Protein 2AL1 (pdb70)

CATH classification: 3.30.390.10 (+1 more: 3.20.20.120)

Solvent-accessible surface area: 28934 Å² total; per-residue (Å²): 76,7,78,115,9,61,1,21,26,0,6,1,0,45,0,18,2,4,0,0,0,23,0,31,12,119,96,28,86,26,83,0,5,2,14,5,12,44,11,64,7,106,63,25,9,68,54,29,65,30,49,64,188,71,72,32,76,10,92,1,2,96,104,0,18,118,28,0,42,80,60,0,8,74,35,0,48,182,52,70,32,70,10,72,63,4,145,28,0,1,66,38,0,52,82,51,5,60,51,96,77,5,61,130,4,0,4,6,0,0,0,0,0,0,3,0,0,0,99,1,0,5,29,67,66,122,41,52,25,8,60,2,0,1,56,42,6,190,28,108,34,74,34,12,0,4,0,0,1,1,0,1,0,0,2,1,2,47,8,9,15,10,20,4,6,14,4,4,0,3,0,0,0,3,9,6,153,61,0,44,36,0,0,38,1,0,0,9,0,3,28,26,0,51,47,32,0,90,153,113,80,34,76,47,9,2,25,5,2,18,3,0,0,0,2,3,85,3,114,55,13,74,63,0,0,65,0,0,50,44,0,6,134,62,20,59,23,87,61,86,4,57,0,0,1,2,0,4,0,21,57,1,66,67,129,51,92,0,2,60,36,42,61,52,133,129,18,62,138,99,146,24,34,40,16,88,97,2,5,100,59,1,56,41,5,33,184,131,24,55,8,32,3,0,2,1,0,1,3,33,70,37,46,123,14,1,17,99,2,56,161,96,10,81,37,9,1,0,0,5,2,0,0,0,0,26,30,168,39,0,56,49,0,48,129,93,127,0,1,27,0,0,0,1,13,8,11,1,12,0,0,0,28,40,0,12,98,0,0,63,39,0,28,94,46,32,11,0,0,2,0,4,3,6,4,0,8,1,31,24,40,8,12,0,6,0,0,0,1,3,6,0,0,0,0,4,2,0,0,0,4,3,1,0,0,0,0,2,0,0,34,0,18,21,4,26,82,110,18,44,157,63,16,61,28,4,4,122,83,14,36,78,0,24,123,81,107,18,83,110,6,53,2,22,26,0,5,2,0,44,0,14,0,3,0,0,0,19,0,32,13,115,106,28,88,29,84,0,6,1,13,5,13,71,30,67,7,108,59,18,6,68,56,32,65,30,53,65,171,77,74,30,52,7,76,1,0,97,104,0,17,115,23,0,48,81,59,0,10,50,23,1,43,153,45,133,26,68,8,76,64,4,140,38,0,0,92,44,0,56,87,62,7,60,49,99,56,4,56,136,5,0,4,6,0,0,0,0,0,0,2,0,0,0,102,1,0,5,31,62,69,134,46,45,24,3,72,1,0,1,79,35,8,184,28,99,46,82,34,13,0,4,0,0,1,1,0,4,0,0,23,22,42,49,7,8,6,34,10,0,4,0,0,0,6,27,8,146,57,0,46,35,0,0,38,3,0,0,8,1,3,30,25,0,51,66,32,0,92,164,124,63,34,47,29,14,1,8,5,10,49,17,0,0,0,27,9,115,2,120,65,12,51,62,0,0,69,4,0,30,52,0,5,113,60,19,55,21,75,62,83,3,43,0,0,3,4,0,4,0,27,83,1,69,78,141,40,88,0,1,53,53,49,84,59,129,129,15,85,157,100,160,42,35,46,11,72,90,0,3,94,46,1,56,50,1,28,173,137,26,51,7,33,3,1,3,1,0,1,2,36,68,32,40,149,10,2,27,79,2,56,159,96,19,74,42,9,2,1,0,5,4,0,0,0,0,16,23,125,40,0,57,47,0,55,128,87,142,1,3,30,0,0,0,1,14,7,12,1,5,0,0,0,21,32,0,11,103,0,0,64,41,0,27,95,44,33,8,0,0,3,0,3,3,6,23,0,7,1,30,22,39,9,13,0,6,0,0,1,1,3,3,0,0,0,0,6,2,0,0,0,3,4,1,0,0,0,0,2,0,0,33,2,18,20,5,26,75,110,16,44,151,56,16,66,28,2,6,134,84,14,39,82,0,22,119,74

Foldseek 3Di:
DWQWKAWDWDAWLVRATAIKIWTQDPLGIFIDTDFDFDLAFPQFFFADWQQPCVPRNRGDCVQLRCLQHPPVIVVCNVVVPQLLPLVVLVVSLCVSQPDDRSVRNTLRNQAGSQLRSLVVNCSVVVHDSLQSLLVLLVADVQPFEFAFEFAQQEADPPFAPAQFQFGGKTKTQLLDFALVRSQVLLQQLSVLLLVLQCVVANNQQSDATLQRHRYGRDQDPVVVQVSSVVSSVVSPNPPRMAIETERSQQSQQDPQWGFRRRVDPPGDCVPTGHLVRLLVVVQVVVVPGRYQEYECSDHLPPQVSLLVSLVPVPHFYEYPSVQLLALVSVVVCLVSVSGQEYAQDCSSRRHPSSNSVSLVSSVVSVGAYEYEGHSGAHLGQSSLSNCRSSQRRHYYQGHCDDVSRVSNSVVNVVVCVVSDPSYGHCRPVNGNRSVD/DWPWKAWDWDAWLVRATAIKIWIQDPLGIFIDTAFDFDLAFPLFQFADWQQPCVPRNRRDCVQLRCCQHPPVIVVVNVVVDQLLPLVRLLVSLCVSCPDQRSVRNTLRNQANSQLRSLVVNCSVVVHDSLQSLLVLLVFDVQPFEFAFEFAFAEADCCAPFGGKTKTQLQDFALVRSQVLLQQLSVLLLVVQCVVQNVVQSDADLQRHGYGDDNYPVVVQVSSQVSSVVSPNPPRMAIETERSQQSQQDPQFGQRSSVDPPGDPVPTHHLVRLLVVVVVVVVPGRYAEYECSDHQCPQVSLLVSLVPDDHFYEYPSVQLLALVSVVVCLVSVRGQEYAQDCSSRRHPSSNSVSLVSSVVSNGAYEYEGHSTAHLGQSSLSNCSSSQRRHYYQGHCDDVSRVSNSVVNVVVCVVSPPSYGHCRPVNGNRSVD

Structure (mmCIF, N/CA/C/O backbone):
data_2AL1
#
_entry.id   2AL1
#
_cell.length_a   72.000
_cell.length_b   65.000
_cell.length_c   85.900
_cell.angle_alpha   90.00
_cell.angle_beta   99.50
_cell.angle_gamma   90.00
#
_symmetry.space_group_name_H-M   'P 1 21 1'
#
loop_
_entity.id
_entity.type
_entity.pdbx_description
1 polymer 'enolase 1'
2 non-polymer 'MAGNESIUM ION'
3 non-polymer PHOSPHOENOLPYRUVATE
4 non-polymer '2-PHOSPHOGLYCERIC ACID'
5 non-polymer 'CHLORIDE ION'
6 non-polymer 'POTASSIUM ION'
7 water water
#
loop_
_atom_site.group_PDB
_atom_site.id
_atom_site.type_symbol
_atom_site.label_atom_id
_atom_site.label_alt_id
_atom_site.label_comp_id
_atom_site.label_asym_id
_atom_site.label_entity_id
_atom_site.label_seq_id
_atom_site.pdbx_PDB_ins_code
_atom_site.Cartn_x
_atom_site.Cartn_y
_atom_site.Cartn_z
_atom_site.occupancy
_atom_site.B_iso_or_equiv
_atom_site.auth_seq_id
_atom_site.auth_comp_id
_atom_site.auth_asym_id
_atom_site.auth_atom_id
_atom_site.pdbx_PDB_model_num
ATOM 1 N N . ALA A 1 1 ? -3.555 8.627 -3.899 1.00 23.26 1 ALA A N 1
ATOM 2 C CA . ALA A 1 1 ? -3.173 10.033 -3.846 1.00 18.92 1 ALA A CA 1
ATOM 3 C C . ALA A 1 1 ? -2.685 10.420 -2.454 1.00 16.47 1 ALA A C 1
ATOM 4 O O . ALA A 1 1 ? -3.238 9.975 -1.448 1.00 16.55 1 ALA A O 1
ATOM 6 N N . VAL A 1 2 ? -1.649 11.250 -2.407 1.00 15.62 2 VAL A N 1
ATOM 7 C CA . VAL A 1 2 ? -1.135 11.768 -1.145 1.00 16.26 2 VAL A CA 1
ATOM 8 C C . VAL A 1 2 ? -1.955 12.954 -0.654 1.00 15.53 2 VAL A C 1
ATOM 9 O O . VAL A 1 2 ? -1.961 14.019 -1.272 1.00 19.80 2 VAL A O 1
ATOM 13 N N . SER A 1 3 ? -2.650 12.771 0.465 1.00 15.85 3 SER A N 1
ATOM 14 C CA . SER A 1 3 ? -3.562 13.792 0.969 1.00 17.04 3 SER A CA 1
ATOM 15 C C . SER A 1 3 ? -2.886 14.669 2.017 1.00 18.20 3 SER A C 1
ATOM 16 O O . SER A 1 3 ? -3.332 15.787 2.281 1.00 17.49 3 SER A O 1
ATOM 19 N N . LYS A 1 4 ? -1.811 14.160 2.612 1.00 19.70 4 LYS A N 1
ATOM 20 C CA . LYS A 1 4 ? -1.186 14.828 3.747 1.00 15.46 4 LYS A CA 1
ATOM 21 C C . LYS A 1 4 ? 0.267 14.393 3.913 1.00 14.56 4 LYS A C 1
ATOM 22 O O . LYS A 1 4 ? 0.580 13.206 3.841 1.00 20.99 4 LYS A O 1
ATOM 28 N N . VAL A 1 5 ? 1.136 15.371 4.135 1.00 13.84 5 VAL A N 1
ATOM 29 C CA . VAL A 1 5 ? 2.479 15.123 4.645 1.00 14.44 5 VAL A CA 1
ATOM 30 C C . VAL A 1 5 ? 2.723 15.929 5.916 1.00 11.84 5 VAL A C 1
ATOM 31 O O . VAL A 1 5 ? 2.456 17.131 5.956 1.00 15.91 5 VAL A O 1
ATOM 35 N N . TYR A 1 6 ? 3.230 15.266 6.949 1.00 13.83 6 TYR A N 1
ATOM 36 C CA . TYR A 1 6 ? 3.320 15.865 8.275 1.00 13.52 6 TYR A CA 1
ATOM 37 C C . TYR A 1 6 ? 4.576 15.405 9.006 1.00 13.25 6 TYR A C 1
ATOM 38 O O . TYR A 1 6 ? 4.905 14.218 8.985 1.00 16.82 6 TYR A O 1
ATOM 47 N N . ALA A 1 7 ? 5.268 16.341 9.646 1.00 13.49 7 ALA A N 1
ATOM 48 C CA . ALA A 1 7 ? 6.452 16.010 10.431 1.00 13.71 7 ALA A CA 1
ATOM 49 C C . ALA A 1 7 ? 6.279 16.404 11.895 1.00 12.93 7 ALA A C 1
ATOM 50 O O . ALA A 1 7 ? 5.641 17.409 12.202 1.00 14.00 7 ALA A O 1
ATOM 52 N N . ARG A 1 8 ? 6.853 15.599 12.781 1.00 12.83 8 ARG A N 1
ATOM 53 C CA . ARG A 1 8 ? 6.914 15.896 14.204 1.00 12.28 8 ARG A CA 1
ATOM 54 C C . ARG A 1 8 ? 8.294 15.582 14.773 1.00 12.70 8 ARG A C 1
ATOM 55 O O . ARG A 1 8 ? 9.081 14.855 14.162 1.00 13.69 8 ARG A O 1
ATOM 63 N N . SER A 1 9 ? 8.585 16.132 15.948 1.00 11.08 9 SER A N 1
ATOM 64 C CA . SER A 1 9 ? 9.735 15.695 16.730 1.00 14.12 9 SER A CA 1
ATOM 65 C C . SER A 1 9 ? 9.412 14.424 17.510 1.00 9.77 9 SER A C 1
ATOM 66 O O . SER A 1 9 ? 8.379 14.341 18.173 1.00 14.30 9 SER A O 1
ATOM 69 N N . VAL A 1 10 ? 10.304 13.445 17.420 1.00 11.58 10 VAL A N 1
ATOM 70 C CA . VAL A 1 10 ? 10.333 12.317 18.341 1.00 10.25 10 VAL A CA 1
ATOM 71 C C . VAL A 1 10 ? 11.743 12.094 18.872 1.00 12.53 10 VAL A C 1
ATOM 72 O O . VAL A 1 10 ? 12.667 12.830 18.519 1.00 15.68 10 VAL A O 1
ATOM 76 N N . TYR A 1 11 ? 11.927 11.084 19.718 1.00 11.08 11 TYR A N 1
ATOM 77 C CA . TYR A 1 11 ? 13.224 10.903 20.366 1.00 9.88 11 TYR A CA 1
ATOM 78 C C . TYR A 1 11 ? 13.945 9.660 19.860 1.00 11.18 11 TYR A C 1
ATOM 79 O O . TYR A 1 11 ? 13.342 8.600 19.692 1.00 10.69 11 TYR A O 1
ATOM 88 N N . ASP A 1 12 ? 15.245 9.808 19.621 1.00 10.90 12 ASP A N 1
ATOM 89 C CA . ASP A 1 12 ? 16.077 8.678 19.209 1.00 10.45 12 ASP A CA 1
ATOM 90 C C . ASP A 1 12 ? 16.585 7.928 20.440 1.00 11.10 12 ASP A C 1
ATOM 91 O O . ASP A 1 12 ? 16.194 8.234 21.566 1.00 11.08 12 ASP A O 1
ATOM 96 N N . SER A 1 13 ? 17.454 6.952 20.209 1.00 11.08 13 SER A N 1
ATOM 97 C CA . SER A 1 13 ? 17.835 5.999 21.244 1.00 8.74 13 SER A CA 1
ATOM 98 C C . SER A 1 13 ? 18.817 6.600 22.246 1.00 11.45 13 SER A C 1
ATOM 99 O O . SER A 1 13 ? 19.103 5.976 23.269 1.00 11.94 13 SER A O 1
ATOM 102 N N . ARG A 1 14 ? 19.327 7.791 21.962 1.00 12.03 14 ARG A N 1
ATOM 103 C CA . ARG A 1 14 ? 20.153 8.534 22.905 1.00 11.11 14 ARG A CA 1
ATOM 104 C C . ARG A 1 14 ? 19.344 9.595 23.644 1.00 10.53 14 ARG A C 1
ATOM 105 O O . ARG A 1 14 ? 19.875 10.320 24.487 1.00 14.61 14 ARG A O 1
ATOM 113 N N . GLY A 1 15 ? 18.058 9.690 23.329 1.00 10.14 15 GLY A N 1
ATOM 114 C CA . GLY A 1 15 ? 17.190 10.692 23.918 1.00 10.52 15 GLY A CA 1
ATOM 115 C C . GLY A 1 15 ? 17.354 12.063 23.296 1.00 10.35 15 GLY A C 1
ATOM 116 O O . GLY A 1 15 ? 17.051 13.077 23.928 1.00 15.46 15 GLY A O 1
ATOM 117 N N . ASN A 1 16 ? 17.832 12.124 22.056 1.00 11.56 16 ASN A N 1
ATOM 118 C CA . ASN A 1 16 ? 17.864 13.391 21.329 1.00 10.59 16 ASN A CA 1
ATOM 119 C C . ASN A 1 16 ? 16.754 13.454 20.286 1.00 10.86 16 ASN A C 1
ATOM 120 O O . ASN A 1 16 ? 16.362 12.442 19.705 1.00 11.10 16 ASN A O 1
ATOM 125 N N . PRO A 1 17 ? 16.235 14.652 20.040 1.00 11.68 17 PRO A N 1
ATOM 126 C CA . PRO A 1 17 ? 15.162 14.813 19.056 1.00 11.27 17 PRO A CA 1
ATOM 127 C C . PRO A 1 17 ? 15.613 14.366 17.669 1.00 11.57 17 PRO A C 1
ATOM 128 O O . PRO A 1 17 ? 16.777 14.514 17.299 1.00 12.35 17 PRO A O 1
ATOM 132 N N . THR A 1 18 ? 14.673 13.818 16.908 1.00 11.59 18 THR A N 1
ATOM 133 C CA . THR A 1 18 ? 14.880 13.650 15.469 1.00 11.15 18 THR A CA 1
ATOM 134 C C . THR A 1 18 ? 13.548 13.778 14.742 1.00 12.71 18 THR A C 1
ATOM 135 O O . THR A 1 18 ? 12.509 13.930 15.391 1.00 13.67 18 THR A O 1
ATOM 139 N N . VAL A 1 19 ? 13.570 13.722 13.416 1.00 12.17 19 VAL A N 1
ATOM 140 C CA . VAL A 1 19 ? 12.384 14.037 12.625 1.00 12.02 19 VAL A CA 1
ATOM 141 C C . VAL A 1 19 ? 11.596 12.775 12.291 1.00 11.95 19 VAL A C 1
ATOM 142 O O . VAL A 1 19 ? 12.153 11.799 11.789 1.00 11.93 19 VAL A O 1
ATOM 146 N N . GLU A 1 20 ? 10.299 12.799 12.571 1.00 11.31 20 GLU A N 1
ATOM 147 C CA . GLU A 1 20 ? 9.385 11.759 12.113 1.00 9.26 20 GLU A CA 1
ATOM 148 C C . GLU A 1 20 ? 8.430 12.306 11.060 1.00 9.84 20 GLU A C 1
ATOM 149 O O . GLU A 1 20 ? 7.825 13.363 11.245 1.00 13.07 20 GLU A O 1
ATOM 155 N N . VAL A 1 21 ? 8.289 11.590 9.950 1.00 10.87 21 VAL A N 1
ATOM 156 C CA . VAL A 1 21 ? 7.355 12.011 8.910 1.00 9.15 21 VAL A CA 1
ATOM 157 C C . VAL A 1 21 ? 6.203 11.019 8.782 1.00 9.59 21 VAL A C 1
ATOM 158 O O . VAL A 1 21 ? 6.403 9.805 8.798 1.00 12.01 21 VAL A O 1
ATOM 162 N N . GLU A 1 22 ? 4.995 11.557 8.656 1.00 11.21 22 GLU A N 1
ATOM 163 C CA . GLU A 1 22 ? 3.841 10.749 8.282 1.00 12.93 22 GLU A CA 1
ATOM 164 C C . GLU A 1 22 ? 3.279 11.194 6.933 1.00 11.20 22 GLU A C 1
ATOM 165 O O . GLU A 1 22 ? 2.978 12.370 6.741 1.00 13.08 22 GLU A O 1
ATOM 171 N N . LEU A 1 23 ? 3.153 10.234 6.029 1.00 13.08 23 LEU A N 1
ATOM 172 C CA . LEU A 1 23 ? 2.564 10.429 4.712 1.00 13.90 23 LEU A CA 1
ATOM 173 C C . LEU A 1 23 ? 1.240 9.681 4.607 1.00 13.76 23 LEU A C 1
ATOM 174 O O . LEU A 1 23 ? 1.189 8.467 4.808 1.00 16.08 23 LEU A O 1
ATOM 179 N N . THR A 1 24 ? 0.171 10.404 4.293 1.00 13.94 24 THR A N 1
ATOM 180 C CA . THR A 1 24 ? -1.160 9.806 4.265 1.00 15.69 24 THR A CA 1
ATOM 181 C C . THR A 1 24 ? -1.641 9.622 2.828 1.00 16.32 24 THR A C 1
ATOM 182 O O . THR A 1 24 ? -1.598 10.553 2.025 1.00 16.12 24 THR A O 1
ATOM 186 N N . THR A 1 25 ? -2.096 8.411 2.530 1.00 15.16 25 THR A N 1
ATOM 187 C CA . THR A 1 25 ? -2.819 8.109 1.305 1.00 13.68 25 THR A CA 1
ATOM 188 C C . THR A 1 25 ? -4.141 7.421 1.619 1.00 15.96 25 THR A C 1
ATOM 189 O O . THR A 1 25 ? -4.496 7.249 2.786 1.00 19.32 25 THR A O 1
ATOM 193 N N . GLU A 1 26 ? -4.873 7.024 0.582 1.00 19.40 26 GLU A N 1
ATOM 194 C CA . GLU A 1 26 ? -6.088 6.243 0.786 1.00 20.02 26 GLU A CA 1
ATOM 195 C C . GLU A 1 26 ? -5.786 4.862 1.358 1.00 19.99 26 GLU A C 1
ATOM 196 O O . GLU A 1 26 ? -6.701 4.161 1.797 1.00 23.74 26 GLU A O 1
ATOM 202 N N . LYS A 1 27 ? -4.519 4.459 1.362 1.00 19.37 27 LYS A N 1
ATOM 203 C CA . LYS A 1 27 ? -4.138 3.164 1.916 1.00 19.69 27 LYS A CA 1
ATOM 204 C C . LYS A 1 27 ? -3.795 3.262 3.398 1.00 18.37 27 LYS A C 1
ATOM 205 O O . LYS A 1 27 ? -3.648 2.245 4.077 1.00 23.07 27 LYS A O 1
ATOM 211 N N . GLY A 1 28 ? -3.668 4.485 3.905 1.00 18.16 28 GLY A N 1
ATOM 212 C CA . GLY A 1 28 ? -3.489 4.710 5.327 1.00 15.89 28 GLY A CA 1
ATOM 213 C C . GLY A 1 28 ? -2.362 5.675 5.635 1.00 15.01 28 GLY A C 1
ATOM 214 O O . GLY A 1 28 ? -1.997 6.512 4.809 1.00 16.30 28 GLY A O 1
ATOM 215 N N . VAL A 1 29 ? -1.799 5.562 6.836 1.00 15.51 29 VAL A N 1
ATOM 216 C CA . VAL A 1 29 ? -0.797 6.515 7.300 1.00 15.20 29 VAL A CA 1
ATOM 217 C C . VAL A 1 29 ? 0.568 5.847 7.409 1.00 12.09 29 VAL A C 1
ATOM 218 O O . VAL A 1 29 ? 0.728 4.848 8.113 1.00 18.64 29 VAL A O 1
ATOM 222 N N . PHE A 1 30 ? 1.557 6.400 6.711 1.00 13.69 30 PHE A N 1
ATOM 223 C CA . PHE A 1 30 ? 2.858 5.746 6.606 1.00 12.28 30 PHE A CA 1
ATOM 224 C C . PHE A 1 30 ? 3.949 6.586 7.257 1.00 10.54 30 PHE A C 1
ATOM 225 O O . PHE A 1 30 ? 4.126 7.761 6.945 1.00 13.78 30 PHE A O 1
ATOM 233 N N . ARG A 1 31 ? 4.678 5.956 8.172 1.00 10.68 31 ARG A N 1
ATOM 234 C CA . ARG A 1 31 ? 5.553 6.660 9.099 1.00 9.98 31 ARG A CA 1
ATOM 235 C C . ARG A 1 31 ? 7.009 6.265 8.880 1.00 11.79 31 ARG A C 1
ATOM 236 O O . ARG A 1 31 ? 7.328 5.079 8.803 1.00 13.62 31 ARG A O 1
ATOM 244 N N . SER A 1 32 ? 7.884 7.260 8.778 1.00 10.99 32 SER A N 1
ATOM 245 C CA . SER A 1 32 ? 9.320 7.013 8.710 1.00 11.68 32 SER A CA 1
ATOM 246 C C . SER A 1 32 ? 10.065 7.942 9.661 1.00 10.46 32 SER A C 1
ATOM 247 O O . SER A 1 32 ? 9.694 9.109 9.799 1.00 13.16 32 SER A O 1
ATOM 250 N N . ILE A 1 33 ? 11.103 7.423 10.307 1.00 9.97 33 ILE A N 1
ATOM 251 C CA . ILE A 1 33 ? 11.876 8.225 11.251 1.00 10.19 33 ILE A CA 1
ATOM 252 C C . ILE A 1 33 ? 13.344 8.302 10.845 1.00 10.03 33 ILE A C 1
ATOM 253 O O . ILE A 1 33 ? 13.933 7.315 10.401 1.00 12.05 33 ILE A O 1
ATOM 258 N N . VAL A 1 34 ? 13.920 9.488 11.004 1.00 9.21 34 VAL A N 1
ATOM 259 C CA . VAL A 1 34 ? 15.293 9.766 10.601 1.00 10.21 34 VAL A CA 1
ATOM 260 C C . VAL A 1 34 ? 16.275 9.436 11.717 1.00 9.32 34 VAL A C 1
ATOM 261 O O . VAL A 1 34 ? 16.127 9.931 12.836 1.00 11.77 34 VAL A O 1
ATOM 265 N N . PRO A 1 35 ? 17.274 8.609 11.429 1.00 9.76 35 PRO A N 1
ATOM 266 C CA . PRO A 1 35 ? 18.318 8.313 12.415 1.00 9.21 35 PRO A CA 1
ATOM 267 C C . PRO A 1 35 ? 19.378 9.404 12.470 1.00 10.32 35 PRO A C 1
ATOM 268 O O . PRO A 1 35 ? 19.351 10.355 11.685 1.00 11.54 35 PRO A O 1
ATOM 272 N N . SER A 1 36 ? 20.322 9.273 13.400 1.00 10.51 36 SER A N 1
ATOM 273 C CA . SER A 1 36 ? 21.331 10.311 13.583 1.00 10.22 36 SER A CA 1
ATOM 274 C C . SER A 1 36 ? 22.668 9.726 14.027 1.00 11.80 36 SER A C 1
ATOM 275 O O . SER A 1 36 ? 22.739 8.947 14.977 1.00 13.10 36 SER A O 1
ATOM 278 N N . GLY A 1 37 ? 23.735 10.109 13.331 1.00 11.08 37 GLY A N 1
ATOM 279 C CA . GLY A 1 37 ? 25.069 9.635 13.636 1.00 12.78 37 GLY A CA 1
ATOM 280 C C . GLY A 1 37 ? 25.709 10.366 14.802 1.00 14.69 37 GLY A C 1
ATOM 281 O O . GLY A 1 37 ? 25.281 11.462 15.165 1.00 16.49 37 GLY A O 1
ATOM 282 N N . ALA A 1 38 ? 26.740 9.741 15.393 1.00 16.53 38 ALA A N 1
ATOM 283 C CA . ALA A 1 38 ? 27.688 10.425 16.289 1.00 20.90 38 ALA A CA 1
ATOM 284 C C . ALA A 1 38 ? 29.002 10.675 15.537 1.00 24.99 38 ALA A C 1
ATOM 285 O O . ALA A 1 38 ? 29.422 11.821 15.351 1.00 30.58 38 ALA A O 1
ATOM 287 N N . SER A 1 39 ? 29.648 9.598 15.112 1.00 26.48 39 SER A N 1
ATOM 288 C CA . SER A 1 39 ? 30.881 9.720 14.317 1.00 25.23 39 SER A CA 1
ATOM 289 C C . SER A 1 39 ? 30.463 9.980 12.860 1.00 26.87 39 SER A C 1
ATOM 290 O O . SER A 1 39 ? 30.588 9.111 11.990 1.00 23.91 39 SER A O 1
ATOM 293 N N . THR A 1 40 ? 29.965 11.188 12.635 1.00 23.88 40 THR A N 1
ATOM 294 C CA . THR A 1 40 ? 29.487 11.615 11.307 1.00 21.36 40 THR A CA 1
ATOM 295 C C . THR A 1 40 ? 30.650 12.102 10.445 1.00 23.00 40 THR A C 1
ATOM 296 O O . THR A 1 40 ? 31.459 12.931 10.872 1.00 24.60 40 THR A O 1
ATOM 300 N N . GLY A 1 41 ? 30.707 11.570 9.223 1.00 20.88 41 GLY A N 1
ATOM 301 C CA . GLY A 1 41 ? 31.656 12.030 8.227 1.00 19.80 41 GLY A CA 1
ATOM 302 C C . GLY A 1 41 ? 31.471 13.496 7.889 1.00 18.85 41 GLY A C 1
ATOM 303 O O . GLY A 1 41 ? 30.345 13.995 7.854 1.00 20.88 41 GLY A O 1
ATOM 304 N N . VAL A 1 42 ? 32.574 14.197 7.639 1.00 20.51 42 VAL A N 1
ATOM 305 C CA . VAL A 1 42 ? 32.499 15.631 7.372 1.00 22.27 42 VAL A CA 1
ATOM 306 C C . VAL A 1 42 ? 31.771 15.909 6.061 1.00 20.23 42 VAL A C 1
ATOM 307 O O . VAL A 1 42 ? 31.366 17.044 5.800 1.00 25.03 42 VAL A O 1
ATOM 311 N N . HIS A 1 43 ? 31.598 14.883 5.233 1.00 19.94 43 HIS A N 1
ATOM 312 C CA . HIS A 1 43 ? 30.997 15.075 3.916 1.00 20.92 43 HIS A CA 1
ATOM 313 C C . HIS A 1 43 ? 29.553 14.594 3.859 1.00 21.09 43 HIS A C 1
ATOM 314 O O . HIS A 1 43 ? 28.958 14.529 2.780 1.00 19.66 43 HIS A O 1
ATOM 321 N N . GLU A 1 44 ? 28.971 14.254 5.006 1.00 19.57 44 GLU A N 1
ATOM 322 C CA . GLU A 1 44 ? 27.569 13.841 5.032 1.00 18.11 44 GLU A CA 1
ATOM 323 C C . GLU A 1 44 ? 26.646 15.001 4.672 1.00 16.53 44 GLU A C 1
ATOM 324 O O . GLU A 1 44 ? 26.967 16.163 4.923 1.00 19.26 44 GLU A O 1
ATOM 330 N N . ALA A 1 45 ? 25.498 14.683 4.083 1.00 16.12 45 ALA A N 1
ATOM 331 C CA . ALA A 1 45 ? 24.423 15.650 3.894 1.00 16.05 45 ALA A CA 1
ATOM 332 C C . ALA A 1 45 ? 24.012 16.296 5.212 1.00 16.55 45 ALA A C 1
ATOM 333 O O . ALA A 1 45 ? 24.149 15.693 6.278 1.00 14.33 45 ALA A O 1
ATOM 335 N N . LEU A 1 46 ? 23.506 17.525 5.150 1.00 14.74 46 LEU A N 1
ATOM 336 C CA . LEU A 1 46 ? 23.291 18.312 6.357 1.00 16.44 46 LEU A CA 1
ATOM 337 C C . LEU A 1 46 ? 22.212 17.711 7.255 1.00 15.79 46 LEU A C 1
ATOM 338 O O . LEU A 1 46 ? 21.061 17.558 6.847 1.00 17.62 46 LEU A O 1
ATOM 343 N N . GLU A 1 47 ? 22.599 17.375 8.480 1.00 15.20 47 GLU A N 1
ATOM 344 C CA . GLU A 1 47 ? 21.653 17.207 9.576 1.00 14.77 47 GLU A CA 1
ATOM 345 C C . GLU A 1 47 ? 21.361 18.543 10.246 1.00 15.67 47 GLU A C 1
ATOM 346 O O . GLU A 1 47 ? 22.198 19.081 10.970 1.00 17.18 47 GLU A O 1
ATOM 352 N N . MET A 1 48 ? 20.168 19.077 10.000 1.00 12.86 48 MET A N 1
ATOM 353 C CA . MET A 1 48 ? 19.835 20.424 10.451 1.00 15.45 48 MET A CA 1
ATOM 354 C C . MET A 1 48 ? 19.406 20.416 11.916 1.00 14.39 48 MET A C 1
ATOM 355 O O . MET A 1 48 ? 18.396 19.808 12.269 1.00 17.16 48 MET A O 1
ATOM 360 N N . ARG A 1 49 ? 20.188 21.095 12.745 1.00 15.84 49 ARG A N 1
ATOM 361 C CA . ARG A 1 49 ? 19.918 21.233 14.168 1.00 16.89 49 ARG A CA 1
ATOM 362 C C . ARG A 1 49 ? 19.637 22.687 14.531 1.00 17.01 49 ARG A C 1
ATOM 363 O O . ARG A 1 49 ? 20.118 23.602 13.863 1.00 16.56 49 ARG A O 1
ATOM 371 N N . ASP A 1 50 ? 18.860 22.897 15.589 1.00 17.71 50 ASP A N 1
ATOM 372 C CA . ASP A 1 50 ? 18.382 24.234 15.923 1.00 16.53 50 ASP A CA 1
ATOM 373 C C . ASP A 1 50 ? 19.473 25.068 16.583 1.00 16.13 50 ASP A C 1
ATOM 374 O O . ASP A 1 50 ? 19.600 26.262 16.308 1.00 18.85 50 ASP A O 1
ATOM 379 N N . GLY A 1 51 ? 20.258 24.441 17.453 1.00 16.38 51 GLY A N 1
ATOM 380 C CA . GLY A 1 51 ? 21.338 25.125 18.142 1.00 19.52 51 GLY A CA 1
ATOM 381 C C . GLY A 1 51 ? 20.832 26.106 19.183 1.00 18.59 51 GLY A C 1
ATOM 382 O O . GLY A 1 51 ? 21.564 27.004 19.602 1.00 23.09 51 GLY A O 1
ATOM 383 N N . ASP A 1 52 ? 19.583 25.939 19.604 1.00 18.06 52 ASP A N 1
ATOM 384 C CA . ASP A 1 52 ? 19.056 26.644 20.766 1.00 19.94 52 ASP A CA 1
ATOM 385 C C . ASP A 1 52 ? 19.505 25.972 22.058 1.00 18.95 52 ASP A C 1
ATOM 386 O O . ASP A 1 52 ? 19.002 24.910 22.426 1.00 16.66 52 ASP A O 1
ATOM 391 N N . LYS A 1 53 ? 20.458 26.590 22.752 1.00 19.80 53 LYS A N 1
ATOM 392 C CA . LYS A 1 53 ? 21.090 25.942 23.898 1.00 21.38 53 LYS A CA 1
ATOM 393 C C . LYS A 1 53 ? 20.093 25.729 25.032 1.00 21.39 53 LYS A C 1
ATOM 394 O O . LYS A 1 53 ? 20.339 24.940 25.947 1.00 25.23 53 LYS A O 1
ATOM 400 N N . SER A 1 54 ? 18.968 26.432 24.972 1.00 22.21 54 SER A N 1
ATOM 401 C CA . SER A 1 54 ? 17.978 26.397 26.042 1.00 20.99 54 SER A CA 1
ATOM 402 C C . SER A 1 54 ? 16.930 25.312 25.814 1.00 19.34 54 SER A C 1
ATOM 403 O O . SER A 1 54 ? 16.041 25.137 26.650 1.00 21.14 54 SER A O 1
ATOM 406 N N . LYS A 1 55 ? 17.034 24.596 24.701 1.00 17.27 55 LYS A N 1
ATOM 407 C CA . LYS A 1 55 ? 16.145 23.481 24.402 1.00 19.75 55 LYS A CA 1
ATOM 408 C C . LYS A 1 55 ? 16.924 22.274 23.885 1.00 16.48 55 LYS A C 1
ATOM 409 O O . LYS A 1 55 ? 17.690 22.392 22.928 1.00 18.63 55 LYS A O 1
ATOM 415 N N . TRP A 1 56 ? 16.725 21.124 24.517 1.00 17.11 56 TRP A N 1
ATOM 416 C CA . TRP A 1 56 ? 17.251 19.856 24.028 1.00 14.93 56 TRP A CA 1
ATOM 417 C C . TRP A 1 56 ? 18.770 19.889 23.893 1.00 17.45 56 TRP A C 1
ATOM 418 O O . TRP A 1 56 ? 19.346 19.257 23.004 1.00 14.68 56 TRP A O 1
ATOM 429 N N . MET A 1 57 ? 19.436 20.628 24.778 1.00 16.88 57 MET A N 1
ATOM 430 C CA . MET A 1 57 ? 20.892 20.710 24.736 1.00 17.52 57 MET A CA 1
ATOM 431 C C . MET A 1 57 ? 21.377 21.306 23.418 1.00 19.46 57 MET A C 1
ATOM 432 O O . MET A 1 57 ? 22.525 21.089 23.024 1.00 18.33 57 MET A O 1
ATOM 437 N N . GLY A 1 58 ? 20.510 22.050 22.740 1.00 17.46 58 GLY A N 1
ATOM 438 C CA . GLY A 1 58 ? 20.842 22.655 21.465 1.00 14.86 58 GLY A CA 1
ATOM 439 C C . GLY A 1 58 ? 20.571 21.753 20.279 1.00 15.07 58 GLY A C 1
ATOM 440 O O . GLY A 1 58 ? 20.933 22.081 19.146 1.00 17.46 58 GLY A O 1
ATOM 441 N N . LYS A 1 59 ? 19.933 20.605 20.501 1.00 15.42 59 LYS A N 1
ATOM 442 C CA . LYS A 1 59 ? 19.849 19.600 19.441 1.00 14.53 59 LYS A CA 1
ATOM 443 C C . LYS A 1 59 ? 18.434 19.466 18.895 1.00 11.45 59 LYS A C 1
ATOM 444 O O . LYS A 1 59 ? 18.055 18.423 18.358 1.00 14.17 59 LYS A O 1
ATOM 450 N N . GLY A 1 60 ? 17.640 20.523 19.027 1.00 13.51 60 GLY A N 1
ATOM 451 C CA . GLY A 1 60 ? 16.297 20.549 18.477 1.00 13.84 60 GLY A CA 1
ATOM 452 C C . GLY A 1 60 ? 16.271 20.362 16.974 1.00 13.79 60 GLY A C 1
ATOM 453 O O . GLY A 1 60 ? 17.233 20.693 16.277 1.00 19.21 60 GLY A O 1
ATOM 454 N N . VAL A 1 61 ? 15.169 19.828 16.453 1.00 12.51 61 VAL A N 1
ATOM 455 C CA . VAL A 1 61 ? 15.007 19.708 15.006 1.00 14.14 61 VAL A CA 1
ATOM 456 C C . VAL A 1 61 ? 13.773 20.465 14.527 1.00 13.73 61 VAL A C 1
ATOM 457 O O . VAL A 1 61 ? 13.158 20.105 13.524 1.00 15.03 61 VAL A O 1
ATOM 461 N N . LEU A 1 62 ? 13.411 21.521 15.248 1.00 13.17 62 LEU A N 1
ATOM 462 C CA . LEU A 1 62 ? 12.236 22.317 14.915 1.00 13.39 62 LEU A CA 1
ATOM 463 C C . LEU A 1 62 ? 12.341 22.925 13.521 1.00 12.93 62 LEU A C 1
ATOM 464 O O . LEU A 1 62 ? 11.350 22.971 12.789 1.00 16.72 62 LEU A O 1
ATOM 469 N N . HIS A 1 63 ? 13.528 23.394 13.144 1.00 14.07 63 HIS A N 1
ATOM 470 C CA . HIS A 1 63 ? 13.701 23.995 11.823 1.00 15.89 63 HIS A CA 1
ATOM 471 C C . HIS A 1 63 ? 13.540 22.957 10.717 1.00 16.49 63 HIS A C 1
ATOM 472 O O . HIS A 1 63 ? 12.918 23.230 9.688 1.00 16.28 63 HIS A O 1
ATOM 479 N N . ALA A 1 64 ? 14.095 21.767 10.920 1.00 14.30 64 ALA A N 1
ATOM 480 C CA . ALA A 1 64 ? 13.904 20.669 9.978 1.00 13.12 64 ALA A CA 1
ATOM 481 C C . ALA A 1 64 ? 12.435 20.277 9.872 1.00 13.10 64 ALA A C 1
ATOM 482 O O . ALA A 1 64 ? 11.897 20.099 8.778 1.00 15.11 64 ALA A O 1
ATOM 484 N N . VAL A 1 65 ? 11.779 20.140 11.022 1.00 12.87 65 VAL A N 1
ATOM 485 C CA . VAL A 1 65 ? 10.355 19.823 11.045 1.00 14.86 65 VAL A CA 1
ATOM 486 C C . VAL A 1 65 ? 9.545 20.890 10.317 1.00 14.56 65 VAL A C 1
ATOM 487 O O . VAL A 1 65 ? 8.609 20.581 9.579 1.00 15.80 65 VAL A O 1
ATOM 491 N N . LYS A 1 66 ? 9.907 22.153 10.526 1.00 15.49 66 LYS A N 1
ATOM 492 C CA . LYS A 1 66 ? 9.199 23.256 9.887 1.00 16.31 66 LYS A CA 1
ATOM 493 C C . LYS A 1 66 ? 9.357 23.204 8.372 1.00 16.07 66 LYS A C 1
ATOM 494 O O . LYS A 1 66 ? 8.421 23.495 7.627 1.00 17.48 66 LYS A O 1
ATOM 500 N N . ASN A 1 67 ? 10.551 22.830 7.920 1.00 18.13 67 ASN A N 1
ATOM 501 C CA . ASN A 1 67 ? 10.805 22.727 6.485 1.00 17.85 67 ASN A CA 1
ATOM 502 C C . ASN A 1 67 ? 9.929 21.657 5.847 1.00 18.20 67 ASN A C 1
ATOM 503 O O . ASN A 1 67 ? 9.504 21.792 4.698 1.00 19.48 67 ASN A O 1
ATOM 508 N N . VAL A 1 68 ? 9.644 20.580 6.579 1.00 15.11 68 VAL A N 1
ATOM 509 C CA . VAL A 1 68 ? 8.690 19.596 6.070 1.00 14.24 68 VAL A CA 1
ATOM 510 C C . VAL A 1 68 ? 7.290 20.195 5.985 1.00 14.23 68 VAL A C 1
ATOM 511 O O . VAL A 1 68 ? 6.625 20.149 4.950 1.00 14.55 68 VAL A O 1
ATOM 515 N N . ASN A 1 69 ? 6.830 20.770 7.093 1.00 14.19 69 ASN A N 1
ATOM 516 C CA . ASN A 1 69 ? 5.422 21.130 7.218 1.00 14.79 69 ASN A CA 1
ATOM 517 C C . ASN A 1 69 ? 5.080 22.372 6.408 1.00 16.20 69 ASN A C 1
ATOM 518 O O . ASN A 1 69 ? 3.941 22.545 5.968 1.00 16.60 69 ASN A O 1
ATOM 523 N N . ASP A 1 70 ? 6.060 23.251 6.204 1.00 15.52 70 ASP A N 1
ATOM 524 C CA . ASP A 1 70 ? 5.746 24.565 5.645 1.00 16.39 70 ASP A CA 1
ATOM 525 C C . ASP A 1 70 ? 6.270 24.710 4.224 1.00 17.58 70 ASP A C 1
ATOM 526 O O . ASP A 1 70 ? 5.808 25.567 3.467 1.00 17.91 70 ASP A O 1
ATOM 531 N N . VAL A 1 71 ? 7.238 23.876 3.849 1.00 15.63 71 VAL A N 1
ATOM 532 C CA . VAL A 1 71 ? 7.820 23.997 2.512 1.00 15.51 71 VAL A CA 1
ATOM 533 C C . VAL A 1 71 ? 7.565 22.742 1.690 1.00 15.26 71 VAL A C 1
ATOM 534 O O . VAL A 1 71 ? 6.929 22.798 0.636 1.00 16.56 71 VAL A O 1
ATOM 538 N N . ILE A 1 72 ? 8.056 21.596 2.158 1.00 13.92 72 ILE A N 1
ATOM 539 C CA . ILE A 1 72 ? 7.897 20.373 1.370 1.00 14.30 72 ILE A CA 1
ATOM 540 C C . ILE A 1 72 ? 6.428 19.981 1.280 1.00 13.40 72 ILE A C 1
ATOM 541 O O . ILE A 1 72 ? 5.903 19.719 0.196 1.00 15.35 72 ILE A O 1
ATOM 546 N N . ALA A 1 73 ? 5.750 19.940 2.422 1.00 13.52 73 ALA A N 1
ATOM 547 C CA . ALA A 1 73 ? 4.413 19.354 2.489 1.00 14.32 73 ALA A CA 1
ATOM 548 C C . ALA A 1 73 ? 3.443 20.011 1.515 1.00 14.95 73 ALA A C 1
ATOM 549 O O . ALA A 1 73 ? 2.827 19.297 0.712 1.00 14.32 73 ALA A O 1
ATOM 551 N N . PRO A 1 74 ? 3.265 21.327 1.531 1.00 14.47 74 PRO A N 1
ATOM 552 C CA . PRO A 1 74 ? 2.256 21.930 0.648 1.00 13.89 74 PRO A CA 1
ATOM 553 C C . PRO A 1 74 ? 2.551 21.648 -0.823 1.00 14.52 74 PRO A C 1
ATOM 554 O O . PRO A 1 74 ? 1.645 21.320 -1.591 1.00 14.77 74 PRO A O 1
ATOM 558 N N . ALA A 1 75 ? 3.818 21.778 -1.205 1.00 14.55 75 ALA A N 1
ATOM 559 C CA . ALA A 1 75 ? 4.220 21.563 -2.591 1.00 13.03 75 ALA A CA 1
ATOM 560 C C . ALA A 1 75 ? 4.054 20.101 -2.992 1.00 11.52 75 ALA A C 1
ATOM 561 O O . ALA A 1 75 ? 3.624 19.798 -4.105 1.00 17.32 75 ALA A O 1
ATOM 563 N N . PHE A 1 76 ? 4.396 19.193 -2.083 1.00 13.35 76 PHE A N 1
ATOM 564 C CA . PHE A 1 76 ? 4.340 17.765 -2.377 1.00 12.70 76 PHE A CA 1
ATOM 565 C C . PHE A 1 76 ? 2.899 17.282 -2.492 1.00 14.49 76 PHE A C 1
ATOM 566 O O . PHE A 1 76 ? 2.560 16.520 -3.399 1.00 15.73 76 PHE A O 1
ATOM 574 N N . VAL A 1 77 ? 2.045 17.724 -1.574 1.00 13.81 77 VAL A N 1
ATOM 575 C CA . VAL A 1 77 ? 0.628 17.371 -1.643 1.00 14.89 77 VAL A CA 1
ATOM 576 C C . VAL A 1 77 ? -0.025 17.961 -2.888 1.00 15.16 77 VAL A C 1
ATOM 577 O O . VAL A 1 77 ? -0.841 17.311 -3.544 1.00 15.28 77 VAL A O 1
ATOM 581 N N . LYS A 1 78 ? 0.333 19.198 -3.220 1.00 15.06 78 LYS A N 1
ATOM 582 C CA . LYS A 1 78 ? -0.156 19.825 -4.442 1.00 14.83 78 LYS A CA 1
ATOM 583 C C . LYS A 1 78 ? 0.205 18.996 -5.672 1.00 15.71 78 LYS A C 1
ATOM 584 O O . LYS A 1 78 ? -0.637 18.778 -6.544 1.00 17.87 78 LYS A O 1
ATOM 590 N N . ALA A 1 79 ? 1.451 18.541 -5.733 1.00 14.83 79 ALA A N 1
ATOM 591 C CA . ALA A 1 79 ? 1.961 17.810 -6.885 1.00 16.47 79 ALA A CA 1
ATOM 592 C C . ALA A 1 79 ? 1.318 16.432 -7.011 1.00 15.53 79 ALA A C 1
ATOM 593 O O . ALA A 1 79 ? 1.064 15.958 -8.120 1.00 18.54 79 ALA A O 1
ATOM 595 N N . ASN A 1 80 ? 1.057 15.795 -5.875 1.00 16.91 80 ASN A N 1
ATOM 596 C CA . ASN A 1 80 ? 0.551 14.429 -5.846 1.00 18.01 80 ASN A CA 1
ATOM 597 C C . ASN A 1 80 ? 1.359 13.524 -6.769 1.00 16.08 80 ASN A C 1
ATOM 598 O O . ASN A 1 80 ? 0.813 12.835 -7.631 1.00 18.21 80 ASN A O 1
ATOM 603 N N . ILE A 1 81 ? 2.676 13.530 -6.582 1.00 15.55 81 ILE A N 1
ATOM 604 C CA . ILE A 1 81 ? 3.524 12.584 -7.303 1.00 18.54 81 ILE A CA 1
ATOM 605 C C . ILE A 1 81 ? 3.186 11.149 -6.915 1.00 16.92 81 ILE A C 1
ATOM 606 O O . ILE A 1 81 ? 3.063 10.829 -5.733 1.00 19.50 81 ILE A O 1
ATOM 611 N N . ASP A 1 82 ? 3.039 10.301 -7.922 1.00 16.60 82 ASP A N 1
ATOM 612 C CA . ASP A 1 82 ? 2.908 8.858 -7.762 1.00 15.40 82 ASP A CA 1
ATOM 613 C C . ASP A 1 82 ? 3.932 8.304 -6.781 1.00 14.66 82 ASP A C 1
ATOM 614 O O . ASP A 1 82 ? 5.136 8.348 -7.041 1.00 15.86 82 ASP A O 1
ATOM 619 N N . VAL A 1 83 ? 3.476 7.778 -5.644 1.00 14.66 83 VAL A N 1
ATOM 620 C CA . VAL A 1 83 ? 4.412 7.329 -4.616 1.00 13.11 83 VAL A CA 1
ATOM 621 C C . VAL A 1 83 ? 5.241 6.147 -5.114 1.00 13.04 83 VAL A C 1
ATOM 622 O O . VAL A 1 83 ? 6.340 5.901 -4.617 1.00 13.07 83 VAL A O 1
ATOM 626 N N . LYS A 1 84 ? 4.707 5.424 -6.092 1.00 14.28 84 LYS A N 1
ATOM 627 C CA . LYS A 1 84 ? 5.420 4.298 -6.684 1.00 13.97 84 LYS A CA 1
ATOM 628 C C . LYS A 1 84 ? 6.628 4.777 -7.484 1.00 12.23 84 LYS A C 1
ATOM 629 O O . LYS A 1 84 ? 7.584 4.034 -7.692 1.00 13.99 84 LYS A O 1
ATOM 635 N N . ASP A 1 85 ? 6.569 6.027 -7.927 1.00 13.96 85 ASP A N 1
ATOM 636 C CA . ASP A 1 85 ? 7.636 6.636 -8.711 1.00 16.25 85 ASP A CA 1
ATOM 637 C C . ASP A 1 85 ? 8.694 7.253 -7.804 1.00 14.61 85 ASP A C 1
ATOM 638 O O . ASP A 1 85 ? 8.747 8.471 -7.634 1.00 14.50 85 ASP A O 1
ATOM 643 N N . GLN A 1 86 ? 9.539 6.408 -7.218 1.00 15.34 86 GLN A N 1
ATOM 644 C CA . GLN A 1 86 ? 10.474 6.870 -6.199 1.00 13.38 86 GLN A CA 1
ATOM 645 C C . GLN A 1 86 ? 11.469 7.871 -6.779 1.00 13.02 86 GLN A C 1
ATOM 646 O O . GLN A 1 86 ? 11.821 8.849 -6.118 1.00 12.82 86 GLN A O 1
ATOM 652 N N . LYS A 1 87 ? 11.913 7.619 -8.007 1.00 13.47 87 LYS A N 1
ATOM 653 C CA . LYS A 1 87 ? 12.809 8.547 -8.691 1.00 12.10 87 LYS A CA 1
ATOM 654 C C . LYS A 1 87 ? 12.214 9.952 -8.729 1.00 11.89 87 LYS A C 1
ATOM 655 O O . LYS A 1 87 ? 12.894 10.930 -8.419 1.00 15.67 87 LYS A O 1
ATOM 661 N N . ALA A 1 88 ? 10.944 10.046 -9.110 1.00 13.17 88 ALA A N 1
ATOM 662 C CA . ALA A 1 88 ? 10.273 11.337 -9.219 1.00 12.80 88 ALA A CA 1
ATOM 663 C C . ALA A 1 88 ? 10.089 11.981 -7.849 1.00 12.17 88 ALA A C 1
ATOM 664 O O . ALA A 1 88 ? 10.319 13.179 -7.683 1.00 12.74 88 ALA A O 1
ATOM 666 N N . VAL A 1 89 ? 9.674 11.182 -6.870 1.00 11.82 89 VAL A N 1
ATOM 667 C CA . VAL A 1 89 ? 9.565 11.673 -5.500 1.00 10.95 89 VAL A CA 1
ATOM 668 C C . VAL A 1 89 ? 10.858 12.350 -5.066 1.00 9.78 89 VAL A C 1
ATOM 669 O O . VAL A 1 89 ? 10.856 13.447 -4.507 1.00 13.16 89 VAL A O 1
ATOM 673 N N . ASP A 1 90 ? 11.982 11.685 -5.327 1.00 12.72 90 ASP A N 1
ATOM 674 C CA . ASP A 1 90 ? 13.262 12.189 -4.835 1.00 12.28 90 ASP A CA 1
ATOM 675 C C . ASP A 1 90 ? 13.807 13.284 -5.744 1.00 12.48 90 ASP A C 1
ATOM 676 O O . ASP A 1 90 ? 14.526 14.175 -5.288 1.00 16.72 90 ASP A O 1
ATOM 681 N N . ASP A 1 91 ? 13.474 13.233 -7.031 1.00 14.53 91 ASP A N 1
ATOM 682 C CA . ASP A 1 91 ? 13.734 14.354 -7.927 1.00 15.60 91 ASP A CA 1
ATOM 683 C C . ASP A 1 91 ? 13.027 15.617 -7.443 1.00 15.11 91 ASP A C 1
ATOM 684 O O . ASP A 1 91 ? 13.606 16.704 -7.420 1.00 15.64 91 ASP A O 1
ATOM 689 N N . PHE A 1 92 ? 11.764 15.465 -7.055 1.00 13.74 92 PHE A N 1
ATOM 690 C CA . PHE A 1 92 ? 11.012 16.574 -6.479 1.00 14.77 92 PHE A CA 1
ATOM 691 C C . PHE A 1 92 ? 11.728 17.134 -5.254 1.00 13.00 92 PHE A C 1
ATOM 692 O O . PHE A 1 92 ? 11.964 18.339 -5.157 1.00 13.44 92 PHE A O 1
ATOM 700 N N . LEU A 1 93 ? 12.068 16.247 -4.318 1.00 12.92 93 LEU A N 1
ATOM 701 C CA . LEU A 1 93 ? 12.595 16.700 -3.033 1.00 12.88 93 LEU A CA 1
ATOM 702 C C . LEU A 1 93 ? 13.959 17.356 -3.213 1.00 15.00 93 LEU A C 1
ATOM 703 O O . LEU A 1 93 ? 14.234 18.419 -2.656 1.00 15.63 93 LEU A O 1
ATOM 708 N N . ILE A 1 94 ? 14.812 16.709 -4.001 1.00 15.93 94 ILE A N 1
ATOM 709 C CA . ILE A 1 94 ? 16.160 17.217 -4.235 1.00 14.83 94 ILE A CA 1
ATOM 710 C C . ILE A 1 94 ? 16.125 18.568 -4.936 1.00 13.71 94 ILE A C 1
ATOM 711 O O . ILE A 1 94 ? 16.849 19.489 -4.557 1.00 18.29 94 ILE A O 1
ATOM 716 N N . SER A 1 95 ? 15.285 18.698 -5.961 1.00 13.91 95 SER A N 1
ATOM 717 C CA . SER A 1 95 ? 15.222 19.957 -6.701 1.00 13.55 95 SER A CA 1
ATOM 718 C C . SER A 1 95 ? 14.576 21.051 -5.856 1.00 13.50 95 SER A C 1
ATOM 719 O O . SER A 1 95 ? 14.922 22.226 -5.986 1.00 18.49 95 SER A O 1
ATOM 722 N N . LEU A 1 96 ? 13.639 20.665 -4.993 1.00 12.79 96 LEU A N 1
ATOM 723 C CA . LEU A 1 96 ? 13.032 21.627 -4.078 1.00 13.74 96 LEU A CA 1
ATOM 724 C C . LEU A 1 96 ? 14.086 22.255 -3.174 1.00 16.05 96 LEU A C 1
ATOM 725 O O . LEU A 1 96 ? 14.074 23.460 -2.923 1.00 19.38 96 LEU A O 1
ATOM 730 N N . ASP A 1 97 ? 15.002 21.426 -2.684 1.00 15.84 97 ASP A N 1
ATOM 731 C CA . ASP A 1 97 ? 16.134 21.927 -1.911 1.00 15.68 97 ASP A CA 1
ATOM 732 C C . ASP A 1 97 ? 17.139 22.642 -2.808 1.00 16.30 97 ASP A C 1
ATOM 733 O O . ASP A 1 97 ? 17.517 23.782 -2.536 1.00 21.32 97 ASP A O 1
ATOM 738 N N . GLY A 1 98 ? 17.572 21.981 -3.875 1.00 19.51 98 GLY A N 1
ATOM 739 C CA . GLY A 1 98 ? 18.299 22.624 -4.951 1.00 18.25 98 GLY A CA 1
ATOM 740 C C . GLY A 1 98 ? 19.764 22.850 -4.642 1.00 17.95 98 GLY A C 1
ATOM 741 O O . GLY A 1 98 ? 20.466 23.538 -5.389 1.00 24.88 98 GLY A O 1
ATOM 742 N N . THR A 1 99 ? 20.250 22.281 -3.542 1.00 22.11 99 THR A N 1
ATOM 743 C CA . THR A 1 99 ? 21.651 22.431 -3.169 1.00 24.14 99 THR A CA 1
ATOM 744 C C . THR A 1 99 ? 22.379 21.090 -3.195 1.00 24.54 99 THR A C 1
ATOM 745 O O . THR A 1 99 ? 21.746 20.035 -3.210 1.00 27.35 99 THR A O 1
ATOM 749 N N . ALA A 1 100 ? 23.706 21.157 -3.199 1.00 24.72 100 ALA A N 1
ATOM 750 C CA . ALA A 1 100 ? 24.556 19.976 -3.227 1.00 27.04 100 ALA A CA 1
ATOM 751 C C . ALA A 1 100 ? 24.279 19.060 -2.040 1.00 27.25 100 ALA A C 1
ATOM 752 O O . ALA A 1 100 ? 24.056 17.861 -2.211 1.00 30.61 100 ALA A O 1
ATOM 754 N N . ASN A 1 101 ? 24.291 19.622 -0.835 1.00 24.73 101 ASN A N 1
ATOM 755 C CA . ASN A 1 101 ? 24.321 18.795 0.369 1.00 20.67 101 ASN A CA 1
ATOM 756 C C . ASN A 1 101 ? 23.048 18.951 1.193 1.00 18.98 101 ASN A C 1
ATOM 757 O O . ASN A 1 101 ? 23.045 18.712 2.402 1.00 16.72 101 ASN A O 1
ATOM 762 N N . LYS A 1 102 ? 21.973 19.353 0.526 1.00 16.99 102 LYS A N 1
ATOM 763 C CA . LYS A 1 102 ? 20.652 19.424 1.140 1.00 16.28 102 LYS A CA 1
ATOM 764 C C . LYS A 1 102 ? 20.659 20.378 2.330 1.00 17.52 102 LYS A C 1
ATOM 765 O O . LYS A 1 102 ? 20.058 20.111 3.369 1.00 15.36 102 LYS A O 1
ATOM 771 N N . SER A 1 103 ? 21.353 21.498 2.151 1.00 14.83 103 SER A N 1
ATOM 772 C CA . SER A 1 103 ? 21.586 22.454 3.224 1.00 17.56 103 SER A CA 1
ATOM 773 C C . SER A 1 103 ? 20.474 23.492 3.316 1.00 18.71 103 SER A C 1
ATOM 774 O O . SER A 1 103 ? 20.421 24.263 4.277 1.00 25.24 103 SER A O 1
ATOM 777 N N . LYS A 1 104 ? 19.578 23.530 2.333 1.00 18.04 104 LYS A N 1
ATOM 778 C CA . LYS A 1 104 ? 18.457 24.465 2.412 1.00 19.09 104 LYS A CA 1
ATOM 779 C C . LYS A 1 104 ? 17.360 23.925 3.324 1.00 17.45 104 LYS A C 1
ATOM 780 O O . LYS A 1 104 ? 16.942 24.599 4.267 1.00 17.43 104 LYS A O 1
ATOM 786 N N . LEU A 1 105 ? 16.892 22.711 3.048 1.00 16.45 105 LEU A N 1
ATOM 787 C CA . LEU A 1 105 ? 15.799 22.137 3.827 1.00 18.36 105 LEU A CA 1
ATOM 788 C C . LEU A 1 105 ? 16.320 21.205 4.916 1.00 17.04 105 LEU A C 1
ATOM 789 O O . LEU A 1 105 ? 15.653 20.988 5.929 1.00 16.05 105 LEU A O 1
ATOM 794 N N . GLY A 1 106 ? 17.512 20.657 4.701 1.00 14.75 106 GLY A N 1
ATOM 795 C CA . GLY A 1 106 ? 18.080 19.674 5.604 1.00 14.33 106 GLY A CA 1
ATOM 796 C C . GLY A 1 106 ? 17.801 18.251 5.161 1.00 14.97 106 GLY A C 1
ATOM 797 O O . GLY A 1 106 ? 16.676 17.908 4.796 1.00 13.71 106 GLY A O 1
ATOM 798 N N . ALA A 1 107 ? 18.832 17.410 5.192 1.00 13.63 107 ALA A N 1
ATOM 799 C CA . ALA A 1 107 ? 18.665 16.003 4.845 1.00 12.04 107 ALA A CA 1
ATOM 800 C C . ALA A 1 107 ? 17.672 15.319 5.776 1.00 11.49 107 ALA A C 1
ATOM 801 O O . ALA A 1 107 ? 17.013 14.352 5.387 1.00 12.74 107 ALA A O 1
ATOM 803 N N . ASN A 1 108 ? 17.554 15.811 7.009 1.00 12.51 108 ASN A N 1
ATOM 804 C CA . ASN A 1 108 ? 16.657 15.154 7.963 1.00 11.17 108 ASN A CA 1
ATOM 805 C C . ASN A 1 108 ? 15.227 15.668 7.821 1.00 12.74 108 ASN A C 1
ATOM 806 O O . ASN A 1 108 ? 14.313 15.178 8.488 1.00 13.55 108 ASN A O 1
ATOM 811 N N . ALA A 1 109 ? 15.019 16.656 6.955 1.00 12.57 109 ALA A N 1
ATOM 812 C CA . ALA A 1 109 ? 13.668 17.008 6.524 1.00 12.86 109 ALA A CA 1
ATOM 813 C C . ALA A 1 109 ? 13.251 16.188 5.308 1.00 11.91 109 ALA A C 1
ATOM 814 O O . ALA A 1 109 ? 12.106 15.751 5.191 1.00 13.34 109 ALA A O 1
ATOM 816 N N . ILE A 1 110 ? 14.193 15.976 4.392 1.00 11.23 110 ILE A N 1
ATOM 817 C CA . ILE A 1 110 ? 13.867 15.320 3.128 1.00 10.75 110 ILE A CA 1
ATOM 818 C C . ILE A 1 110 ? 13.712 13.815 3.287 1.00 8.68 110 ILE A C 1
ATOM 819 O O . ILE A 1 110 ? 12.824 13.202 2.688 1.00 11.06 110 ILE A O 1
ATOM 824 N N . LEU A 1 111 ? 14.567 13.191 4.093 1.00 10.08 111 LEU A N 1
ATOM 825 C CA . LEU A 1 111 ? 14.670 11.734 4.063 1.00 11.07 111 LEU A CA 1
ATOM 826 C C . LEU A 1 111 ? 13.375 11.064 4.511 1.00 11.76 111 LEU A C 1
ATOM 827 O O . LEU A 1 111 ? 12.959 10.064 3.922 1.00 11.66 111 LEU A O 1
ATOM 832 N N . GLY A 1 112 ? 12.735 11.601 5.545 1.00 10.61 112 GLY A N 1
ATOM 833 C CA . GLY A 1 112 ? 11.511 11.021 6.072 1.00 11.25 112 GLY A CA 1
ATOM 834 C C . GLY A 1 112 ? 10.412 10.936 5.029 1.00 10.33 112 GLY A C 1
ATOM 835 O O . GLY A 1 112 ? 9.654 9.965 4.982 1.00 10.12 112 GLY A O 1
ATOM 836 N N . VAL A 1 113 ? 10.320 11.959 4.184 1.00 11.20 113 VAL A N 1
ATOM 837 C CA . VAL A 1 113 ? 9.358 11.949 3.087 1.00 10.94 113 VAL A CA 1
ATOM 838 C C . VAL A 1 113 ? 9.755 10.923 2.032 1.00 10.77 113 VAL A C 1
ATOM 839 O O . VAL A 1 113 ? 8.914 10.196 1.502 1.00 13.24 113 VAL A O 1
ATOM 843 N N . SER A 1 114 ? 11.047 10.864 1.725 1.00 10.85 114 SER A N 1
ATOM 844 C CA . SER A 1 114 ? 11.558 9.879 0.779 1.00 10.73 114 SER A CA 1
ATOM 845 C C . SER A 1 114 ? 11.190 8.461 1.201 1.00 12.13 114 SER A C 1
ATOM 846 O O . SER A 1 114 ? 10.682 7.672 0.404 1.00 11.75 114 SER A O 1
ATOM 849 N N . LEU A 1 115 ? 11.448 8.135 2.465 1.00 10.86 115 LEU A N 1
ATOM 850 C CA . LEU A 1 115 ? 11.220 6.778 2.950 1.00 10.70 115 LEU A CA 1
ATOM 851 C C . LEU A 1 115 ? 9.733 6.478 3.085 1.00 9.74 115 LEU A C 1
ATOM 852 O O . LEU A 1 115 ? 9.272 5.392 2.734 1.00 11.33 115 LEU A O 1
ATOM 857 N N . ALA A 1 116 ? 8.974 7.445 3.598 1.00 9.82 116 ALA A N 1
ATOM 858 C CA . ALA A 1 116 ? 7.550 7.208 3.820 1.00 9.80 116 ALA A CA 1
ATOM 859 C C . ALA A 1 116 ? 6.833 6.961 2.498 1.00 9.92 116 ALA A C 1
ATOM 860 O O . ALA A 1 116 ? 5.890 6.172 2.427 1.00 12.15 116 ALA A O 1
ATOM 862 N N . ALA A 1 117 ? 7.289 7.642 1.449 1.00 9.92 117 ALA A N 1
ATOM 863 C CA . ALA A 1 117 ? 6.713 7.435 0.123 1.00 10.90 117 ALA A CA 1
ATOM 864 C C . ALA A 1 117 ? 6.826 5.970 -0.289 1.00 9.71 117 ALA A C 1
ATOM 865 O O . ALA A 1 117 ? 5.885 5.392 -0.835 1.00 12.78 117 ALA A O 1
ATOM 867 N N . SER A 1 118 ? 7.984 5.370 -0.024 1.00 11.95 118 SER A N 1
ATOM 868 C CA . SER A 1 118 ? 8.234 3.998 -0.459 1.00 10.69 118 SER A CA 1
ATOM 869 C C . SER A 1 118 ? 7.362 3.013 0.312 1.00 10.81 118 SER A C 1
ATOM 870 O O . SER A 1 118 ? 6.938 1.993 -0.235 1.00 12.97 118 SER A O 1
ATOM 873 N N . ARG A 1 119 ? 7.092 3.314 1.579 1.00 11.11 119 ARG A N 1
ATOM 874 C CA . ARG A 1 119 ? 6.154 2.511 2.360 1.00 11.27 119 ARG A CA 1
ATOM 875 C C . ARG A 1 119 ? 4.744 2.604 1.786 1.00 9.69 119 ARG A C 1
ATOM 876 O O . ARG A 1 119 ? 4.034 1.604 1.662 1.00 11.60 119 ARG A O 1
ATOM 884 N N . ALA A 1 120 ? 4.331 3.818 1.432 1.00 10.85 120 ALA A N 1
ATOM 885 C CA . ALA A 1 120 ? 3.017 4.011 0.826 1.00 11.66 120 ALA A CA 1
ATOM 886 C C . ALA A 1 120 ? 2.904 3.238 -0.484 1.00 11.53 120 ALA A C 1
ATOM 887 O O . ALA A 1 120 ? 1.860 2.659 -0.794 1.00 14.75 120 ALA A O 1
ATOM 889 N N . ALA A 1 121 ? 3.990 3.237 -1.249 1.00 12.48 121 ALA A N 1
ATOM 890 C CA . ALA A 1 121 ? 4.013 2.563 -2.542 1.00 10.24 121 ALA A CA 1
ATOM 891 C C . ALA A 1 121 ? 3.848 1.057 -2.374 1.00 10.22 121 ALA A C 1
ATOM 892 O O . ALA A 1 121 ? 3.102 0.415 -3.114 1.00 13.39 121 ALA A O 1
ATOM 894 N N . ALA A 1 122 ? 4.550 0.495 -1.393 1.00 10.96 122 ALA A N 1
ATOM 895 C CA . ALA A 1 122 ? 4.438 -0.936 -1.127 1.00 11.20 122 ALA A CA 1
ATOM 896 C C . ALA A 1 122 ? 2.999 -1.307 -0.786 1.00 12.13 122 ALA A C 1
ATOM 897 O O . ALA A 1 122 ? 2.488 -2.327 -1.250 1.00 13.61 122 ALA A O 1
ATOM 899 N N . ALA A 1 123 ? 2.351 -0.476 0.025 1.00 11.22 123 ALA A N 1
ATOM 900 C CA . ALA A 1 123 ? 0.966 -0.727 0.411 1.00 12.27 123 ALA A CA 1
ATOM 901 C C . ALA A 1 123 ? 0.030 -0.625 -0.787 1.00 13.10 123 ALA A C 1
ATOM 902 O O . ALA A 1 123 ? -0.880 -1.440 -0.951 1.00 15.52 123 ALA A O 1
ATOM 904 N N . GLU A 1 124 ? 0.243 0.376 -1.638 1.00 12.17 124 GLU A N 1
ATOM 905 C CA . GLU A 1 124 ? -0.567 0.482 -2.848 1.00 15.04 124 GLU A CA 1
ATOM 906 C C . GLU A 1 124 ? -0.435 -0.770 -3.708 1.00 15.62 124 GLU A C 1
ATOM 907 O O . GLU A 1 124 ? -1.408 -1.229 -4.306 1.00 19.02 124 GLU A O 1
ATOM 913 N N . LYS A 1 125 ? 0.774 -1.316 -3.762 1.00 15.19 125 LYS A N 1
ATOM 914 C CA . LYS A 1 125 ? 1.073 -2.445 -4.634 1.00 14.43 125 LYS A CA 1
ATOM 915 C C . LYS A 1 125 ? 0.721 -3.770 -3.966 1.00 16.66 125 LYS A C 1
ATOM 916 O O . LYS A 1 125 ? 0.843 -4.836 -4.571 1.00 17.06 125 LYS A O 1
ATOM 922 N N . ASN A 1 126 ? 0.281 -3.705 -2.713 1.00 17.08 126 ASN A N 1
ATOM 923 C CA . ASN A 1 126 ? -0.091 -4.904 -1.973 1.00 18.66 126 ASN A CA 1
ATOM 924 C C . ASN A 1 126 ? 1.082 -5.865 -1.818 1.00 15.55 126 ASN A C 1
ATOM 925 O O . ASN A 1 126 ? 0.893 -7.083 -1.875 1.00 18.65 126 ASN A O 1
ATOM 930 N N . VAL A 1 127 ? 2.280 -5.328 -1.623 1.00 13.78 127 VAL A N 1
ATOM 931 C CA . VAL A 1 127 ? 3.463 -6.155 -1.410 1.00 13.49 127 VAL A CA 1
ATOM 932 C C . VAL A 1 127 ? 4.214 -5.729 -0.154 1.00 11.14 127 VAL A C 1
ATOM 933 O O . VAL A 1 127 ? 4.067 -4.601 0.318 1.00 13.23 127 VAL A O 1
ATOM 937 N N . PRO A 1 128 ? 5.022 -6.632 0.390 1.00 12.08 128 PRO A N 1
ATOM 938 C CA . PRO A 1 128 ? 5.922 -6.272 1.488 1.00 12.50 128 PRO A CA 1
ATOM 939 C C . PRO A 1 128 ? 6.899 -5.185 1.052 1.00 12.17 128 PRO A C 1
ATOM 940 O O . PRO A 1 128 ? 7.259 -5.127 -0.125 1.00 13.80 128 PRO A O 1
ATOM 944 N N . LEU A 1 129 ? 7.314 -4.343 1.992 1.00 10.67 129 LEU A N 1
ATOM 945 C CA . LEU A 1 129 ? 8.252 -3.269 1.677 1.00 10.33 129 LEU A CA 1
ATOM 946 C C . LEU A 1 129 ? 9.479 -3.810 0.952 1.00 11.00 129 LEU A C 1
ATOM 947 O O . LEU A 1 129 ? 9.893 -3.245 -0.062 1.00 10.80 129 LEU A O 1
ATOM 952 N N . TYR A 1 130 ? 10.065 -4.897 1.453 1.00 11.92 130 TYR A N 1
ATOM 953 C CA . TYR A 1 130 ? 11.318 -5.371 0.858 1.00 10.67 130 TYR A CA 1
ATOM 954 C C . TYR A 1 130 ? 11.119 -5.714 -0.617 1.00 10.89 130 TYR A C 1
ATOM 955 O O . TYR A 1 130 ? 12.038 -5.561 -1.424 1.00 10.98 130 TYR A O 1
ATOM 964 N N . LYS A 1 131 ? 9.922 -6.175 -0.966 1.00 11.22 131 LYS A N 1
ATOM 965 C CA . LYS A 1 131 ? 9.622 -6.500 -2.357 1.00 10.72 131 LYS A CA 1
ATOM 966 C C . LYS A 1 131 ? 9.565 -5.237 -3.203 1.00 13.69 131 LYS A C 1
ATOM 967 O O . LYS A 1 131 ? 10.126 -5.180 -4.298 1.00 11.23 131 LYS A O 1
ATOM 973 N N . HIS A 1 132 ? 8.884 -4.204 -2.707 1.00 11.44 132 HIS A N 1
ATOM 974 C CA . HIS A 1 132 ? 8.889 -2.926 -3.418 1.00 13.26 132 HIS A CA 1
ATOM 975 C C . HIS A 1 132 ? 10.309 -2.404 -3.590 1.00 12.33 132 HIS A C 1
ATOM 976 O O . HIS A 1 132 ? 10.667 -1.886 -4.650 1.00 12.94 132 HIS A O 1
ATOM 983 N N . LEU A 1 133 ? 11.129 -2.534 -2.550 1.00 11.05 133 LEU A N 1
ATOM 984 C CA . LEU A 1 133 ? 12.492 -2.007 -2.625 1.00 9.86 133 LEU A CA 1
ATOM 985 C C . LEU A 1 133 ? 13.340 -2.820 -3.596 1.00 10.25 133 LEU A C 1
ATOM 986 O O . LEU A 1 133 ? 14.228 -2.278 -4.257 1.00 10.74 133 LEU A O 1
ATOM 991 N N . ALA A 1 134 ? 13.068 -4.118 -3.683 1.00 12.06 134 ALA A N 1
ATOM 992 C CA . ALA A 1 134 ? 13.644 -4.952 -4.731 1.00 12.30 134 ALA A CA 1
ATOM 993 C C . ALA A 1 134 ? 13.254 -4.447 -6.117 1.00 10.99 134 ALA A C 1
ATOM 994 O O . ALA A 1 134 ? 14.093 -4.354 -7.015 1.00 15.40 134 ALA A O 1
ATOM 996 N N . ASP A 1 135 ? 11.977 -4.124 -6.284 1.00 10.19 135 ASP A N 1
ATOM 997 C CA . ASP A 1 135 ? 11.477 -3.573 -7.535 1.00 12.15 135 ASP A CA 1
ATOM 998 C C . ASP A 1 135 ? 12.181 -2.265 -7.881 1.00 11.96 135 ASP A C 1
ATOM 999 O O . ASP A 1 135 ? 12.657 -2.083 -9.002 1.00 15.50 135 ASP A O 1
ATOM 1004 N N . LEU A 1 136 ? 12.244 -1.360 -6.910 1.00 12.85 136 LEU A N 1
ATOM 1005 C CA . LEU A 1 136 ? 12.845 -0.049 -7.119 1.00 13.79 136 LEU A CA 1
ATOM 1006 C C . LEU A 1 136 ? 14.287 -0.170 -7.602 1.00 13.86 136 LEU A C 1
ATOM 1007 O O . LEU A 1 136 ? 14.748 0.631 -8.415 1.00 19.94 136 LEU A O 1
ATOM 1012 N N . SER A 1 137 ? 14.988 -1.177 -7.091 1.00 12.80 137 SER A N 1
ATOM 1013 C CA . SER A 1 137 ? 16.428 -1.280 -7.290 1.00 13.20 137 SER A CA 1
ATOM 1014 C C . SER A 1 137 ? 16.765 -2.273 -8.399 1.00 13.48 137 SER A C 1
ATOM 1015 O O . SER A 1 137 ? 17.940 -2.509 -8.680 1.00 16.02 137 SER A O 1
ATOM 1018 N N . LYS A 1 138 ? 15.735 -2.842 -9.013 1.00 13.96 138 LYS A N 1
ATOM 1019 C CA . LYS A 1 138 ? 15.885 -3.876 -10.027 1.00 14.81 138 LYS A CA 1
ATOM 1020 C C . LYS A 1 138 ? 16.696 -5.059 -9.505 1.00 14.90 138 LYS A C 1
ATOM 1021 O O . LYS A 1 138 ? 17.594 -5.557 -10.187 1.00 18.81 138 LYS A O 1
ATOM 1027 N N . SER A 1 139 ? 16.374 -5.503 -8.296 1.00 15.10 139 SER A N 1
ATOM 1028 C CA . SER A 1 139 ? 17.085 -6.604 -7.660 1.00 12.77 139 SER A CA 1
ATOM 1029 C C . SER A 1 139 ? 16.330 -7.920 -7.812 1.00 13.20 139 SER A C 1
ATOM 1030 O O . SER A 1 139 ? 15.100 -7.948 -7.809 1.00 14.73 139 SER A O 1
ATOM 1033 N N . LYS A 1 140 ? 17.079 -9.009 -7.946 1.00 15.40 140 LYS A N 1
ATOM 1034 C CA . LYS A 1 140 ? 16.511 -10.342 -8.095 1.00 15.77 140 LYS A CA 1
ATOM 1035 C C . LYS A 1 140 ? 15.741 -10.771 -6.851 1.00 14.22 140 LYS A C 1
ATOM 1036 O O . LYS A 1 140 ? 16.156 -10.516 -5.720 1.00 17.65 140 LYS A O 1
ATOM 1042 N N . THR A 1 141 ? 14.606 -11.430 -7.067 1.00 15.83 141 THR A N 1
ATOM 1043 C CA . THR A 1 141 ? 13.762 -11.856 -5.956 1.00 17.62 141 THR A CA 1
ATOM 1044 C C . THR A 1 141 ? 13.514 -13.359 -5.995 1.00 17.70 141 THR A C 1
ATOM 1045 O O . THR A 1 141 ? 12.512 -13.851 -5.475 1.00 17.54 141 THR A O 1
ATOM 1049 N N . SER A 1 142 ? 14.434 -14.093 -6.617 1.00 19.94 142 SER A N 1
ATOM 1050 C CA . SER A 1 142 ? 14.194 -15.500 -6.914 1.00 20.70 142 SER A CA 1
ATOM 1051 C C . SER A 1 142 ? 15.490 -16.299 -6.968 1.00 17.49 142 SER A C 1
ATOM 1052 O O . SER A 1 142 ? 15.933 -16.685 -8.052 1.00 22.95 142 SER A O 1
ATOM 1055 N N . PRO A 1 143 ? 16.097 -16.551 -5.816 1.00 15.75 143 PRO A N 1
ATOM 1056 C CA . PRO A 1 143 ? 15.533 -16.165 -4.522 1.00 14.95 143 PRO A CA 1
ATOM 1057 C C . PRO A 1 143 ? 16.000 -14.799 -4.039 1.00 14.43 143 PRO A C 1
ATOM 1058 O O . PRO A 1 143 ? 16.907 -14.186 -4.603 1.00 15.09 143 PRO A O 1
ATOM 1062 N N . TYR A 1 144 ? 15.366 -14.321 -2.973 1.00 13.81 144 TYR A N 1
ATOM 1063 C CA . TYR A 1 144 ? 15.936 -13.288 -2.121 1.00 10.08 144 TYR A CA 1
ATOM 1064 C C . TYR A 1 144 ? 17.196 -13.788 -1.416 1.00 13.26 144 TYR A C 1
ATOM 1065 O O . TYR A 1 144 ? 17.422 -14.992 -1.292 1.00 12.17 144 TYR A O 1
ATOM 1074 N N . VAL A 1 145 ? 18.005 -12.842 -0.957 1.00 14.44 145 VAL A N 1
ATOM 1075 C CA . VAL A 1 145 ? 19.133 -13.125 -0.080 1.00 10.77 145 VAL A CA 1
ATOM 1076 C C . VAL A 1 145 ? 18.940 -12.469 1.282 1.00 10.10 145 VAL A C 1
ATOM 1077 O O . VAL A 1 145 ? 18.692 -11.264 1.366 1.00 11.58 145 VAL A O 1
ATOM 1081 N N . LEU A 1 146 ? 19.054 -13.263 2.342 1.00 10.87 146 LEU A N 1
ATOM 1082 C CA . LEU A 1 146 ? 19.025 -12.730 3.701 1.00 11.20 146 LEU A CA 1
ATOM 1083 C C . LEU A 1 146 ? 20.438 -12.427 4.192 1.00 9.68 146 LEU A C 1
ATOM 1084 O O . LEU A 1 146 ? 21.374 -13.151 3.853 1.00 12.63 146 LEU A O 1
ATOM 1089 N N . PRO A 1 147 ? 20.577 -11.367 4.978 1.00 9.06 147 PRO A N 1
ATOM 1090 C CA . PRO A 1 147 ? 21.897 -10.880 5.385 1.00 8.31 147 PRO A CA 1
ATOM 1091 C C . PRO A 1 147 ? 22.461 -11.601 6.602 1.00 7.97 147 PRO A C 1
ATOM 1092 O O . PRO A 1 147 ? 21.729 -11.981 7.516 1.00 10.69 147 PRO A O 1
ATOM 1096 N N . VAL A 1 148 ? 23.778 -11.785 6.607 1.00 10.43 148 VAL A N 1
ATOM 1097 C CA . VAL A 1 148 ? 24.531 -11.954 7.844 1.00 10.31 148 VAL A CA 1
ATOM 1098 C C . VAL A 1 148 ? 24.459 -10.692 8.693 1.00 8.80 148 VAL A C 1
ATOM 1099 O O . VAL A 1 148 ? 24.809 -9.605 8.227 1.00 9.94 148 VAL A O 1
ATOM 1103 N N . PRO A 1 149 ? 24.009 -10.815 9.935 1.00 9.93 149 PRO A N 1
ATOM 1104 C CA . PRO A 1 149 ? 24.084 -9.680 10.862 1.00 10.03 149 PRO A CA 1
ATOM 1105 C C . PRO A 1 149 ? 25.491 -9.516 11.422 1.00 9.78 149 PRO A C 1
ATOM 1106 O O . PRO A 1 149 ? 26.047 -10.433 12.026 1.00 11.23 149 PRO A O 1
ATOM 1110 N N . PHE A 1 150 ? 26.061 -8.334 11.214 1.00 7.88 150 PHE A N 1
ATOM 1111 C CA . PHE A 1 150 ? 27.274 -7.948 11.925 1.00 9.00 150 PHE A CA 1
ATOM 1112 C C . PHE A 1 150 ? 26.908 -7.219 13.216 1.00 9.73 150 PHE A C 1
ATOM 1113 O O . PHE A 1 150 ? 26.479 -6.066 13.178 1.00 9.94 150 PHE A O 1
ATOM 1121 N N . LEU A 1 151 ? 27.084 -7.912 14.333 1.00 11.25 151 LEU A N 1
ATOM 1122 C CA . LEU A 1 151 ? 26.592 -7.482 15.631 1.00 11.01 151 LEU A CA 1
ATOM 1123 C C . LEU A 1 151 ? 27.693 -6.806 16.444 1.00 10.21 151 LEU A C 1
ATOM 1124 O O . LEU A 1 151 ? 28.665 -7.452 16.835 1.00 11.46 151 LEU A O 1
ATOM 1129 N N . ASN A 1 152 ? 27.531 -5.512 16.689 1.00 12.22 152 ASN A N 1
ATOM 1130 C CA . ASN A 1 152 ? 28.528 -4.719 17.399 1.00 12.04 152 ASN A CA 1
ATOM 1131 C C . ASN A 1 152 ? 28.474 -4.980 18.900 1.00 13.19 152 ASN A C 1
ATOM 1132 O O . ASN A 1 152 ? 27.855 -4.221 19.646 1.00 16.08 152 ASN A O 1
ATOM 1137 N N . VAL A 1 153 ? 29.123 -6.053 19.341 1.00 13.51 153 VAL A N 1
ATOM 1138 C CA . VAL A 1 153 ? 28.908 -6.582 20.684 1.00 14.96 153 VAL A CA 1
ATOM 1139 C C . VAL A 1 153 ? 29.884 -5.986 21.691 1.00 15.61 153 VAL A C 1
ATOM 1140 O O . VAL A 1 153 ? 29.715 -6.128 22.904 1.00 15.69 153 VAL A O 1
ATOM 1144 N N . LEU A 1 154 ? 30.917 -5.313 21.195 1.00 14.85 154 LEU A N 1
ATOM 1145 C CA . LEU A 1 154 ? 31.833 -4.589 22.072 1.00 14.40 154 LEU A CA 1
ATOM 1146 C C . LEU A 1 154 ? 32.077 -3.180 21.538 1.00 19.78 154 LEU A C 1
ATOM 1147 O O . LEU A 1 154 ? 32.721 -3.010 20.503 1.00 19.02 154 LEU A O 1
ATOM 1152 N N . ASN A 1 155 ? 31.555 -2.195 22.258 1.00 20.83 155 ASN A N 1
ATOM 1153 C CA . ASN A 1 155 ? 31.516 -0.813 21.801 1.00 19.25 155 ASN A CA 1
ATOM 1154 C C . ASN A 1 155 ? 32.758 -0.050 22.244 1.00 19.43 155 ASN A C 1
ATOM 1155 O O . ASN A 1 155 ? 33.207 -0.181 23.383 1.00 31.17 155 ASN A O 1
ATOM 1160 N N . GLY A 1 156 ? 33.317 0.746 21.338 1.00 22.80 156 GLY A N 1
ATOM 1161 C CA . GLY A 1 156 ? 34.463 1.580 21.656 1.00 24.06 156 GLY A CA 1
ATOM 1162 C C . GLY A 1 156 ? 34.325 2.980 21.086 1.00 24.52 156 GLY A C 1
ATOM 1163 O O . GLY A 1 156 ? 33.230 3.388 20.695 1.00 30.68 156 GLY A O 1
ATOM 1164 N N . GLY A 1 157 ? 35.432 3.712 21.039 1.00 21.65 157 GLY A N 1
ATOM 1165 C CA . GLY A 1 157 ? 35.469 5.035 20.449 1.00 23.47 157 GLY A CA 1
ATOM 1166 C C . GLY A 1 157 ? 34.356 5.938 20.946 1.00 24.20 157 GLY A C 1
ATOM 1167 O O . GLY A 1 157 ? 34.151 6.087 22.151 1.00 24.08 157 GLY A O 1
ATOM 1168 N N . SER A 1 158 ? 33.633 6.545 20.010 1.00 25.25 158 SER A N 1
ATOM 1169 C CA . SER A 1 158 ? 32.716 7.634 20.314 1.00 24.64 158 SER A CA 1
ATOM 1170 C C . SER A 1 158 ? 31.351 7.114 20.750 1.00 24.11 158 SER A C 1
ATOM 1171 O O . SER A 1 158 ? 30.431 7.900 20.984 1.00 30.76 158 SER A O 1
ATOM 1174 N N . HIS A 1 159 ? 31.218 5.797 20.860 1.00 22.02 159 HIS A N 1
ATOM 1175 C CA . HIS A 1 159 ? 29.934 5.184 21.184 1.00 17.02 159 HIS A CA 1
ATOM 1176 C C . HIS A 1 159 ? 29.869 4.748 22.643 1.00 19.67 159 HIS A C 1
ATOM 1177 O O . HIS A 1 159 ? 28.803 4.382 23.142 1.00 16.34 159 HIS A O 1
ATOM 1184 N N . ALA A 1 160 ? 31.010 4.785 23.328 1.00 20.75 160 ALA A N 1
ATOM 1185 C CA . ALA A 1 160 ? 31.083 4.275 24.693 1.00 23.24 160 ALA A CA 1
ATOM 1186 C C . ALA A 1 160 ? 32.196 4.948 25.487 1.00 27.74 160 ALA A C 1
ATOM 1187 O O . ALA A 1 160 ? 33.323 5.086 25.010 1.00 24.62 160 ALA A O 1
ATOM 1189 N N . GLY A 1 161 ? 31.865 5.366 26.706 1.00 27.12 161 GLY A N 1
ATOM 1190 C CA . GLY A 1 161 ? 32.856 5.860 27.645 1.00 31.45 161 GLY A CA 1
ATOM 1191 C C . GLY A 1 161 ? 33.914 4.823 27.968 1.00 32.83 161 GLY A C 1
ATOM 1192 O O . GLY A 1 161 ? 33.599 3.710 28.392 1.00 35.24 161 GLY A O 1
ATOM 1193 N N . GLY A 1 162 ? 35.180 5.180 27.769 1.00 32.43 162 GLY A N 1
ATOM 1194 C CA . GLY A 1 162 ? 36.277 4.253 27.986 1.00 29.83 162 GLY A CA 1
ATOM 1195 C C . GLY A 1 162 ? 37.463 4.547 27.087 1.00 30.19 162 GLY A C 1
ATOM 1196 O O . GLY A 1 162 ? 37.366 5.364 26.171 1.00 26.70 162 GLY A O 1
ATOM 1197 N N . ALA A 1 163 ? 38.583 3.881 27.344 1.00 28.67 163 ALA A N 1
ATOM 1198 C CA . ALA A 1 163 ? 39.837 4.172 26.661 1.00 24.44 163 ALA A CA 1
ATOM 1199 C C . ALA A 1 163 ? 39.812 3.700 25.211 1.00 27.21 163 ALA A C 1
ATOM 1200 O O . ALA A 1 163 ? 40.455 4.292 24.343 1.00 32.84 163 ALA A O 1
ATOM 1202 N N . LEU A 1 164 ? 39.067 2.631 24.950 1.00 33.87 164 LEU A N 1
ATOM 1203 C CA . LEU A 1 164 ? 39.241 1.860 23.724 1.00 29.34 164 LEU A CA 1
ATOM 1204 C C . LEU A 1 164 ? 38.962 2.713 22.490 1.00 27.19 164 LEU A C 1
ATOM 1205 O O . LEU A 1 164 ? 37.875 3.271 22.339 1.00 28.44 164 LEU A O 1
ATOM 1210 N N . ALA A 1 165 ? 39.963 2.746 21.572 1.00 25.26 165 ALA A N 1
ATOM 1211 C CA . ALA A 1 165 ? 39.931 3.723 20.474 1.00 26.39 165 ALA A CA 1
ATOM 1212 C C . ALA A 1 165 ? 39.000 3.227 19.361 1.00 28.14 165 ALA A C 1
ATOM 1213 O O . ALA A 1 165 ? 38.030 3.900 18.986 1.00 28.60 165 ALA A O 1
ATOM 1215 N N . LEU A 1 166 ? 39.317 2.050 18.849 1.00 20.00 166 LEU A N 1
ATOM 1216 C CA . LEU A 1 166 ? 38.520 1.427 17.784 1.00 20.00 166 LEU A CA 1
ATOM 1217 C C . LEU A 1 166 ? 37.048 1.440 18.187 1.00 20.00 166 LEU A C 1
ATOM 1218 O O . LEU A 1 166 ? 36.701 1.088 19.325 1.00 20.00 166 LEU A O 1
ATOM 1223 N N . GLN A 1 167 ? 36.234 1.923 17.306 1.00 21.51 167 GLN A N 1
ATOM 1224 C CA . GLN A 1 167 ? 34.800 2.130 17.553 1.00 20.69 167 GLN A CA 1
ATOM 1225 C C . GLN A 1 167 ? 33.958 0.856 17.696 1.00 18.64 167 GLN A C 1
ATOM 1226 O O . GLN A 1 167 ? 33.159 0.719 18.638 1.00 17.83 167 GLN A O 1
ATOM 1232 N N . GLU A 1 168 ? 34.117 -0.076 16.783 1.00 14.79 168 GLU A N 1
ATOM 1233 C CA . GLU A 1 168 ? 33.275 -1.275 16.818 1.00 13.30 168 GLU A CA 1
ATOM 1234 C C . GLU A 1 168 ? 34.003 -2.599 16.594 1.00 12.43 168 GLU A C 1
ATOM 1235 O O . GLU A 1 168 ? 34.834 -2.732 15.687 1.00 12.18 168 GLU A O 1
ATOM 1241 N N . PHE A 1 169 ? 33.636 -3.540 17.456 1.00 12.96 169 PHE A N 1
ATOM 1242 C CA . PHE A 1 169 ? 34.119 -4.926 17.388 1.00 12.77 169 PHE A CA 1
ATOM 1243 C C . PHE A 1 169 ? 32.901 -5.839 17.211 1.00 12.39 169 PHE A C 1
ATOM 1244 O O . PHE A 1 169 ? 32.067 -5.983 18.124 1.00 14.40 169 PHE A O 1
ATOM 1252 N N . MET A 1 170 ? 32.689 -6.265 15.981 1.00 12.95 170 MET A N 1
ATOM 1253 C CA . MET A 1 170 ? 31.479 -6.963 15.573 1.00 11.94 170 MET A CA 1
ATOM 1254 C C . MET A 1 170 ? 31.726 -8.462 15.448 1.00 11.42 170 MET A C 1
ATOM 1255 O O . MET A 1 170 ? 32.818 -8.888 15.074 1.00 12.60 170 MET A O 1
ATOM 1260 N N . ILE A 1 171 ? 30.705 -9.252 15.762 1.00 10.49 171 ILE A N 1
ATOM 1261 C CA . ILE A 1 171 ? 30.692 -10.662 15.390 1.00 9.00 171 ILE A CA 1
ATOM 1262 C C . ILE A 1 171 ? 29.730 -10.903 14.230 1.00 10.80 171 ILE A C 1
ATOM 1263 O O . ILE A 1 171 ? 28.661 -10.296 14.155 1.00 12.42 171 ILE A O 1
ATOM 1268 N N . ALA A 1 172 ? 30.122 -11.794 13.327 1.00 11.34 172 ALA A N 1
ATOM 1269 C CA . ALA A 1 172 ? 29.309 -12.148 12.171 1.00 11.23 172 ALA A CA 1
ATOM 1270 C C . ALA A 1 172 ? 29.152 -13.661 12.074 1.00 11.23 172 ALA A C 1
ATOM 1271 O O . ALA A 1 172 ? 30.088 -14.356 11.673 1.00 13.24 172 ALA A O 1
ATOM 1273 N N . PRO A 1 173 ? 27.984 -14.171 12.438 1.00 11.23 173 PRO A N 1
ATOM 1274 C CA . PRO A 1 173 ? 27.751 -15.620 12.414 1.00 10.96 173 PRO A CA 1
ATOM 1275 C C . PRO A 1 173 ? 27.576 -16.136 10.988 1.00 10.67 173 PRO A C 1
ATOM 1276 O O . PRO A 1 173 ? 26.486 -16.576 10.616 1.00 12.64 173 PRO A O 1
ATOM 1280 N N . THR A 1 174 ? 28.650 -16.077 10.204 1.00 10.80 174 THR A N 1
ATOM 1281 C CA . THR A 1 174 ? 28.589 -16.450 8.797 1.00 11.37 174 THR A CA 1
ATOM 1282 C C . THR A 1 174 ? 28.350 -17.948 8.625 1.00 12.30 174 THR A C 1
ATOM 1283 O O . THR A 1 174 ? 27.860 -18.372 7.577 1.00 13.56 174 THR A O 1
ATOM 1287 N N . GLY A 1 175 ? 28.695 -18.730 9.641 1.00 12.35 175 GLY A N 1
ATOM 1288 C CA . GLY A 1 175 ? 28.621 -20.178 9.568 1.00 12.07 175 GLY A CA 1
ATOM 1289 C C . GLY A 1 175 ? 27.231 -20.709 9.857 1.00 12.65 175 GLY A C 1
ATOM 1290 O O . GLY A 1 175 ? 26.983 -21.914 9.779 1.00 11.56 175 GLY A O 1
ATOM 1291 N N . ALA A 1 176 ? 26.305 -19.814 10.198 1.00 11.77 176 ALA A N 1
ATOM 1292 C CA . ALA A 1 176 ? 24.928 -20.226 10.454 1.00 10.72 176 ALA A CA 1
ATOM 1293 C C . ALA A 1 176 ? 24.222 -20.592 9.152 1.00 11.19 176 ALA A C 1
ATOM 1294 O O . ALA A 1 176 ? 24.659 -20.185 8.074 1.00 12.01 176 ALA A O 1
ATOM 1296 N N . LYS A 1 177 ? 23.138 -21.354 9.260 1.00 12.26 177 LYS A N 1
ATOM 1297 C CA . LYS A 1 177 ? 22.425 -21.857 8.095 1.00 13.31 177 LYS A CA 1
ATOM 1298 C C . LYS A 1 177 ? 21.239 -20.964 7.738 1.00 11.81 177 LYS A C 1
ATOM 1299 O O . LYS A 1 177 ? 20.814 -20.911 6.585 1.00 13.83 177 LYS A O 1
ATOM 1305 N N . THR A 1 178 ? 20.716 -20.270 8.739 1.00 11.42 178 THR A N 1
ATOM 1306 C CA . THR A 1 178 ? 19.600 -19.354 8.571 1.00 10.67 178 THR A CA 1
ATOM 1307 C C . THR A 1 178 ? 19.872 -18.039 9.287 1.00 9.26 178 THR A C 1
ATOM 1308 O O . THR A 1 178 ? 20.778 -17.953 10.115 1.00 11.24 178 THR A O 1
ATOM 1312 N N . PHE A 1 179 ? 19.088 -17.006 8.980 1.00 10.68 179 PHE A N 1
ATOM 1313 C CA . PHE A 1 179 ? 19.184 -15.786 9.779 1.00 9.79 179 PHE A CA 1
ATOM 1314 C C . PHE A 1 179 ? 18.813 -16.062 11.231 1.00 8.98 179 PHE A C 1
ATOM 1315 O O . PHE A 1 179 ? 19.480 -15.601 12.159 1.00 9.44 179 PHE A O 1
ATOM 1323 N N . ALA A 1 180 ? 17.738 -16.820 11.447 1.00 10.63 180 ALA A N 1
ATOM 1324 C CA . ALA A 1 180 ? 17.316 -17.085 12.823 1.00 10.08 180 ALA A CA 1
ATOM 1325 C C . ALA A 1 180 ? 18.426 -17.782 13.601 1.00 9.78 180 ALA A C 1
ATOM 1326 O O . ALA A 1 180 ? 18.660 -17.475 14.772 1.00 11.93 180 ALA A O 1
ATOM 1328 N N . GLU A 1 181 ? 19.121 -18.724 12.962 1.00 10.81 181 GLU A N 1
ATOM 1329 C CA . GLU A 1 181 ? 20.240 -19.380 13.633 1.00 10.98 181 GLU A CA 1
ATOM 1330 C C . GLU A 1 181 ? 21.364 -18.388 13.917 1.00 8.53 181 GLU A C 1
ATOM 1331 O O . GLU A 1 181 ? 21.944 -18.377 15.002 1.00 10.21 181 GLU A O 1
ATOM 1337 N N . ALA A 1 182 ? 21.669 -17.549 12.931 1.00 10.93 182 ALA A N 1
ATOM 1338 C CA . ALA A 1 182 ? 22.699 -16.530 13.107 1.00 10.80 182 ALA A CA 1
ATOM 1339 C C . ALA A 1 182 ? 22.382 -15.637 14.303 1.00 9.47 182 ALA A C 1
ATOM 1340 O O . ALA A 1 182 ? 23.271 -15.278 15.078 1.00 10.64 182 ALA A O 1
ATOM 1342 N N . LEU A 1 183 ? 21.109 -15.276 14.451 1.00 9.08 183 LEU A N 1
ATOM 1343 C CA . LEU A 1 183 ? 20.720 -14.368 15.526 1.00 9.04 183 LEU A CA 1
ATOM 1344 C C . LEU A 1 183 ? 20.759 -15.074 16.875 1.00 9.46 183 LEU A C 1
ATOM 1345 O O . LEU A 1 183 ? 21.133 -14.470 17.883 1.00 10.30 183 LEU A O 1
ATOM 1350 N N . ARG A 1 184 ? 20.380 -16.353 16.918 1.00 8.48 184 ARG A N 1
ATOM 1351 C CA . ARG A 1 184 ? 20.493 -17.069 18.188 1.00 9.51 184 ARG A CA 1
ATOM 1352 C C . ARG A 1 184 ? 21.955 -17.199 18.607 1.00 8.52 184 ARG A C 1
ATOM 1353 O O . ARG A 1 184 ? 22.312 -16.900 19.746 1.00 9.79 184 ARG A O 1
ATOM 1361 N N . ILE A 1 185 ? 22.791 -17.647 17.676 1.00 10.56 185 ILE A N 1
ATOM 1362 C CA . ILE A 1 185 ? 24.226 -17.745 17.908 1.00 9.80 185 ILE A CA 1
ATOM 1363 C C . ILE A 1 185 ? 24.802 -16.416 18.379 1.00 10.47 185 ILE A C 1
ATOM 1364 O O . ILE A 1 185 ? 25.554 -16.355 19.352 1.00 11.82 185 ILE A O 1
ATOM 1369 N N . GLY A 1 186 ? 24.443 -15.341 17.681 1.00 11.39 186 GLY A N 1
ATOM 1370 C CA . GLY A 1 186 ? 24.897 -14.011 18.054 1.00 12.02 186 GLY A CA 1
ATOM 1371 C C . GLY A 1 186 ? 24.490 -13.651 19.469 1.00 9.72 186 GLY A C 1
ATOM 1372 O O . GLY A 1 186 ? 25.290 -13.127 20.245 1.00 11.85 186 GLY A O 1
ATOM 1373 N N . SER A 1 187 ? 23.236 -13.929 19.820 1.00 9.33 187 SER A N 1
ATOM 1374 C CA . SER A 1 187 ? 22.768 -13.616 21.170 1.00 9.63 187 SER A CA 1
ATOM 1375 C C . SER A 1 187 ? 23.561 -14.406 22.205 1.00 9.80 187 SER A C 1
ATOM 1376 O O . SER A 1 187 ? 23.901 -13.883 23.268 1.00 11.68 187 SER A O 1
ATOM 1379 N N . GLU A 1 188 ? 23.860 -15.666 21.902 1.00 10.16 188 GLU A N 1
ATOM 1380 C CA . GLU A 1 188 ? 24.551 -16.526 22.860 1.00 10.94 188 GLU A CA 1
ATOM 1381 C C . GLU A 1 188 ? 25.994 -16.082 23.060 1.00 10.12 188 GLU A C 1
ATOM 1382 O O . GLU A 1 188 ? 26.488 -16.017 24.187 1.00 11.71 188 GLU A O 1
ATOM 1388 N N . VAL A 1 189 ? 26.682 -15.773 21.964 1.00 11.06 189 VAL A N 1
ATOM 1389 C CA . VAL A 1 189 ? 28.015 -15.184 22.068 1.00 10.95 189 VAL A CA 1
ATOM 1390 C C . VAL A 1 189 ? 27.977 -13.910 22.904 1.00 11.18 189 VAL A C 1
ATOM 1391 O O . VAL A 1 189 ? 28.824 -13.684 23.770 1.00 11.92 189 VAL A O 1
ATOM 1395 N N . TYR A 1 190 ? 26.982 -13.066 22.643 1.00 10.21 190 TYR A N 1
ATOM 1396 C CA . TYR A 1 190 ? 26.882 -11.789 23.346 1.00 12.68 190 TYR A CA 1
ATOM 1397 C C . TYR A 1 190 ? 26.716 -11.996 24.846 1.00 10.85 190 TYR A C 1
ATOM 1398 O O . TYR A 1 190 ? 27.380 -11.333 25.646 1.00 13.53 190 TYR A O 1
ATOM 1407 N N . HIS A 1 191 ? 25.836 -12.911 25.247 1.00 12.14 191 HIS A N 1
ATOM 1408 C CA . HIS A 1 191 ? 25.589 -13.116 26.674 1.00 12.20 191 HIS A CA 1
ATOM 1409 C C . HIS A 1 191 ? 26.805 -13.711 27.368 1.00 12.31 191 HIS A C 1
ATOM 1410 O O . HIS A 1 191 ? 27.122 -13.358 28.506 1.00 14.16 191 HIS A O 1
ATOM 1417 N N . ASN A 1 192 ? 27.502 -14.621 26.691 1.00 11.14 192 ASN A N 1
ATOM 1418 C CA . ASN A 1 192 ? 28.766 -15.119 27.230 1.00 12.41 192 ASN A CA 1
ATOM 1419 C C . ASN A 1 192 ? 29.792 -13.997 27.331 1.00 11.61 192 ASN A C 1
ATOM 1420 O O . ASN A 1 192 ? 30.546 -13.904 28.299 1.00 13.73 192 ASN A O 1
ATOM 1425 N N . LEU A 1 193 ? 29.818 -13.134 26.319 1.00 11.80 193 LEU A N 1
ATOM 1426 C CA . LEU A 1 193 ? 30.713 -11.984 26.327 1.00 12.49 193 LEU A CA 1
ATOM 1427 C C . LEU A 1 193 ? 30.443 -11.086 27.528 1.00 12.73 193 LEU A C 1
ATOM 1428 O O . LEU A 1 193 ? 31.360 -10.675 28.237 1.00 15.40 193 LEU A O 1
ATOM 1433 N N . LYS A 1 194 ? 29.169 -10.781 27.754 1.00 13.09 194 LYS A N 1
ATOM 1434 C CA . LYS A 1 194 ? 28.791 -9.925 28.873 1.00 14.77 194 LYS A CA 1
ATOM 1435 C C . LYS A 1 194 ? 29.269 -10.508 30.198 1.00 14.21 194 LYS A C 1
ATOM 1436 O O . LYS A 1 194 ? 29.806 -9.793 31.045 1.00 14.42 194 LYS A O 1
ATOM 1442 N N . SER A 1 195 ? 29.074 -11.811 30.380 1.00 15.00 195 SER A N 1
ATOM 1443 C CA . SER A 1 195 ? 29.477 -12.462 31.623 1.00 16.83 195 SER A CA 1
ATOM 1444 C C . SER A 1 195 ? 30.991 -12.424 31.804 1.00 13.49 195 SER A C 1
ATOM 1445 O O . SER A 1 195 ? 31.482 -12.101 32.887 1.00 16.65 195 SER A O 1
ATOM 1448 N N . LEU A 1 196 ? 31.725 -12.753 30.745 1.00 12.43 196 LEU A N 1
ATOM 1449 C CA . LEU A 1 196 ? 33.183 -12.735 30.779 1.00 13.61 196 LEU A CA 1
ATOM 1450 C C . LEU A 1 196 ? 33.705 -11.329 31.057 1.00 16.88 196 LEU A C 1
ATOM 1451 O O . LEU A 1 196 ? 34.619 -11.138 31.858 1.00 21.01 196 LEU A O 1
ATOM 1456 N N . THR A 1 197 ? 33.111 -10.351 30.382 1.00 14.45 197 THR A N 1
ATOM 1457 C CA . THR A 1 197 ? 33.505 -8.956 30.539 1.00 13.81 197 THR A CA 1
ATOM 1458 C C . THR A 1 197 ? 33.359 -8.499 31.985 1.00 15.14 197 THR A C 1
ATOM 1459 O O . THR A 1 197 ? 34.241 -7.837 32.533 1.00 20.87 197 THR A O 1
ATOM 1463 N N . LYS A 1 198 ? 32.237 -8.855 32.605 1.00 15.39 198 LYS A N 1
ATOM 1464 C CA . LYS A 1 198 ? 31.978 -8.452 33.984 1.00 17.16 198 LYS A CA 1
ATOM 1465 C C . LYS A 1 198 ? 32.933 -9.137 34.954 1.00 18.68 198 LYS A C 1
ATOM 1466 O O . LYS A 1 198 ? 33.346 -8.542 35.951 1.00 23.92 198 LYS A O 1
ATOM 1472 N N . LYS A 1 199 ? 33.287 -10.386 34.666 1.00 17.58 199 LYS A N 1
ATOM 1473 C CA . LYS A 1 199 ? 34.252 -11.097 35.500 1.00 19.58 199 LYS A CA 1
ATOM 1474 C C . LYS A 1 199 ? 35.646 -10.491 35.364 1.00 20.84 199 LYS A C 1
ATOM 1475 O O . LYS A 1 199 ? 36.360 -10.326 36.353 1.00 27.88 199 LYS A O 1
ATOM 1481 N N . ARG A 1 200 ? 36.025 -10.162 34.133 1.00 22.50 200 ARG A N 1
ATOM 1482 C CA . ARG A 1 200 ? 37.374 -9.703 33.832 1.00 24.43 200 ARG A CA 1
ATOM 1483 C C . ARG A 1 200 ? 37.615 -8.285 34.339 1.00 23.63 200 ARG A C 1
ATOM 1484 O O . ARG A 1 200 ? 38.708 -7.963 34.807 1.00 26.22 200 ARG A O 1
ATOM 1492 N N . TYR A 1 201 ? 36.589 -7.445 34.242 1.00 23.63 201 TYR A N 1
ATOM 1493 C CA . TYR A 1 201 ? 36.782 -6.000 34.270 1.00 26.72 201 TYR A CA 1
ATOM 1494 C C . TYR A 1 201 ? 35.862 -5.329 35.283 1.00 25.46 201 TYR A C 1
ATOM 1495 O O . TYR A 1 201 ? 35.914 -4.113 35.477 1.00 28.95 201 TYR A O 1
ATOM 1504 N N . GLY A 1 202 ? 35.019 -6.128 35.931 1.00 22.72 202 GLY A N 1
ATOM 1505 C CA . GLY A 1 202 ? 34.100 -5.615 36.931 1.00 23.44 202 GLY A CA 1
ATOM 1506 C C . GLY A 1 202 ? 32.699 -5.420 36.383 1.00 20.39 202 GLY A C 1
ATOM 1507 O O . GLY A 1 202 ? 32.507 -5.311 35.172 1.00 22.64 202 GLY A O 1
ATOM 1508 N N . ALA A 1 203 ? 31.714 -5.376 37.276 1.00 25.34 203 ALA A N 1
ATOM 1509 C CA . ALA A 1 203 ? 30.315 -5.478 36.879 1.00 24.94 203 ALA A CA 1
ATOM 1510 C C . ALA A 1 203 ? 29.918 -4.343 35.943 1.00 26.03 203 ALA A C 1
ATOM 1511 O O . ALA A 1 203 ? 29.225 -4.557 34.948 1.00 28.72 203 ALA A O 1
ATOM 1513 N N . SER A 1 204 ? 30.359 -3.129 36.264 1.00 26.03 204 SER A N 1
ATOM 1514 C CA . SER A 1 204 ? 29.905 -1.961 35.513 1.00 29.79 204 SER A CA 1
ATOM 1515 C C . SER A 1 204 ? 30.475 -1.968 34.099 1.00 30.09 204 SER A C 1
ATOM 1516 O O . SER A 1 204 ? 30.031 -1.212 33.236 1.00 31.77 204 SER A O 1
ATOM 1519 N N . ALA A 1 205 ? 31.462 -2.829 33.865 1.00 30.83 205 ALA A N 1
ATOM 1520 C CA . ALA A 1 205 ? 31.976 -3.046 32.515 1.00 27.89 205 ALA A CA 1
ATOM 1521 C C . ALA A 1 205 ? 30.946 -3.756 31.644 1.00 25.44 205 ALA A C 1
ATOM 1522 O O . ALA A 1 205 ? 31.094 -3.825 30.423 1.00 24.55 205 ALA A O 1
ATOM 1524 N N . GLY A 1 206 ? 29.902 -4.281 32.277 1.00 23.78 206 GLY A N 1
ATOM 1525 C CA . GLY A 1 206 ? 28.831 -4.959 31.574 1.00 24.12 206 GLY A CA 1
ATOM 1526 C C . GLY A 1 206 ? 27.746 -4.020 31.091 1.00 25.06 206 GLY A C 1
ATOM 1527 O O . GLY A 1 206 ? 26.893 -4.407 30.289 1.00 24.65 206 GLY A O 1
ATOM 1528 N N . ASN A 1 207 ? 27.752 -2.776 31.566 1.00 23.27 207 ASN A N 1
ATOM 1529 C CA . ASN A 1 207 ? 26.855 -1.768 31.000 1.00 19.51 207 ASN A CA 1
ATOM 1530 C C . ASN A 1 207 ? 27.225 -1.481 29.551 1.00 15.97 207 ASN A C 1
ATOM 1531 O O . ASN A 1 207 ? 28.347 -1.759 29.122 1.00 24.24 207 ASN A O 1
ATOM 1536 N N . VAL A 1 208 ? 26.292 -0.926 28.781 1.00 15.61 208 VAL A N 1
ATOM 1537 C CA . VAL A 1 208 ? 26.431 -0.978 27.327 1.00 15.00 208 VAL A CA 1
ATOM 1538 C C . VAL A 1 208 ? 26.658 0.413 26.741 1.00 17.08 208 VAL A C 1
ATOM 1539 O O . VAL A 1 208 ? 26.255 1.423 27.315 1.00 17.20 208 VAL A O 1
ATOM 1543 N N . GLY A 1 209 ? 27.315 0.441 25.586 1.00 17.17 209 GLY A N 1
ATOM 1544 C CA . GLY A 1 209 ? 27.464 1.649 24.797 1.00 16.95 209 GLY A CA 1
ATOM 1545 C C . GLY A 1 209 ? 26.221 1.954 23.983 1.00 11.85 209 GLY A C 1
ATOM 1546 O O . GLY A 1 209 ? 25.181 1.315 24.162 1.00 14.57 209 GLY A O 1
ATOM 1547 N N . ASP A 1 210 ? 26.323 2.929 23.086 1.00 12.20 210 ASP A N 1
ATOM 1548 C CA . ASP A 1 210 ? 25.151 3.449 22.391 1.00 11.72 210 ASP A CA 1
ATOM 1549 C C . ASP A 1 210 ? 24.492 2.377 21.532 1.00 11.87 210 ASP A C 1
ATOM 1550 O O . ASP A 1 210 ? 23.289 2.426 21.273 1.00 11.45 210 ASP A O 1
ATOM 1555 N N . GLU A 1 211 ? 25.275 1.398 21.083 1.00 10.89 211 GLU A N 1
ATOM 1556 C CA . GLU A 1 211 ? 24.750 0.417 20.134 1.00 11.19 211 GLU A CA 1
ATOM 1557 C C . GLU A 1 211 ? 24.535 -0.940 20.789 1.00 10.65 211 GLU A C 1
ATOM 1558 O O . GLU A 1 211 ? 24.318 -1.948 20.113 1.00 9.95 211 GLU A O 1
ATOM 1564 N N . GLY A 1 212 ? 24.592 -0.972 22.117 1.00 8.68 212 GLY A N 1
ATOM 1565 C CA . GLY A 1 212 ? 24.227 -2.149 22.879 1.00 10.70 212 GLY A CA 1
ATOM 1566 C C . GLY A 1 212 ? 25.392 -3.063 23.188 1.00 11.38 212 GLY A C 1
ATOM 1567 O O . GLY A 1 212 ? 25.248 -4.039 23.931 1.00 12.19 212 GLY A O 1
ATOM 1568 N N . GLY A 1 213 ? 26.571 -2.782 22.636 1.00 14.79 213 GLY A N 1
ATOM 1569 C CA . GLY A 1 213 ? 27.745 -3.588 22.944 1.00 14.66 213 GLY A CA 1
ATOM 1570 C C . GLY A 1 213 ? 28.245 -3.332 24.351 1.00 14.27 213 GLY A C 1
ATOM 1571 O O . GLY A 1 213 ? 28.031 -2.249 24.901 1.00 15.15 213 GLY A O 1
ATOM 1572 N N . VAL A 1 214 ? 28.915 -4.314 24.954 1.00 16.82 214 VAL A N 1
ATOM 1573 C CA . VAL A 1 214 ? 29.536 -4.063 26.253 1.00 15.77 214 VAL A CA 1
ATOM 1574 C C . VAL A 1 214 ? 30.682 -3.067 26.104 1.00 17.76 214 VAL A C 1
ATOM 1575 O O . VAL A 1 214 ? 31.243 -2.914 25.018 1.00 20.92 214 VAL A O 1
ATOM 1579 N N . ALA A 1 215 ? 31.019 -2.398 27.200 1.00 22.33 215 ALA A N 1
ATOM 1580 C CA . ALA A 1 215 ? 31.931 -1.263 27.149 1.00 20.35 215 ALA A CA 1
ATOM 1581 C C . ALA A 1 215 ? 32.975 -1.349 28.256 1.00 21.99 215 ALA A C 1
ATOM 1582 O O . ALA A 1 215 ? 32.989 -0.529 29.175 1.00 25.62 215 ALA A O 1
ATOM 1584 N N . PRO A 1 216 ? 33.848 -2.345 28.164 1.00 22.93 216 PRO A N 1
ATOM 1585 C CA . PRO A 1 216 ? 34.978 -2.447 29.093 1.00 23.40 216 PRO A CA 1
ATOM 1586 C C . PRO A 1 216 ? 35.972 -1.309 28.880 1.00 22.14 216 PRO A C 1
ATOM 1587 O O . PRO A 1 216 ? 36.233 -0.896 27.750 1.00 23.35 216 PRO A O 1
ATOM 1591 N N . ASN A 1 217 ? 36.528 -0.801 29.976 1.00 23.38 217 ASN A N 1
ATOM 1592 C CA . ASN A 1 217 ? 37.566 0.220 29.882 1.00 25.14 217 ASN A CA 1
ATOM 1593 C C . ASN A 1 217 ? 38.922 -0.417 29.596 1.00 21.58 217 ASN A C 1
ATOM 1594 O O . ASN A 1 217 ? 39.690 -0.695 30.515 1.00 31.83 217 ASN A O 1
ATOM 1599 N N . ILE A 1 218 ? 39.204 -0.641 28.317 1.00 22.77 218 ILE A N 1
ATOM 1600 C CA . ILE A 1 218 ? 40.424 -1.337 27.922 1.00 24.95 218 ILE A CA 1
ATOM 1601 C C . ILE A 1 218 ? 41.155 -0.587 26.816 1.00 25.08 218 ILE A C 1
ATOM 1602 O O . ILE A 1 218 ? 40.550 0.150 26.037 1.00 29.56 218 ILE A O 1
ATOM 1607 N N . GLN A 1 219 ? 42.470 -0.777 26.745 1.00 25.42 219 GLN A N 1
ATOM 1608 C CA . GLN A 1 219 ? 43.313 0.135 25.979 1.00 30.49 219 GLN A CA 1
ATOM 1609 C C . GLN A 1 219 ? 43.527 -0.371 24.558 1.00 26.84 219 GLN A C 1
ATOM 1610 O O . GLN A 1 219 ? 43.728 0.417 23.633 1.00 26.82 219 GLN A O 1
ATOM 1616 N N . THR A 1 220 ? 43.485 -1.690 24.377 1.00 27.58 220 THR A N 1
ATOM 1617 C CA . THR A 1 220 ? 43.984 -2.280 23.139 1.00 28.00 220 THR A CA 1
ATOM 1618 C C . THR A 1 220 ? 42.931 -3.154 22.465 1.00 26.32 220 THR A C 1
ATOM 1619 O O . THR A 1 220 ? 42.099 -3.778 23.120 1.00 30.04 220 THR A O 1
ATOM 1623 N N . ALA A 1 221 ? 42.987 -3.187 21.139 1.00 25.32 221 ALA A N 1
ATOM 1624 C CA . ALA A 1 221 ? 42.138 -4.064 20.345 1.00 28.37 221 ALA A CA 1
ATOM 1625 C C . ALA A 1 221 ? 42.363 -5.528 20.704 1.00 28.58 221 ALA A C 1
ATOM 1626 O O . ALA A 1 221 ? 41.427 -6.327 20.684 1.00 28.45 221 ALA A O 1
ATOM 1628 N N . GLU A 1 222 ? 43.603 -5.878 21.032 1.00 24.63 222 GLU A N 1
ATOM 1629 C CA . GLU A 1 222 ? 43.938 -7.268 21.326 1.00 28.17 222 GLU A CA 1
ATOM 1630 C C . GLU A 1 222 ? 43.166 -7.772 22.540 1.00 27.06 222 GLU A C 1
ATOM 1631 O O . GLU A 1 222 ? 42.685 -8.905 22.554 1.00 25.51 222 GLU A O 1
ATOM 1637 N N . GLU A 1 223 ? 43.053 -6.921 23.554 1.00 27.81 223 GLU A N 1
ATOM 1638 C CA . GLU A 1 223 ? 42.198 -7.203 24.700 1.00 28.42 223 GLU A CA 1
ATOM 1639 C C . GLU A 1 223 ? 40.773 -7.524 24.258 1.00 25.26 223 GLU A C 1
ATOM 1640 O O . GLU A 1 223 ? 40.219 -8.563 24.612 1.00 27.64 223 GLU A O 1
ATOM 1646 N N . ALA A 1 224 ? 40.202 -6.610 23.482 1.00 22.97 224 ALA A N 1
ATOM 1647 C CA . ALA A 1 224 ? 38.826 -6.715 23.019 1.00 20.50 224 ALA A CA 1
ATOM 1648 C C . ALA A 1 224 ? 38.596 -8.012 22.255 1.00 16.38 224 ALA A C 1
ATOM 1649 O O . ALA A 1 224 ? 37.621 -8.725 22.493 1.00 19.89 224 ALA A O 1
ATOM 1651 N N . LEU A 1 225 ? 39.508 -8.308 21.336 1.00 16.72 225 LEU A N 1
ATOM 1652 C CA . LEU A 1 225 ? 39.348 -9.443 20.433 1.00 16.54 225 LEU A CA 1
ATOM 1653 C C . LEU A 1 225 ? 39.534 -10.760 21.176 1.00 15.84 225 LEU A C 1
ATOM 1654 O O . LEU A 1 225 ? 38.890 -11.760 20.857 1.00 19.21 225 LEU A O 1
ATOM 1659 N N . ASP A 1 226 ? 40.416 -10.759 22.172 1.00 18.48 226 ASP A N 1
ATOM 1660 C CA . ASP A 1 226 ? 40.582 -11.906 23.054 1.00 17.79 226 ASP A CA 1
ATOM 1661 C C . ASP A 1 226 ? 39.284 -12.253 23.778 1.00 16.24 226 ASP A C 1
ATOM 1662 O O . ASP A 1 226 ? 38.837 -13.399 23.759 1.00 18.52 226 ASP A O 1
ATOM 1667 N N . LEU A 1 227 ? 38.702 -11.242 24.411 1.00 17.72 227 LEU A N 1
ATOM 1668 C CA . LEU A 1 227 ? 37.373 -11.322 24.997 1.00 16.93 227 LEU A CA 1
ATOM 1669 C C . LEU A 1 227 ? 36.390 -12.010 24.056 1.00 17.29 227 LEU A C 1
ATOM 1670 O O . LEU A 1 227 ? 35.716 -12.966 24.433 1.00 18.35 227 LEU A O 1
ATOM 1675 N N . ILE A 1 228 ? 36.322 -11.508 22.828 1.00 16.79 228 ILE A N 1
ATOM 1676 C CA . ILE A 1 228 ? 35.329 -11.964 21.861 1.00 14.36 228 ILE A CA 1
ATOM 1677 C C . ILE A 1 228 ? 35.621 -13.385 21.399 1.00 14.68 228 ILE A C 1
ATOM 1678 O O . ILE A 1 228 ? 34.710 -14.203 21.247 1.00 13.11 228 ILE A O 1
ATOM 1683 N N . VAL A 1 229 ? 36.895 -13.698 21.173 1.00 13.01 229 VAL A N 1
ATOM 1684 C CA . VAL A 1 229 ? 37.259 -15.073 20.832 1.00 13.32 229 VAL A CA 1
ATOM 1685 C C . VAL A 1 229 ? 36.904 -16.024 21.969 1.00 13.08 229 VAL A C 1
ATOM 1686 O O . VAL A 1 229 ? 36.390 -17.119 21.738 1.00 14.36 229 VAL A O 1
ATOM 1690 N N . ASP A 1 230 ? 37.176 -15.607 23.202 1.00 14.64 230 ASP A N 1
ATOM 1691 C CA . ASP A 1 230 ? 36.819 -16.414 24.365 1.00 14.21 230 ASP A CA 1
ATOM 1692 C C . ASP A 1 230 ? 35.310 -16.621 24.445 1.00 13.11 230 ASP A C 1
ATOM 1693 O O . ASP A 1 230 ? 34.840 -17.699 24.814 1.00 15.79 230 ASP A O 1
ATOM 1698 N N . ALA A 1 231 ? 34.558 -15.582 24.095 1.00 12.33 231 ALA A N 1
ATOM 1699 C CA . ALA A 1 231 ? 33.103 -15.618 24.177 1.00 14.43 231 ALA A CA 1
ATOM 1700 C C . ALA A 1 231 ? 32.512 -16.544 23.120 1.00 13.83 231 ALA A C 1
ATOM 1701 O O . ALA A 1 231 ? 31.546 -17.264 23.373 1.00 14.52 231 ALA A O 1
ATOM 1703 N N . ILE A 1 232 ? 33.103 -16.517 21.931 1.00 12.01 232 ILE A N 1
ATOM 1704 C CA . ILE A 1 232 ? 32.686 -17.407 20.853 1.00 12.45 232 ILE A CA 1
ATOM 1705 C C . ILE A 1 232 ? 32.918 -18.865 21.232 1.00 11.58 232 ILE A C 1
ATOM 1706 O O . ILE A 1 232 ? 32.050 -19.719 21.044 1.00 14.23 232 ILE A O 1
ATOM 1711 N N . LYS A 1 233 ? 34.099 -19.149 21.772 1.00 13.47 233 LYS A N 1
ATOM 1712 C CA . LYS A 1 233 ? 34.421 -20.493 22.237 1.00 13.09 233 LYS A CA 1
ATOM 1713 C C . LYS A 1 233 ? 33.474 -20.927 23.350 1.00 14.05 233 LYS A C 1
ATOM 1714 O O . LYS A 1 233 ? 32.952 -22.043 23.339 1.00 17.61 233 LYS A O 1
ATOM 1720 N N . ALA A 1 234 ? 33.247 -20.043 24.317 1.00 13.66 234 ALA A N 1
ATOM 1721 C CA . ALA A 1 234 ? 32.431 -20.392 25.477 1.00 13.75 234 ALA A CA 1
ATOM 1722 C C . ALA A 1 234 ? 30.999 -20.714 25.065 1.00 13.30 234 ALA A C 1
ATOM 1723 O O . ALA A 1 234 ? 30.352 -21.581 25.655 1.00 15.30 234 ALA A O 1
ATOM 1725 N N . ALA A 1 235 ? 30.509 -20.013 24.049 1.00 13.59 235 ALA A N 1
ATOM 1726 C CA . ALA A 1 235 ? 29.160 -20.235 23.544 1.00 11.75 235 ALA A CA 1
ATOM 1727 C C . ALA A 1 235 ? 29.095 -21.477 22.661 1.00 14.36 235 ALA A C 1
ATOM 1728 O O . ALA A 1 235 ? 28.010 -21.947 22.320 1.00 15.89 235 ALA A O 1
ATOM 1730 N N . GLY A 1 236 ? 30.262 -21.998 22.299 1.00 14.59 236 GLY A N 1
ATOM 1731 C CA . GLY A 1 236 ? 30.372 -23.231 21.545 1.00 14.87 236 GLY A CA 1
ATOM 1732 C C . GLY A 1 236 ? 30.266 -23.034 20.048 1.00 14.59 236 GLY A C 1
ATOM 1733 O O . GLY A 1 236 ? 29.883 -23.952 19.318 1.00 18.46 236 GLY A O 1
ATOM 1734 N N . HIS A 1 237 ? 30.599 -21.842 19.554 1.00 13.56 237 HIS A N 1
ATOM 1735 C CA . HIS A 1 237 ? 30.375 -21.563 18.135 1.00 10.30 237 HIS A CA 1
ATOM 1736 C C . HIS A 1 237 ? 31.676 -21.244 17.408 1.00 11.38 237 HIS A C 1
ATOM 1737 O O . HIS A 1 237 ? 31.670 -20.543 16.396 1.00 14.92 237 HIS A O 1
ATOM 1744 N N . ASP A 1 238 ? 32.786 -21.757 17.920 1.00 14.05 238 ASP A N 1
ATOM 1745 C CA . ASP A 1 238 ? 34.054 -21.774 17.203 1.00 18.11 238 ASP A CA 1
ATOM 1746 C C . ASP A 1 238 ? 33.888 -22.204 15.752 1.00 17.92 238 ASP A C 1
ATOM 1747 O O . ASP A 1 238 ? 33.297 -23.246 15.469 1.00 22.29 238 ASP A O 1
ATOM 1752 N N . GLY A 1 239 ? 34.415 -21.403 14.830 1.00 15.89 239 GLY A N 1
ATOM 1753 C CA . GLY A 1 239 ? 34.427 -21.760 13.424 1.00 16.91 239 GLY A CA 1
ATOM 1754 C C . GLY A 1 239 ? 33.208 -21.272 12.668 1.00 15.28 239 GLY A C 1
ATOM 1755 O O . GLY A 1 239 ? 33.207 -21.261 11.436 1.00 16.20 239 GLY A O 1
ATOM 1756 N N . LYS A 1 240 ? 32.161 -20.865 13.381 1.00 10.94 240 LYS A N 1
ATOM 1757 C CA . LYS A 1 240 ? 30.937 -20.408 12.737 1.00 11.39 240 LYS A CA 1
ATOM 1758 C C . LYS A 1 240 ? 30.726 -18.907 12.912 1.00 12.18 240 LYS A C 1
ATOM 1759 O O . LYS A 1 240 ? 29.802 -18.341 12.326 1.00 12.75 240 LYS A O 1
ATOM 1765 N N . VAL A 1 241 ? 31.575 -18.276 13.713 1.00 11.35 241 VAL A N 1
ATOM 1766 C CA . VAL A 1 241 ? 31.466 -16.847 13.981 1.00 12.18 241 VAL A CA 1
ATOM 1767 C C . VAL A 1 241 ? 32.765 -16.124 13.645 1.00 13.00 241 VAL A C 1
ATOM 1768 O O . VAL A 1 241 ? 33.827 -16.440 14.184 1.00 13.82 241 VAL A O 1
ATOM 1772 N N . LYS A 1 242 ? 32.671 -15.149 12.747 1.00 10.37 242 LYS A N 1
ATOM 1773 C CA . LYS A 1 242 ? 33.817 -14.335 12.367 1.00 11.44 242 LYS A CA 1
ATOM 1774 C C . LYS A 1 242 ? 33.717 -12.938 12.966 1.00 10.86 242 LYS A C 1
ATOM 1775 O O . LYS A 1 242 ? 32.744 -12.608 13.649 1.00 12.25 242 LYS A O 1
ATOM 1781 N N . ILE A 1 243 ? 34.728 -12.114 12.709 1.00 12.54 243 ILE A N 1
ATOM 1782 C CA . ILE A 1 243 ? 34.797 -10.799 13.340 1.00 12.10 243 ILE A CA 1
ATOM 1783 C C . ILE A 1 243 ? 34.887 -9.700 12.290 1.00 10.51 243 ILE A C 1
ATOM 1784 O O . ILE A 1 243 ? 35.534 -9.864 11.255 1.00 13.02 243 ILE A O 1
ATOM 1789 N N . GLY A 1 244 ? 34.231 -8.577 12.564 1.00 12.34 244 GLY A N 1
ATOM 1790 C CA . GLY A 1 244 ? 34.392 -7.378 11.758 1.00 12.19 244 GLY A CA 1
ATOM 1791 C C . GLY A 1 244 ? 34.758 -6.180 12.613 1.00 12.02 244 GLY A C 1
ATOM 1792 O O . GLY A 1 244 ? 34.381 -6.113 13.785 1.00 13.29 244 GLY A O 1
ATOM 1793 N N . LEU A 1 245 ? 35.492 -5.236 12.035 1.00 12.03 245 LEU A N 1
ATOM 1794 C CA . LEU A 1 245 ? 35.849 -4.012 12.742 1.00 11.94 245 LEU A CA 1
ATOM 1795 C C . LEU A 1 245 ? 35.247 -2.790 12.055 1.00 10.06 245 LEU A C 1
ATOM 1796 O O . LEU A 1 245 ? 35.145 -2.743 10.829 1.00 11.58 245 LEU A O 1
ATOM 1801 N N . ASP A 1 246 ? 34.852 -1.808 12.855 1.00 10.57 246 ASP A N 1
ATOM 1802 C CA . ASP A 1 246 ? 34.813 -0.418 12.420 1.00 12.24 246 ASP A CA 1
ATOM 1803 C C . ASP A 1 246 ? 35.826 0.407 13.207 1.00 12.87 246 ASP A C 1
ATOM 1804 O O . ASP A 1 246 ? 35.627 0.683 14.390 1.00 15.73 246 ASP A O 1
ATOM 1809 N N . CYS A 1 247 ? 36.907 0.794 12.540 1.00 13.60 247 CYS A N 1
ATOM 1810 C CA . CYS A 1 247 ? 37.960 1.576 13.174 1.00 14.95 247 CYS A CA 1
ATOM 1811 C C . CYS A 1 247 ? 37.520 3.017 13.414 1.00 15.85 247 CYS A C 1
ATOM 1812 O O . CYS A 1 247 ? 37.985 3.652 14.360 1.00 19.20 247 CYS A O 1
ATOM 1815 N N . ALA A 1 248 ? 36.632 3.507 12.557 1.00 15.60 248 ALA A N 1
ATOM 1816 C CA . ALA A 1 248 ? 36.210 4.901 12.551 1.00 15.61 248 ALA A CA 1
ATOM 1817 C C . ALA A 1 248 ? 37.405 5.838 12.710 1.00 17.01 248 ALA A C 1
ATOM 1818 O O . ALA A 1 248 ? 37.392 6.733 13.554 1.00 20.33 248 ALA A O 1
ATOM 1820 N N . SER A 1 249 ? 38.429 5.618 11.893 1.00 16.36 249 SER A N 1
ATOM 1821 C CA . SER A 1 249 ? 39.758 6.157 12.146 1.00 16.45 249 SER A CA 1
ATOM 1822 C C . SER A 1 249 ? 39.810 7.662 11.918 1.00 19.06 249 SER A C 1
ATOM 1823 O O . SER A 1 249 ? 40.755 8.324 12.350 1.00 17.88 249 SER A O 1
ATOM 1826 N N . SER A 1 250 ? 38.801 8.209 11.244 1.00 17.08 250 SER A N 1
ATOM 1827 C CA . SER A 1 250 ? 38.707 9.662 11.119 1.00 18.08 250 SER A CA 1
ATOM 1828 C C . SER A 1 250 ? 38.628 10.319 12.493 1.00 20.35 250 SER A C 1
ATOM 1829 O O . SER A 1 250 ? 39.054 11.459 12.673 1.00 28.15 250 SER A O 1
ATOM 1832 N N . GLU A 1 251 ? 38.079 9.594 13.461 1.00 21.66 251 GLU A N 1
ATOM 1833 C CA . GLU A 1 251 ? 37.847 10.140 14.793 1.00 24.79 251 GLU A CA 1
ATOM 1834 C C . GLU A 1 251 ? 39.148 10.298 15.571 1.00 28.64 251 GLU A C 1
ATOM 1835 O O . GLU A 1 251 ? 39.189 10.994 16.588 1.00 31.02 251 GLU A O 1
ATOM 1841 N N . PHE A 1 252 ? 40.218 9.656 15.107 1.00 28.07 252 PHE A N 1
ATOM 1842 C CA . PHE A 1 252 ? 41.513 9.830 15.766 1.00 31.98 252 PHE A CA 1
ATOM 1843 C C . PHE A 1 252 ? 42.620 10.093 14.746 1.00 32.90 252 PHE A C 1
ATOM 1844 O O . PHE A 1 252 ? 43.781 9.754 14.976 1.00 29.45 252 PHE A O 1
ATOM 1852 N N . PHE A 1 253 ? 42.253 10.699 13.623 1.00 30.94 253 PHE A N 1
ATOM 1853 C CA . PHE A 1 253 ? 43.226 11.138 12.628 1.00 29.16 253 PHE A CA 1
ATOM 1854 C C . PHE A 1 253 ? 43.633 12.588 12.861 1.00 32.51 253 PHE A C 1
ATOM 1855 O O . PHE A 1 253 ? 42.783 13.478 12.904 1.00 35.20 253 PHE A O 1
ATOM 1863 N N . LYS A 1 254 ? 44.933 12.826 13.012 1.00 33.01 254 LYS A N 1
ATOM 1864 C CA . LYS A 1 254 ? 45.437 14.158 13.322 1.00 36.18 254 LYS A CA 1
ATOM 1865 C C . LYS A 1 254 ? 46.831 14.374 12.742 1.00 39.58 254 LYS A C 1
ATOM 1866 O O . LYS A 1 254 ? 47.686 13.490 12.808 1.00 42.82 254 LYS A O 1
ATOM 1872 N N . ASP A 1 255 ? 47.057 15.554 12.174 1.00 41.15 255 ASP A N 1
ATOM 1873 C CA . ASP A 1 255 ? 48.387 15.934 11.711 1.00 44.73 255 ASP A CA 1
ATOM 1874 C C . ASP A 1 255 ? 48.947 14.914 10.726 1.00 45.05 255 ASP A C 1
ATOM 1875 O O . ASP A 1 255 ? 50.162 14.747 10.613 1.00 37.84 255 ASP A O 1
ATOM 1880 N N . GLY A 1 256 ? 48.060 14.229 10.011 1.00 44.13 256 GLY A N 1
ATOM 1881 C CA . GLY A 1 256 ? 48.456 13.200 9.070 1.00 43.32 256 GLY A CA 1
ATOM 1882 C C . GLY A 1 256 ? 48.835 11.894 9.739 1.00 40.69 256 GLY A C 1
ATOM 1883 O O . GLY A 1 256 ? 49.383 11.000 9.090 1.00 46.94 256 GLY A O 1
ATOM 1884 N N . LYS A 1 257 ? 48.553 11.762 11.032 1.00 39.57 257 LYS A N 1
ATOM 1885 C CA . LYS A 1 257 ? 48.809 10.507 11.734 1.00 44.07 257 LYS A CA 1
ATOM 1886 C C . LYS A 1 257 ? 47.616 10.095 12.589 1.00 40.50 257 LYS A C 1
ATOM 1887 O O . LYS A 1 257 ? 46.604 10.795 12.630 1.00 34.32 257 LYS A O 1
ATOM 1893 N N . TYR A 1 258 ? 47.731 8.959 13.273 1.00 40.00 258 TYR A N 1
ATOM 1894 C CA . TYR A 1 258 ? 46.578 8.328 13.906 1.00 39.05 258 TYR A CA 1
ATOM 1895 C C . TYR A 1 258 ? 46.819 8.069 15.389 1.00 41.14 258 TYR A C 1
ATOM 1896 O O . TYR A 1 258 ? 47.799 7.425 15.765 1.00 53.15 258 TYR A O 1
ATOM 1905 N N . ASP A 1 259 ? 45.926 8.570 16.238 1.00 41.35 259 ASP A N 1
ATOM 1906 C CA . ASP A 1 259 ? 46.110 8.483 17.684 1.00 44.98 259 ASP A CA 1
ATOM 1907 C C . ASP A 1 259 ? 45.200 7.423 18.296 1.00 45.64 259 ASP A C 1
ATOM 1908 O O . ASP A 1 259 ? 43.979 7.575 18.323 1.00 40.30 259 ASP A O 1
ATOM 1913 N N . LEU A 1 260 ? 45.803 6.346 18.789 1.00 44.29 260 LEU A N 1
ATOM 1914 C CA . LEU A 1 260 ? 45.048 5.229 19.343 1.00 43.44 260 LEU A CA 1
ATOM 1915 C C . LEU A 1 260 ? 44.741 5.437 20.822 1.00 45.56 260 LEU A C 1
ATOM 1916 O O . LEU A 1 260 ? 44.527 4.477 21.563 1.00 55.54 260 LEU A O 1
ATOM 1921 N N . ASP A 1 261 ? 44.719 6.694 21.253 1.00 46.45 261 ASP A N 1
ATOM 1922 C CA . ASP A 1 261 ? 44.309 7.037 22.610 1.00 44.61 261 ASP A CA 1
ATOM 1923 C C . ASP A 1 261 ? 43.494 8.326 22.625 1.00 41.75 261 ASP A C 1
ATOM 1924 O O . ASP A 1 261 ? 43.570 9.119 23.562 1.00 37.90 261 ASP A O 1
ATOM 1929 N N . PHE A 1 262 ? 42.712 8.531 21.570 1.00 41.02 262 PHE A N 1
ATOM 1930 C CA . PHE A 1 262 ? 42.223 9.861 21.226 1.00 36.33 262 PHE A CA 1
ATOM 1931 C C . PHE A 1 262 ? 41.282 10.402 22.296 1.00 36.38 262 PHE A C 1
ATOM 1932 O O . PHE A 1 262 ? 41.083 11.612 22.407 1.00 41.56 262 PHE A O 1
ATOM 1940 N N . LYS A 1 263 ? 40.699 9.505 23.088 1.00 38.97 263 LYS A N 1
ATOM 1941 C CA . LYS A 1 263 ? 39.728 9.922 24.096 1.00 38.55 263 LYS A CA 1
ATOM 1942 C C . LYS A 1 263 ? 40.426 10.372 25.376 1.00 38.69 263 LYS A C 1
ATOM 1943 O O . LYS A 1 263 ? 39.785 10.886 26.293 1.00 40.29 263 LYS A O 1
ATOM 1949 N N . ASN A 1 264 ? 41.739 10.177 25.426 1.00 39.71 264 ASN A N 1
ATOM 1950 C CA . ASN A 1 264 ? 42.554 10.628 26.546 1.00 46.32 264 ASN A CA 1
ATOM 1951 C C . ASN A 1 264 ? 43.102 12.030 26.300 1.00 50.51 264 ASN A C 1
ATOM 1952 O O . ASN A 1 264 ? 43.989 12.220 25.466 1.00 58.13 264 ASN A O 1
ATOM 1957 N N . PRO A 1 265 ? 42.574 13.010 27.024 1.00 56.30 265 PRO A N 1
ATOM 1958 C CA . PRO A 1 265 ? 43.086 14.381 26.934 1.00 56.94 265 PRO A CA 1
ATOM 1959 C C . PRO A 1 265 ? 44.603 14.432 27.086 1.00 60.09 265 PRO A C 1
ATOM 1960 O O . PRO A 1 265 ? 45.266 15.273 26.479 1.00 69.22 265 PRO A O 1
ATOM 1964 N N . ASN A 1 266 ? 45.148 13.532 27.898 1.00 59.82 266 ASN A N 1
ATOM 1965 C CA . ASN A 1 266 ? 46.590 13.457 28.104 1.00 67.24 266 ASN A CA 1
ATOM 1966 C C . ASN A 1 266 ? 47.250 12.534 27.084 1.00 66.75 266 ASN A C 1
ATOM 1967 O O . ASN A 1 266 ? 48.330 11.997 27.332 1.00 66.91 266 ASN A O 1
ATOM 1972 N N . SER A 1 267 ? 46.598 12.353 25.941 1.00 61.51 267 SER A N 1
ATOM 1973 C CA . SER A 1 267 ? 47.102 11.467 24.900 1.00 56.18 267 SER A CA 1
ATOM 1974 C C . SER A 1 267 ? 48.550 11.790 24.549 1.00 58.31 267 SER A C 1
ATOM 1975 O O . SER A 1 267 ? 48.883 12.928 24.220 1.00 61.65 267 SER A O 1
ATOM 1978 N N . ASP A 1 268 ? 49.409 10.777 24.622 1.00 62.36 268 ASP A N 1
ATOM 1979 C CA . ASP A 1 268 ? 50.805 10.918 24.228 1.00 65.75 268 ASP A CA 1
ATOM 1980 C C . ASP A 1 268 ? 50.952 10.922 22.711 1.00 66.84 268 ASP A C 1
ATOM 1981 O O . ASP A 1 268 ? 50.820 9.884 22.061 1.00 64.11 268 ASP A O 1
ATOM 1986 N N . LYS A 1 269 ? 51.227 12.094 22.149 1.00 68.43 269 LYS A N 1
ATOM 1987 C CA . LYS A 1 269 ? 51.289 12.245 20.699 1.00 72.53 269 LYS A CA 1
ATOM 1988 C C . LYS A 1 269 ? 52.512 11.541 20.120 1.00 71.77 269 LYS A C 1
ATOM 1989 O O . LYS A 1 269 ? 52.644 11.409 18.903 1.00 82.87 269 LYS A O 1
ATOM 1995 N N . SER A 1 270 ? 53.406 11.089 20.993 1.00 69.07 270 SER A N 1
ATOM 1996 C CA . SER A 1 270 ? 54.585 10.348 20.558 1.00 70.05 270 SER A CA 1
ATOM 1997 C C . SER A 1 270 ? 54.242 8.889 20.274 1.00 64.48 270 SER A C 1
ATOM 1998 O O . SER A 1 270 ? 55.086 8.116 19.821 1.00 67.81 270 SER A O 1
ATOM 2001 N N . LYS A 1 271 ? 52.995 8.516 20.542 1.00 60.67 271 LYS A N 1
ATOM 2002 C CA . LYS A 1 271 ? 52.535 7.157 20.280 1.00 58.29 271 LYS A CA 1
ATOM 2003 C C . LYS A 1 271 ? 51.569 7.121 19.100 1.00 53.71 271 LYS A C 1
ATOM 2004 O O . LYS A 1 271 ? 50.993 6.079 18.790 1.00 47.16 271 LYS A O 1
ATOM 2010 N N . TRP A 1 272 ? 51.402 8.268 18.451 1.00 52.97 272 TRP A N 1
ATOM 2011 C CA . TRP A 1 272 ? 50.541 8.395 17.283 1.00 47.34 272 TRP A CA 1
ATOM 2012 C C . TRP A 1 272 ? 51.178 7.757 16.052 1.00 48.03 272 TRP A C 1
ATOM 2013 O O . TRP A 1 272 ? 52.325 8.054 15.718 1.00 45.50 272 TRP A O 1
ATOM 2024 N N . LEU A 1 273 ? 50.433 6.884 15.383 1.00 50.40 273 LEU A N 1
ATOM 2025 C CA . LEU A 1 273 ? 50.987 6.087 14.296 1.00 52.17 273 LEU A CA 1
ATOM 2026 C C . LEU A 1 273 ? 50.785 6.761 12.940 1.00 52.23 273 LEU A C 1
ATOM 2027 O O . LEU A 1 273 ? 50.237 7.859 12.848 1.00 58.55 273 LEU A O 1
ATOM 2032 N N . THR A 1 274 ? 51.240 6.079 11.895 1.00 53.33 274 THR A N 1
ATOM 2033 C CA . THR A 1 274 ? 51.196 6.584 10.532 1.00 51.58 274 THR A CA 1
ATOM 2034 C C . THR A 1 274 ? 50.460 5.620 9.605 1.00 51.63 274 THR A C 1
ATOM 2035 O O . THR A 1 274 ? 50.056 4.536 10.028 1.00 51.48 274 THR A O 1
ATOM 2039 N N . GLY A 1 275 ? 50.290 6.019 8.351 1.00 50.19 275 GLY A N 1
ATOM 2040 C CA . GLY A 1 275 ? 49.592 5.240 7.351 1.00 49.86 275 GLY A CA 1
ATOM 2041 C C . GLY A 1 275 ? 50.111 3.826 7.200 1.00 51.70 275 GLY A C 1
ATOM 2042 O O . GLY A 1 275 ? 49.357 2.861 7.358 1.00 45.88 275 GLY A O 1
ATOM 2043 N N . PRO A 1 276 ? 51.395 3.668 6.892 1.00 54.16 276 PRO A N 1
ATOM 2044 C CA . PRO A 1 276 ? 51.983 2.328 6.784 1.00 51.47 276 PRO A CA 1
ATOM 2045 C C . PRO A 1 276 ? 51.991 1.602 8.126 1.00 47.59 276 PRO A C 1
ATOM 2046 O O . PRO A 1 276 ? 51.685 0.412 8.197 1.00 49.61 276 PRO A O 1
ATOM 2050 N N . GLN A 1 277 ? 52.340 2.324 9.186 1.00 52.38 277 GLN A N 1
ATOM 2051 C CA . GLN A 1 277 ? 52.345 1.763 10.531 1.00 52.68 277 GLN A CA 1
ATOM 2052 C C . GLN A 1 277 ? 50.999 1.130 10.865 1.00 45.13 277 GLN A C 1
ATOM 2053 O O . GLN A 1 277 ? 50.922 0.050 11.447 1.00 49.71 277 GLN A O 1
ATOM 2059 N N . LEU A 1 278 ? 49.933 1.826 10.483 1.00 40.12 278 LEU A N 1
ATOM 2060 C CA . LEU A 1 278 ? 48.580 1.371 10.779 1.00 35.04 278 LEU A CA 1
ATOM 2061 C C . LEU A 1 278 ? 48.213 0.158 9.931 1.00 35.29 278 LEU A C 1
ATOM 2062 O O . LEU A 1 278 ? 47.553 -0.763 10.409 1.00 37.68 278 LEU A O 1
ATOM 2067 N N . ALA A 1 279 ? 48.645 0.167 8.675 1.00 36.86 279 ALA A N 1
ATOM 2068 C CA . ALA A 1 279 ? 48.337 -0.920 7.753 1.00 38.44 279 ALA A CA 1
ATOM 2069 C C . ALA A 1 279 ? 48.997 -2.221 8.200 1.00 35.99 279 ALA A C 1
ATOM 2070 O O . ALA A 1 279 ? 48.332 -3.245 8.356 1.00 33.52 279 ALA A O 1
ATOM 2072 N N . ASP A 1 280 ? 50.309 -2.170 8.405 1.00 29.91 280 ASP A N 1
ATOM 2073 C CA . ASP A 1 280 ? 51.041 -3.314 8.939 1.00 32.44 280 ASP A CA 1
ATOM 2074 C C . ASP A 1 280 ? 50.419 -3.819 10.235 1.00 31.93 280 ASP A C 1
ATOM 2075 O O . ASP A 1 280 ? 50.317 -5.026 10.462 1.00 34.14 280 ASP A O 1
ATOM 2080 N N . LEU A 1 281 ? 49.998 -2.894 11.093 1.00 30.93 281 LEU A N 1
ATOM 2081 C CA . LEU A 1 281 ? 49.322 -3.262 12.334 1.00 30.93 281 LEU A CA 1
ATOM 2082 C C . LEU A 1 281 ? 48.036 -4.032 12.056 1.00 33.24 281 LEU A C 1
ATOM 2083 O O . LEU A 1 281 ? 47.804 -5.102 12.620 1.00 35.03 281 LEU A O 1
ATOM 2088 N N . TYR A 1 282 ? 47.191 -3.489 11.184 1.00 33.89 282 TYR A N 1
ATOM 2089 C CA . TYR A 1 282 ? 45.980 -4.195 10.776 1.00 30.27 282 TYR A CA 1
ATOM 2090 C C . TYR A 1 282 ? 46.307 -5.611 10.310 1.00 35.73 282 TYR A C 1
ATOM 2091 O O . TYR A 1 282 ? 45.635 -6.573 10.683 1.00 34.24 282 TYR A O 1
ATOM 2100 N N . HIS A 1 283 ? 47.347 -5.728 9.491 1.00 39.11 283 HIS A N 1
ATOM 2101 C CA . HIS A 1 283 ? 47.775 -7.013 8.955 1.00 39.94 283 HIS A CA 1
ATOM 2102 C C . HIS A 1 283 ? 47.939 -8.049 10.062 1.00 39.58 283 HIS A C 1
ATOM 2103 O O . HIS A 1 283 ? 47.559 -9.209 9.905 1.00 32.10 283 HIS A O 1
ATOM 2110 N N . SER A 1 284 ? 48.509 -7.616 11.183 1.00 41.07 284 SER A N 1
ATOM 2111 C CA . SER A 1 284 ? 48.847 -8.522 12.273 1.00 44.20 284 SER A CA 1
ATOM 2112 C C . SER A 1 284 ? 47.602 -8.959 13.037 1.00 37.57 284 SER A C 1
ATOM 2113 O O . SER A 1 284 ? 47.455 -10.133 13.378 1.00 41.85 284 SER A O 1
ATOM 2116 N N . LEU A 1 285 ? 46.706 -8.012 13.303 1.00 35.51 285 LEU A N 1
ATOM 2117 C CA . LEU A 1 285 ? 45.385 -8.350 13.824 1.00 30.15 285 LEU A CA 1
ATOM 2118 C C . LEU A 1 285 ? 44.704 -9.382 12.931 1.00 25.66 285 LEU A C 1
ATOM 2119 O O . LEU A 1 285 ? 44.134 -10.362 13.409 1.00 23.01 285 LEU A O 1
ATOM 2124 N N . MET A 1 286 ? 44.771 -9.151 11.623 1.00 23.37 286 MET A N 1
ATOM 2125 C CA . MET A 1 286 ? 44.130 -10.042 10.662 1.00 20.60 286 MET A CA 1
ATOM 2126 C C . MET A 1 286 ? 44.761 -11.429 10.692 1.00 20.32 286 MET A C 1
ATOM 2127 O O . MET A 1 286 ? 44.100 -12.430 10.410 1.00 18.33 286 MET A O 1
ATOM 2132 N N . LYS A 1 287 ? 46.044 -11.487 11.036 1.00 20.88 287 LYS A N 1
ATOM 2133 C CA . LYS A 1 287 ? 46.753 -12.760 11.110 1.00 25.33 287 LYS A CA 1
ATOM 2134 C C . LYS A 1 287 ? 46.295 -13.585 12.307 1.00 24.47 287 LYS A C 1
ATOM 2135 O O . LYS A 1 287 ? 46.204 -14.811 12.235 1.00 26.16 287 LYS A O 1
ATOM 2141 N N . ARG A 1 288 ? 46.006 -12.909 13.416 1.00 23.90 288 ARG A N 1
ATOM 2142 C CA . ARG A 1 288 ? 45.852 -13.588 14.698 1.00 23.28 288 ARG A CA 1
ATOM 2143 C C . ARG A 1 288 ? 44.387 -13.843 15.032 1.00 18.57 288 ARG A C 1
ATOM 2144 O O . ARG A 1 288 ? 44.083 -14.708 15.854 1.00 22.70 288 ARG A O 1
ATOM 2152 N N . TYR A 1 289 ? 43.488 -13.097 14.400 1.00 16.31 289 TYR A N 1
ATOM 2153 C CA . TYR A 1 289 ? 42.063 -13.182 14.695 1.00 14.92 289 TYR A CA 1
ATOM 2154 C C . TYR A 1 289 ? 41.238 -13.370 13.426 1.00 13.71 289 TYR A C 1
ATOM 2155 O O . TYR A 1 289 ? 41.633 -12.919 12.351 1.00 16.09 289 TYR A O 1
ATOM 2164 N N . PRO A 1 290 ? 40.096 -14.036 13.552 1.00 13.75 290 PRO A N 1
ATOM 2165 C CA . PRO A 1 290 ? 39.281 -14.375 12.382 1.00 13.02 290 PRO A CA 1
ATOM 2166 C C . PRO A 1 290 ? 38.495 -13.174 11.861 1.00 13.80 290 PRO A C 1
ATOM 2167 O O . PRO A 1 290 ? 37.265 -13.190 11.828 1.00 12.96 290 PRO A O 1
ATOM 2171 N N . ILE A 1 291 ? 39.221 -12.140 11.457 1.00 11.00 291 ILE A N 1
ATOM 2172 C CA . ILE A 1 291 ? 38.636 -10.901 10.965 1.00 11.43 291 ILE A CA 1
ATOM 2173 C C . ILE A 1 291 ? 38.377 -10.964 9.466 1.00 13.71 291 ILE A C 1
ATOM 2174 O O . ILE A 1 291 ? 39.300 -11.214 8.687 1.00 15.04 291 ILE A O 1
ATOM 2179 N N . VAL A 1 292 ? 37.130 -10.740 9.063 1.00 12.53 292 VAL A N 1
ATOM 2180 C CA . VAL A 1 292 ? 36.743 -10.887 7.664 1.00 12.60 292 VAL A CA 1
ATOM 2181 C C . VAL A 1 292 ? 36.249 -9.568 7.077 1.00 10.36 292 VAL A C 1
ATOM 2182 O O . VAL A 1 292 ? 35.883 -9.506 5.901 1.00 13.09 292 VAL A O 1
ATOM 2186 N N . SER A 1 293 ? 36.239 -8.519 7.891 1.00 10.71 293 SER A N 1
ATOM 2187 C CA . SER A 1 293 ? 35.802 -7.200 7.442 1.00 11.73 293 SER A CA 1
ATOM 2188 C C . SER A 1 293 ? 36.427 -6.102 8.294 1.00 9.56 293 SER A C 1
ATOM 2189 O O . SER A 1 293 ? 36.420 -6.176 9.523 1.00 10.67 293 SER A O 1
ATOM 2192 N N . ILE A 1 294 ? 36.971 -5.078 7.640 1.00 10.96 294 ILE A N 1
ATOM 2193 C CA . ILE A 1 294 ? 37.435 -3.895 8.360 1.00 10.30 294 ILE A CA 1
ATOM 2194 C C . ILE A 1 294 ? 36.911 -2.624 7.697 1.00 9.34 294 ILE A C 1
ATOM 2195 O O . ILE A 1 294 ? 37.034 -2.439 6.487 1.00 12.39 294 ILE A O 1
ATOM 2200 N N . GLU A 1 295 ? 36.322 -1.754 8.511 1.00 10.15 295 GLU A N 1
ATOM 2201 C CA . GLU A 1 295 ? 35.652 -0.555 8.026 1.00 10.64 295 GLU A CA 1
ATOM 2202 C C . GLU A 1 295 ? 36.382 0.707 8.475 1.00 11.20 295 GLU A C 1
ATOM 2203 O O . GLU A 1 295 ? 36.873 0.780 9.602 1.00 12.87 295 GLU A O 1
ATOM 2209 N N . ASP A 1 296 ? 36.445 1.690 7.588 1.00 12.03 296 ASP A N 1
ATOM 2210 C CA . ASP A 1 296 ? 37.174 2.933 7.787 1.00 12.42 296 ASP A CA 1
ATOM 2211 C C . ASP A 1 296 ? 38.522 2.734 8.466 1.00 13.53 296 ASP A C 1
ATOM 2212 O O . ASP A 1 296 ? 38.7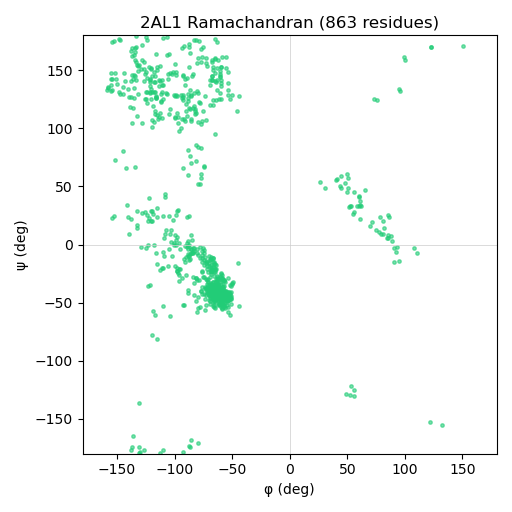93 3.355 9.500 1.00 12.57 296 ASP A O 1
ATOM 2217 N N . PRO A 1 297 ? 39.390 1.889 7.923 1.00 13.02 297 PRO A N 1
ATOM 2218 C CA . PRO A 1 297 ? 40.698 1.680 8.561 1.00 12.27 297 PRO A CA 1
ATOM 2219 C C . PRO A 1 297 ? 41.570 2.927 8.477 1.00 14.11 297 PRO A C 1
ATOM 2220 O O . PRO A 1 297 ? 42.499 3.098 9.266 1.00 15.08 297 PRO A O 1
ATOM 2224 N N . PHE A 1 298 ? 41.265 3.794 7.517 1.00 12.77 298 PHE A N 1
ATOM 2225 C CA . PHE A 1 298 ? 41.968 5.064 7.358 1.00 14.36 298 PHE A CA 1
ATOM 2226 C C . PHE A 1 298 ? 40.980 6.204 7.159 1.00 14.34 298 PHE A C 1
ATOM 2227 O O . PHE A 1 298 ? 39.787 5.965 6.963 1.00 15.49 298 PHE A O 1
ATOM 2235 N N . ALA A 1 299 ? 41.462 7.443 7.210 1.00 14.56 299 ALA A N 1
ATOM 2236 C CA . ALA A 1 299 ? 40.572 8.579 7.436 1.00 12.97 299 ALA A CA 1
ATOM 2237 C C . ALA A 1 299 ? 39.802 8.949 6.171 1.00 14.39 299 ALA A C 1
ATOM 2238 O O . ALA A 1 299 ? 40.112 8.473 5.080 1.00 15.78 299 ALA A O 1
ATOM 2240 N N . GLU A 1 300 ? 38.798 9.803 6.337 1.00 16.68 300 GLU A N 1
ATOM 2241 C CA . GLU A 1 300 ? 37.730 9.969 5.362 1.00 16.05 300 GLU A CA 1
ATOM 2242 C C . GLU A 1 300 ? 38.233 10.607 4.073 1.00 15.34 300 GLU A C 1
ATOM 2243 O O . GLU A 1 300 ? 37.524 10.610 3.065 1.00 19.07 300 GLU A O 1
ATOM 2249 N N . ASP A 1 301 ? 39.449 11.146 4.092 1.00 18.03 301 ASP A N 1
ATOM 2250 C CA . ASP A 1 301 ? 40.006 11.755 2.886 1.00 15.82 301 ASP A CA 1
ATOM 2251 C C . ASP A 1 301 ? 41.434 11.285 2.626 1.00 15.63 301 ASP A C 1
ATOM 2252 O O . ASP A 1 301 ? 42.147 11.876 1.813 1.00 16.59 301 ASP A O 1
ATOM 2257 N N . ASP A 1 302 ? 41.858 10.225 3.307 1.00 14.44 302 ASP A N 1
ATOM 2258 C CA . ASP A 1 302 ? 43.240 9.760 3.204 1.00 13.70 302 ASP A CA 1
ATOM 2259 C C . ASP A 1 302 ? 43.377 8.688 2.128 1.00 16.74 302 ASP A C 1
ATOM 2260 O O . ASP A 1 302 ? 43.678 7.530 2.421 1.00 15.54 302 ASP A O 1
ATOM 2265 N N . TRP A 1 303 ? 43.154 9.081 0.879 1.00 15.47 303 TRP A N 1
ATOM 2266 C CA . TRP A 1 303 ? 42.942 8.137 -0.211 1.00 16.85 303 TRP A CA 1
ATOM 2267 C C . TRP A 1 303 ? 44.134 7.208 -0.398 1.00 16.76 303 TRP A C 1
ATOM 2268 O O . TRP A 1 303 ? 43.966 6.002 -0.583 1.00 15.94 303 TRP A O 1
ATOM 2279 N N . GLU A 1 304 ? 45.349 7.750 -0.353 1.00 16.91 304 GLU A N 1
ATOM 2280 C CA . GLU A 1 304 ? 46.519 6.938 -0.685 1.00 17.71 304 GLU A CA 1
ATOM 2281 C C . GLU A 1 304 ? 46.705 5.812 0.325 1.00 19.16 304 GLU A C 1
ATOM 2282 O O . GLU A 1 304 ? 47.120 4.706 -0.024 1.00 18.94 304 GLU A O 1
ATOM 2288 N N . ALA A 1 305 ? 46.399 6.089 1.590 1.00 16.37 305 ALA A N 1
ATOM 2289 C CA . ALA A 1 305 ? 46.506 5.050 2.611 1.00 17.68 305 ALA A CA 1
ATOM 2290 C C . ALA A 1 305 ? 45.524 3.918 2.333 1.00 15.90 305 ALA A C 1
ATOM 2291 O O . ALA A 1 305 ? 45.879 2.742 2.403 1.00 17.07 305 ALA A O 1
ATOM 2293 N N . TRP A 1 306 ? 44.284 4.276 2.015 1.00 17.24 306 TRP A N 1
ATOM 2294 C CA . TRP A 1 306 ? 43.296 3.282 1.607 1.00 14.82 306 TRP A CA 1
ATOM 2295 C C . TRP A 1 306 ? 43.829 2.448 0.445 1.00 15.04 306 TRP A C 1
ATOM 2296 O O . TRP A 1 306 ? 43.821 1.219 0.483 1.00 15.92 306 TRP A O 1
ATOM 2307 N N . SER A 1 307 ? 44.295 3.133 -0.595 1.00 14.81 307 SER A N 1
ATOM 2308 C CA . SER A 1 307 ? 44.757 2.460 -1.804 1.00 17.06 307 SER A CA 1
ATOM 2309 C C . SER A 1 307 ? 45.879 1.476 -1.497 1.00 17.71 307 SER A C 1
ATOM 2310 O O . SER A 1 307 ? 45.859 0.332 -1.952 1.00 23.87 307 SER A O 1
ATOM 2313 N N . HIS A 1 308 ? 46.861 1.927 -0.722 1.00 19.44 308 HIS A N 1
ATOM 2314 C CA . HIS A 1 308 ? 48.027 1.101 -0.424 1.00 17.56 308 HIS A CA 1
ATOM 2315 C C . HIS A 1 308 ? 47.623 -0.154 0.342 1.00 19.13 308 HIS A C 1
ATOM 2316 O O . HIS A 1 308 ? 48.025 -1.266 -0.002 1.00 24.23 308 HIS A O 1
ATOM 2323 N N . PHE A 1 309 ? 46.822 0.031 1.385 1.00 21.43 309 PHE A N 1
ATOM 2324 C CA . PHE A 1 309 ? 46.352 -1.080 2.204 1.00 20.42 309 PHE A CA 1
ATOM 2325 C C . PHE A 1 309 ? 45.527 -2.062 1.384 1.00 21.46 309 PHE A C 1
ATOM 2326 O O . PHE A 1 309 ? 45.703 -3.275 1.478 1.00 24.75 309 PHE A O 1
ATOM 2334 N N . PHE A 1 310 ? 44.612 -1.537 0.569 1.00 20.77 310 PHE A N 1
ATOM 2335 C CA . PHE A 1 310 ? 43.724 -2.413 -0.187 1.00 20.75 310 PHE A CA 1
ATOM 2336 C C . PHE A 1 310 ? 44.521 -3.380 -1.056 1.00 22.78 310 PHE A C 1
ATOM 2337 O O . PHE A 1 310 ? 44.078 -4.498 -1.317 1.00 29.79 310 PHE A O 1
ATOM 2345 N N . LYS A 1 311 ? 45.694 -2.937 -1.496 1.00 25.48 311 LYS A N 1
ATOM 2346 C CA . LYS A 1 311 ? 46.536 -3.706 -2.402 1.00 26.59 311 LYS A CA 1
ATOM 2347 C C . LYS A 1 311 ? 46.810 -5.109 -1.869 1.00 24.19 311 LYS A C 1
ATOM 2348 O O . LYS A 1 311 ? 47.025 -6.043 -2.644 1.00 33.27 311 LYS A O 1
ATOM 2354 N N . THR A 1 312 ? 46.803 -5.258 -0.548 1.00 28.09 312 THR A N 1
ATOM 2355 C CA . THR A 1 312 ? 47.379 -6.445 0.074 1.00 29.67 312 THR A CA 1
ATOM 2356 C C . THR A 1 312 ? 46.542 -6.948 1.243 1.00 26.33 312 THR A C 1
ATOM 2357 O O . THR A 1 312 ? 46.969 -7.839 1.981 1.00 28.54 312 THR A O 1
ATOM 2361 N N . ALA A 1 313 ? 45.350 -6.390 1.427 1.00 22.44 313 ALA A N 1
ATOM 2362 C CA . ALA A 1 313 ? 44.557 -6.667 2.621 1.00 22.78 313 ALA A CA 1
ATOM 2363 C C . ALA A 1 313 ? 43.952 -8.067 2.592 1.00 21.76 313 ALA A C 1
ATOM 2364 O O . ALA A 1 313 ? 44.172 -8.860 3.510 1.00 30.90 313 ALA A O 1
ATOM 2366 N N . GLY A 1 314 ? 43.192 -8.378 1.547 1.00 23.54 314 GLY A N 1
ATOM 2367 C CA . GLY A 1 314 ? 42.750 -9.736 1.291 1.00 19.78 314 GLY A CA 1
ATOM 2368 C C . GLY A 1 314 ? 41.441 -10.082 1.974 1.00 19.72 314 GLY A C 1
ATOM 2369 O O . GLY A 1 314 ? 40.972 -11.219 1.889 1.00 23.21 314 GLY A O 1
ATOM 2370 N N . ILE A 1 315 ? 40.844 -9.110 2.652 1.00 15.68 315 ILE A N 1
ATOM 2371 C CA . ILE A 1 315 ? 39.516 -9.251 3.234 1.00 15.04 315 ILE A CA 1
ATOM 2372 C C . ILE A 1 315 ? 38.629 -8.086 2.811 1.00 12.76 315 ILE A C 1
ATOM 2373 O O . ILE A 1 315 ? 39.112 -7.122 2.212 1.00 16.42 315 ILE A O 1
ATOM 2378 N N . GLN A 1 316 ? 37.337 -8.158 3.112 1.00 11.64 316 GLN A N 1
ATOM 2379 C CA . GLN A 1 316 ? 36.451 -7.042 2.792 1.00 11.41 316 GLN A CA 1
ATOM 2380 C C . GLN A 1 316 ? 36.890 -5.764 3.503 1.00 13.09 316 GLN A C 1
ATOM 2381 O O . GLN A 1 316 ? 37.130 -5.761 4.710 1.00 10.82 316 GLN A O 1
ATOM 2387 N N . ILE A 1 317 ? 36.987 -4.687 2.733 1.00 11.97 317 ILE A N 1
ATOM 2388 C CA . ILE A 1 317 ? 37.307 -3.367 3.255 1.00 12.29 317 ILE A CA 1
ATOM 2389 C C . ILE A 1 317 ? 36.160 -2.391 3.014 1.00 11.48 317 ILE A C 1
ATOM 2390 O O . ILE A 1 317 ? 35.840 -2.076 1.867 1.00 13.47 317 ILE A O 1
ATOM 2395 N N . VAL A 1 318 ? 35.547 -1.920 4.093 1.00 11.65 318 VAL A N 1
ATOM 2396 C CA . VAL A 1 318 ? 34.314 -1.147 3.988 1.00 10.24 318 VAL A CA 1
ATOM 2397 C C . VAL A 1 318 ? 34.587 0.351 4.102 1.00 9.07 318 VAL A C 1
ATOM 2398 O O . VAL A 1 318 ? 35.240 0.797 5.045 1.00 12.22 318 VAL A O 1
ATOM 2402 N N . ALA A 1 319 ? 34.079 1.104 3.134 1.00 10.15 319 ALA A N 1
ATOM 2403 C CA . ALA A 1 319 ? 34.089 2.557 3.162 1.00 10.56 319 ALA A CA 1
ATOM 2404 C C . ALA A 1 319 ? 32.836 3.111 3.833 1.00 10.76 319 ALA A C 1
ATOM 2405 O O . ALA A 1 319 ? 31.717 2.843 3.393 1.00 14.26 319 ALA A O 1
ATOM 2407 N N . ASP A 1 320 ? 33.035 3.881 4.898 1.00 11.85 320 ASP A N 1
ATOM 2408 C CA . ASP A 1 320 ? 31.930 4.567 5.563 1.00 11.52 320 ASP A CA 1
ATOM 2409 C C . ASP A 1 320 ? 32.094 6.076 5.431 1.00 12.71 320 ASP A C 1
ATOM 2410 O O . ASP A 1 320 ? 31.480 6.697 4.560 1.00 14.00 320 ASP A O 1
ATOM 2415 N N . ASP A 1 321 ? 32.916 6.678 6.286 1.00 12.05 321 ASP A N 1
ATOM 2416 C CA . ASP A 1 321 ? 33.114 8.123 6.215 1.00 11.28 321 ASP A CA 1
ATOM 2417 C C . ASP A 1 321 ? 33.810 8.528 4.921 1.00 11.80 321 ASP A C 1
ATOM 2418 O O . ASP A 1 321 ? 33.693 9.667 4.468 1.00 12.72 321 ASP A O 1
ATOM 2423 N N . LEU A 1 322 ? 34.540 7.596 4.318 1.00 12.48 322 LEU A N 1
ATOM 2424 C CA . LEU A 1 322 ? 35.222 7.858 3.055 1.00 13.03 322 LEU A CA 1
ATOM 2425 C C . LEU A 1 322 ? 34.231 8.237 1.958 1.00 13.49 322 LEU A C 1
ATOM 2426 O O . LEU A 1 322 ? 34.486 9.161 1.185 1.00 15.60 322 LEU A O 1
ATOM 2431 N N . THR A 1 323 ? 33.110 7.528 1.896 1.00 13.58 323 THR A N 1
ATOM 2432 C CA . THR A 1 323 ? 32.228 7.549 0.737 1.00 13.07 323 THR A CA 1
ATOM 2433 C C . THR A 1 323 ? 30.894 8.232 1.034 1.00 10.90 323 THR A C 1
ATOM 2434 O O . THR A 1 323 ? 30.211 8.662 0.100 1.00 12.95 323 THR A O 1
ATOM 2438 N N . VAL A 1 324 ? 30.543 8.327 2.301 1.00 11.07 324 VAL A N 1
ATOM 2439 C CA . VAL A 1 324 ? 29.291 8.812 2.860 1.00 9.80 324 VAL A CA 1
ATOM 2440 C C . VAL A 1 324 ? 28.100 8.556 1.932 1.00 12.47 324 VAL A C 1
ATOM 2441 O O . VAL A 1 324 ? 27.297 9.454 1.674 1.00 12.70 324 VAL A O 1
ATOM 2445 N N . THR A 1 325 ? 27.993 7.327 1.439 1.00 11.46 325 THR A N 1
ATOM 2446 C CA . THR A 1 325 ? 26.831 6.891 0.671 1.00 13.06 325 THR A CA 1
ATOM 2447 C C . THR A 1 325 ? 26.563 7.843 -0.493 1.00 14.93 325 THR A C 1
ATOM 2448 O O . THR A 1 325 ? 25.424 8.071 -0.899 1.00 15.68 325 THR A O 1
ATOM 2452 N N . ASN A 1 326 ? 27.642 8.399 -1.030 1.00 12.61 326 ASN A N 1
ATOM 2453 C CA . ASN A 1 326 ? 27.587 9.397 -2.088 1.00 15.31 326 ASN A CA 1
ATOM 2454 C C . ASN A 1 326 ? 28.225 8.873 -3.370 1.00 14.90 326 ASN A C 1
ATOM 2455 O O . ASN A 1 326 ? 29.440 8.682 -3.421 1.00 16.70 326 ASN A O 1
ATOM 2460 N N . PRO A 1 327 ? 27.412 8.644 -4.394 1.00 14.98 327 PRO A N 1
ATOM 2461 C CA . PRO A 1 327 ? 27.899 8.075 -5.655 1.00 16.01 327 PRO A CA 1
ATOM 2462 C C . PRO A 1 327 ? 29.122 8.802 -6.199 1.00 17.70 327 PRO A C 1
ATOM 2463 O O . PRO A 1 327 ? 30.003 8.185 -6.803 1.00 18.07 327 PRO A O 1
ATOM 2467 N N . LYS A 1 328 ? 29.200 10.115 -5.995 1.00 18.89 328 LYS A N 1
ATOM 2468 C CA . LYS A 1 328 ? 30.383 10.843 -6.456 1.00 18.25 328 LYS A CA 1
ATOM 2469 C C . LYS A 1 328 ? 31.634 10.334 -5.749 1.00 19.76 328 LYS A C 1
ATOM 2470 O O . LYS A 1 328 ? 32.657 10.063 -6.379 1.00 19.75 328 LYS A O 1
ATOM 2476 N N . ARG A 1 329 ? 31.554 10.201 -4.426 1.00 16.75 329 ARG A N 1
ATOM 2477 C CA . ARG A 1 329 ? 32.734 9.795 -3.663 1.00 18.14 329 ARG A CA 1
ATOM 2478 C C . ARG A 1 329 ? 32.996 8.302 -3.815 1.00 16.77 329 ARG A C 1
ATOM 2479 O O . ARG A 1 329 ? 34.120 7.834 -3.630 1.00 19.05 329 ARG A O 1
ATOM 2487 N N . ILE A 1 330 ? 31.956 7.548 -4.157 1.00 15.76 330 ILE A N 1
ATOM 2488 C CA . ILE A 1 330 ? 32.126 6.126 -4.452 1.00 15.21 330 ILE A CA 1
ATOM 2489 C C . ILE A 1 330 ? 32.867 5.929 -5.768 1.00 16.94 330 ILE A C 1
ATOM 2490 O O . ILE A 1 330 ? 33.698 5.028 -5.898 1.00 18.04 330 ILE A O 1
ATOM 2495 N N . ALA A 1 331 ? 32.574 6.773 -6.752 1.00 19.88 331 ALA A N 1
ATOM 2496 C CA . ALA A 1 331 ? 33.293 6.744 -8.021 1.00 17.96 331 ALA A CA 1
ATOM 2497 C C . ALA A 1 331 ? 34.797 6.881 -7.814 1.00 17.56 331 ALA A C 1
ATOM 2498 O O . ALA A 1 331 ? 35.583 6.127 -8.389 1.00 19.49 331 ALA A O 1
ATOM 2500 N N . THR A 1 332 ? 35.186 7.848 -6.990 1.00 15.00 332 THR A N 1
ATOM 2501 C CA . THR A 1 332 ? 36.590 8.064 -6.663 1.00 15.81 332 THR A CA 1
ATOM 2502 C C . THR A 1 332 ? 37.201 6.832 -6.006 1.00 15.15 332 THR A C 1
ATOM 2503 O O . THR A 1 332 ? 38.248 6.344 -6.429 1.00 18.10 332 THR A O 1
ATOM 2507 N N . ALA A 1 333 ? 36.530 6.341 -4.971 1.00 13.82 333 ALA A N 1
ATOM 2508 C CA . ALA A 1 333 ? 36.968 5.158 -4.242 1.00 15.86 333 ALA A CA 1
ATOM 2509 C C . ALA A 1 333 ? 37.150 3.965 -5.173 1.00 15.94 333 ALA A C 1
ATOM 2510 O O . ALA A 1 333 ? 38.094 3.188 -5.033 1.00 18.76 333 ALA A O 1
ATOM 2512 N N . ILE A 1 334 ? 36.239 3.824 -6.129 1.00 16.98 334 ILE A N 1
ATOM 2513 C CA . ILE A 1 334 ? 36.317 2.750 -7.114 1.00 18.95 334 ILE A CA 1
ATOM 2514 C C . ILE A 1 334 ? 37.539 2.917 -8.010 1.00 18.03 334 ILE A C 1
ATOM 2515 O O . ILE A 1 334 ? 38.299 1.971 -8.215 1.00 22.57 334 ILE A O 1
ATOM 2520 N N . GLU A 1 335 ? 37.726 4.121 -8.542 1.00 20.14 335 GLU A N 1
ATOM 2521 C CA . GLU A 1 335 ? 38.872 4.426 -9.385 1.00 21.03 335 GLU A CA 1
ATOM 2522 C C . GLU A 1 335 ? 40.181 4.113 -8.675 1.00 21.34 335 GLU A C 1
ATOM 2523 O O . GLU A 1 335 ? 41.101 3.539 -9.262 1.00 26.48 335 GLU A O 1
ATOM 2529 N N . LYS A 1 336 ? 40.263 4.493 -7.406 1.00 20.50 336 LYS A N 1
ATOM 2530 C CA . LYS A 1 336 ? 41.510 4.405 -6.657 1.00 20.65 336 LYS A CA 1
ATOM 2531 C C . LYS A 1 336 ? 41.721 3.005 -6.093 1.00 17.08 336 LYS A C 1
ATOM 2532 O O . LYS A 1 336 ? 42.767 2.713 -5.513 1.00 21.81 336 LYS A O 1
ATOM 2538 N N . LYS A 1 337 ? 40.721 2.150 -6.270 1.00 16.95 337 LYS A N 1
ATOM 2539 C CA . LYS A 1 337 ? 40.651 0.871 -5.573 1.00 18.47 337 LYS A CA 1
ATOM 2540 C C . LYS A 1 337 ? 40.987 1.025 -4.093 1.00 17.66 337 LYS A C 1
ATOM 2541 O O . LYS A 1 337 ? 41.921 0.412 -3.578 1.00 19.10 337 LYS A O 1
ATOM 2547 N N . ALA A 1 338 ? 40.213 1.856 -3.405 1.00 16.37 338 ALA A N 1
ATOM 2548 C CA . ALA A 1 338 ? 40.482 2.181 -2.010 1.00 15.99 338 ALA A CA 1
ATOM 2549 C C . ALA A 1 338 ? 39.780 1.211 -1.063 1.00 15.45 338 ALA A C 1
ATOM 2550 O O . ALA A 1 338 ? 40.234 1.010 0.064 1.00 18.36 338 ALA A O 1
ATOM 2552 N N . ALA A 1 339 ? 38.687 0.628 -1.533 1.00 17.32 339 ALA A N 1
ATOM 2553 C CA . ALA A 1 339 ? 37.847 -0.286 -0.772 1.00 14.46 339 ALA A CA 1
ATOM 2554 C C . ALA A 1 339 ? 37.125 -1.251 -1.707 1.00 13.64 339 ALA A C 1
ATOM 2555 O O . ALA A 1 339 ? 37.234 -1.117 -2.927 1.00 16.69 339 ALA A O 1
ATOM 2557 N N . ASP A 1 340 ? 36.391 -2.218 -1.159 1.00 13.04 340 ASP A N 1
ATOM 2558 C CA . ASP A 1 340 ? 35.540 -3.046 -2.020 1.00 13.06 340 ASP A CA 1
ATOM 2559 C C . ASP A 1 340 ? 34.196 -3.338 -1.361 1.00 11.55 340 ASP A C 1
ATOM 2560 O O . ASP A 1 340 ? 33.527 -4.322 -1.678 1.00 11.36 340 ASP A O 1
ATOM 2565 N N . ALA A 1 341 ? 33.787 -2.478 -0.432 1.00 11.61 341 ALA A N 1
ATOM 2566 C CA . ALA A 1 341 ? 32.425 -2.536 0.091 1.00 11.68 341 ALA A CA 1
ATOM 2567 C C . ALA A 1 341 ? 31.961 -1.156 0.544 1.00 12.33 341 ALA A C 1
ATOM 2568 O O . ALA A 1 341 ? 32.747 -0.380 1.088 1.00 13.36 341 ALA A O 1
ATOM 2570 N N . LEU A 1 342 ? 30.687 -0.881 0.307 1.00 12.70 342 LEU A N 1
ATOM 2571 C CA . LEU A 1 342 ? 30.041 0.349 0.736 1.00 13.50 342 LEU A CA 1
ATOM 2572 C C . LEU A 1 342 ? 29.261 0.136 2.025 1.00 12.08 342 LEU A C 1
ATOM 2573 O O . LEU A 1 342 ? 28.447 -0.784 2.118 1.00 12.05 342 LEU A O 1
ATOM 2578 N N . LEU A 1 343 ? 29.501 0.983 3.025 1.00 11.16 343 LEU A N 1
ATOM 2579 C CA . LEU A 1 343 ? 28.528 1.091 4.108 1.00 12.51 343 LEU A CA 1
ATOM 2580 C C . LEU A 1 343 ? 27.406 2.056 3.731 1.00 11.59 343 LEU A C 1
ATOM 2581 O O . LEU A 1 343 ? 27.646 3.242 3.510 1.00 11.31 343 LEU A O 1
ATOM 2586 N N . LEU A 1 344 ? 26.191 1.526 3.665 1.00 11.55 344 LEU A N 1
ATOM 2587 C CA . LEU A 1 344 ? 25.046 2.273 3.161 1.00 11.07 344 LEU A CA 1
ATOM 2588 C C . LEU A 1 344 ? 24.254 2.874 4.320 1.00 10.59 344 LEU A C 1
ATOM 2589 O O . LEU A 1 344 ? 23.606 2.140 5.068 1.00 11.62 344 LEU A O 1
ATOM 2594 N N . LYS A 1 345 ? 24.320 4.192 4.448 1.00 11.19 345 LYS A N 1
ATOM 2595 C CA . LYS A 1 345 ? 23.514 4.934 5.407 1.00 11.77 345 LYS A CA 1
ATOM 2596 C C . LYS A 1 345 ? 22.621 5.947 4.699 1.00 12.43 345 LYS A C 1
ATOM 2597 O O . LYS A 1 345 ? 23.105 6.969 4.208 1.00 13.99 345 LYS A O 1
ATOM 2603 N N . VAL A 1 346 ? 21.322 5.671 4.646 1.00 12.79 346 VAL A N 1
ATOM 2604 C CA . VAL A 1 346 ? 20.420 6.484 3.833 1.00 11.55 346 VAL A CA 1
ATOM 2605 C C . VAL A 1 346 ? 20.484 7.953 4.231 1.00 9.38 346 VAL A C 1
ATOM 2606 O O . VAL A 1 346 ? 20.294 8.836 3.391 1.00 12.37 346 VAL A O 1
ATOM 2610 N N . ASN A 1 347 ? 20.751 8.241 5.504 1.00 10.72 347 ASN A N 1
ATOM 2611 C CA . ASN A 1 347 ? 20.708 9.633 5.959 1.00 12.33 347 ASN A CA 1
ATOM 2612 C C . ASN A 1 347 ? 22.058 10.324 5.792 1.00 11.73 347 ASN A C 1
ATOM 2613 O O . ASN A 1 347 ? 22.192 11.512 6.097 1.00 15.98 347 ASN A O 1
ATOM 2618 N N . GLN A 1 348 ? 23.066 9.601 5.312 1.00 11.91 348 GLN A N 1
ATOM 2619 C CA . GLN A 1 348 ? 24.301 10.235 4.860 1.00 14.24 348 GLN A CA 1
ATOM 2620 C C . GLN A 1 348 ? 24.080 11.032 3.579 1.00 14.46 348 GLN A C 1
ATOM 2621 O O . GLN A 1 348 ? 24.784 12.009 3.314 1.00 15.60 348 GLN A O 1
ATOM 2627 N N . ILE A 1 349 ? 23.099 10.616 2.781 1.00 12.65 349 ILE A N 1
ATOM 2628 C CA . ILE A 1 349 ? 22.913 11.227 1.466 1.00 13.44 349 ILE A CA 1
ATOM 2629 C C . ILE A 1 349 ? 21.523 11.834 1.319 1.00 13.85 349 ILE A C 1
ATOM 2630 O O . ILE A 1 349 ? 21.360 12.871 0.669 1.00 15.47 349 ILE A O 1
ATOM 2635 N N . GLY A 1 350 ? 20.509 11.212 1.913 1.00 12.27 350 GLY A N 1
ATOM 2636 C CA . GLY A 1 350 ? 19.294 11.919 2.264 1.00 11.34 350 GLY A CA 1
ATOM 2637 C C . GLY A 1 350 ? 18.079 11.540 1.452 1.00 11.44 350 GLY A C 1
ATOM 2638 O O . GLY A 1 350 ? 16.970 11.991 1.760 1.00 10.76 350 GLY A O 1
ATOM 2639 N N . THR A 1 351 ? 18.236 10.722 0.414 1.00 10.91 351 THR A N 1
ATOM 2640 C CA . THR A 1 351 ? 17.077 10.130 -0.249 1.00 11.37 351 THR A CA 1
ATOM 2641 C C . THR A 1 351 ? 17.276 8.637 -0.493 1.00 10.96 351 THR A C 1
ATOM 2642 O O . THR A 1 351 ? 18.401 8.142 -0.546 1.00 12.00 351 THR A O 1
ATOM 2646 N N . LEU A 1 352 ? 16.166 7.917 -0.641 1.00 12.39 352 LEU A N 1
ATOM 2647 C CA . LEU A 1 352 ? 16.212 6.506 -1.010 1.00 10.53 352 LEU A CA 1
ATOM 2648 C C . LEU A 1 352 ? 16.825 6.319 -2.392 1.00 11.65 352 LEU A C 1
ATOM 2649 O O . LEU A 1 352 ? 17.637 5.420 -2.609 1.00 12.15 352 LEU A O 1
ATOM 2654 N N . SER A 1 353 ? 16.437 7.173 -3.338 1.00 11.85 353 SER A N 1
ATOM 2655 C CA . SER A 1 353 ? 16.886 6.990 -4.715 1.00 12.26 353 SER A CA 1
ATOM 2656 C C . SER A 1 353 ? 18.406 7.073 -4.809 1.00 13.53 353 SER A C 1
ATOM 2657 O O . SER A 1 353 ? 19.036 6.258 -5.483 1.00 13.32 353 SER A O 1
ATOM 2660 N N . GLU A 1 354 ? 18.987 8.057 -4.130 1.00 11.37 354 GLU A N 1
ATOM 2661 C CA . GLU A 1 354 ? 20.435 8.233 -4.154 1.00 10.55 354 GLU A CA 1
ATOM 2662 C C . GLU A 1 354 ? 21.135 7.073 -3.453 1.00 10.75 354 GLU A C 1
ATOM 2663 O O . GLU A 1 354 ? 22.213 6.646 -3.864 1.00 14.30 354 GLU A O 1
ATOM 2669 N N . SER A 1 355 ? 20.510 6.573 -2.392 1.00 12.13 355 SER A N 1
ATOM 2670 C CA . SER A 1 355 ? 21.027 5.425 -1.660 1.00 11.12 355 SER A CA 1
ATOM 2671 C C . SER A 1 355 ? 21.021 4.174 -2.532 1.00 10.58 355 SER A C 1
ATOM 2672 O O . SER A 1 355 ? 21.967 3.388 -2.519 1.00 13.72 355 SER A O 1
ATOM 2675 N N . ILE A 1 356 ? 19.944 3.994 -3.293 1.00 11.61 356 ILE A N 1
ATOM 2676 C CA . ILE A 1 356 ? 19.865 2.850 -4.200 1.00 12.70 356 ILE A CA 1
ATOM 2677 C C . ILE A 1 356 ? 20.901 2.970 -5.312 1.00 11.55 356 ILE A C 1
ATOM 2678 O O . ILE A 1 356 ? 21.521 1.979 -5.703 1.00 13.61 356 ILE A O 1
ATOM 2683 N N . LYS A 1 357 ? 21.100 4.180 -5.827 1.00 12.20 357 LYS A N 1
ATOM 2684 C CA . LYS A 1 357 ? 22.117 4.411 -6.849 1.00 11.03 357 LYS A CA 1
ATOM 2685 C C . LYS A 1 357 ? 23.514 4.109 -6.318 1.00 12.70 357 LYS A C 1
ATOM 2686 O O . LYS A 1 357 ? 24.333 3.492 -7.003 1.00 13.59 35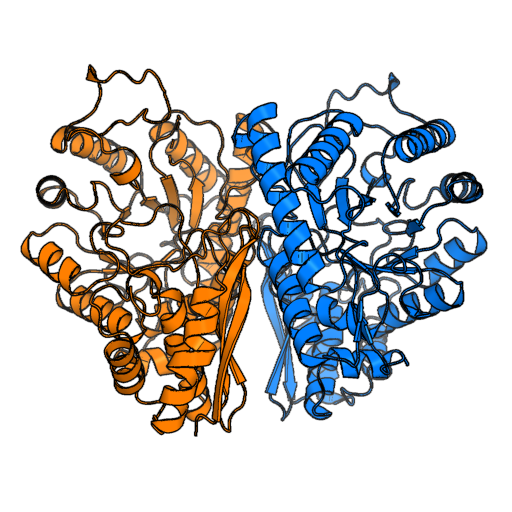7 LYS A O 1
ATOM 2692 N N . ALA A 1 358 ? 23.791 4.544 -5.093 1.00 12.43 358 ALA A N 1
ATOM 2693 C CA . ALA A 1 358 ? 25.056 4.224 -4.440 1.00 11.20 358 ALA A CA 1
ATOM 2694 C C . ALA A 1 358 ? 25.286 2.718 -4.386 1.00 9.77 358 ALA A C 1
ATOM 2695 O O . ALA A 1 358 ? 26.367 2.232 -4.723 1.00 14.02 358 ALA A O 1
ATOM 2697 N N . ALA A 1 359 ? 24.267 1.974 -3.962 1.00 10.58 359 ALA A N 1
ATOM 2698 C CA . ALA A 1 359 ? 24.351 0.519 -3.929 1.00 11.51 359 ALA A CA 1
ATOM 2699 C C . ALA A 1 359 ? 24.605 -0.061 -5.316 1.00 11.32 359 ALA A C 1
ATOM 2700 O O . ALA A 1 359 ? 25.474 -0.915 -5.500 1.00 13.56 359 ALA A O 1
ATOM 2702 N N . GLN A 1 360 ? 23.846 0.400 -6.306 1.00 12.09 360 GLN A N 1
ATOM 2703 C CA . GLN A 1 360 ? 23.970 -0.146 -7.655 1.00 12.77 360 GLN A CA 1
ATOM 2704 C C . GLN A 1 360 ? 25.353 0.119 -8.234 1.00 11.81 360 GLN A C 1
ATOM 2705 O O . GLN A 1 360 ? 25.964 -0.759 -8.846 1.00 12.22 360 GLN A O 1
ATOM 2711 N N . ASP A 1 361 ? 25.851 1.337 -8.041 1.00 13.91 361 ASP A N 1
ATOM 2712 C CA . ASP A 1 361 ? 27.194 1.682 -8.495 1.00 14.68 361 ASP A CA 1
ATOM 2713 C C . ASP A 1 361 ? 28.235 0.764 -7.859 1.00 12.52 361 ASP A C 1
ATOM 2714 O O . ASP A 1 361 ? 29.185 0.332 -8.511 1.00 16.67 361 ASP A O 1
ATOM 2719 N N . SER A 1 362 ? 28.046 0.471 -6.576 1.00 12.21 362 SER A N 1
ATOM 2720 C CA . SER A 1 362 ? 28.980 -0.367 -5.835 1.00 15.17 362 SER A CA 1
ATOM 2721 C C . SER A 1 362 ? 28.982 -1.797 -6.363 1.00 13.17 362 SER A C 1
ATOM 2722 O O . SER A 1 362 ? 30.033 -2.357 -6.673 1.00 14.53 362 SER A O 1
ATOM 2725 N N . PHE A 1 363 ? 27.795 -2.387 -6.465 1.00 11.32 363 PHE A N 1
ATOM 2726 C CA . PHE A 1 363 ? 27.662 -3.744 -6.985 1.00 13.19 363 PHE A CA 1
ATOM 2727 C C . PHE A 1 363 ? 28.260 -3.862 -8.383 1.00 13.25 363 PHE A C 1
ATOM 2728 O O . PHE A 1 363 ? 28.909 -4.855 -8.715 1.00 15.52 363 PHE A O 1
ATOM 2736 N N . ALA A 1 364 ? 28.041 -2.844 -9.209 1.00 13.05 364 ALA A N 1
ATOM 2737 C CA . ALA A 1 364 ? 28.513 -2.853 -10.587 1.00 13.73 364 ALA A CA 1
ATOM 2738 C C . ALA A 1 364 ? 30.036 -2.915 -10.655 1.00 14.15 364 ALA A C 1
ATOM 2739 O O . ALA A 1 364 ? 30.598 -3.454 -11.609 1.00 16.95 364 ALA A O 1
ATOM 2741 N N . ALA A 1 365 ? 30.687 -2.363 -9.639 1.00 14.49 365 ALA A N 1
ATOM 2742 C CA . ALA A 1 365 ? 32.140 -2.333 -9.551 1.00 14.52 365 ALA A CA 1
ATOM 2743 C C . ALA A 1 365 ? 32.691 -3.578 -8.866 1.00 13.66 365 ALA A C 1
ATOM 2744 O O . ALA A 1 365 ? 33.900 -3.694 -8.659 1.00 15.58 365 ALA A O 1
ATOM 2746 N N . GLY A 1 366 ? 31.809 -4.508 -8.514 1.00 13.51 366 GLY A N 1
ATOM 2747 C CA . GLY A 1 366 ? 32.214 -5.731 -7.843 1.00 14.61 366 GLY A CA 1
ATOM 2748 C C . GLY A 1 366 ? 32.394 -5.531 -6.348 1.00 14.99 366 GLY A C 1
ATOM 2749 O O . GLY A 1 366 ? 32.974 -6.381 -5.670 1.00 15.54 366 GLY A O 1
ATOM 2750 N N . TRP A 1 367 ? 31.898 -4.410 -5.840 1.00 12.63 367 TRP A N 1
ATOM 2751 C CA . TRP A 1 367 ? 31.863 -4.128 -4.414 1.00 14.12 367 TRP A CA 1
ATOM 2752 C C . TRP A 1 367 ? 30.736 -4.885 -3.713 1.00 12.01 367 TRP A C 1
ATOM 2753 O O . TRP A 1 367 ? 29.754 -5.280 -4.343 1.00 12.88 367 TRP A O 1
ATOM 2764 N N . GLY A 1 368 ? 30.894 -5.078 -2.407 1.00 11.09 368 GLY A N 1
ATOM 2765 C CA . GLY A 1 368 ? 29.790 -5.406 -1.526 1.00 12.18 368 GLY A CA 1
ATOM 2766 C C . GLY A 1 368 ? 29.084 -4.176 -0.987 1.00 9.64 368 GLY A C 1
ATOM 2767 O O . GLY A 1 368 ? 29.555 -3.049 -1.145 1.00 12.19 368 GLY A O 1
ATOM 2768 N N . VAL A 1 369 ? 27.941 -4.389 -0.344 1.00 9.24 369 VAL A N 1
ATOM 2769 C CA . VAL A 1 369 ? 27.236 -3.326 0.359 1.00 8.71 369 VAL A CA 1
ATOM 2770 C C . VAL A 1 369 ? 26.751 -3.819 1.718 1.00 8.59 369 VAL A C 1
ATOM 2771 O O . VAL A 1 369 ? 25.944 -4.747 1.790 1.00 9.73 369 VAL A O 1
ATOM 2775 N N . MET A 1 370 ? 27.242 -3.203 2.788 1.00 9.48 370 MET A N 1
ATOM 2776 C CA . MET A 1 370 ? 26.682 -3.433 4.115 1.00 8.96 370 MET A CA 1
ATOM 2777 C C . MET A 1 370 ? 25.729 -2.303 4.491 1.00 8.90 370 MET A C 1
ATOM 2778 O O . MET A 1 370 ? 26.155 -1.177 4.743 1.00 11.76 370 MET A O 1
ATOM 2783 N N . VAL A 1 371 ? 24.436 -2.613 4.527 1.00 8.81 371 VAL A N 1
ATOM 2784 C CA . VAL A 1 371 ? 23.454 -1.646 5.011 1.00 9.36 371 VAL A CA 1
ATOM 2785 C C . VAL A 1 371 ? 23.649 -1.398 6.500 1.00 8.65 371 VAL A C 1
ATOM 2786 O O . VAL A 1 371 ? 23.945 -2.333 7.247 1.00 10.93 371 VAL A O 1
ATOM 2790 N N . SER A 1 372 ? 23.488 -0.152 6.940 1.00 9.66 372 SER A N 1
ATOM 2791 C CA . SER A 1 372 ? 23.864 0.209 8.301 1.00 9.63 372 SER A CA 1
ATOM 2792 C C . SER A 1 372 ? 22.840 1.122 8.972 1.00 10.51 372 SER A C 1
ATOM 2793 O O . SER A 1 372 ? 22.280 2.020 8.347 1.00 10.73 372 SER A O 1
ATOM 2796 N N . HIS A 1 373 ? 22.616 0.867 10.254 1.00 9.75 373 HIS A N 1
ATOM 2797 C CA . HIS A 1 373 ? 22.045 1.827 11.186 1.00 8.88 373 HIS A CA 1
ATOM 2798 C C . HIS A 1 373 ? 22.929 3.056 11.368 1.00 9.57 373 HIS A C 1
ATOM 2799 O O . HIS A 1 373 ? 24.040 3.116 10.841 1.00 11.68 373 HIS A O 1
ATOM 2806 N N . ARG A 1 374 ? 22.431 4.034 12.118 1.00 10.89 374 ARG A N 1
ATOM 2807 C CA . ARG A 1 374 ? 23.288 4.988 12.811 1.00 9.81 374 ARG A CA 1
ATOM 2808 C C . ARG A 1 374 ? 23.349 4.684 14.306 1.00 9.69 374 ARG A C 1
ATOM 2809 O O . ARG A 1 374 ? 22.525 3.941 14.838 1.00 11.29 374 ARG A O 1
ATOM 2817 N N . SER A 1 375 ? 24.335 5.265 14.989 1.00 10.61 375 SER A N 1
ATOM 2818 C CA . SER A 1 375 ? 24.472 5.021 16.424 1.00 10.89 375 SER A CA 1
ATOM 2819 C C . SER A 1 375 ? 23.314 5.653 17.190 1.00 12.49 375 SER A C 1
ATOM 2820 O O . SER A 1 375 ? 22.977 5.208 18.288 1.00 12.66 375 SER A O 1
ATOM 2823 N N . GLY A 1 376 ? 22.713 6.687 16.609 1.00 11.44 376 GLY A N 1
ATOM 2824 C CA . GLY A 1 376 ? 21.428 7.190 17.067 1.00 11.10 376 GLY A CA 1
ATOM 2825 C C . GLY A 1 376 ? 20.285 6.616 16.250 1.00 8.36 376 GLY A C 1
ATOM 2826 O O . GLY A 1 376 ? 19.982 7.108 15.163 1.00 12.02 376 GLY A O 1
ATOM 2827 N N . GLU A 1 377 ? 19.648 5.571 16.772 1.00 8.63 377 GLU A N 1
ATOM 2828 C CA . GLU A 1 377 ? 18.617 4.866 16.018 1.00 8.98 377 GLU A CA 1
ATOM 2829 C C . GLU A 1 377 ? 17.238 5.125 16.618 1.00 10.04 377 GLU A C 1
ATOM 2830 O O . GLU A 1 377 ? 17.125 5.819 17.630 1.00 10.17 377 GLU A O 1
ATOM 2836 N N . THR A 1 378 ? 16.216 4.565 15.983 1.00 8.76 378 THR A N 1
ATOM 2837 C CA . THR A 1 378 ? 14.839 4.646 16.439 1.00 7.60 378 THR A CA 1
ATOM 2838 C C . THR A 1 378 ? 14.140 3.291 16.315 1.00 7.22 378 THR A C 1
ATOM 2839 O O . THR A 1 378 ? 14.771 2.290 15.978 1.00 8.51 378 THR A O 1
ATOM 2843 N N . GLU A 1 379 ? 12.841 3.286 16.588 1.00 8.26 379 GLU A N 1
ATOM 2844 C CA . GLU A 1 379 ? 12.002 2.101 16.451 1.00 9.14 379 GLU A CA 1
ATOM 2845 C C . GLU A 1 379 ? 11.670 1.806 14.991 1.00 10.49 379 GLU A C 1
ATOM 2846 O O . GLU A 1 379 ? 11.056 0.782 14.684 1.00 9.28 379 GLU A O 1
ATOM 2852 N N . ASP A 1 380 ? 12.072 2.692 14.090 1.00 9.60 380 ASP A N 1
ATOM 2853 C CA . ASP A 1 380 ? 11.955 2.474 12.650 1.00 8.27 380 ASP A CA 1
ATOM 2854 C C . ASP A 1 380 ? 12.725 1.236 12.215 1.00 8.02 380 ASP A C 1
ATOM 2855 O O . ASP A 1 380 ? 13.815 0.977 12.732 1.00 10.68 380 ASP A O 1
ATOM 2860 N N . THR A 1 381 ? 12.189 0.458 11.275 1.00 10.09 381 THR A N 1
ATOM 2861 C CA . THR A 1 381 ? 12.862 -0.778 10.880 1.00 7.63 381 THR A CA 1
ATOM 2862 C C . THR A 1 381 ? 13.170 -0.816 9.384 1.00 9.40 381 THR A C 1
ATOM 2863 O O . THR A 1 381 ? 13.385 -1.901 8.834 1.00 8.61 381 THR A O 1
ATOM 2867 N N . PHE A 1 382 ? 13.192 0.342 8.736 1.00 10.36 382 PHE A N 1
ATOM 2868 C CA . PHE A 1 382 ? 13.315 0.423 7.286 1.00 8.29 382 PHE A CA 1
ATOM 2869 C C . PHE A 1 382 ? 14.499 -0.382 6.766 1.00 9.22 382 PHE A C 1
ATOM 2870 O O . PHE A 1 382 ? 14.404 -1.059 5.740 1.00 9.32 382 PHE A O 1
ATOM 2878 N N . ILE A 1 383 ? 15.632 -0.320 7.465 1.00 9.06 383 ILE A N 1
ATOM 2879 C CA . ILE A 1 383 ? 16.853 -0.873 6.875 1.00 8.46 383 ILE A CA 1
ATOM 2880 C C . ILE A 1 383 ? 16.799 -2.396 6.844 1.00 9.30 383 ILE A C 1
ATOM 2881 O O . ILE A 1 383 ? 17.513 -3.029 6.064 1.00 11.08 383 ILE A O 1
ATOM 2886 N N . ALA A 1 384 ? 15.959 -3.001 7.682 1.00 8.85 384 ALA A N 1
ATOM 2887 C CA . ALA A 1 384 ? 15.735 -4.442 7.585 1.00 8.02 384 ALA A CA 1
ATOM 2888 C C . ALA A 1 384 ? 15.147 -4.808 6.227 1.00 8.35 384 ALA A C 1
ATOM 2889 O O . ALA A 1 384 ? 15.632 -5.698 5.528 1.00 9.99 384 ALA A O 1
ATOM 2891 N N . ASP A 1 385 ? 14.079 -4.110 5.843 1.00 9.81 385 ASP A N 1
ATOM 2892 C CA . ASP A 1 385 ? 13.508 -4.330 4.517 1.00 7.81 385 ASP A CA 1
ATOM 2893 C C . ASP A 1 385 ? 14.467 -3.886 3.420 1.00 8.65 385 ASP A C 1
ATOM 2894 O O . ASP A 1 385 ? 14.512 -4.502 2.353 1.00 10.27 385 ASP A O 1
ATOM 2899 N N . LEU A 1 386 ? 15.232 -2.826 3.668 1.00 9.56 386 LEU A N 1
ATOM 2900 C CA . LEU A 1 386 ? 16.167 -2.330 2.661 1.00 9.38 386 LEU A CA 1
ATOM 2901 C C . LEU A 1 386 ? 17.255 -3.351 2.350 1.00 8.26 386 LEU A C 1
ATOM 2902 O O . LEU A 1 386 ? 17.557 -3.606 1.181 1.00 8.91 386 LEU A O 1
ATOM 2907 N N . VAL A 1 387 ? 17.853 -3.942 3.383 1.00 8.86 387 VAL A N 1
ATOM 2908 C CA . VAL A 1 387 ? 18.976 -4.847 3.136 1.00 9.96 387 VAL A CA 1
ATOM 2909 C C . VAL A 1 387 ? 18.508 -6.096 2.396 1.00 9.21 387 VAL A C 1
ATOM 2910 O O . VAL A 1 387 ? 19.251 -6.673 1.601 1.00 10.71 387 VAL A O 1
ATOM 2914 N N . VAL A 1 388 ? 17.273 -6.521 2.652 1.00 8.87 388 VAL A N 1
ATOM 2915 C CA . VAL A 1 388 ? 16.723 -7.652 1.902 1.00 9.19 388 VAL A CA 1
ATOM 2916 C C . VAL A 1 388 ? 16.365 -7.234 0.480 1.00 9.75 388 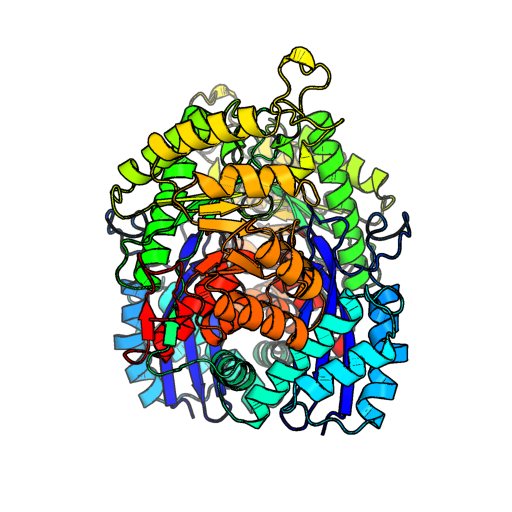VAL A C 1
ATOM 2917 O O . VAL A 1 388 ? 16.700 -7.922 -0.487 1.00 10.48 388 VAL A O 1
ATOM 2921 N N . GLY A 1 389 ? 15.681 -6.102 0.333 1.00 8.72 389 GLY A N 1
ATOM 2922 C CA . GLY A 1 389 ? 15.336 -5.599 -0.989 1.00 8.92 389 GLY A CA 1
ATOM 2923 C C . GLY A 1 389 ? 16.549 -5.467 -1.893 1.00 8.36 389 GLY A C 1
ATOM 2924 O O . GLY A 1 389 ? 16.489 -5.787 -3.083 1.00 12.61 389 GLY A O 1
ATOM 2925 N N . LEU A 1 390 ? 17.653 -4.994 -1.326 1.00 9.90 390 LEU A N 1
ATOM 2926 C CA . LEU A 1 390 ? 18.877 -4.735 -2.067 1.00 11.56 390 LEU A CA 1
ATOM 2927 C C . LEU A 1 390 ? 19.732 -5.990 -2.208 1.00 10.93 390 LEU A C 1
ATOM 2928 O O . LEU A 1 390 ? 20.740 -5.980 -2.915 1.00 12.40 390 LEU A O 1
ATOM 2933 N N . ARG A 1 391 ? 19.332 -7.064 -1.537 1.00 12.23 391 ARG A N 1
ATOM 2934 C CA . ARG A 1 391 ? 19.946 -8.371 -1.749 1.00 11.37 391 ARG A CA 1
ATOM 2935 C C . ARG A 1 391 ? 21.425 -8.378 -1.391 1.00 10.12 391 ARG A C 1
ATOM 2936 O O . ARG A 1 391 ? 22.211 -9.093 -2.020 1.00 12.90 391 ARG A O 1
ATOM 2944 N N . THR A 1 392 ? 21.840 -7.600 -0.391 1.00 12.71 392 THR A N 1
ATOM 2945 C CA . THR A 1 392 ? 23.274 -7.352 -0.231 1.00 10.17 392 THR A CA 1
ATOM 2946 C C . THR A 1 392 ? 23.961 -8.464 0.557 1.00 10.81 392 THR A C 1
ATOM 2947 O O . THR A 1 392 ? 25.153 -8.709 0.360 1.00 11.07 392 THR A O 1
ATOM 2951 N N . GLY A 1 393 ? 23.230 -9.135 1.441 1.00 9.98 393 GLY A N 1
ATOM 2952 C CA . GLY A 1 393 ? 23.772 -10.248 2.196 1.00 8.77 393 GLY A CA 1
ATOM 2953 C C . GLY A 1 393 ? 24.504 -9.842 3.455 1.00 7.69 393 GLY A C 1
ATOM 2954 O O . GLY A 1 393 ? 25.136 -10.686 4.099 1.00 9.38 393 GLY A O 1
ATOM 2955 N N . GLN A 1 394 ? 24.444 -8.568 3.838 1.00 8.23 394 GLN A N 1
ATOM 2956 C CA . GLN A 1 394 ? 25.090 -8.141 5.078 1.00 7.39 394 GLN A CA 1
ATOM 2957 C C . GLN A 1 394 ? 24.509 -6.831 5.604 1.00 6.85 394 GLN A C 1
ATOM 2958 O O . GLN A 1 394 ? 24.336 -5.869 4.856 1.00 9.39 394 GLN A O 1
ATOM 2964 N N . ILE A 1 395 ? 24.213 -6.812 6.898 1.00 8.23 395 ILE A N 1
ATOM 2965 C CA . ILE A 1 395 ? 23.721 -5.635 7.596 1.00 8.77 395 ILE A CA 1
ATOM 2966 C C . ILE A 1 395 ? 24.450 -5.446 8.920 1.00 6.56 395 ILE A C 1
ATOM 2967 O O . ILE A 1 395 ? 24.800 -6.423 9.586 1.00 10.40 395 ILE A O 1
ATOM 2972 N N . LYS A 1 396 ? 24.685 -4.196 9.316 1.00 8.31 396 LYS A N 1
ATOM 2973 C CA . LYS A 1 396 ? 24.994 -3.969 10.733 1.00 10.03 396 LYS A CA 1
ATOM 2974 C C . LYS A 1 396 ? 23.980 -3.003 11.339 1.00 9.06 396 LYS A C 1
ATOM 2975 O O . LYS A 1 396 ? 23.684 -1.945 10.786 1.00 10.54 396 LYS A O 1
ATOM 2981 N N . THR A 1 397 ? 23.449 -3.395 12.495 1.00 9.05 397 THR A N 1
ATOM 2982 C CA . THR A 1 397 ? 22.331 -2.673 13.097 1.00 9.09 397 THR A CA 1
ATOM 2983 C C . THR A 1 397 ? 22.302 -2.873 14.608 1.00 8.78 397 THR A C 1
ATOM 2984 O O . THR A 1 397 ? 21.265 -2.720 15.254 1.00 10.44 397 THR A O 1
ATOM 2988 N N . GLY A 1 398 ? 23.458 -3.218 15.170 1.00 10.08 398 GLY A N 1
ATOM 2989 C CA . GLY A 1 398 ? 23.679 -3.146 16.601 1.00 10.67 398 GLY A CA 1
ATOM 2990 C C . GLY A 1 398 ? 24.091 -4.471 17.209 1.00 9.22 398 GLY A C 1
ATOM 2991 O O . GLY A 1 398 ? 24.032 -5.514 16.554 1.00 11.63 398 GLY A O 1
ATOM 2992 N N . ALA A 1 399 ? 24.511 -4.438 18.470 1.00 10.22 399 ALA A N 1
ATOM 2993 C CA . ALA A 1 399 ? 24.438 -5.601 19.343 1.00 10.06 399 ALA A CA 1
ATOM 2994 C C . ALA A 1 399 ? 23.015 -6.141 19.413 1.00 8.50 399 ALA A C 1
ATOM 2995 O O . ALA A 1 399 ? 22.066 -5.425 19.081 1.00 8.93 399 ALA A O 1
ATOM 2997 N N . PRO A 1 400 ? 22.860 -7.387 19.842 1.00 9.76 400 PRO A N 1
ATOM 2998 C CA . PRO A 1 400 ? 21.528 -7.905 20.170 1.00 9.17 400 PRO A CA 1
ATOM 2999 C C . PRO A 1 400 ? 21.055 -7.417 21.536 1.00 9.66 400 PRO A C 1
ATOM 3000 O O . PRO A 1 400 ? 20.650 -8.213 22.382 1.00 10.72 400 PRO A O 1
ATOM 3004 N N . ALA A 1 401 ? 21.114 -6.107 21.730 1.00 8.62 401 ALA A N 1
ATOM 3005 C CA . ALA A 1 401 ? 20.649 -5.435 22.931 1.00 9.57 401 ALA A CA 1
ATOM 3006 C C . ALA A 1 401 ? 20.284 -3.983 22.622 1.00 7.99 401 ALA A C 1
ATOM 3007 O O . ALA A 1 401 ? 20.905 -3.365 21.755 1.00 10.87 401 ALA A O 1
ATOM 3009 N N . ARG A 1 402 ? 19.292 -3.464 23.327 1.00 8.59 402 ARG A N 1
ATOM 3010 C CA . ARG A 1 402 ? 18.613 -2.215 23.010 1.00 8.26 402 ARG A CA 1
ATOM 3011 C C . ARG A 1 402 ? 17.705 -2.379 21.795 1.00 8.07 402 ARG A C 1
ATOM 3012 O O . ARG A 1 402 ? 18.143 -2.802 20.725 1.00 10.01 402 ARG A O 1
ATOM 3020 N N . SER A 1 403 ? 16.424 -2.043 21.948 1.00 8.03 403 SER A N 1
ATOM 3021 C CA . SER A 1 403 ? 15.447 -2.508 20.964 1.00 8.60 403 SER A CA 1
ATOM 3022 C C . SER A 1 403 ? 15.439 -1.645 19.711 1.00 8.05 403 SER A C 1
ATOM 3023 O O . SER A 1 403 ? 14.776 -1.984 18.726 1.00 8.93 403 SER A O 1
ATOM 3026 N N . GLU A 1 404 ? 16.162 -0.524 19.702 1.00 8.63 404 GLU A N 1
ATOM 3027 C CA . GLU A 1 404 ? 16.370 0.149 18.416 1.00 9.55 404 GLU A CA 1
ATOM 3028 C C . GLU A 1 404 ? 17.264 -0.698 17.513 1.00 8.61 404 GLU A C 1
ATOM 3029 O O . GLU A 1 404 ? 17.309 -0.491 16.299 1.00 9.07 404 GLU A O 1
ATOM 3035 N N . ARG A 1 405 ? 17.973 -1.653 18.108 1.00 9.62 405 ARG A N 1
ATOM 3036 C CA . ARG A 1 405 ? 18.702 -2.651 17.333 1.00 8.55 405 ARG A CA 1
ATOM 3037 C C . ARG A 1 405 ? 17.845 -3.894 17.110 1.00 7.10 405 ARG A C 1
ATOM 3038 O O . ARG A 1 405 ? 17.681 -4.346 15.974 1.00 8.72 405 ARG A O 1
ATOM 3046 N N . LEU A 1 406 ? 17.289 -4.461 18.178 1.00 8.31 406 LEU A N 1
ATOM 3047 C CA . LEU A 1 406 ? 16.480 -5.669 18.041 1.00 7.72 406 LEU A CA 1
ATOM 3048 C C . LEU A 1 406 ? 15.315 -5.462 17.078 1.00 8.09 406 LEU A C 1
ATOM 3049 O O . LEU A 1 406 ? 14.874 -6.406 16.420 1.00 9.45 406 LEU A O 1
ATOM 3054 N N . ALA A 1 407 ? 14.802 -4.236 16.986 1.00 8.10 407 ALA A N 1
ATOM 3055 C CA . ALA A 1 407 ? 13.642 -4.004 16.125 1.00 7.43 407 ALA A CA 1
ATOM 3056 C C . ALA A 1 407 ? 13.956 -4.408 14.688 1.00 7.99 407 ALA A C 1
ATOM 3057 O O . ALA A 1 407 ? 13.124 -4.997 13.999 1.00 8.98 407 ALA A O 1
ATOM 3059 N N . LYS A 1 408 ? 15.166 -4.087 14.239 1.00 7.88 408 LYS A N 1
ATOM 3060 C CA . LYS A 1 408 ? 15.600 -4.476 12.901 1.00 9.44 408 LYS A CA 1
ATOM 3061 C C . LYS A 1 408 ? 15.817 -5.981 12.803 1.00 9.90 408 LYS A C 1
ATOM 3062 O O . LYS A 1 408 ? 15.425 -6.626 11.831 1.00 9.22 408 LYS A O 1
ATOM 3068 N N . LEU A 1 409 ? 16.452 -6.543 13.828 1.00 7.11 409 LEU A N 1
ATOM 3069 C CA . LEU A 1 409 ? 16.800 -7.962 13.805 1.00 8.56 409 LEU A CA 1
ATOM 3070 C C . LEU A 1 409 ? 15.548 -8.826 13.896 1.00 6.70 409 LEU A C 1
ATOM 3071 O O . LEU A 1 409 ? 15.459 -9.862 13.233 1.00 9.53 409 LEU A O 1
ATOM 3076 N N . ASN A 1 410 ? 14.587 -8.402 14.709 1.00 8.49 410 ASN A N 1
ATOM 3077 C CA . ASN A 1 410 ? 13.283 -9.052 14.782 1.00 8.19 410 ASN A CA 1
ATOM 3078 C C . ASN A 1 410 ? 12.545 -8.973 13.449 1.00 7.02 410 ASN A C 1
ATOM 3079 O O . ASN A 1 410 ? 11.938 -9.946 13.000 1.00 8.42 410 ASN A O 1
ATOM 3084 N N . GLN A 1 411 ? 12.587 -7.809 12.802 1.00 7.35 411 GLN A N 1
ATOM 3085 C CA . GLN A 1 411 ? 11.926 -7.676 11.502 1.00 7.44 411 GLN A CA 1
ATOM 3086 C C . GLN A 1 411 ? 12.552 -8.624 10.486 1.00 7.90 411 GLN A C 1
ATOM 3087 O O . GLN A 1 411 ? 11.869 -9.156 9.611 1.00 9.53 411 GLN A O 1
ATOM 3093 N N . LEU A 1 412 ? 13.862 -8.848 10.595 1.00 7.50 412 LEU A N 1
ATOM 3094 C CA . LEU A 1 412 ? 14.519 -9.794 9.692 1.00 7.35 412 LEU A CA 1
ATOM 3095 C C . LEU A 1 412 ? 14.076 -11.223 9.974 1.00 7.43 412 LEU A C 1
ATOM 3096 O O . LEU A 1 412 ? 13.958 -12.035 9.051 1.00 9.30 412 LEU A O 1
ATOM 3101 N N . LEU A 1 413 ? 13.823 -11.552 11.240 1.00 6.39 413 LEU A N 1
ATOM 3102 C CA . LEU A 1 413 ? 13.202 -12.833 11.563 1.00 7.78 413 LEU A CA 1
ATOM 3103 C C . LEU A 1 413 ? 11.874 -12.996 10.826 1.00 6.95 413 LEU A C 1
ATOM 3104 O O . LEU A 1 413 ? 11.594 -14.041 10.242 1.00 8.17 413 LEU A O 1
ATOM 3109 N N . ARG A 1 414 ? 11.058 -11.946 10.863 1.00 7.02 414 ARG A N 1
ATOM 3110 C CA . ARG A 1 414 ? 9.735 -11.989 10.250 1.00 8.43 414 ARG A CA 1
ATOM 3111 C C . ARG A 1 414 ? 9.831 -12.119 8.734 1.00 6.50 414 ARG A C 1
ATOM 3112 O O . ARG A 1 414 ? 9.098 -12.893 8.116 1.00 10.53 414 ARG A O 1
ATOM 3120 N N . ILE A 1 415 ? 10.739 -11.357 8.130 1.00 7.32 415 ILE A N 1
ATOM 3121 C CA . ILE A 1 415 ? 10.927 -11.441 6.682 1.00 8.73 415 ILE A CA 1
ATOM 3122 C C . ILE A 1 415 ? 11.375 -12.838 6.274 1.00 8.38 415 ILE A C 1
ATOM 3123 O O . ILE A 1 415 ? 10.862 -13.405 5.307 1.00 10.47 415 ILE A O 1
ATOM 3128 N N . GLU A 1 416 ? 12.332 -13.401 7.006 1.00 9.83 416 GLU A N 1
ATOM 3129 C CA . GLU A 1 416 ? 12.812 -14.744 6.702 1.00 8.99 416 GLU A CA 1
ATOM 3130 C C . GLU A 1 416 ? 11.676 -15.762 6.732 1.00 8.81 416 GLU A C 1
ATOM 3131 O O . GLU A 1 416 ? 11.558 -16.597 5.835 1.00 10.40 416 GLU A O 1
ATOM 3137 N N . GLU A 1 417 ? 10.845 -15.688 7.765 1.00 9.93 417 GLU A N 1
ATOM 3138 C CA . GLU A 1 417 ? 9.695 -16.576 7.897 1.00 11.29 417 GLU A CA 1
ATOM 3139 C C . GLU A 1 417 ? 8.776 -16.464 6.687 1.00 11.18 417 GLU A C 1
ATOM 3140 O O . GLU A 1 417 ? 8.355 -17.468 6.116 1.00 15.32 417 GLU A O 1
ATOM 3146 N N . GLU A 1 418 ? 8.471 -15.229 6.303 1.00 11.33 418 GLU A N 1
ATOM 3147 C CA . GLU A 1 418 ? 7.570 -14.964 5.188 1.00 11.18 418 GLU A CA 1
ATOM 3148 C C . GLU A 1 418 ? 8.118 -15.508 3.874 1.00 12.96 418 GLU A C 1
ATOM 3149 O O . GLU A 1 418 ? 7.374 -16.010 3.031 1.00 13.90 418 GLU A O 1
ATOM 3155 N N . LEU A 1 419 ? 9.443 -15.425 3.703 1.00 11.50 419 LEU A N 1
ATOM 3156 C CA . LEU A 1 419 ? 10.062 -15.734 2.406 1.00 10.75 419 LEU A CA 1
ATOM 3157 C C . LEU A 1 419 ? 10.171 -17.249 2.224 1.00 12.00 419 LEU A C 1
ATOM 3158 O O . LEU A 1 419 ? 10.115 -17.773 1.108 1.00 13.79 419 LEU A O 1
ATOM 3163 N N . GLY A 1 420 ? 10.325 -17.925 3.328 1.00 12.76 420 GLY A N 1
ATOM 3164 C CA . GLY A 1 420 ? 10.423 -19.387 3.344 1.00 15.43 420 GLY A CA 1
ATOM 3165 C C . GLY A 1 420 ? 11.554 -19.882 2.433 1.00 12.92 420 GLY A C 1
ATOM 3166 O O . GLY A 1 420 ? 12.710 -19.468 2.563 1.00 15.69 420 GLY A O 1
ATOM 3167 N N . ASP A 1 421 ? 11.171 -20.766 1.531 1.00 14.60 421 ASP A N 1
ATOM 3168 C CA . ASP A 1 421 ? 12.100 -21.397 0.578 1.00 16.11 421 ASP A CA 1
ATOM 3169 C C . ASP A 1 421 ? 12.505 -20.430 -0.531 1.00 15.22 421 ASP A C 1
ATOM 3170 O O . ASP A 1 421 ? 13.391 -20.740 -1.348 1.00 16.68 421 ASP A O 1
ATOM 3175 N N . ASN A 1 422 ? 11.948 -19.253 -0.585 1.00 14.36 422 ASN A N 1
ATOM 3176 C CA . ASN A 1 422 ? 12.316 -18.258 -1.614 1.00 13.31 422 ASN A CA 1
ATOM 3177 C C . ASN A 1 422 ? 13.343 -17.273 -1.055 1.00 13.36 422 ASN A C 1
ATOM 3178 O O . ASN A 1 422 ? 13.461 -16.134 -1.531 1.00 16.44 422 ASN A O 1
ATOM 3183 N N . ALA A 1 423 ? 14.156 -17.748 -0.127 1.00 16.32 423 ALA A N 1
ATOM 3184 C CA . ALA A 1 423 ? 15.312 -16.992 0.342 1.00 16.62 423 ALA A CA 1
ATOM 3185 C C . ALA A 1 423 ? 16.483 -17.922 0.646 1.00 13.58 423 ALA A C 1
ATOM 3186 O O . ALA A 1 423 ? 16.291 -19.065 1.063 1.00 23.34 423 ALA A O 1
ATOM 3188 N N . VAL A 1 424 ? 17.691 -17.415 0.429 1.00 12.65 424 VAL A N 1
ATOM 3189 C CA . VAL A 1 424 ? 18.894 -18.066 0.935 1.00 14.36 424 VAL A CA 1
ATOM 3190 C C . VAL A 1 424 ? 19.623 -17.157 1.919 1.00 10.54 424 VAL A C 1
ATOM 3191 O O . VAL A 1 424 ? 19.583 -15.932 1.791 1.00 14.48 424 VAL A O 1
ATOM 3195 N N . PHE A 1 425 ? 20.282 -17.768 2.895 1.00 12.57 425 PHE A N 1
ATOM 3196 C CA . PHE A 1 425 ? 21.112 -17.045 3.851 1.00 11.96 425 PHE A CA 1
ATOM 3197 C C . PHE A 1 425 ? 22.520 -16.846 3.305 1.00 10.09 425 PHE A C 1
ATOM 3198 O O . PHE A 1 425 ? 23.161 -17.803 2.869 1.00 13.01 425 PHE A O 1
ATOM 3206 N N . ALA A 1 426 ? 23.006 -15.607 3.328 1.00 11.10 426 ALA A N 1
ATOM 3207 C CA . ALA A 1 426 ? 24.233 -15.269 2.616 1.00 9.44 426 ALA A CA 1
ATOM 3208 C C . ALA A 1 426 ? 25.432 -16.011 3.198 1.00 8.62 426 ALA A C 1
ATOM 3209 O O . ALA A 1 426 ? 26.324 -16.435 2.463 1.00 11.21 426 ALA A O 1
ATOM 3211 N N . GLY A 1 427 ? 25.458 -16.169 4.517 1.00 11.19 427 GLY A N 1
ATOM 3212 C CA . GLY A 1 427 ? 26.513 -16.917 5.179 1.00 12.30 427 GLY A CA 1
ATOM 3213 C C . GLY A 1 427 ? 27.898 -16.442 4.789 1.00 11.91 427 GLY A C 1
ATOM 3214 O O . GLY A 1 427 ? 28.194 -15.246 4.834 1.00 13.15 427 GLY A O 1
ATOM 3215 N N . GLU A 1 428 ? 28.763 -17.377 4.401 1.00 11.34 428 GLU A N 1
ATOM 3216 C CA . GLU A 1 428 ? 30.145 -17.047 4.074 1.00 11.94 428 GLU A CA 1
ATOM 3217 C C . GLU A 1 428 ? 30.231 -16.125 2.863 1.00 12.60 428 GLU A C 1
ATOM 3218 O O . GLU A 1 428 ? 31.263 -15.493 2.633 1.00 14.27 428 GLU A O 1
ATOM 3224 N N . ASN A 1 429 ? 29.151 -16.052 2.092 1.00 11.13 429 ASN A N 1
ATOM 3225 C CA . ASN A 1 429 ? 29.160 -15.275 0.858 1.00 13.11 429 ASN A CA 1
ATOM 3226 C C . ASN A 1 429 ? 28.557 -13.890 1.051 1.00 13.32 429 ASN A C 1
ATOM 3227 O O . ASN A 1 429 ? 27.997 -13.312 0.117 1.00 13.53 429 ASN A O 1
ATOM 3232 N N . PHE A 1 430 ? 28.668 -13.351 2.261 1.00 11.92 430 PHE A N 1
ATOM 3233 C CA . PHE A 1 430 ? 28.084 -12.043 2.552 1.00 10.14 430 PHE A CA 1
ATOM 3234 C C . PHE A 1 430 ? 28.637 -10.970 1.620 1.00 11.03 430 PHE A C 1
ATOM 3235 O O . PHE A 1 430 ? 27.909 -10.068 1.202 1.00 11.58 430 PHE A O 1
ATOM 3243 N N . HIS A 1 431 ? 29.923 -11.057 1.288 1.00 10.85 431 HIS A N 1
ATOM 3244 C CA . HIS A 1 431 ? 30.577 -9.971 0.562 1.00 11.41 431 HIS A CA 1
ATOM 3245 C C . HIS A 1 431 ? 29.927 -9.750 -0.800 1.00 10.78 431 HIS A C 1
ATOM 3246 O O . HIS A 1 431 ? 29.669 -8.612 -1.194 1.00 13.50 431 HIS A O 1
ATOM 3253 N N . HIS A 1 432 ? 29.664 -10.838 -1.515 1.00 12.70 432 HIS A N 1
ATOM 3254 C CA . HIS A 1 432 ? 28.997 -10.776 -2.809 1.00 11.84 432 HIS A CA 1
ATOM 3255 C C . HIS A 1 432 ? 27.571 -11.315 -2.734 1.00 12.76 432 HIS A C 1
ATOM 3256 O O . HIS A 1 432 ? 27.124 -12.024 -3.638 1.00 13.69 432 HIS A O 1
ATOM 3263 N N . GLY A 1 433 ? 26.852 -10.988 -1.665 1.00 11.59 433 GLY A N 1
ATOM 3264 C CA . GLY A 1 433 ? 25.499 -11.479 -1.474 1.00 11.61 433 GLY A CA 1
ATOM 3265 C C . GLY A 1 433 ? 24.614 -11.235 -2.681 1.00 12.42 433 GLY A C 1
ATOM 3266 O O . GLY A 1 433 ? 23.741 -12.050 -2.989 1.00 12.09 433 GLY A O 1
ATOM 3267 N N . ASP A 1 434 ? 24.832 -10.118 -3.369 1.00 12.63 434 ASP A N 1
ATOM 3268 C CA . ASP A 1 434 ? 23.977 -9.707 -4.473 1.00 14.30 434 ASP A CA 1
ATOM 3269 C C . ASP A 1 434 ? 24.108 -10.631 -5.679 1.00 12.11 434 ASP A C 1
ATOM 3270 O O . ASP A 1 434 ? 23.211 -10.667 -6.525 1.00 13.53 434 ASP A O 1
ATOM 3275 N N . LYS A 1 435 ? 25.215 -11.362 -5.748 1.00 13.39 435 LYS A N 1
ATOM 3276 C CA . LYS A 1 435 ? 25.542 -12.163 -6.921 1.00 15.29 435 LYS A CA 1
ATOM 3277 C C . LYS A 1 435 ? 25.095 -13.611 -6.740 1.00 14.61 435 LYS A C 1
ATOM 3278 O O . LYS A 1 435 ? 25.302 -14.455 -7.612 1.00 18.91 435 LYS A O 1
ATOM 3284 N N . LEU A 1 436 ? 24.477 -13.903 -5.599 1.00 16.81 436 LEU A N 1
ATOM 3285 C CA . LEU A 1 436 ? 24.133 -15.283 -5.269 1.00 16.89 436 LEU A CA 1
ATOM 3286 C C . LEU A 1 436 ? 23.027 -15.814 -6.176 1.00 16.75 436 LEU A C 1
ATOM 3287 O O . LEU A 1 436 ? 22.179 -15.053 -6.644 1.00 19.60 436 LEU A O 1
ATOM 3293 N N . ALA B 1 1 ? -13.941 -12.143 11.770 1.00 19.02 1 ALA B N 1
ATOM 3294 C CA . ALA B 1 1 ? -13.650 -13.491 12.242 1.00 16.30 1 ALA B CA 1
ATOM 3295 C C . ALA B 1 1 ? -12.149 -13.698 12.414 1.00 15.62 1 ALA B C 1
ATOM 3296 O O . ALA B 1 1 ? -11.361 -13.373 11.526 1.00 15.03 1 ALA B O 1
ATOM 3298 N N . VAL B 1 2 ? -11.763 -14.242 13.564 1.00 13.76 2 VAL B N 1
ATOM 3299 C CA . VAL B 1 2 ? -10.377 -14.639 13.789 1.00 13.90 2 VAL B CA 1
ATOM 3300 C C . VAL B 1 2 ? -10.046 -15.924 13.039 1.00 13.11 2 VAL B C 1
ATOM 3301 O O . VAL B 1 2 ? -10.595 -16.987 13.328 1.00 13.75 2 VAL B O 1
ATOM 3305 N N . SER B 1 3 ? -9.141 -15.828 12.069 1.00 12.06 3 SER B N 1
ATOM 3306 C CA . SER B 1 3 ? -8.843 -16.971 11.211 1.00 13.32 3 SER B CA 1
ATOM 3307 C C . SER B 1 3 ? -7.461 -17.542 11.497 1.00 12.08 3 SER B C 1
ATOM 3308 O O . SER B 1 3 ? -7.109 -18.617 11.008 1.00 15.75 3 SER B O 1
ATOM 3311 N N . LYS B 1 4 ? -6.663 -16.832 12.292 1.00 12.08 4 LYS B N 1
ATOM 3312 C CA . LYS B 1 4 ? -5.392 -17.402 12.729 1.00 12.47 4 LYS B CA 1
ATOM 3313 C C . LYS B 1 4 ? -4.916 -16.770 14.034 1.00 9.92 4 LYS B C 1
ATOM 3314 O O . LYS B 1 4 ? -5.080 -15.572 14.255 1.00 11.08 4 LYS B O 1
ATOM 3320 N N . VAL B 1 5 ? -4.328 -17.605 14.879 1.00 10.12 5 VAL B N 1
ATOM 3321 C CA . VAL B 1 5 ? -3.498 -17.174 15.995 1.00 10.97 5 VAL B CA 1
ATOM 3322 C C . VAL B 1 5 ? -2.124 -17.830 15.906 1.00 10.22 5 VAL B C 1
ATOM 3323 O O . VAL B 1 5 ? -2.029 -19.044 15.721 1.00 12.21 5 VAL B O 1
ATOM 3327 N N . TYR B 1 6 ? -1.073 -17.029 16.034 1.00 9.80 6 TYR B N 1
ATOM 3328 C CA . TYR B 1 6 ? 0.273 -17.482 15.698 1.00 9.19 6 TYR B CA 1
ATOM 3329 C C . TYR B 1 6 ? 1.299 -16.908 16.666 1.00 9.66 6 TYR B C 1
ATOM 3330 O O . TYR B 1 6 ? 1.196 -15.749 17.071 1.00 12.38 6 TYR B O 1
ATOM 3339 N N . ALA B 1 7 ? 2.290 -17.710 17.041 1.00 7.89 7 ALA B N 1
ATOM 3340 C CA . ALA B 1 7 ? 3.386 -17.200 17.859 1.00 9.65 7 ALA B CA 1
ATOM 3341 C C . ALA B 1 7 ? 4.739 -17.489 17.213 1.00 9.79 7 ALA B C 1
ATOM 3342 O O . ALA B 1 7 ? 4.910 -18.510 16.548 1.00 10.94 7 ALA B O 1
ATOM 3344 N N . ARG B 1 8 ? 5.683 -16.580 17.421 1.00 9.59 8 ARG B N 1
ATOM 3345 C CA . ARG B 1 8 ? 7.088 -16.790 17.104 1.00 8.20 8 ARG B CA 1
ATOM 3346 C C . ARG B 1 8 ? 7.972 -16.302 18.249 1.00 8.54 8 ARG B C 1
ATOM 3347 O O . ARG B 1 8 ? 7.507 -15.541 19.100 1.00 10.76 8 ARG B O 1
ATOM 3355 N N . SER B 1 9 ? 9.225 -16.738 18.260 1.00 8.72 9 SER B N 1
ATOM 3356 C CA . SER B 1 9 ? 10.253 -16.146 19.106 1.00 9.27 9 SER B CA 1
ATOM 3357 C C . SER B 1 9 ? 10.793 -14.858 18.491 1.00 9.74 9 SER B C 1
ATOM 3358 O O . SER B 1 9 ? 11.148 -14.835 17.312 1.00 10.24 9 SER B O 1
ATOM 3361 N N . VAL B 1 10 ? 10.851 -13.798 19.290 1.00 8.19 10 VAL B N 1
ATOM 3362 C CA . VAL B 1 10 ? 11.673 -12.635 18.971 1.00 6.95 10 VAL B CA 1
ATOM 3363 C C . VAL B 1 10 ? 12.546 -12.248 20.159 1.00 6.60 10 VAL B C 1
ATOM 3364 O O . VAL B 1 10 ? 12.526 -12.908 21.200 1.00 9.85 10 VAL B O 1
ATOM 3368 N N . TYR B 1 11 ? 13.321 -11.175 20.014 1.00 7.74 11 TYR B N 1
ATOM 3369 C CA . TYR B 1 11 ? 14.305 -10.837 21.041 1.00 7.39 11 TYR B CA 1
ATOM 3370 C C . TYR B 1 11 ? 13.920 -9.575 21.798 1.00 6.68 11 TYR B C 1
ATOM 3371 O O . TYR B 1 11 ? 13.483 -8.587 21.206 1.00 8.81 11 TYR B O 1
ATOM 3380 N N . ASP B 1 12 ? 14.084 -9.614 23.119 1.00 7.69 12 ASP B N 1
ATOM 3381 C CA . ASP B 1 12 ? 13.794 -8.434 23.933 1.00 7.81 12 ASP B CA 1
ATOM 3382 C C . ASP B 1 12 ? 15.026 -7.535 24.012 1.00 7.95 12 ASP B C 1
ATOM 3383 O O . ASP B 1 12 ? 16.030 -7.771 23.341 1.00 8.59 12 ASP B O 1
ATOM 3388 N N . SER B 1 13 ? 14.931 -6.504 24.844 1.00 8.45 13 SER B N 1
ATOM 3389 C CA . SER B 1 13 ? 15.932 -5.444 24.853 1.00 8.30 13 SER B CA 1
ATOM 3390 C C . SER B 1 13 ? 17.241 -5.900 25.487 1.00 9.61 13 SER B C 1
ATOM 3391 O O . SER B 1 13 ? 18.249 -5.197 25.391 1.00 11.08 13 SER B O 1
ATOM 3394 N N . ARG B 1 14 ? 17.227 -7.065 26.128 1.00 9.47 14 ARG B N 1
ATOM 3395 C CA . ARG B 1 14 ? 18.446 -7.639 26.687 1.00 10.85 14 ARG B CA 1
ATOM 3396 C C . ARG B 1 14 ? 19.011 -8.728 25.780 1.00 8.94 14 ARG B C 1
ATOM 3397 O O . ARG B 1 14 ? 20.043 -9.325 26.085 1.00 10.70 14 ARG B O 1
ATOM 3405 N N . GLY B 1 15 ? 18.335 -8.987 24.666 1.00 9.65 15 GLY B N 1
ATOM 3406 C CA . GLY B 1 15 ? 18.759 -10.012 23.729 1.00 8.99 15 GLY B CA 1
ATOM 3407 C C . GLY B 1 15 ? 18.353 -11.410 24.149 1.00 8.91 15 GLY B C 1
ATOM 3408 O O . GLY B 1 15 ? 18.932 -12.392 23.679 1.00 11.05 15 GLY B O 1
ATOM 3409 N N . ASN B 1 16 ? 17.363 -11.516 25.030 1.00 9.29 16 ASN B N 1
ATOM 3410 C CA . ASN B 1 16 ? 16.774 -12.811 25.357 1.00 8.73 16 ASN B CA 1
ATOM 3411 C C . ASN B 1 16 ? 15.481 -13.027 24.580 1.00 9.64 16 ASN B C 1
ATOM 3412 O O . ASN B 1 16 ? 14.766 -12.067 24.288 1.00 10.23 16 ASN B O 1
ATOM 3417 N N . PRO B 1 17 ? 15.183 -14.277 24.248 1.00 9.35 17 PRO B N 1
ATOM 3418 C CA . PRO B 1 17 ? 13.974 -14.576 23.478 1.00 9.83 17 PRO B CA 1
ATOM 3419 C C . PRO B 1 17 ? 12.722 -14.228 24.280 1.00 8.63 17 PRO B C 1
ATOM 3420 O O . PRO B 1 17 ? 12.706 -14.331 25.506 1.00 10.28 17 PRO B O 1
ATOM 3424 N N . THR B 1 18 ? 11.681 -13.817 23.566 1.00 8.61 18 THR B N 1
ATOM 3425 C CA . THR B 1 18 ? 10.358 -13.709 24.175 1.00 7.30 18 THR B CA 1
ATOM 3426 C C . THR B 1 18 ? 9.283 -14.018 23.141 1.00 6.65 18 THR B C 1
ATOM 3427 O O . THR B 1 18 ? 9.595 -14.229 21.967 1.00 8.17 18 THR B O 1
ATOM 3431 N N . VAL B 1 19 ? 8.029 -14.044 23.580 1.00 7.28 19 VAL B N 1
ATOM 3432 C CA . VAL B 1 19 ? 6.938 -14.491 22.721 1.00 7.44 19 VAL B CA 1
ATOM 3433 C C . VAL B 1 19 ? 6.289 -13.312 22.004 1.00 9.36 19 VAL B C 1
ATOM 3434 O O . VAL B 1 19 ? 5.873 -12.339 22.632 1.00 9.89 19 VAL B O 1
ATOM 3438 N N . GLU B 1 20 ? 6.210 -13.414 20.682 1.00 9.80 20 GLU B N 1
ATOM 3439 C CA . GLU B 1 20 ? 5.428 -12.490 19.871 1.00 7.19 20 GLU B CA 1
ATOM 3440 C C . GLU B 1 20 ? 4.224 -13.199 19.263 1.00 7.64 20 GLU B C 1
ATOM 3441 O O . GLU B 1 20 ? 4.355 -14.266 18.665 1.00 9.25 20 GLU B O 1
ATOM 3447 N N . VAL B 1 21 ? 3.048 -12.602 19.421 1.00 8.33 21 VAL B N 1
ATOM 3448 C CA . VAL B 1 21 ? 1.825 -13.199 18.894 1.00 8.52 21 VAL B CA 1
ATOM 3449 C C . VAL B 1 21 ? 1.266 -12.352 17.756 1.00 8.82 21 VAL B C 1
ATOM 3450 O O . VAL B 1 21 ? 1.294 -11.123 17.815 1.00 10.40 21 VAL B O 1
ATOM 3454 N N . GLU B 1 22 ? 0.764 -13.029 16.728 1.00 9.23 22 GLU B N 1
ATOM 3455 C CA . GLU B 1 22 ? -0.055 -12.368 15.719 1.00 11.23 22 GLU B CA 1
ATOM 3456 C C . GLU B 1 22 ? -1.438 -13.003 15.638 1.00 9.44 22 GLU B C 1
ATOM 3457 O O . GLU B 1 22 ? -1.580 -14.223 15.605 1.00 11.61 22 GLU B O 1
ATOM 3463 N N . LEU B 1 23 ? -2.446 -12.143 15.609 1.00 9.23 23 LEU B N 1
ATOM 3464 C CA . LEU B 1 23 ? -3.836 -12.547 15.454 1.00 11.40 23 LEU B CA 1
ATOM 3465 C C . LEU B 1 23 ? -4.388 -11.997 14.146 1.00 11.51 23 LEU B C 1
ATOM 3466 O O . LEU B 1 23 ? -4.282 -10.793 13.898 1.00 10.96 23 LEU B O 1
ATOM 3471 N N . THR B 1 24 ? -4.966 -12.864 13.321 1.00 10.48 24 THR B N 1
ATOM 3472 C CA . THR B 1 24 ? -5.417 -12.458 11.994 1.00 11.33 24 THR B CA 1
ATOM 3473 C C . THR B 1 24 ? -6.941 -12.387 11.930 1.00 11.51 24 THR B C 1
ATOM 3474 O O . THR B 1 24 ? -7.629 -13.327 12.328 1.00 12.11 24 THR B O 1
ATOM 3478 N N . THR B 1 25 ? -7.439 -11.266 11.426 1.00 13.19 25 THR B N 1
ATOM 3479 C CA . THR B 1 25 ? -8.849 -11.063 11.143 1.00 12.73 25 THR B CA 1
ATOM 3480 C C . THR B 1 25 ? -9.053 -10.506 9.738 1.00 11.61 25 THR B C 1
ATOM 3481 O O . THR B 1 25 ? -8.104 -10.388 8.964 1.00 13.87 25 THR B O 1
ATOM 3485 N N . GLU B 1 26 ? -10.295 -10.161 9.407 1.00 12.47 26 GLU B N 1
ATOM 3486 C CA . GLU B 1 26 ? -10.579 -9.543 8.115 1.00 12.09 26 GLU B CA 1
ATOM 3487 C C . GLU B 1 26 ? -9.960 -8.153 8.009 1.00 11.30 26 GLU B C 1
ATOM 3488 O O . GLU B 1 26 ? -9.914 -7.581 6.916 1.00 13.41 26 GLU B O 1
ATOM 3494 N N . LYS B 1 27 ? -9.484 -7.602 9.123 1.00 10.85 27 LYS B N 1
ATOM 3495 C CA . LYS B 1 27 ? -8.845 -6.290 9.107 1.00 11.79 27 LYS B CA 1
ATOM 3496 C C . LYS B 1 27 ? -7.328 -6.410 9.008 1.00 12.26 27 LYS B C 1
ATOM 3497 O O . LYS B 1 27 ? -6.622 -5.404 8.910 1.00 15.76 27 LYS B O 1
ATOM 3503 N N . GLY B 1 28 ? -6.825 -7.641 9.035 1.00 13.98 28 GLY B N 1
ATOM 3504 C CA . GLY B 1 28 ? -5.412 -7.899 8.835 1.00 13.34 28 GLY B CA 1
ATOM 3505 C C . GLY B 1 28 ? -4.766 -8.633 9.995 1.00 12.49 28 GLY B C 1
ATOM 3506 O O . GLY B 1 28 ? -5.422 -9.376 10.724 1.00 12.31 28 GLY B O 1
ATOM 3507 N N . VAL B 1 29 ? -3.465 -8.417 10.160 1.00 11.42 29 VAL B N 1
ATOM 3508 C CA . VAL B 1 29 ? -2.650 -9.135 11.128 1.00 9.71 29 VAL B CA 1
ATOM 3509 C C . VAL B 1 29 ? -2.215 -8.221 12.266 1.00 9.19 29 VAL B C 1
ATOM 3510 O O . VAL B 1 29 ? -1.620 -7.168 12.031 1.00 12.32 29 VAL B O 1
ATOM 3514 N N . PHE B 1 30 ? -2.508 -8.615 13.502 1.00 9.50 30 PHE B N 1
ATOM 3515 C CA . PHE B 1 30 ? -2.246 -7.734 14.639 1.00 9.07 30 PHE B CA 1
ATOM 3516 C C . PHE B 1 30 ? -1.270 -8.369 15.621 1.00 9.81 30 PHE B C 1
ATOM 3517 O O . PHE B 1 30 ? -1.427 -9.525 16.010 1.00 11.25 30 PHE B O 1
ATOM 3525 N N . ARG B 1 31 ? -0.267 -7.587 16.006 1.00 9.29 31 ARG B N 1
ATOM 3526 C CA . ARG B 1 31 ? 0.941 -8.090 16.640 1.00 9.07 31 ARG B CA 1
ATOM 3527 C C . ARG B 1 31 ? 1.102 -7.540 18.053 1.00 9.34 31 ARG B C 1
ATOM 3528 O O . ARG B 1 31 ? 0.981 -6.337 18.280 1.00 13.76 31 ARG B O 1
ATOM 3536 N N . SER B 1 32 ? 1.376 -8.431 19.001 1.00 7.84 32 SER B N 1
ATOM 3537 C CA . SER B 1 32 ? 1.745 -8.012 20.348 1.00 9.03 32 SER B CA 1
ATOM 3538 C C . SER B 1 32 ? 2.940 -8.814 20.852 1.00 7.89 32 SER B C 1
ATOM 3539 O O . SER B 1 32 ? 3.091 -9.994 20.537 1.00 11.35 32 SER B O 1
ATOM 3542 N N . ILE B 1 33 ? 3.790 -8.161 21.638 1.00 8.41 33 ILE B N 1
ATOM 3543 C CA . ILE B 1 33 ? 4.991 -8.810 22.155 1.00 7.46 33 ILE B CA 1
ATOM 3544 C C . ILE B 1 33 ? 4.996 -8.802 23.680 1.00 8.91 33 ILE B C 1
ATOM 3545 O O . ILE B 1 33 ? 4.580 -7.827 24.308 1.00 9.87 33 ILE B O 1
ATOM 3550 N N . VAL B 1 34 ? 5.468 -9.896 24.267 1.00 8.02 34 VAL B N 1
ATOM 3551 C CA . VAL B 1 34 ? 5.460 -10.059 25.717 1.00 8.48 34 VAL B CA 1
ATOM 3552 C C . VAL B 1 34 ? 6.773 -9.586 26.327 1.00 7.69 34 VAL B C 1
ATOM 3553 O O . VAL B 1 34 ? 7.846 -10.001 25.883 1.00 10.44 34 VAL B O 1
ATOM 3557 N N . PRO B 1 35 ? 6.708 -8.725 27.336 1.00 7.49 35 PRO B N 1
ATOM 3558 C CA . PRO B 1 35 ? 7.923 -8.279 28.027 1.00 7.85 35 PRO B CA 1
ATOM 3559 C C . PRO B 1 35 ? 8.370 -9.274 29.088 1.00 9.19 35 PRO B C 1
ATOM 3560 O O . PRO B 1 35 ? 7.692 -10.273 29.334 1.00 10.33 35 PRO B O 1
ATOM 3564 N N . SER B 1 36 ? 9.510 -9.006 29.719 1.00 7.77 36 SER B N 1
ATOM 3565 C CA . SER B 1 36 ? 10.057 -9.919 30.716 1.00 8.77 36 SER B CA 1
ATOM 3566 C C . SER B 1 36 ? 10.814 -9.167 31.805 1.00 9.37 36 SER B C 1
ATOM 3567 O O . SER B 1 36 ? 11.657 -8.319 31.513 1.00 10.64 36 SER B O 1
ATOM 3570 N N . GLY B 1 37 ? 10.507 -9.484 33.059 1.00 9.03 37 GLY B N 1
ATOM 3571 C CA . GLY B 1 37 ? 11.159 -8.856 34.192 1.00 11.23 37 GLY B CA 1
ATOM 3572 C C . GLY B 1 37 ? 12.445 -9.552 34.596 1.00 12.22 37 GLY B C 1
ATOM 3573 O O . GLY B 1 37 ? 12.709 -10.684 34.185 1.00 13.78 37 GLY B O 1
ATOM 3574 N N . ALA B 1 38 ? 13.241 -8.863 35.405 1.00 15.34 38 ALA B N 1
ATOM 3575 C CA . ALA B 1 38 ? 14.393 -9.448 36.074 1.00 18.24 38 ALA B CA 1
ATOM 3576 C C . ALA B 1 38 ? 14.151 -9.574 37.574 1.00 17.94 38 ALA B C 1
ATOM 3577 O O . ALA B 1 38 ? 14.304 -10.650 38.150 1.00 23.78 38 ALA B O 1
ATOM 3579 N N . SER B 1 39 ? 13.772 -8.467 38.209 1.00 25.11 39 SER B N 1
ATOM 3580 C CA . SER B 1 39 ? 13.387 -8.524 39.619 1.00 23.56 39 SER B CA 1
ATOM 3581 C C . SER B 1 39 ? 11.914 -8.903 39.752 1.00 28.13 39 SER B C 1
ATOM 3582 O O . SER B 1 39 ? 11.082 -8.083 40.140 1.00 27.14 39 SER B O 1
ATOM 3585 N N . THR B 1 40 ? 11.606 -10.155 39.424 1.00 28.02 40 THR B N 1
ATOM 3586 C CA . THR B 1 40 ? 10.231 -10.634 39.397 1.00 23.79 40 THR B CA 1
ATOM 3587 C C . THR B 1 40 ? 9.779 -11.120 40.771 1.00 25.82 40 THR B C 1
ATOM 3588 O O . THR B 1 40 ? 10.493 -11.871 41.436 1.00 23.14 40 THR B O 1
ATOM 3592 N N . GLY B 1 41 ? 8.592 -10.684 41.177 1.00 22.36 41 GLY B N 1
ATOM 3593 C CA . GLY B 1 41 ? 7.947 -11.175 42.378 1.00 18.83 41 GLY B CA 1
ATOM 3594 C C . GLY B 1 41 ? 7.678 -12.666 42.328 1.00 17.22 41 GLY B C 1
ATOM 3595 O O . GLY B 1 41 ? 7.374 -13.219 41.270 1.00 19.03 41 GLY B O 1
ATOM 3596 N N . VAL B 1 42 ? 7.788 -13.331 43.475 1.00 15.86 42 VAL B N 1
ATOM 3597 C CA . VAL B 1 42 ? 7.551 -14.769 43.544 1.00 17.58 42 VAL B CA 1
ATOM 3598 C C . VAL B 1 42 ? 6.100 -15.106 43.224 1.00 16.69 42 VAL B C 1
ATOM 3599 O O . VAL B 1 42 ? 5.765 -16.256 42.935 1.00 21.20 42 VAL B O 1
ATOM 3603 N N . HIS B 1 43 ? 5.222 -14.107 43.271 1.00 17.36 43 HIS B N 1
ATOM 3604 C CA . HIS B 1 43 ? 3.799 -14.356 43.059 1.00 14.85 43 HIS B CA 1
ATOM 3605 C C . HIS B 1 43 ? 3.368 -14.011 41.639 1.00 13.34 43 HIS B C 1
ATOM 3606 O O . HIS B 1 43 ? 2.175 -14.023 41.328 1.00 11.96 43 HIS B O 1
ATOM 3613 N N . GLU B 1 44 ? 4.327 -13.703 40.769 1.00 12.84 44 GLU B N 1
ATOM 3614 C CA . GLU B 1 44 ? 3.993 -13.409 39.377 1.00 12.56 44 GLU B CA 1
ATOM 3615 C C . GLU B 1 44 ? 3.479 -14.657 38.667 1.00 12.02 44 GLU B C 1
ATOM 3616 O O . GLU B 1 44 ? 3.931 -15.769 38.941 1.00 13.38 44 GLU B O 1
ATOM 3622 N N . ALA B 1 45 ? 2.531 -14.458 37.756 1.00 12.95 45 ALA B N 1
ATOM 3623 C CA . ALA B 1 45 ? 2.112 -15.505 36.833 1.00 10.14 45 ALA B CA 1
ATOM 3624 C C . ALA B 1 45 ? 3.308 -16.086 36.089 1.00 11.47 45 ALA B C 1
ATOM 3625 O O . ALA B 1 45 ? 4.290 -15.390 35.829 1.00 12.50 45 ALA B O 1
ATOM 3627 N N . LEU B 1 46 ? 3.233 -17.368 35.743 1.00 11.77 46 LEU B N 1
ATOM 3628 C CA . LEU B 1 46 ? 4.425 -18.084 35.301 1.00 9.83 46 LEU B CA 1
ATOM 3629 C C . LEU B 1 46 ? 4.907 -17.600 33.938 1.00 12.07 46 LEU B C 1
ATOM 3630 O O . LEU B 1 46 ? 4.194 -17.675 32.939 1.00 14.01 46 LEU B O 1
ATOM 3635 N N . GLU B 1 47 ? 6.138 -17.098 33.910 1.00 12.74 47 GLU B N 1
ATOM 3636 C CA . GLU B 1 47 ? 6.898 -16.976 32.673 1.00 9.87 47 GLU B CA 1
ATOM 3637 C C . GLU B 1 47 ? 7.570 -18.300 32.321 1.00 12.05 47 GLU B C 1
ATOM 3638 O O . GLU B 1 47 ? 8.482 -18.742 33.021 1.00 12.70 47 GLU B O 1
ATOM 3644 N N . MET B 1 48 ? 7.114 -18.927 31.240 1.00 10.13 48 MET B N 1
ATOM 3645 C CA . MET B 1 48 ? 7.579 -20.262 30.884 1.00 9.92 48 MET B CA 1
ATOM 3646 C C . MET B 1 48 ? 8.857 -20.193 30.051 1.00 8.54 48 MET B C 1
ATOM 3647 O O . MET B 1 48 ? 8.851 -19.665 28.938 1.00 12.44 48 MET B O 1
ATOM 3652 N N . ARG B 1 49 ? 9.933 -20.731 30.609 1.00 12.08 49 ARG B N 1
ATOM 3653 C CA . ARG B 1 49 ? 11.232 -20.819 29.962 1.00 10.57 49 ARG B CA 1
ATOM 3654 C C . ARG B 1 49 ? 11.642 -22.270 29.727 1.00 10.06 49 ARG B C 1
ATOM 3655 O O . ARG B 1 49 ? 11.253 -23.156 30.488 1.00 12.52 49 ARG B O 1
ATOM 3663 N N . ASP B 1 50 ? 12.422 -22.511 28.679 1.00 10.77 50 ASP B N 1
ATOM 3664 C CA . ASP B 1 50 ? 12.698 -23.866 28.221 1.00 12.73 50 ASP B CA 1
ATOM 3665 C C . ASP B 1 50 ? 13.710 -24.571 29.119 1.00 12.95 50 ASP B C 1
ATOM 3666 O O . ASP B 1 50 ? 13.609 -25.776 29.353 1.00 13.91 50 ASP B O 1
ATOM 3671 N N . GLY B 1 51 ? 14.684 -23.818 29.617 1.00 12.94 51 GLY B N 1
ATOM 3672 C CA . GLY B 1 51 ? 15.721 -24.353 30.477 1.00 13.25 51 GLY B CA 1
ATOM 3673 C C . GLY B 1 51 ? 16.680 -25.276 29.752 1.00 16.02 51 GLY B C 1
ATOM 3674 O O . GLY B 1 51 ? 17.425 -26.027 30.385 1.00 20.58 51 GLY B O 1
ATOM 3675 N N . ASP B 1 52 ? 16.675 -25.234 28.423 1.00 13.88 52 ASP B N 1
ATOM 3676 C CA . ASP B 1 52 ? 17.709 -25.910 27.642 1.00 14.62 52 ASP B CA 1
ATOM 3677 C C . ASP B 1 52 ? 19.000 -25.101 27.656 1.00 16.86 52 ASP B C 1
ATOM 3678 O O . ASP B 1 52 ? 19.128 -24.087 26.972 1.00 15.35 52 ASP B O 1
ATOM 3683 N N . LYS B 1 53 ? 19.973 -25.552 28.445 1.00 15.71 53 LYS B N 1
ATOM 3684 C CA . LYS B 1 53 ? 21.192 -24.773 28.631 1.00 15.95 53 LYS B CA 1
ATOM 3685 C C . LYS B 1 53 ? 21.990 -24.665 27.337 1.00 14.16 53 LYS B C 1
ATOM 3686 O O . LYS B 1 53 ? 22.887 -23.826 27.242 1.00 17.59 53 LYS B O 1
ATOM 3692 N N . SER B 1 54 ? 21.671 -25.498 26.354 1.00 15.19 54 SER B N 1
ATOM 3693 C CA . SER B 1 54 ? 22.391 -25.521 25.087 1.00 15.52 54 SER B CA 1
ATOM 3694 C C . SER B 1 54 ? 21.801 -24.541 24.079 1.00 14.29 54 SER B C 1
ATOM 3695 O O . SER B 1 54 ? 22.299 -24.416 22.958 1.00 16.01 54 SER B O 1
ATOM 3698 N N . LYS B 1 55 ? 20.741 -23.842 24.470 1.00 13.36 55 LYS B N 1
ATOM 3699 C CA . LYS B 1 55 ? 20.120 -22.845 23.607 1.00 13.90 55 LYS B CA 1
ATOM 3700 C C . LYS B 1 55 ? 19.711 -21.606 24.398 1.00 11.80 55 LYS B C 1
ATOM 3701 O O . LYS B 1 55 ? 19.004 -21.714 25.401 1.00 14.28 55 LYS B O 1
ATOM 3707 N N . TRP B 1 56 ? 20.158 -20.439 23.945 1.00 12.21 56 TRP B N 1
ATOM 3708 C CA . TRP B 1 56 ? 19.683 -19.175 24.494 1.00 11.20 56 TRP B CA 1
ATOM 3709 C C . TRP B 1 56 ? 19.988 -19.052 25.983 1.00 12.93 56 TRP B C 1
ATOM 3710 O O . TRP B 1 56 ? 19.216 -18.450 26.736 1.00 11.40 56 TRP B O 1
ATOM 3721 N N . MET B 1 57 ? 21.108 -19.614 26.425 1.00 14.03 57 MET B N 1
ATOM 3722 C CA . MET B 1 57 ? 21.467 -19.639 27.837 1.00 14.34 57 MET B CA 1
ATOM 3723 C C . MET B 1 57 ? 20.362 -20.250 28.696 1.00 14.89 57 MET B C 1
ATOM 3724 O O . MET B 1 57 ? 20.259 -19.933 29.884 1.00 14.57 57 MET B O 1
ATOM 3729 N N . GLY B 1 58 ? 19.540 -21.115 28.114 1.00 13.32 58 GLY B N 1
ATOM 3730 C CA . GLY B 1 58 ? 18.466 -21.771 28.834 1.00 13.65 58 GLY B CA 1
ATOM 3731 C C . GLY B 1 58 ? 17.195 -20.947 28.908 1.00 14.63 58 GLY B C 1
ATOM 3732 O O . GLY B 1 58 ? 16.239 -21.341 29.581 1.00 13.51 58 GLY B O 1
ATOM 3733 N N . LYS B 1 59 ? 17.159 -19.805 28.228 1.00 11.41 59 LYS B N 1
ATOM 3734 C CA . LYS B 1 59 ? 16.028 -18.888 28.321 1.00 10.59 59 LYS B CA 1
ATOM 3735 C C . LYS B 1 59 ? 15.143 -18.949 27.083 1.00 9.61 59 LYS B C 1
ATOM 3736 O O . LYS B 1 59 ? 14.444 -17.990 26.759 1.00 11.00 59 LYS B O 1
ATOM 3742 N N . GLY B 1 60 ? 15.161 -20.077 26.376 1.00 10.31 60 GLY B N 1
ATOM 3743 C CA . GLY B 1 60 ? 14.265 -20.253 25.242 1.00 10.51 60 GLY B CA 1
ATOM 3744 C C . GLY B 1 60 ? 12.807 -20.141 25.645 1.00 9.16 60 GLY B C 1
ATOM 3745 O O . GLY B 1 60 ? 12.446 -20.418 26.789 1.00 11.27 60 GLY B O 1
ATOM 3746 N N . VAL B 1 61 ? 11.954 -19.733 24.708 1.00 10.20 61 VAL B N 1
ATOM 3747 C CA . VAL B 1 61 ? 10.511 -19.745 24.939 1.00 9.46 61 VAL B CA 1
ATOM 3748 C C . VAL B 1 61 ? 9.807 -20.651 23.936 1.00 9.02 61 VAL B C 1
ATOM 3749 O O . VAL B 1 61 ? 8.649 -20.437 23.580 1.00 10.52 61 VAL B O 1
ATOM 3753 N N . LEU B 1 62 ? 10.518 -21.678 23.476 1.00 9.00 62 LEU B N 1
ATOM 3754 C CA . LEU B 1 62 ? 9.945 -22.626 22.524 1.00 10.67 62 LEU B CA 1
ATOM 3755 C C . LEU B 1 62 ? 8.682 -23.274 23.079 1.00 11.40 62 LEU B C 1
ATOM 3756 O O . LEU B 1 62 ? 7.693 -23.462 22.366 1.00 11.55 62 LEU B O 1
ATOM 3761 N N . HIS B 1 63 ? 8.698 -23.625 24.364 1.00 10.96 63 HIS B N 1
ATOM 3762 C CA . HIS B 1 63 ? 7.541 -24.306 24.942 1.00 11.29 63 HIS B CA 1
ATOM 3763 C C . HIS B 1 63 ? 6.320 -23.394 24.952 1.00 9.64 63 HIS B C 1
ATOM 3764 O O . HIS B 1 63 ? 5.219 -23.813 24.597 1.00 11.69 63 HIS B O 1
ATOM 3771 N N . ALA B 1 64 ? 6.519 -22.144 25.359 1.00 9.36 64 ALA B N 1
ATOM 3772 C CA . ALA B 1 64 ? 5.424 -21.178 25.383 1.00 9.05 64 ALA B CA 1
ATOM 3773 C C . ALA B 1 64 ? 4.901 -20.902 23.978 1.00 9.98 64 ALA B C 1
ATOM 3774 O O . ALA B 1 64 ? 3.693 -20.816 23.750 1.00 10.56 64 ALA B O 1
ATOM 3776 N N . VAL B 1 65 ? 5.813 -20.762 23.020 1.00 11.10 65 VAL B N 1
ATOM 3777 C CA . VAL B 1 65 ? 5.402 -20.536 21.635 1.00 9.51 65 VAL B CA 1
ATOM 3778 C C . VAL B 1 65 ? 4.582 -21.717 21.129 1.00 11.24 65 VAL B C 1
ATOM 3779 O O . VAL B 1 65 ? 3.593 -21.543 20.416 1.00 10.76 65 VAL B O 1
ATOM 3783 N N . LYS B 1 66 ? 5.001 -22.922 21.505 1.00 8.91 66 LYS B N 1
ATOM 3784 C CA . LYS B 1 66 ? 4.269 -24.136 21.167 1.00 11.14 66 LYS B CA 1
ATOM 3785 C C . LYS B 1 66 ? 2.869 -24.132 21.767 1.00 11.04 66 LYS B C 1
ATOM 3786 O O . LYS B 1 66 ? 1.897 -24.535 21.126 1.00 12.88 66 LYS B O 1
ATOM 3792 N N . ASN B 1 67 ? 2.760 -23.674 23.011 1.00 11.17 67 ASN B N 1
ATOM 3793 C CA . ASN B 1 67 ? 1.449 -23.630 23.658 1.00 12.34 67 ASN B CA 1
ATOM 3794 C C . ASN B 1 67 ? 0.514 -22.686 22.915 1.00 10.33 67 ASN B C 1
ATOM 3795 O O . ASN B 1 67 ? -0.690 -22.937 22.819 1.00 13.69 67 ASN B O 1
ATOM 3800 N N . VAL B 1 68 ? 1.051 -21.589 22.377 1.00 9.63 68 VAL B N 1
ATOM 3801 C CA . VAL B 1 68 ? 0.211 -20.737 21.537 1.00 8.83 68 VAL B CA 1
ATOM 3802 C C . VAL B 1 68 ? -0.210 -21.480 20.272 1.00 8.89 68 VAL B C 1
ATOM 3803 O O . VAL B 1 68 ? -1.396 -21.591 19.962 1.00 12.81 68 VAL B O 1
ATOM 3807 N N . ASN B 1 69 ? 0.772 -21.993 19.535 1.00 10.86 69 ASN B N 1
ATOM 3808 C CA . ASN B 1 69 ? 0.509 -22.513 18.197 1.00 11.25 69 ASN B CA 1
ATOM 3809 C C . ASN B 1 69 ? -0.287 -23.811 18.230 1.00 11.98 69 ASN B C 1
ATOM 3810 O O . ASN B 1 69 ? -1.113 -24.054 17.346 1.00 13.98 69 ASN B O 1
ATOM 3815 N N . ASP B 1 70 ? -0.056 -24.652 19.234 1.00 12.42 70 ASP B N 1
ATOM 3816 C CA . ASP B 1 70 ? -0.543 -26.027 19.193 1.00 12.88 70 ASP B CA 1
ATOM 3817 C C . ASP B 1 70 ? -1.733 -26.247 20.119 1.00 14.71 70 ASP B C 1
ATOM 3818 O O . ASP B 1 70 ? -2.471 -27.221 19.958 1.00 16.04 70 ASP B O 1
ATOM 3823 N N . VAL B 1 71 ? -1.917 -25.350 21.083 1.00 13.37 71 VAL B N 1
ATOM 3824 C CA . VAL B 1 71 ? -2.969 -25.528 22.080 1.00 13.12 71 VAL B CA 1
ATOM 3825 C C . VAL B 1 71 ? -3.972 -24.384 22.031 1.00 13.03 71 VAL B C 1
ATOM 3826 O O . VAL B 1 71 ? -5.168 -24.612 21.845 1.00 16.30 71 VAL B O 1
ATOM 3830 N N . ILE B 1 72 ? -3.500 -23.150 22.196 1.00 12.09 72 ILE B N 1
ATOM 3831 C CA . ILE B 1 72 ? -4.410 -22.007 22.218 1.00 10.18 72 ILE B CA 1
ATOM 3832 C C . ILE B 1 72 ? -5.024 -21.763 20.844 1.00 11.66 72 ILE B C 1
ATOM 3833 O O . ILE B 1 72 ? -6.243 -21.647 20.708 1.00 11.95 72 ILE B O 1
ATOM 3838 N N . ALA B 1 73 ? -4.181 -21.686 19.820 1.00 12.27 73 ALA B N 1
ATOM 3839 C CA . ALA B 1 73 ? -4.618 -21.239 18.500 1.00 12.23 73 ALA B CA 1
ATOM 3840 C C . ALA B 1 73 ? -5.755 -22.089 17.950 1.00 13.96 73 ALA B C 1
ATOM 3841 O O . ALA B 1 73 ? -6.797 -21.529 17.580 1.00 15.40 73 ALA B O 1
ATOM 3843 N N . PRO B 1 74 ? -5.628 -23.407 17.868 1.00 15.53 74 PRO B N 1
ATOM 3844 C CA . PRO B 1 74 ? -6.708 -24.197 17.255 1.00 13.58 74 PRO B CA 1
ATOM 3845 C C . PRO B 1 74 ? -8.012 -24.065 18.035 1.00 15.49 74 PRO B C 1
ATOM 3846 O O . PRO B 1 74 ? -9.094 -23.955 17.455 1.00 17.38 74 PRO B O 1
ATOM 3850 N N . ALA B 1 75 ? -7.916 -24.075 19.362 1.00 13.50 75 ALA B N 1
ATOM 3851 C CA . ALA B 1 75 ? -9.108 -23.935 20.193 1.00 13.58 75 ALA B CA 1
ATOM 3852 C C . ALA B 1 75 ? -9.721 -22.550 20.025 1.00 15.26 75 ALA B C 1
ATOM 3853 O O . ALA B 1 75 ? -10.939 -22.398 19.937 1.00 14.83 75 ALA B O 1
ATOM 3855 N N . PHE B 1 76 ? -8.860 -21.538 19.981 1.00 15.68 76 PHE B N 1
ATOM 3856 C CA . PHE B 1 76 ? -9.322 -20.157 19.885 1.00 15.38 76 PHE B CA 1
ATOM 3857 C C . PHE B 1 76 ? -10.143 -19.948 18.619 1.00 15.11 76 PHE B C 1
ATOM 3858 O O . PHE B 1 76 ? -11.273 -19.464 18.666 1.00 16.58 76 PHE B O 1
ATOM 3866 N N . VAL B 1 77 ? -9.560 -20.317 17.481 1.00 15.10 77 VAL B N 1
ATOM 3867 C CA . VAL B 1 77 ? -10.227 -20.072 16.204 1.00 14.02 77 VAL B CA 1
ATOM 3868 C C . VAL B 1 77 ? -11.551 -20.826 16.146 1.00 14.48 77 VAL B C 1
ATOM 3869 O O . VAL B 1 77 ? -12.533 -20.330 15.598 1.00 16.13 77 VAL B O 1
ATOM 3873 N N . LYS B 1 78 ? -11.561 -22.023 16.721 1.00 14.87 78 LYS B N 1
ATOM 3874 C CA . LYS B 1 78 ? -12.744 -22.875 16.733 1.00 17.60 78 LYS B CA 1
ATOM 3875 C C . LYS B 1 78 ? -13.874 -22.269 17.558 1.00 18.58 78 LYS B C 1
ATOM 3876 O O . LYS B 1 78 ? -15.038 -22.642 17.392 1.00 21.37 78 LYS B O 1
ATOM 3882 N N . ALA B 1 79 ? -13.542 -21.336 18.445 1.00 16.38 79 ALA B N 1
ATOM 3883 C CA . ALA B 1 79 ? -14.502 -20.833 19.421 1.00 14.64 79 ALA B CA 1
ATOM 3884 C C . ALA B 1 79 ? -15.302 -19.653 18.876 1.00 16.30 79 ALA B C 1
ATOM 3885 O O . ALA B 1 79 ? -16.260 -19.205 19.509 1.00 15.13 79 ALA B O 1
ATOM 3887 N N . ASN B 1 80 ? -14.908 -19.156 17.710 1.00 16.81 80 ASN B N 1
ATOM 3888 C CA . ASN B 1 80 ? -15.599 -18.055 17.051 1.00 15.07 80 ASN B CA 1
ATOM 3889 C C . ASN B 1 80 ? -15.823 -16.886 18.007 1.00 15.35 80 ASN B C 1
ATOM 3890 O O . ASN B 1 80 ? -16.958 -16.495 18.275 1.00 15.91 80 ASN B O 1
ATOM 3895 N N . ILE B 1 81 ? -14.726 -16.337 18.515 1.00 15.42 81 ILE B N 1
ATOM 3896 C CA . ILE B 1 81 ? -14.781 -15.334 19.572 1.00 14.10 81 ILE B CA 1
ATOM 3897 C C . ILE B 1 81 ? -14.880 -13.929 18.993 1.00 13.79 81 ILE B C 1
ATOM 3898 O O . ILE B 1 81 ? -14.277 -13.631 17.960 1.00 14.53 81 ILE B O 1
ATOM 3903 N N . ASP B 1 82 ? -15.641 -13.065 19.657 1.00 12.52 82 ASP B N 1
ATOM 3904 C CA . ASP B 1 82 ? -15.701 -11.653 19.292 1.00 13.39 82 ASP B CA 1
ATOM 3905 C C . ASP B 1 82 ? -14.573 -10.866 19.948 1.00 13.64 82 ASP B C 1
ATOM 3906 O O . ASP B 1 82 ? -14.591 -10.640 21.158 1.00 15.52 82 ASP B O 1
ATOM 3911 N N . VAL B 1 83 ? -13.584 -10.442 19.162 1.00 13.23 83 VAL B N 1
ATOM 3912 C CA . VAL B 1 83 ? -12.402 -9.813 19.750 1.00 12.56 83 VAL B CA 1
ATOM 3913 C C . VAL B 1 83 ? -12.758 -8.505 20.451 1.00 11.37 83 VAL B C 1
ATOM 3914 O O . VAL B 1 83 ? -12.015 -8.038 21.316 1.00 13.38 83 VAL B O 1
ATOM 3918 N N . LYS B 1 84 ? -13.888 -7.906 20.089 1.00 11.54 84 LYS B N 1
ATOM 3919 C CA . LYS B 1 84 ? -14.352 -6.705 20.779 1.00 12.46 84 LYS B CA 1
ATOM 3920 C C . LYS B 1 84 ? -14.728 -7.007 22.226 1.00 12.59 84 LYS B C 1
ATOM 3921 O O . LYS B 1 84 ? -14.661 -6.136 23.093 1.00 16.39 84 LYS B O 1
ATOM 3927 N N . ASP B 1 85 ? -15.126 -8.249 22.476 1.00 12.56 85 ASP B N 1
ATOM 3928 C CA . ASP B 1 85 ? -15.500 -8.690 23.815 1.00 11.63 85 ASP B CA 1
ATOM 3929 C C . ASP B 1 85 ? -14.281 -9.195 24.575 1.00 8.59 85 ASP B C 1
ATOM 3930 O O . ASP B 1 85 ? -14.034 -10.399 24.656 1.00 12.18 85 ASP B O 1
ATOM 3935 N N . GLN B 1 86 ? -13.510 -8.269 25.139 1.00 11.89 86 GLN B N 1
ATOM 3936 C CA . GLN B 1 86 ? -12.215 -8.634 25.705 1.00 10.11 86 GLN B CA 1
ATOM 3937 C C . GLN B 1 86 ? -12.389 -9.612 26.861 1.00 9.70 86 GLN B C 1
ATOM 3938 O O . GLN B 1 86 ? -11.572 -10.512 27.057 1.00 11.18 86 GLN B O 1
ATOM 3944 N N . LYS B 1 87 ? -13.460 -9.438 27.632 1.00 12.34 87 LYS B N 1
ATOM 3945 C CA . LYS B 1 87 ? -13.731 -10.362 28.731 1.00 13.23 87 LYS B CA 1
ATOM 3946 C C . LYS B 1 87 ? -13.936 -11.782 28.222 1.00 13.25 87 LYS B C 1
ATOM 3947 O O . LYS B 1 87 ? -13.468 -12.744 28.834 1.00 14.85 87 LYS B O 1
ATOM 3953 N N . ALA B 1 88 ? -14.634 -11.932 27.099 1.00 14.14 88 ALA B N 1
ATOM 3954 C CA . ALA B 1 88 ? -14.826 -13.258 26.515 1.00 12.63 88 ALA B CA 1
ATOM 3955 C C . ALA B 1 88 ? -13.511 -13.828 25.997 1.00 12.25 88 ALA B C 1
ATOM 3956 O O . ALA B 1 88 ? -13.208 -15.006 26.188 1.00 13.94 88 ALA B O 1
ATOM 3958 N N . VAL B 1 89 ? -12.719 -12.991 25.333 1.00 11.70 89 VAL B N 1
ATOM 3959 C CA . VAL B 1 89 ? -11.385 -13.399 24.907 1.00 13.75 89 VAL B CA 1
ATOM 3960 C C . VAL B 1 89 ? -10.597 -13.996 26.067 1.00 10.40 89 VAL B C 1
ATOM 3961 O O . VAL B 1 89 ? -10.035 -15.085 25.964 1.00 12.09 89 VAL B O 1
ATOM 3965 N N . ASP B 1 90 ? -10.560 -13.269 27.180 1.00 12.54 90 ASP B N 1
ATOM 3966 C CA . ASP B 1 90 ? -9.652 -13.602 28.274 1.00 11.73 90 ASP B CA 1
ATOM 3967 C C . ASP B 1 90 ? -10.247 -14.681 29.169 1.00 12.79 90 ASP B C 1
ATOM 3968 O O . ASP B 1 90 ? -9.517 -15.505 29.724 1.00 16.75 90 ASP B O 1
ATOM 3973 N N . ASP B 1 91 ? -11.568 -14.688 29.316 1.00 13.60 91 ASP B N 1
ATOM 3974 C CA . ASP B 1 91 ? -12.262 -15.816 29.927 1.00 12.64 91 ASP B CA 1
ATOM 3975 C C . ASP B 1 91 ? -11.907 -17.126 29.231 1.00 13.46 91 ASP B C 1
ATOM 3976 O O . ASP B 1 91 ? -11.621 -18.130 29.884 1.00 13.97 91 ASP B O 1
ATOM 3981 N N . PHE B 1 92 ? -11.926 -17.109 27.900 1.00 14.22 92 PHE B N 1
ATOM 3982 C CA . PHE B 1 92 ? -11.546 -18.287 27.127 1.00 14.18 92 PHE B CA 1
ATOM 3983 C C . PHE B 1 92 ? -10.118 -18.712 27.456 1.00 11.88 92 PHE B C 1
ATOM 3984 O O . PHE B 1 92 ? -9.868 -19.871 27.783 1.00 13.28 92 PHE B O 1
ATOM 3992 N N . LEU B 1 93 ? -9.191 -17.762 27.364 1.00 11.27 93 LEU B N 1
ATOM 3993 C CA . LEU B 1 93 ? -7.776 -18.064 27.555 1.00 12.30 93 LEU B CA 1
ATOM 3994 C C . LEU B 1 93 ? -7.518 -18.580 28.966 1.00 12.37 93 LEU B C 1
ATOM 3995 O O . LEU B 1 93 ? -6.791 -19.553 29.167 1.00 12.54 93 LEU B O 1
ATOM 4000 N N . ILE B 1 94 ? -8.123 -17.918 29.948 1.00 11.71 94 ILE B N 1
ATOM 4001 C CA . ILE B 1 94 ? -7.935 -18.302 31.344 1.00 12.77 94 ILE B CA 1
ATOM 4002 C C . ILE B 1 94 ? -8.500 -19.693 31.606 1.00 11.86 94 ILE B C 1
ATOM 4003 O O . ILE B 1 94 ? -7.877 -20.512 32.284 1.00 14.54 94 ILE B O 1
ATOM 4008 N N . SER B 1 95 ? -9.684 -19.965 31.066 1.00 13.42 95 SER B N 1
ATOM 4009 C CA . SER B 1 95 ? -10.292 -21.285 31.209 1.00 14.23 95 SER B CA 1
ATOM 4010 C C . SER B 1 95 ? -9.442 -22.357 30.539 1.00 12.84 95 SER B C 1
ATOM 4011 O O . SER B 1 95 ? -9.254 -23.445 31.085 1.00 14.86 95 SER B O 1
ATOM 4014 N N . LEU B 1 96 ? -8.863 -22.035 29.383 1.00 12.89 96 LEU B N 1
ATOM 4015 C CA . LEU B 1 96 ? -8.099 -23.042 28.648 1.00 14.72 96 LEU B CA 1
ATOM 4016 C C . LEU B 1 96 ? -6.870 -23.478 29.439 1.00 12.61 96 LEU B C 1
ATOM 4017 O O . LEU B 1 96 ? -6.551 -24.666 29.496 1.00 19.31 96 LEU B O 1
ATOM 4022 N N . ASP B 1 97 ? -6.186 -22.512 30.046 1.00 11.56 97 ASP B N 1
ATOM 4023 C CA . ASP B 1 97 ? -5.035 -22.798 30.897 1.00 11.17 97 ASP B CA 1
ATOM 4024 C C . ASP B 1 97 ? -5.459 -23.482 32.193 1.00 11.83 97 ASP B C 1
ATOM 4025 O O . ASP B 1 97 ? -4.869 -24.488 32.587 1.00 15.03 97 ASP B O 1
ATOM 4030 N N . GLY B 1 98 ? -6.477 -22.935 32.846 1.00 13.48 98 GLY B N 1
ATOM 4031 C CA . GLY B 1 98 ? -7.163 -23.593 33.937 1.00 14.65 98 GLY B CA 1
ATOM 4032 C C . GLY B 1 98 ? -6.394 -23.614 35.239 1.00 15.62 98 GLY B C 1
ATOM 4033 O O . GLY B 1 98 ? -6.765 -24.344 36.165 1.00 18.78 98 GLY B O 1
ATOM 4034 N N . THR B 1 99 ? -5.324 -22.831 35.349 1.00 14.35 99 THR B N 1
ATOM 4035 C CA . THR B 1 99 ? -4.583 -22.739 36.603 1.00 12.44 99 THR B CA 1
ATOM 4036 C C . THR B 1 99 ? -4.568 -21.308 37.132 1.00 13.76 99 THR B C 1
ATOM 4037 O O . THR B 1 99 ? -4.652 -20.344 36.371 1.00 15.43 99 THR B O 1
ATOM 4041 N N . ALA B 1 100 ? -4.460 -21.174 38.451 1.00 12.14 100 ALA B N 1
ATOM 4042 C CA . ALA B 1 100 ? -4.424 -19.856 39.076 1.00 13.48 100 ALA B CA 1
ATOM 4043 C C . ALA B 1 100 ? -3.303 -18.998 38.498 1.00 14.80 100 ALA B C 1
ATOM 4044 O O . ALA B 1 100 ? -3.524 -17.834 38.163 1.00 16.69 100 ALA B O 1
ATOM 4046 N N . ASN B 1 101 ? -2.111 -19.577 38.386 1.00 13.97 101 ASN B N 1
ATOM 4047 C CA . ASN B 1 101 ? -0.911 -18.807 38.081 1.00 13.01 101 ASN B CA 1
ATOM 4048 C C . ASN B 1 101 ? -0.493 -18.960 36.622 1.00 12.22 101 ASN B C 1
ATOM 4049 O O . ASN B 1 101 ? 0.615 -18.565 36.256 1.00 13.81 101 ASN B O 1
ATOM 4054 N N . LYS B 1 102 ? -1.369 -19.524 35.803 1.00 12.04 102 LYS B N 1
ATOM 4055 C CA . LYS B 1 102 ? -1.117 -19.698 34.374 1.00 11.18 102 LYS B CA 1
ATOM 4056 C C . LYS B 1 102 ? 0.121 -20.555 34.134 1.00 10.86 102 LYS B C 1
ATOM 4057 O O . LYS B 1 102 ? 0.939 -20.283 33.257 1.00 12.03 102 LYS B O 1
ATOM 4063 N N . SER B 1 103 ? 0.245 -21.608 34.937 1.00 13.71 103 SER B N 1
ATOM 4064 C CA . SER B 1 103 ? 1.417 -22.471 34.920 1.00 13.77 103 SER B CA 1
ATOM 4065 C C . SER B 1 103 ? 1.293 -23.589 33.892 1.00 16.42 103 SER B C 1
ATOM 4066 O O . SER B 1 103 ? 2.283 -24.253 33.580 1.00 18.77 103 SER B O 1
ATOM 4069 N N . LYS B 1 104 ? 0.095 -23.811 33.360 1.00 12.63 104 LYS B N 1
ATOM 4070 C CA . LYS B 1 104 ? -0.075 -24.863 32.361 1.00 12.32 104 LYS B CA 1
ATOM 4071 C C . LYS B 1 104 ? 0.423 -24.408 30.994 1.00 13.65 104 LYS B C 1
ATOM 4072 O O . LYS B 1 104 ? 1.248 -25.078 30.369 1.00 13.90 104 LYS B O 1
ATOM 4078 N N . LEU B 1 105 ? -0.070 -23.270 30.516 1.00 13.78 105 LEU B N 1
ATOM 4079 C CA . LEU B 1 105 ? 0.321 -22.789 29.193 1.00 11.28 105 LEU B CA 1
ATOM 4080 C C . LEU B 1 105 ? 1.421 -21.736 29.275 1.00 11.03 105 LEU B C 1
ATOM 4081 O O . LEU B 1 105 ? 2.155 -21.527 28.305 1.00 12.39 105 LEU B O 1
ATOM 4086 N N . GLY B 1 106 ? 1.539 -21.073 30.420 1.00 10.86 106 GLY B N 1
ATOM 4087 C CA . GLY B 1 106 ? 2.457 -19.959 30.580 1.00 8.60 106 GLY B CA 1
ATOM 4088 C C . GLY B 1 106 ? 1.780 -18.620 30.376 1.00 8.16 106 GLY B C 1
ATOM 4089 O O . GLY B 1 106 ? 1.051 -18.422 29.402 1.00 10.99 106 GLY B O 1
ATOM 4090 N N . ALA B 1 107 ? 2.007 -17.679 31.290 1.00 9.70 107 ALA B N 1
ATOM 4091 C CA . ALA B 1 107 ? 1.503 -16.323 31.097 1.00 8.81 107 ALA B CA 1
ATOM 4092 C C . ALA B 1 107 ? 2.054 -15.705 29.818 1.00 8.57 107 ALA B C 1
ATOM 4093 O O . ALA B 1 107 ? 1.400 -14.865 29.198 1.00 10.24 107 ALA B O 1
ATOM 4095 N N . ASN B 1 108 ? 3.256 -16.113 29.413 1.00 8.53 108 ASN B N 1
ATOM 4096 C CA . ASN B 1 108 ? 3.863 -15.504 28.227 1.00 8.86 108 ASN B CA 1
ATOM 4097 C C . ASN B 1 108 ? 3.369 -16.177 26.950 1.00 8.65 108 ASN B C 1
ATOM 4098 O O . ASN B 1 108 ? 3.727 -15.762 25.845 1.00 10.00 108 ASN B O 1
ATOM 4103 N N . ALA B 1 109 ? 2.549 -17.216 27.096 1.00 9.93 109 ALA B N 1
ATOM 4104 C CA . ALA B 1 109 ? 1.776 -17.724 25.965 1.00 8.65 109 ALA B CA 1
ATOM 4105 C C . ALA B 1 109 ? 0.439 -17.002 25.852 1.00 8.61 109 ALA B C 1
ATOM 4106 O O . ALA B 1 109 ? -0.017 -16.653 24.763 1.00 9.43 109 ALA B O 1
ATOM 4108 N N . ILE B 1 110 ? -0.195 -16.778 27.000 1.00 9.84 110 ILE B N 1
ATOM 4109 C CA . ILE B 1 110 ? -1.558 -16.252 27.019 1.00 8.66 110 ILE B CA 1
ATOM 4110 C C . ILE B 1 110 ? -1.585 -14.761 26.719 1.00 6.57 110 ILE B C 1
ATOM 4111 O O . ILE B 1 110 ? -2.440 -14.297 25.959 1.00 11.84 110 ILE B O 1
ATOM 4116 N N . LEU B 1 111 ? -0.669 -13.987 27.295 1.00 8.37 111 LEU B N 1
ATOM 4117 C CA . LEU B 1 111 ? -0.795 -12.532 27.250 1.00 8.50 111 LEU B CA 1
ATOM 4118 C C . LEU B 1 111 ? -0.747 -11.992 25.825 1.00 9.65 111 LEU B C 1
ATOM 4119 O O . LEU B 1 111 ? -1.513 -11.093 25.469 1.00 8.68 111 LEU B O 1
ATOM 4124 N N . GLY B 1 112 ? 0.140 -12.520 24.988 1.00 8.96 112 GLY B N 1
ATOM 4125 C CA . GLY B 1 112 ? 0.255 -12.055 23.613 1.00 8.85 112 GLY B CA 1
ATOM 4126 C C . GLY B 1 112 ? -1.058 -12.150 22.860 1.00 7.31 112 GLY B C 1
ATOM 4127 O O . GLY B 1 112 ? -1.425 -11.249 22.102 1.00 10.57 112 GLY B O 1
ATOM 4128 N N . VAL B 1 113 ? -1.778 -13.250 23.065 1.00 9.10 113 VAL B N 1
ATOM 4129 C CA . VAL B 1 113 ? -3.087 -13.433 22.446 1.00 8.63 113 VAL B CA 1
ATOM 4130 C C . VAL B 1 113 ? -4.080 -12.411 22.981 1.00 8.06 113 VAL B C 1
ATOM 4131 O O . VAL B 1 113 ? -4.827 -11.792 22.221 1.00 9.41 113 VAL B O 1
ATOM 4135 N N . SER B 1 114 ? -4.093 -12.234 24.300 1.00 10.04 114 SER B N 1
ATOM 4136 C CA . SER B 1 114 ? -4.953 -11.236 24.930 1.00 10.31 114 SER B CA 1
ATOM 4137 C C . SER B 1 114 ? -4.732 -9.853 24.330 1.00 9.36 114 SER B C 1
ATOM 4138 O O . SER B 1 114 ? -5.683 -9.163 23.956 1.00 10.57 114 SER B O 1
ATOM 4141 N N . LEU B 1 115 ? -3.470 -9.438 24.234 1.00 8.49 115 LEU B N 1
ATOM 4142 C CA . LEU B 1 115 ? -3.171 -8.083 23.772 1.00 9.31 115 LEU B CA 1
ATOM 4143 C C . LEU B 1 115 ? -3.475 -7.941 22.285 1.00 7.57 115 LEU B C 1
ATOM 4144 O O . LEU B 1 115 ? -4.018 -6.926 21.846 1.00 9.91 115 LEU B O 1
ATOM 4149 N N . ALA B 1 116 ? -3.127 -8.956 21.496 1.00 9.40 116 ALA B N 1
ATOM 4150 C CA . ALA B 1 116 ? -3.324 -8.843 20.050 1.00 9.44 116 ALA B CA 1
ATOM 4151 C C . ALA B 1 116 ? -4.807 -8.748 19.713 1.00 10.90 116 ALA B C 1
ATOM 4152 O O . ALA B 1 116 ? -5.205 -8.047 18.783 1.00 10.70 116 ALA B O 1
ATOM 4154 N N . ALA B 1 117 ? -5.633 -9.460 20.475 1.00 10.03 117 ALA B N 1
ATOM 4155 C CA . ALA B 1 117 ? -7.078 -9.382 20.274 1.00 9.12 117 ALA B CA 1
ATOM 4156 C C . ALA B 1 117 ? -7.577 -7.951 20.430 1.00 9.12 117 ALA B C 1
ATOM 4157 O O . ALA B 1 117 ? -8.412 -7.484 19.654 1.00 10.10 117 ALA B O 1
ATOM 4159 N N . SER B 1 118 ? -7.067 -7.245 21.437 1.00 9.03 118 SER B N 1
ATOM 4160 C CA . SER B 1 118 ? -7.529 -5.880 21.684 1.00 9.69 118 SER B CA 1
ATOM 4161 C C . SER B 1 118 ? -7.147 -4.959 20.529 1.00 10.37 118 SER B C 1
ATOM 4162 O O . SER B 1 118 ? -7.891 -4.037 20.192 1.00 11.63 118 SER B O 1
ATOM 4165 N N . ARG B 1 119 ? -5.990 -5.211 19.925 1.00 11.84 119 ARG B N 1
ATOM 4166 C CA . ARG B 1 119 ? -5.564 -4.458 18.749 1.00 9.82 119 ARG B CA 1
ATOM 4167 C C . ARG B 1 119 ? -6.476 -4.743 17.559 1.00 10.58 119 ARG B C 1
ATOM 4168 O O . ARG B 1 119 ? -6.913 -3.828 16.861 1.00 11.38 119 ARG B O 1
ATOM 4176 N N . ALA B 1 120 ? -6.756 -6.023 17.338 1.00 10.44 120 ALA B N 1
ATOM 4177 C CA . ALA B 1 120 ? -7.714 -6.430 16.315 1.00 9.56 120 ALA B CA 1
ATOM 4178 C C . ALA B 1 120 ? -9.069 -5.768 16.544 1.00 11.00 120 ALA B C 1
ATOM 4179 O O . ALA B 1 120 ? -9.734 -5.350 15.598 1.00 12.02 120 ALA B O 1
ATOM 4181 N N . ALA B 1 121 ? -9.468 -5.678 17.807 1.00 10.29 121 ALA B N 1
ATOM 4182 C CA . ALA B 1 121 ? -10.757 -5.100 18.168 1.00 9.72 121 ALA B CA 1
ATOM 4183 C C . ALA B 1 121 ? -10.810 -3.611 17.850 1.00 10.29 121 ALA B C 1
ATOM 4184 O O . ALA B 1 121 ? -11.776 -3.119 17.264 1.00 12.82 121 ALA B O 1
ATOM 4186 N N . ALA B 1 122 ? -9.767 -2.881 18.239 1.00 12.37 122 ALA B N 1
ATOM 4187 C CA . ALA B 1 122 ? -9.712 -1.455 17.920 1.00 11.04 122 ALA B CA 1
ATOM 4188 C C . ALA B 1 122 ? -9.817 -1.230 16.416 1.00 10.72 122 ALA B C 1
ATOM 4189 O O . ALA B 1 122 ? -10.515 -0.325 15.956 1.00 13.23 122 ALA B O 1
ATOM 4191 N N . ALA B 1 123 ? -9.120 -2.058 15.641 1.00 12.58 123 ALA B N 1
ATOM 4192 C CA . ALA B 1 123 ? -9.170 -1.949 14.187 1.00 11.52 123 ALA B CA 1
ATOM 4193 C C . ALA B 1 123 ? -10.577 -2.199 13.658 1.00 12.31 123 ALA B C 1
ATOM 4194 O O . ALA B 1 123 ? -11.054 -1.483 12.777 1.00 14.54 123 ALA B O 1
ATOM 4196 N N . GLU B 1 124 ? -11.250 -3.217 14.190 1.00 12.31 124 GLU B N 1
ATOM 4197 C CA . GLU B 1 124 ? -12.619 -3.489 13.755 1.00 13.75 124 GLU B CA 1
ATOM 4198 C C . GLU B 1 124 ? -13.515 -2.275 13.987 1.00 13.17 124 GLU B C 1
ATOM 4199 O O . GLU B 1 124 ? -14.414 -2.004 13.191 1.00 15.80 124 GLU B O 1
ATOM 4205 N N . LYS B 1 125 ? -13.262 -1.557 15.075 1.00 13.85 125 LYS B N 1
ATOM 4206 C CA . LYS B 1 125 ? -14.076 -0.415 15.469 1.00 16.04 125 LYS B CA 1
ATOM 4207 C C . LYS B 1 125 ? -13.618 0.871 14.786 1.00 16.07 125 LYS B C 1
ATOM 4208 O O . LYS B 1 125 ? -14.279 1.904 14.906 1.00 21.13 125 LYS B O 1
ATOM 4214 N N . ASN B 1 126 ? -12.499 0.808 14.076 1.00 13.16 126 ASN B N 1
ATOM 4215 C CA . ASN B 1 126 ? -11.852 1.973 13.490 1.00 15.66 126 ASN B CA 1
ATOM 4216 C C . ASN B 1 126 ? -11.664 3.081 14.524 1.00 14.34 126 ASN B C 1
ATOM 4217 O O . ASN B 1 126 ? -11.999 4.240 14.275 1.00 16.50 126 ASN B O 1
ATOM 4222 N N . VAL B 1 127 ? -11.126 2.711 15.680 1.00 13.55 127 VAL B N 1
ATOM 4223 C CA . VAL B 1 127 ? -10.632 3.679 16.650 1.00 13.25 127 VAL B CA 1
ATOM 4224 C C . VAL B 1 127 ? -9.188 3.381 17.037 1.00 13.30 127 VAL B C 1
ATOM 4225 O O . VAL B 1 127 ? -8.714 2.251 16.901 1.00 14.40 127 VAL B O 1
ATOM 4229 N N . PRO B 1 128 ? -8.482 4.396 17.521 1.00 13.51 128 PRO B N 1
ATOM 4230 C CA . PRO B 1 128 ? -7.137 4.177 18.062 1.00 13.57 128 PRO B CA 1
ATOM 4231 C C . PRO B 1 128 ? -7.194 3.255 19.278 1.00 11.02 128 PRO B C 1
ATOM 4232 O O . PRO B 1 128 ? -8.209 3.216 19.977 1.00 12.15 128 PRO B O 1
ATOM 4236 N N . LEU B 1 129 ? -6.110 2.526 19.517 1.00 11.57 129 LEU B N 1
ATOM 4237 C CA . LEU B 1 129 ? -6.087 1.536 20.591 1.00 10.26 129 LEU B CA 1
ATOM 4238 C C . LEU B 1 129 ? -6.488 2.166 21.919 1.00 9.63 129 LEU B C 1
ATOM 4239 O O . LEU B 1 129 ? -7.271 1.583 22.672 1.00 10.19 129 LEU B O 1
ATOM 4244 N N . TYR B 1 130 ? -5.962 3.354 22.218 1.00 10.26 130 TYR B N 1
ATOM 4245 C CA . TYR B 1 130 ? -6.203 3.916 23.551 1.00 9.27 130 TYR B CA 1
ATOM 4246 C C . TYR B 1 130 ? -7.692 4.183 23.762 1.00 10.54 130 TYR B C 1
ATOM 4247 O O . TYR B 1 130 ? -8.182 4.086 24.888 1.00 11.70 130 TYR B O 1
ATOM 4256 N N . LYS B 1 131 ? -8.406 4.515 22.692 1.00 11.18 131 LYS B N 1
ATOM 4257 C CA . LYS B 1 131 ? -9.846 4.734 22.770 1.00 11.35 131 LYS B CA 1
ATOM 4258 C C . LYS B 1 131 ? -10.596 3.439 23.059 1.00 9.89 131 LYS B C 1
ATOM 4259 O O . LYS B 1 131 ? -11.520 3.400 23.872 1.00 10.59 131 LYS B O 1
ATOM 4265 N N . HIS B 1 132 ? -10.198 2.361 22.386 1.00 9.45 132 HIS B N 1
ATOM 4266 C CA . HIS B 1 132 ? -10.817 1.065 22.647 1.00 11.33 132 HIS B CA 1
ATOM 4267 C C . HIS B 1 132 ? -10.565 0.622 24.084 1.00 9.97 132 HIS B C 1
ATOM 4268 O O . HIS B 1 132 ? -11.438 0.061 24.744 1.00 12.73 132 HIS B O 1
ATOM 4275 N N . LEU B 1 133 ? -9.353 0.879 24.569 1.00 9.99 133 LEU B N 1
ATOM 4276 C CA . LEU B 1 133 ? -9.000 0.491 25.932 1.00 8.28 133 LEU B CA 1
ATOM 4277 C C . LEU B 1 133 ? -9.784 1.315 26.947 1.00 10.55 133 LEU B C 1
ATOM 4278 O O . LEU B 1 133 ? -10.160 0.813 28.007 1.00 11.01 133 LEU B O 1
ATOM 4283 N N . ALA B 1 134 ? -10.028 2.579 26.616 1.00 12.06 134 ALA B N 1
ATOM 4284 C CA . ALA B 1 134 ? -10.920 3.413 27.415 1.00 10.78 134 ALA B CA 1
ATOM 4285 C C . ALA B 1 134 ? -12.321 2.812 27.470 1.00 11.61 134 ALA B C 1
ATOM 4286 O O . ALA B 1 134 ? -12.942 2.775 28.533 1.00 13.50 134 ALA B O 1
ATOM 4288 N N . ASP B 1 135 ? -12.806 2.348 26.324 1.00 11.94 135 ASP B N 1
ATOM 4289 C CA . ASP B 1 135 ? -14.079 1.645 26.239 1.00 13.01 135 ASP B CA 1
ATOM 4290 C C . ASP B 1 135 ? -14.100 0.427 27.158 1.00 15.21 135 ASP B C 1
ATOM 4291 O O . ASP B 1 135 ? -15.007 0.264 27.973 1.00 16.15 135 ASP B O 1
ATOM 4296 N N . LEU B 1 136 ? -13.089 -0.428 27.018 1.00 13.12 136 LEU B N 1
ATOM 4297 C CA . LEU B 1 136 ? -13.056 -1.682 27.761 1.00 11.68 136 LEU B CA 1
ATOM 4298 C C . LEU B 1 136 ? -13.084 -1.438 29.267 1.00 15.04 136 LEU B C 1
ATOM 4299 O O . LEU B 1 136 ? -13.617 -2.248 30.026 1.00 16.67 136 LEU B O 1
ATOM 4304 N N . SER B 1 137 ? -12.505 -0.317 29.684 1.00 13.90 137 SER B N 1
ATOM 4305 C CA . SER B 1 137 ? -12.274 -0.059 31.099 1.00 12.37 137 SER B CA 1
ATOM 4306 C C . SER B 1 137 ? -13.303 0.930 31.644 1.00 13.96 137 SER B C 1
ATOM 4307 O O . SER B 1 137 ? -13.250 1.298 32.816 1.00 15.35 137 SER B O 1
ATOM 4310 N N . LYS B 1 138 ? -14.218 1.335 30.773 1.00 15.45 138 LYS B N 1
ATOM 4311 C CA . LYS B 1 138 ? -15.236 2.332 31.070 1.00 14.53 138 LYS B CA 1
ATOM 4312 C C . LYS B 1 138 ? -14.619 3.581 31.693 1.00 15.27 138 LYS B C 1
ATOM 4313 O O . LYS B 1 138 ? -15.127 4.125 32.673 1.00 18.82 138 LYS B O 1
ATOM 4319 N N . SER B 1 139 ? -13.511 4.038 31.113 1.00 16.43 139 SER B N 1
ATOM 4320 C CA . SER B 1 139 ? -12.849 5.245 31.594 1.00 15.09 139 SER B CA 1
ATOM 4321 C C . SER B 1 139 ? -13.429 6.497 30.943 1.00 16.82 139 SER B C 1
ATOM 4322 O O . SER B 1 139 ? -13.949 6.443 29.829 1.00 19.35 139 SER B O 1
ATOM 4325 N N . LYS B 1 140 ? -13.335 7.617 31.648 1.00 19.00 140 LYS B N 1
ATOM 4326 C CA . LYS B 1 140 ? -13.784 8.910 31.148 1.00 19.95 140 LYS B CA 1
ATOM 4327 C C . LYS B 1 140 ? -12.891 9.412 30.021 1.00 17.96 140 LYS B C 1
ATOM 4328 O O . LYS B 1 140 ? -11.666 9.300 30.098 1.00 22.99 140 LYS B O 1
ATOM 4334 N N . THR B 1 141 ? -13.492 9.965 28.970 1.00 21.35 141 THR B N 1
ATOM 4335 C CA . THR B 1 141 ? -12.708 10.444 27.835 1.00 21.76 141 THR B CA 1
ATOM 4336 C C . THR B 1 141 ? -13.019 11.900 27.509 1.00 22.00 141 THR B C 1
ATOM 4337 O O . THR B 1 141 ? -12.886 12.327 26.361 1.00 26.51 141 THR B O 1
ATOM 4341 N N . SER B 1 142 ? -13.433 12.668 28.512 1.00 23.26 142 SER B N 1
ATOM 4342 C CA . SER B 1 142 ? -13.688 14.089 28.293 1.00 25.55 142 SER B CA 1
ATOM 4343 C C . SER B 1 142 ? -13.307 14.923 29.509 1.00 21.51 142 SER B C 1
ATOM 4344 O O . SER B 1 142 ? -14.172 15.295 30.305 1.00 35.01 142 SER B O 1
ATOM 4347 N N . PRO B 1 143 ? -12.024 15.222 29.662 1.00 18.88 143 PRO B N 1
ATOM 4348 C CA . PRO B 1 143 ? -10.999 14.866 28.683 1.00 17.25 143 PRO B CA 1
ATOM 4349 C C . PRO B 1 143 ? -10.312 13.543 28.983 1.00 16.66 143 PRO B C 1
ATOM 4350 O O . PRO B 1 143 ? -10.472 12.968 30.060 1.00 14.38 143 PRO B O 1
ATOM 4354 N N . TYR B 1 144 ? -9.537 13.059 28.015 1.00 14.30 144 TYR B N 1
ATOM 4355 C CA . TYR B 1 144 ? -8.483 12.095 28.305 1.00 14.27 144 TYR B CA 1
ATOM 4356 C C . TYR B 1 144 ? -7.434 12.710 29.228 1.00 11.65 144 TYR B C 1
ATOM 4357 O O . TYR B 1 144 ? -7.320 13.933 29.317 1.00 15.78 144 TYR B O 1
ATOM 4366 N N . VAL B 1 145 ? -6.679 11.851 29.904 1.00 11.18 145 VAL B N 1
ATOM 4367 C CA . VAL B 1 145 ? -5.572 12.307 30.736 1.00 12.67 145 VAL B CA 1
ATOM 4368 C C . VAL B 1 145 ? -4.252 11.706 30.267 1.00 13.02 145 VAL B C 1
ATOM 4369 O O . VAL B 1 145 ? -4.129 10.486 30.151 1.00 14.40 145 VAL B O 1
ATOM 4373 N N . LEU B 1 146 ? -3.276 12.569 30.001 1.00 14.26 146 LEU B N 1
ATOM 4374 C CA . LEU B 1 146 ? -1.929 12.128 29.659 1.00 13.98 146 LEU B CA 1
ATOM 4375 C C . LEU B 1 146 ? -1.057 11.997 30.903 1.00 11.65 146 LEU B C 1
ATOM 4376 O O . LEU B 1 146 ? -1.157 12.805 31.828 1.00 14.20 146 LEU B O 1
ATOM 4381 N N . PRO B 1 147 ? -0.204 10.980 30.927 1.00 12.70 147 PRO B N 1
ATOM 4382 C CA . PRO B 1 147 ? 0.540 10.630 32.138 1.00 13.59 147 PRO B CA 1
ATOM 4383 C C . PRO B 1 147 ? 1.805 11.458 32.319 1.00 13.69 147 PRO B C 1
ATOM 4384 O O . PRO B 1 147 ? 2.459 11.841 31.348 1.00 15.64 147 PRO B O 1
ATOM 4388 N N . VAL B 1 148 ? 2.151 11.736 33.574 1.00 11.28 148 VAL B N 1
ATOM 4389 C CA . VAL B 1 148 ? 3.531 12.060 33.919 1.00 12.14 148 VAL B CA 1
ATOM 4390 C C . VAL B 1 148 ? 4.432 10.848 33.716 1.00 11.93 148 VAL B C 1
ATOM 4391 O O . VAL B 1 148 ? 4.175 9.787 34.288 1.00 13.91 148 VAL B O 1
ATOM 4395 N N . PRO B 1 149 ? 5.479 10.990 32.913 1.00 13.32 149 PRO B N 1
ATOM 4396 C CA . PRO B 1 149 ? 6.492 9.934 32.818 1.00 12.26 149 PRO B CA 1
ATOM 4397 C C . PRO B 1 149 ? 7.440 9.965 34.011 1.00 13.66 149 PRO B C 1
ATOM 4398 O O . PRO B 1 149 ? 8.092 10.978 34.269 1.00 13.36 149 PRO B O 1
ATOM 4402 N N . PHE B 1 150 ? 7.508 8.851 34.732 1.00 12.66 150 PHE B N 1
ATOM 4403 C CA . PHE B 1 150 ? 8.575 8.621 35.697 1.00 13.79 150 PHE B CA 1
ATOM 4404 C C . PHE B 1 150 ? 9.767 7.948 35.022 1.00 11.33 150 PHE B C 1
ATOM 4405 O O . PHE B 1 150 ? 9.690 6.780 34.637 1.00 11.43 150 PHE B O 1
ATOM 4413 N N . LEU B 1 151 ? 10.859 8.690 34.883 1.00 11.92 151 LEU B N 1
ATOM 4414 C CA . LEU B 1 151 ? 11.976 8.277 34.042 1.00 14.22 151 LEU B CA 1
ATOM 4415 C C . LEU B 1 151 ? 13.144 7.774 34.884 1.00 11.68 151 LEU B C 1
ATOM 4416 O O . LEU B 1 151 ? 13.721 8.530 35.666 1.00 15.85 151 LEU B O 1
ATOM 4421 N N . ASN B 1 152 ? 13.485 6.501 34.719 1.00 16.31 152 ASN B N 1
ATOM 4422 C CA . ASN B 1 152 ? 14.483 5.840 35.552 1.00 16.47 152 ASN B CA 1
ATOM 4423 C C . ASN B 1 152 ? 15.900 6.179 35.103 1.00 18.07 152 ASN B C 1
ATOM 4424 O O . ASN B 1 152 ? 16.512 5.418 34.351 1.00 22.79 152 ASN B O 1
ATOM 4429 N N . VAL B 1 153 ? 16.413 7.314 35.567 1.00 16.00 153 VAL B N 1
ATOM 4430 C CA . VAL B 1 153 ? 17.635 7.894 35.022 1.00 16.33 153 VAL B CA 1
ATOM 4431 C C . VAL B 1 153 ? 18.877 7.412 35.763 1.00 14.35 153 VAL B C 1
ATOM 4432 O O . VAL B 1 153 ? 19.999 7.568 35.278 1.00 16.13 153 VAL B O 1
ATOM 4436 N N . LEU B 1 154 ? 18.684 6.826 36.940 1.00 14.35 154 LEU B N 1
ATOM 4437 C CA . LEU B 1 154 ? 19.807 6.368 37.751 1.00 17.91 154 LEU B CA 1
ATOM 4438 C C . LEU B 1 154 ? 19.454 5.083 38.490 1.00 18.67 154 LEU B C 1
ATOM 4439 O O . LEU B 1 154 ? 18.412 5.009 39.140 1.00 19.00 154 LEU B O 1
ATOM 4444 N N . ASN B 1 155 ? 20.319 4.078 38.388 1.00 23.35 155 ASN B N 1
ATOM 4445 C CA . ASN B 1 155 ? 19.972 2.738 38.847 1.00 28.71 155 ASN B CA 1
ATOM 4446 C C . ASN B 1 155 ? 20.943 2.243 39.916 1.00 27.13 155 ASN B C 1
ATOM 4447 O O . ASN B 1 155 ? 22.142 2.508 39.853 1.00 25.85 155 ASN B O 1
ATOM 4452 N N . GLY B 1 156 ? 20.403 1.523 40.894 1.00 28.29 156 GLY B N 1
ATOM 4453 C CA . GLY B 1 156 ? 21.170 0.633 41.744 1.00 27.45 156 GLY B CA 1
ATOM 4454 C C . GLY B 1 156 ? 20.534 -0.740 41.856 1.00 28.69 156 GLY B C 1
ATOM 4455 O O . GLY B 1 156 ? 20.078 -1.303 40.859 1.00 29.03 156 GLY B O 1
ATOM 4456 N N . GLY B 1 157 ? 20.496 -1.289 43.067 1.00 28.77 157 GLY B N 1
ATOM 4457 C CA . GLY B 1 157 ? 19.882 -2.587 43.292 1.00 28.18 157 GLY B CA 1
ATOM 4458 C C . GLY B 1 157 ? 20.636 -3.703 42.595 1.00 28.57 157 GLY B C 1
ATOM 4459 O O . GLY B 1 157 ? 21.866 -3.685 42.539 1.00 31.49 157 GLY B O 1
ATOM 4460 N N . ALA B 1 163 ? 27.297 -0.572 45.511 1.00 44.33 163 ALA B N 1
ATOM 4461 C CA . ALA B 1 163 ? 26.947 -0.572 46.926 1.00 47.93 163 ALA B CA 1
ATOM 4462 C C . ALA B 1 163 ? 25.531 -0.055 47.154 1.00 47.15 163 ALA B C 1
ATOM 4463 O O . ALA B 1 163 ? 24.961 -0.243 48.231 1.00 57.66 163 ALA B O 1
ATOM 4465 N N . LEU B 1 164 ? 24.959 0.597 46.146 1.00 45.70 164 LEU B N 1
ATOM 4466 C CA . LEU B 1 164 ? 23.697 1.309 46.315 1.00 38.48 164 LEU B CA 1
ATOM 4467 C C . LEU B 1 164 ? 22.502 0.370 46.198 1.00 37.40 164 LEU B C 1
ATOM 4468 O O . LEU B 1 164 ? 22.291 -0.265 45.165 1.00 37.72 164 LEU B O 1
ATOM 4473 N N . ALA B 1 165 ? 21.714 0.283 47.266 1.00 30.95 165 ALA B N 1
ATOM 4474 C CA . ALA B 1 165 ? 20.797 -0.836 47.449 1.00 29.31 165 ALA B CA 1
ATOM 4475 C C . ALA B 1 165 ? 19.491 -0.627 46.691 1.00 24.93 165 ALA B C 1
ATOM 4476 O O . ALA B 1 165 ? 18.958 -1.559 46.087 1.00 29.61 165 ALA B O 1
ATOM 4478 N N . LEU B 1 166 ? 18.904 0.641 46.761 1.00 23.55 166 LEU B N 1
ATOM 4479 C CA . LEU B 1 166 ? 17.643 0.912 46.047 1.00 20.17 166 LEU B CA 1
ATOM 4480 C C . LEU B 1 166 ? 17.906 0.754 44.546 1.00 18.83 166 LEU B C 1
ATOM 4481 O O . LEU B 1 166 ? 18.955 1.134 44.027 1.00 27.32 166 LEU B O 1
ATOM 4486 N N . GLN B 1 167 ? 16.945 0.202 43.875 1.00 23.06 167 GLN B N 1
ATOM 4487 C CA . GLN B 1 167 ? 17.071 -0.126 42.452 1.00 23.22 167 GLN B CA 1
ATOM 4488 C C . GLN B 1 167 ? 16.841 1.036 41.471 1.00 22.51 167 GLN B C 1
ATOM 4489 O O . GLN B 1 167 ? 17.639 1.260 40.556 1.00 29.35 167 GLN B O 1
ATOM 4495 N N . GLU B 1 168 ? 15.766 1.781 41.632 1.00 17.33 168 GLU B N 1
ATOM 4496 C CA . GLU B 1 168 ? 15.466 2.874 40.677 1.00 18.19 168 GLU B CA 1
ATOM 4497 C C . GLU B 1 168 ? 15.373 4.238 41.370 1.00 17.84 168 GLU B C 1
ATOM 4498 O O . GLU B 1 168 ? 14.660 4.413 42.359 1.00 17.19 168 GLU B O 1
ATOM 4504 N N . PHE B 1 169 ? 16.025 5.218 40.667 1.00 16.24 169 PHE B N 1
ATOM 4505 C CA . PHE B 1 169 ? 15.832 6.631 40.960 1.00 15.40 169 PHE B CA 1
ATOM 4506 C C . PHE B 1 169 ? 15.238 7.361 39.760 1.00 14.50 169 PHE B C 1
ATOM 4507 O O . PHE B 1 169 ? 15.934 7.623 38.779 1.00 17.62 169 PHE B O 1
ATOM 4515 N N . MET B 1 170 ? 13.952 7.683 39.849 1.00 13.90 170 MET B N 1
ATOM 4516 C CA . MET B 1 170 ? 13.223 8.252 38.723 1.00 14.02 170 MET B CA 1
ATOM 4517 C C . MET B 1 170 ? 13.058 9.760 38.871 1.00 13.64 170 MET B C 1
ATOM 4518 O O . MET B 1 170 ? 12.964 10.287 39.978 1.00 16.30 170 MET B O 1
ATOM 4523 N N . ILE B 1 171 ? 13.023 10.457 37.739 1.00 12.86 171 ILE B N 1
ATOM 4524 C CA . ILE B 1 171 ? 12.565 11.842 37.724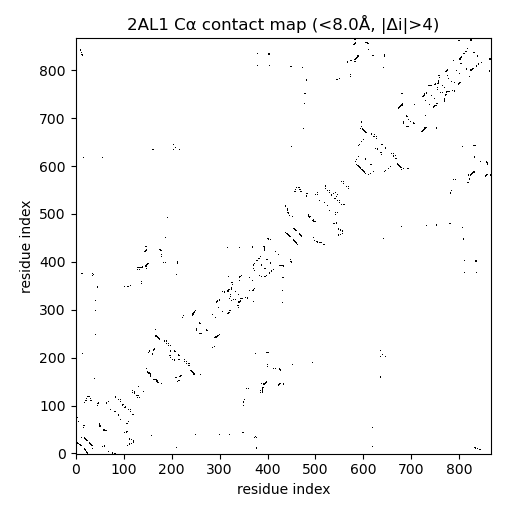 1.00 14.30 171 ILE B CA 1
ATOM 4525 C C . ILE B 1 171 ? 11.173 11.947 37.111 1.00 13.75 171 ILE B C 1
ATOM 4526 O O . ILE B 1 171 ? 10.813 11.191 36.209 1.00 14.57 171 ILE B O 1
ATOM 4531 N N . ALA B 1 172 ? 10.391 12.896 37.612 1.00 14.58 172 ALA B N 1
ATOM 4532 C CA . ALA B 1 172 ? 9.018 13.082 37.155 1.00 15.25 172 ALA B CA 1
ATOM 4533 C C . ALA B 1 172 ? 8.711 14.565 36.968 1.00 15.16 172 ALA B C 1
ATOM 4534 O O . ALA B 1 172 ? 8.515 15.288 37.945 1.00 15.41 172 ALA B O 1
ATOM 4536 N N . PRO B 1 173 ? 8.676 15.004 35.717 1.00 18.73 173 PRO B N 1
ATOM 4537 C CA . PRO B 1 173 ? 8.412 16.407 35.388 1.00 18.07 173 PRO B CA 1
ATOM 4538 C C . PRO B 1 173 ? 6.943 16.776 35.582 1.00 18.42 173 PRO B C 1
ATOM 4539 O O . PRO B 1 173 ? 6.233 17.047 34.613 1.00 18.25 173 PRO B O 1
ATOM 4543 N N . THR B 1 174 ? 6.491 16.786 36.832 1.00 18.16 174 THR B N 1
ATOM 4544 C CA . THR B 1 174 ? 5.101 17.101 37.140 1.00 16.25 174 THR B CA 1
ATOM 4545 C C . THR B 1 174 ? 4.775 18.564 36.857 1.00 18.12 174 THR B C 1
ATOM 4546 O O . THR B 1 174 ? 3.605 18.924 36.712 1.00 20.02 174 THR B O 1
ATOM 4550 N N . GLY B 1 175 ? 5.800 19.407 36.777 1.00 15.84 175 GLY B N 1
ATOM 4551 C CA . GLY B 1 175 ? 5.611 20.841 36.655 1.00 16.83 175 GLY B CA 1
ATOM 4552 C C . GLY B 1 175 ? 5.485 21.297 35.213 1.00 19.87 175 GLY B C 1
ATOM 4553 O O . GLY B 1 175 ? 5.250 22.478 34.953 1.00 20.83 175 GLY B O 1
ATOM 4554 N N . ALA B 1 176 ? 5.639 20.365 34.278 1.00 17.28 176 ALA B N 1
ATOM 4555 C CA . ALA B 1 176 ? 5.387 20.611 32.866 1.00 18.01 176 ALA B CA 1
ATOM 4556 C C . ALA B 1 176 ? 3.904 20.852 32.598 1.00 20.71 176 ALA B C 1
ATOM 4557 O O . ALA B 1 176 ? 3.053 20.460 33.396 1.00 23.62 176 ALA B O 1
ATOM 4559 N N . LYS B 1 177 ? 3.608 21.497 31.475 1.00 24.41 177 LYS B N 1
ATOM 4560 C CA . LYS B 1 177 ? 2.243 21.856 31.115 1.00 21.91 177 LYS B CA 1
ATOM 4561 C C . LYS B 1 177 ? 1.633 20.845 30.149 1.00 18.36 177 LYS B C 1
ATOM 4562 O O . LYS B 1 177 ? 0.4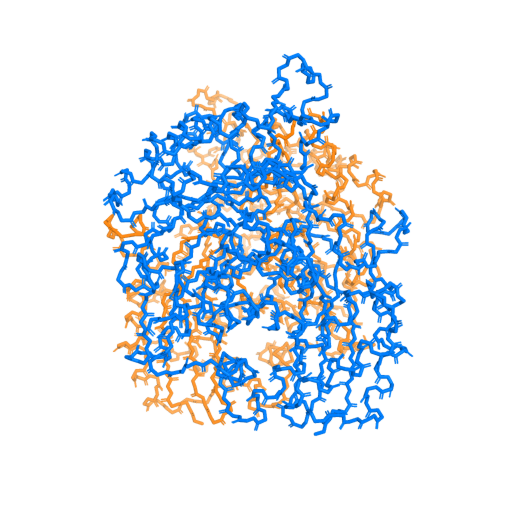11 20.730 30.051 1.00 18.61 177 LYS B O 1
ATOM 4568 N N . THR B 1 178 ? 2.492 20.121 29.442 1.00 17.19 178 THR B N 1
ATOM 4569 C CA . THR B 1 178 ? 2.078 19.095 28.497 1.00 14.70 178 THR B CA 1
ATOM 4570 C C . THR B 1 178 ? 2.967 17.864 28.627 1.00 12.35 178 THR B C 1
ATOM 4571 O O . THR B 1 178 ? 4.021 17.916 29.262 1.00 16.36 178 THR B O 1
ATOM 4575 N N . PHE B 1 179 ? 2.546 16.752 28.027 1.00 13.81 179 PHE B N 1
ATOM 4576 C CA . PHE B 1 179 ? 3.446 15.606 27.950 1.00 13.17 179 PHE B CA 1
ATOM 4577 C C . PHE B 1 179 ? 4.687 15.942 27.128 1.00 13.27 179 PHE B C 1
ATOM 4578 O O . PHE B 1 179 ? 5.812 15.629 27.519 1.00 13.52 179 PHE B O 1
ATOM 4586 N N . ALA B 1 180 ? 4.489 16.583 25.979 1.00 12.08 180 ALA B N 1
ATOM 4587 C CA . ALA B 1 180 ? 5.624 16.935 25.130 1.00 11.81 180 ALA B CA 1
ATOM 4588 C C . ALA B 1 180 ? 6.646 17.760 25.907 1.00 12.73 180 ALA B C 1
ATOM 4589 O O . ALA B 1 180 ? 7.853 17.561 25.772 1.00 16.19 180 ALA B O 1
ATOM 4591 N N . GLU B 1 181 ? 6.155 18.689 26.721 1.00 16.11 181 GLU B N 1
ATOM 4592 C CA . GLU B 1 181 ? 7.030 19.493 27.568 1.00 15.90 181 GLU B CA 1
ATOM 4593 C C . GLU B 1 181 ? 7.698 18.639 28.640 1.00 14.49 181 GLU B C 1
ATOM 4594 O O . GLU B 1 181 ? 8.896 18.776 28.895 1.00 16.43 181 GLU B O 1
ATOM 4600 N N . ALA B 1 182 ? 6.930 17.754 29.271 1.00 15.50 182 ALA B N 1
ATOM 4601 C CA . ALA B 1 182 ? 7.482 16.861 30.284 1.00 12.86 182 ALA B CA 1
ATOM 4602 C C . ALA B 1 182 ? 8.619 16.016 29.719 1.00 13.07 182 ALA B C 1
ATOM 4603 O O . ALA B 1 182 ? 9.654 15.839 30.364 1.00 14.50 182 ALA B O 1
ATOM 4605 N N . LEU B 1 183 ? 8.425 15.496 28.511 1.00 10.90 183 LEU B N 1
ATOM 4606 C CA . LEU B 1 183 ? 9.419 14.633 27.882 1.00 11.98 183 LEU B CA 1
ATOM 4607 C C . LEU B 1 183 ? 10.698 15.393 27.553 1.00 12.22 183 LEU B C 1
ATOM 4608 O O . LEU B 1 183 ? 11.802 14.887 27.767 1.00 13.78 183 LEU B O 1
ATOM 4613 N N . ARG B 1 184 ? 10.569 16.612 27.030 1.00 12.32 184 ARG B N 1
ATOM 4614 C CA . ARG B 1 184 ? 11.751 17.427 26.769 1.00 13.05 184 ARG B CA 1
ATOM 4615 C C . ARG B 1 184 ? 12.529 17.699 28.053 1.00 14.30 184 ARG B C 1
ATOM 4616 O O . ARG B 1 184 ? 13.736 17.470 28.114 1.00 19.89 184 ARG B O 1
ATOM 4624 N N . ILE B 1 185 ? 11.833 18.189 29.075 1.00 15.64 185 ILE B N 1
ATOM 4625 C CA . ILE B 1 185 ? 12.475 18.465 30.357 1.00 16.38 185 ILE B CA 1
ATOM 4626 C C . ILE B 1 185 ? 13.186 17.226 30.888 1.00 15.22 185 ILE B C 1
ATOM 4627 O O . ILE B 1 185 ? 14.333 17.295 31.331 1.00 18.31 185 ILE B O 1
ATOM 4632 N N . GLY B 1 186 ? 12.501 16.087 30.842 1.00 15.41 186 GLY B N 1
ATOM 4633 C CA . GLY B 1 186 ? 13.099 14.830 31.258 1.00 14.49 186 GLY B CA 1
ATOM 4634 C C . GLY B 1 186 ? 14.366 14.520 30.486 1.00 15.27 186 GLY B C 1
ATOM 4635 O O . GLY B 1 186 ? 15.367 14.088 31.059 1.00 16.10 186 GLY B O 1
ATOM 4636 N N . SER B 1 187 ? 14.328 14.740 29.173 1.00 13.53 187 SER B N 1
ATOM 4637 C CA . SER B 1 187 ? 15.482 14.430 28.335 1.00 12.95 187 SER B CA 1
ATOM 4638 C C . SER B 1 187 ? 16.657 15.343 28.672 1.00 13.19 187 SER B C 1
ATOM 4639 O O . SER B 1 187 ? 17.812 14.920 28.666 1.00 16.28 187 SER B O 1
ATOM 4642 N N . GLU B 1 188 ? 16.360 16.607 28.969 1.00 14.47 188 GLU B N 1
ATOM 4643 C CA . GLU B 1 188 ? 17.427 17.561 29.269 1.00 13.91 188 GLU B CA 1
ATOM 4644 C C . GLU B 1 188 ? 18.050 17.266 30.628 1.00 14.44 188 GLU B C 1
ATOM 4645 O O . GLU B 1 188 ? 19.266 17.353 30.805 1.00 18.37 188 GLU B O 1
ATOM 4651 N N . VAL B 1 189 ? 17.214 16.911 31.601 1.00 15.74 189 VAL B N 1
ATOM 4652 C CA . VAL B 1 189 ? 17.728 16.507 32.907 1.00 15.92 189 VAL B CA 1
ATOM 4653 C C . VAL B 1 189 ? 18.612 15.271 32.781 1.00 13.20 189 VAL B C 1
ATOM 4654 O O . VAL B 1 189 ? 19.708 15.218 33.340 1.00 15.69 189 VAL B O 1
ATOM 4658 N N . TYR B 1 190 ? 18.132 14.276 32.042 1.00 12.87 190 TYR B N 1
ATOM 4659 C CA . TYR B 1 190 ? 18.899 13.065 31.778 1.00 13.02 190 TYR B CA 1
ATOM 4660 C C . TYR B 1 190 ? 20.269 13.394 31.198 1.00 14.38 190 TYR B C 1
ATOM 4661 O O . TYR B 1 190 ? 21.295 12.880 31.642 1.00 14.45 190 TYR B O 1
ATOM 4670 N N . HIS B 1 191 ? 20.293 14.264 30.190 1.00 13.58 191 HIS B N 1
ATOM 4671 C CA . HIS B 1 191 ? 21.558 14.544 29.509 1.00 14.36 191 HIS B CA 1
ATOM 4672 C C . HIS B 1 191 ? 22.506 15.314 30.419 1.00 13.73 191 HIS B C 1
ATOM 4673 O O . HIS B 1 191 ? 23.721 15.113 30.382 1.00 18.66 191 HIS B O 1
ATOM 4680 N N . ASN B 1 192 ? 21.952 16.198 31.241 1.00 15.84 192 ASN B N 1
ATOM 4681 C CA . ASN B 1 192 ? 22.750 16.886 32.251 1.00 17.02 192 ASN B CA 1
ATOM 4682 C C . ASN B 1 192 ? 23.287 15.904 33.287 1.00 17.40 192 ASN B C 1
ATOM 4683 O O . ASN B 1 192 ? 24.432 16.011 33.731 1.00 23.41 192 ASN B O 1
ATOM 4688 N N . LEU B 1 193 ? 22.457 14.940 33.672 1.00 16.37 193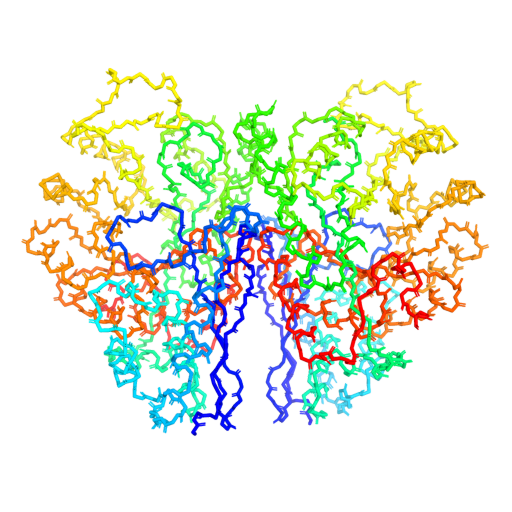 LEU B N 1
ATOM 4689 C CA . LEU B 1 193 ? 22.863 13.903 34.614 1.00 16.02 193 LEU B CA 1
ATOM 4690 C C . LEU B 1 193 ? 24.010 13.065 34.062 1.00 16.79 193 LEU B C 1
ATOM 4691 O O . LEU B 1 193 ? 24.981 12.777 34.763 1.00 17.81 193 LEU B O 1
ATOM 4696 N N . LYS B 1 194 ? 23.902 12.667 32.797 1.00 16.47 194 LYS B N 1
ATOM 4697 C CA . LYS B 1 194 ? 24.949 11.855 32.182 1.00 16.50 194 LYS B CA 1
ATOM 4698 C C . LYS B 1 194 ? 26.278 12.601 32.154 1.00 18.61 194 LYS B C 1
ATOM 4699 O O . LYS B 1 194 ? 27.334 12.019 32.404 1.00 22.47 194 LYS B O 1
ATOM 4705 N N . SER B 1 195 ? 26.226 13.894 31.852 1.00 17.68 195 SER B N 1
ATOM 4706 C CA . SER B 1 195 ? 27.430 14.710 31.771 1.00 19.58 195 SER B CA 1
ATOM 4707 C C . SER B 1 195 ? 28.108 14.850 33.131 1.00 20.83 195 SER B C 1
ATOM 4708 O O . SER B 1 195 ? 29.329 14.735 33.238 1.00 20.98 195 SER B O 1
ATOM 4711 N N . LEU B 1 196 ? 27.311 15.098 34.165 1.00 21.59 196 LEU B N 1
ATOM 4712 C CA . LEU B 1 196 ? 27.832 15.192 35.524 1.00 21.87 196 LEU B CA 1
ATOM 4713 C C . LEU B 1 196 ? 28.385 13.849 35.989 1.00 18.61 196 LEU B C 1
ATOM 4714 O O . LEU B 1 196 ? 29.399 13.783 36.684 1.00 22.31 196 LEU B O 1
ATOM 4719 N N . THR B 1 197 ? 27.709 12.771 35.600 1.00 16.14 197 THR B N 1
ATOM 4720 C CA . THR B 1 197 ? 28.110 11.435 36.027 1.00 17.54 197 THR B CA 1
ATOM 4721 C C . THR B 1 197 ? 29.477 11.056 35.469 1.00 21.56 197 THR B C 1
ATOM 4722 O O . THR B 1 197 ? 30.341 10.561 36.193 1.00 22.90 197 THR B O 1
ATOM 4726 N N . LYS B 1 198 ? 29.670 11.293 34.175 1.00 20.29 198 LYS B N 1
ATOM 4727 C CA . LYS B 1 198 ? 30.966 11.051 33.549 1.00 20.86 198 LYS B CA 1
ATOM 4728 C C . LYS B 1 198 ? 32.050 11.920 34.172 1.00 24.21 198 LYS B C 1
ATOM 4729 O O . LYS B 1 198 ? 33.183 11.477 34.377 1.00 25.70 198 LYS B O 1
ATOM 4735 N N . LYS B 1 199 ? 31.701 13.166 34.473 1.00 23.72 199 LYS B N 1
ATOM 4736 C CA . LYS B 1 199 ? 32.636 14.097 35.095 1.00 27.71 199 LYS B CA 1
ATOM 4737 C C . LYS B 1 199 ? 33.100 13.581 36.451 1.00 26.96 199 LYS B C 1
ATOM 4738 O O . LYS B 1 199 ? 34.286 13.627 36.777 1.00 31.93 199 LYS B O 1
ATOM 4744 N N . ARG B 1 200 ? 32.151 13.088 37.242 1.00 27.43 200 ARG B N 1
ATOM 4745 C CA . ARG B 1 200 ? 32.397 12.834 38.655 1.00 24.98 200 ARG B CA 1
ATOM 4746 C C . ARG B 1 200 ? 32.772 11.379 38.910 1.00 27.08 200 ARG B C 1
ATOM 4747 O O . ARG B 1 200 ? 33.379 11.064 39.936 1.00 28.99 200 ARG B O 1
ATOM 4755 N N . TYR B 1 201 ? 32.415 10.490 37.986 1.00 22.86 201 TYR B N 1
ATOM 4756 C CA . TYR B 1 201 ? 32.617 9.063 38.224 1.00 23.08 201 TYR B CA 1
ATOM 4757 C C . TYR B 1 201 ? 33.433 8.412 37.114 1.00 23.91 201 TYR B C 1
ATOM 4758 O O . TYR B 1 201 ? 33.750 7.222 37.183 1.00 27.96 201 TYR B O 1
ATOM 4767 N N . GLY B 1 202 ? 33.777 9.185 36.089 1.00 28.71 202 GLY B N 1
ATOM 4768 C CA . GLY B 1 202 ? 34.596 8.690 34.996 1.00 29.05 202 GLY B CA 1
ATOM 4769 C C . GLY B 1 202 ? 33.772 8.311 33.780 1.00 28.65 202 GLY B C 1
ATOM 4770 O O . GLY B 1 202 ? 32.562 8.104 33.885 1.00 27.31 202 GLY B O 1
ATOM 4771 N N . ALA B 1 203 ? 34.424 8.218 32.626 1.00 29.62 203 ALA B N 1
ATOM 4772 C CA . ALA B 1 203 ? 33.730 8.061 31.354 1.00 31.02 203 ALA B CA 1
ATOM 4773 C C . ALA B 1 203 ? 32.834 6.828 31.347 1.00 32.14 203 ALA B C 1
ATOM 4774 O O . ALA B 1 203 ? 31.696 6.883 30.879 1.00 28.53 203 ALA B O 1
ATOM 4776 N N . SER B 1 204 ? 33.346 5.716 31.867 1.00 30.44 204 SER B N 1
ATOM 4777 C CA . SER B 1 204 ? 32.626 4.449 31.809 1.00 25.62 204 SER B CA 1
ATOM 4778 C C . SER B 1 204 ? 31.282 4.539 32.522 1.00 23.12 204 SER B C 1
ATOM 4779 O O . SER B 1 204 ? 30.356 3.787 32.216 1.00 20.68 204 SER B O 1
ATOM 4782 N N . ALA B 1 205 ? 31.184 5.461 33.474 1.00 23.32 205 ALA B N 1
ATOM 4783 C CA . ALA B 1 205 ? 30.021 5.562 34.346 1.00 22.35 205 ALA B CA 1
ATOM 4784 C C . ALA B 1 205 ? 28.793 6.052 33.587 1.00 21.60 205 ALA B C 1
ATOM 4785 O O . ALA B 1 205 ? 27.665 5.932 34.068 1.00 23.93 205 ALA B O 1
ATOM 4787 N N . GLY B 1 206 ? 29.018 6.603 32.400 1.00 20.52 206 GLY B N 1
ATOM 4788 C CA . GLY B 1 206 ? 27.950 7.129 31.572 1.00 20.42 206 GLY B CA 1
ATOM 4789 C C . GLY B 1 206 ? 27.337 6.083 30.663 1.00 17.19 206 GLY B C 1
ATOM 4790 O O . GLY B 1 206 ? 26.304 6.328 30.034 1.00 20.38 206 GLY B O 1
ATOM 4791 N N . ASN B 1 207 ? 27.958 4.909 30.578 1.00 16.06 207 ASN B N 1
ATOM 4792 C CA . ASN B 1 207 ? 27.336 3.787 29.876 1.00 16.56 207 ASN B CA 1
ATOM 4793 C C . ASN B 1 207 ? 26.108 3.299 30.635 1.00 17.29 207 ASN B C 1
ATOM 4794 O O . ASN B 1 207 ? 26.081 3.314 31.866 1.00 23.49 207 ASN B O 1
ATOM 4799 N N . VAL B 1 208 ? 25.079 2.864 29.912 1.00 15.96 208 VAL B N 1
ATOM 4800 C CA . VAL B 1 208 ? 23.750 2.758 30.506 1.00 15.94 208 VAL B CA 1
ATOM 4801 C C . VAL B 1 208 ? 23.423 1.326 30.922 1.00 15.95 208 VAL B C 1
ATOM 4802 O O . VAL B 1 208 ? 23.970 0.360 30.391 1.00 18.07 208 VAL B O 1
ATOM 4806 N N . GLY B 1 209 ? 22.516 1.217 31.887 1.00 17.52 209 GLY B N 1
ATOM 4807 C CA . GLY B 1 209 ? 21.973 -0.051 32.330 1.00 16.52 209 GLY B CA 1
ATOM 4808 C C . GLY B 1 209 ? 20.787 -0.493 31.493 1.00 13.73 209 GLY B C 1
ATOM 4809 O O . GLY B 1 209 ? 20.519 0.078 30.435 1.00 13.85 209 GLY B O 1
ATOM 4810 N N . ASP B 1 210 ? 20.080 -1.510 31.970 1.00 12.71 210 ASP B N 1
ATOM 4811 C CA . ASP B 1 210 ? 19.077 -2.203 31.171 1.00 12.38 210 ASP B CA 1
ATOM 4812 C C . ASP B 1 210 ? 17.956 -1.264 30.742 1.00 13.26 210 ASP B C 1
ATOM 4813 O O . ASP B 1 210 ? 17.348 -1.463 29.690 1.00 12.32 210 ASP B O 1
ATOM 4818 N N . GLU B 1 211 ? 17.683 -0.243 31.551 1.00 14.38 211 GLU B N 1
ATOM 4819 C CA . GLU B 1 211 ? 16.531 0.620 31.313 1.00 15.54 211 GLU B CA 1
ATOM 4820 C C . GLU B 1 211 ? 16.948 1.997 30.812 1.00 15.03 211 GLU B C 1
ATOM 4821 O O . GLU B 1 211 ? 16.118 2.904 30.724 1.00 13.24 211 GLU B O 1
ATOM 4827 N N . GLY B 1 212 ? 18.228 2.148 30.485 1.00 13.42 212 GLY B N 1
ATOM 4828 C CA . GLY B 1 212 ? 18.732 3.362 29.871 1.00 12.27 212 GLY B CA 1
ATOM 4829 C C . GLY B 1 212 ? 19.271 4.357 30.876 1.00 12.57 212 GLY B C 1
ATOM 4830 O O . GLY B 1 212 ? 19.765 5.422 30.498 1.00 15.01 212 GLY B O 1
ATOM 4831 N N . GLY B 1 213 ? 19.189 4.034 32.165 1.00 14.38 213 GLY B N 1
ATOM 4832 C CA . GLY B 1 213 ? 19.756 4.895 33.193 1.00 14.27 213 GLY B CA 1
ATOM 4833 C C . GLY B 1 213 ? 21.265 4.767 33.263 1.00 15.75 213 GLY B C 1
ATOM 4834 O O . GLY B 1 213 ? 21.830 3.792 32.763 1.00 19.04 213 GLY B O 1
ATOM 4835 N N . VAL B 1 214 ? 21.930 5.743 33.878 1.00 16.99 214 VAL B N 1
ATOM 4836 C CA . VAL B 1 214 ? 23.321 5.552 34.282 1.00 17.80 214 VAL B CA 1
ATOM 4837 C C . VAL B 1 214 ? 23.397 4.776 35.593 1.00 19.21 214 VAL B C 1
ATOM 4838 O O . VAL B 1 214 ? 22.449 4.775 36.380 1.00 20.22 214 VAL B O 1
ATOM 4842 N N . ALA B 1 215 ? 24.528 4.118 35.824 1.00 22.66 215 ALA B N 1
ATOM 4843 C CA . ALA B 1 215 ? 24.719 3.339 37.041 1.00 24.55 215 ALA B CA 1
ATOM 4844 C C . ALA B 1 215 ? 26.148 3.464 37.559 1.00 21.05 215 ALA B C 1
ATOM 4845 O O . ALA B 1 215 ? 26.897 2.487 37.580 1.00 23.70 215 ALA B O 1
ATOM 4847 N N . PRO B 1 216 ? 26.524 4.668 37.976 1.00 24.46 216 PRO B N 1
ATOM 4848 C CA . PRO B 1 216 ? 27.834 4.869 38.601 1.00 22.67 216 PRO B CA 1
ATOM 4849 C C . PRO B 1 216 ? 27.915 4.156 39.948 1.00 21.50 216 PRO B C 1
ATOM 4850 O O . PRO B 1 216 ? 26.897 3.956 40.611 1.00 28.44 216 PRO B O 1
ATOM 4854 N N . ASN B 1 217 ? 29.126 3.779 40.343 1.00 24.04 217 ASN B N 1
ATOM 4855 C CA . ASN B 1 217 ? 29.348 3.188 41.658 1.00 25.15 217 ASN B CA 1
ATOM 4856 C C . ASN B 1 217 ? 29.041 4.193 42.763 1.00 23.36 217 ASN B C 1
ATOM 4857 O O . ASN B 1 217 ? 29.886 5.007 43.135 1.00 23.60 217 ASN B O 1
ATOM 4862 N N . ILE B 1 218 ? 27.822 4.135 43.290 1.00 24.28 218 ILE B N 1
ATOM 4863 C CA . ILE B 1 218 ? 27.446 5.028 44.384 1.00 25.04 218 ILE B CA 1
ATOM 4864 C C . ILE B 1 218 ? 27.096 4.239 45.639 1.00 27.42 218 ILE B C 1
ATOM 4865 O O . ILE B 1 218 ? 26.455 3.192 45.576 1.00 27.70 218 ILE B O 1
ATOM 4870 N N . GLN B 1 219 ? 27.520 4.747 46.793 1.00 29.04 219 GLN B N 1
ATOM 4871 C CA . GLN B 1 219 ? 27.384 3.999 48.035 1.00 32.14 219 GLN B CA 1
ATOM 4872 C C . GLN B 1 219 ? 25.965 4.092 48.583 1.00 32.29 219 GLN B C 1
ATOM 4873 O O . GLN B 1 219 ? 25.393 3.084 49.000 1.00 37.39 219 GLN B O 1
ATOM 4879 N N . THR B 1 220 ? 25.397 5.293 48.584 1.00 28.85 220 THR B N 1
ATOM 4880 C CA . THR B 1 220 ? 24.183 5.563 49.347 1.00 32.70 220 THR B CA 1
ATOM 4881 C C . THR B 1 220 ? 23.140 6.307 48.520 1.00 29.24 220 THR B C 1
ATOM 4882 O O . THR B 1 220 ? 23.465 7.018 47.571 1.00 24.95 220 THR B O 1
ATOM 4886 N N . ALA B 1 221 ? 21.876 6.137 48.895 1.00 28.23 221 ALA B N 1
ATOM 4887 C CA . ALA B 1 221 ? 20.770 6.831 48.249 1.00 26.11 221 ALA B CA 1
ATOM 4888 C C . ALA B 1 221 ? 20.952 8.344 48.297 1.00 26.46 221 ALA B C 1
ATOM 4889 O O . ALA B 1 221 ? 20.698 9.048 47.320 1.00 22.32 221 ALA B O 1
ATOM 4891 N N . GLU B 1 222 ? 21.395 8.849 49.445 1.00 26.03 222 GLU B N 1
ATOM 4892 C CA . GLU B 1 222 ? 21.631 10.282 49.590 1.00 26.64 222 GLU B CA 1
ATOM 4893 C C . GLU B 1 222 ? 22.552 10.792 48.487 1.00 23.32 222 GLU B C 1
ATOM 4894 O O . GLU B 1 222 ? 22.326 11.852 47.906 1.00 23.24 222 GLU B O 1
ATOM 4900 N N . GLU B 1 223 ? 23.601 10.027 48.197 1.00 23.03 223 GLU B N 1
ATOM 4901 C CA . GLU B 1 223 ? 24.545 10.407 47.151 1.00 23.89 223 GLU B CA 1
ATOM 4902 C C . GLU B 1 223 ? 23.885 10.383 45.777 1.00 20.06 223 GLU B C 1
ATOM 4903 O O . GLU B 1 223 ? 24.068 11.294 44.969 1.00 23.18 223 GLU B O 1
ATOM 4909 N N . ALA B 1 224 ? 23.112 9.335 45.508 1.00 21.12 224 ALA B N 1
ATOM 4910 C CA . ALA B 1 224 ? 22.339 9.270 44.272 1.00 16.74 224 ALA B CA 1
ATOM 4911 C C . ALA B 1 224 ? 21.435 10.488 44.125 1.00 15.91 224 ALA B C 1
ATOM 4912 O O . ALA B 1 224 ? 21.383 11.123 43.073 1.00 15.92 224 ALA B O 1
ATOM 4914 N N . LEU B 1 225 ? 20.713 10.818 45.193 1.00 16.18 225 LEU B N 1
ATOM 4915 C CA . LEU B 1 225 ? 19.672 11.838 45.103 1.00 16.05 225 LEU B CA 1
ATOM 4916 C C . LEU B 1 225 ? 20.278 13.231 44.973 1.00 15.11 225 LEU B C 1
ATOM 4917 O O . LEU B 1 225 ? 19.747 14.078 44.254 1.00 15.64 225 LEU B O 1
ATOM 4922 N N . ASP B 1 226 ? 21.387 13.473 45.665 1.00 17.82 226 ASP B N 1
ATOM 4923 C CA . ASP B 1 226 ? 22.126 14.719 45.491 1.00 20.01 226 ASP B CA 1
ATOM 4924 C C . ASP B 1 226 ? 22.516 14.918 44.028 1.00 17.80 226 ASP B C 1
ATOM 4925 O O . ASP B 1 226 ? 22.403 16.014 43.484 1.00 22.48 226 ASP B O 1
ATOM 4930 N N . LEU B 1 227 ? 22.978 13.838 43.407 1.00 19.15 227 LEU B N 1
ATOM 4931 C CA . LEU B 1 227 ? 23.386 13.849 42.009 1.00 19.03 227 LEU B CA 1
ATOM 4932 C C . LEU B 1 227 ? 22.226 14.225 41.096 1.00 17.35 227 LEU B C 1
ATOM 4933 O O . LEU B 1 227 ? 22.388 14.995 40.149 1.00 20.42 227 LEU B O 1
ATOM 4938 N N . ILE B 1 228 ? 21.048 13.679 41.383 1.00 17.66 228 ILE B N 1
ATOM 4939 C CA . ILE B 1 228 ? 19.866 13.965 40.571 1.00 18.98 228 ILE B CA 1
ATOM 4940 C C . ILE B 1 228 ? 19.403 15.402 40.775 1.00 17.10 228 ILE B C 1
ATOM 4941 O O . ILE B 1 228 ? 18.997 16.084 39.833 1.00 16.20 228 ILE B O 1
ATOM 4946 N N . VAL B 1 229 ? 19.460 15.877 42.017 1.00 18.07 229 VAL B N 1
ATOM 4947 C CA . VAL B 1 229 ? 19.135 17.278 42.281 1.00 19.01 229 VAL B CA 1
ATOM 4948 C C . VAL B 1 229 ? 20.070 18.208 41.516 1.00 17.83 229 VAL B C 1
ATOM 4949 O O . VAL B 1 229 ? 19.628 19.192 40.919 1.00 18.45 229 VAL B O 1
ATOM 4953 N N . ASP B 1 230 ? 21.364 17.903 41.527 1.00 22.63 230 ASP B N 1
ATOM 4954 C CA . ASP B 1 230 ? 22.335 18.691 40.775 1.00 20.39 230 ASP B CA 1
ATOM 4955 C C . ASP B 1 230 ? 21.991 18.723 39.288 1.00 21.04 230 ASP B C 1
ATOM 4956 O O . ASP B 1 230 ? 22.060 19.774 38.651 1.00 24.68 230 ASP B O 1
ATOM 4961 N N . ALA B 1 231 ? 21.625 17.563 38.755 1.00 21.35 231 ALA B N 1
ATOM 4962 C CA . ALA B 1 231 ? 21.239 17.428 37.357 1.00 18.29 231 ALA B CA 1
ATOM 4963 C C . ALA B 1 231 ? 20.014 18.275 37.035 1.00 17.58 231 ALA B C 1
ATOM 4964 O O . ALA B 1 231 ? 19.972 18.988 36.034 1.00 19.24 231 ALA B O 1
ATOM 4966 N N . ILE B 1 232 ? 19.006 18.189 37.899 1.00 17.40 232 ILE B N 1
ATOM 4967 C CA . ILE B 1 232 ? 17.786 18.969 37.705 1.00 17.28 232 ILE B CA 1
ATOM 4968 C C . ILE B 1 232 ? 18.087 20.462 37.702 1.00 18.40 232 ILE B C 1
ATOM 4969 O O . ILE B 1 232 ? 17.565 21.210 36.875 1.00 23.65 232 ILE B O 1
ATOM 4974 N N . LYS B 1 233 ? 18.933 20.900 38.630 1.00 19.50 233 LYS B N 1
ATOM 4975 C CA . LYS B 1 233 ? 19.285 22.315 38.707 1.00 22.68 233 LYS B CA 1
ATOM 4976 C C . LYS B 1 233 ? 20.102 22.741 37.491 1.00 22.61 233 LYS B C 1
ATOM 4977 O O . LYS B 1 233 ? 19.859 23.802 36.915 1.00 24.29 233 LYS B O 1
ATOM 4983 N N . ALA B 1 234 ? 21.066 21.909 37.111 1.00 21.11 234 ALA B N 1
ATOM 4984 C CA . ALA B 1 234 ? 21.911 22.194 35.957 1.00 19.98 234 ALA B CA 1
ATOM 4985 C C . ALA B 1 234 ? 21.074 22.338 34.690 1.00 19.61 234 ALA B C 1
ATOM 4986 O O . ALA B 1 234 ? 21.373 23.165 33.829 1.00 22.15 234 ALA B O 1
ATOM 4988 N N . ALA B 1 235 ? 20.026 21.526 34.592 1.00 18.61 235 ALA B N 1
ATOM 4989 C CA . ALA B 1 235 ? 19.115 21.565 33.457 1.00 16.82 235 ALA B CA 1
ATOM 4990 C C . ALA B 1 235 ? 18.168 22.758 33.536 1.00 18.52 235 ALA B C 1
ATOM 4991 O O . ALA B 1 235 ? 17.519 23.106 32.548 1.00 21.00 235 ALA B O 1
ATOM 4993 N N . GLY B 1 236 ? 18.086 23.385 34.705 1.00 21.82 236 GLY B N 1
ATOM 4994 C CA . GLY B 1 236 ? 17.294 24.585 34.887 1.00 20.56 236 GLY B CA 1
ATOM 4995 C C . GLY B 1 236 ? 15.840 24.312 35.211 1.00 22.33 236 GLY B C 1
ATOM 4996 O O . GLY B 1 236 ? 14.972 25.155 34.968 1.00 21.65 236 GLY B O 1
ATOM 4997 N N . HIS B 1 237 ? 15.548 23.136 35.762 1.00 22.63 237 HIS B N 1
ATOM 4998 C CA . HIS B 1 237 ? 14.161 22.736 35.972 1.00 21.84 237 HIS B CA 1
ATOM 4999 C C . HIS B 1 237 ? 13.855 22.482 37.442 1.00 25.45 237 HIS B C 1
ATOM 5000 O O . HIS B 1 237 ? 12.881 21.800 37.766 1.00 19.51 237 HIS B O 1
ATOM 5007 N N . ASP B 1 238 ? 14.680 23.027 38.336 1.00 24.50 238 ASP B N 1
ATOM 5008 C CA . ASP B 1 238 ? 14.367 22.926 39.761 1.00 26.62 238 ASP B CA 1
ATOM 5009 C C . ASP B 1 238 ? 12.959 23.458 40.020 1.00 25.38 238 ASP B C 1
ATOM 5010 O O . ASP B 1 238 ? 12.596 24.526 39.530 1.00 28.99 238 ASP B O 1
ATOM 5015 N N . GLY B 1 239 ? 12.178 22.706 40.788 1.00 25.53 239 GLY B N 1
ATOM 5016 C CA . GLY B 1 239 ? 10.830 23.109 41.140 1.00 24.47 239 GLY B CA 1
ATOM 5017 C C . GLY B 1 239 ? 9.779 22.524 40.219 1.00 20.75 239 GLY B C 1
ATOM 5018 O O . GLY B 1 239 ? 8.587 22.562 40.534 1.00 29.27 239 GLY B O 1
ATOM 5019 N N . LYS B 1 240 ? 10.203 21.980 39.082 1.00 19.06 240 LYS B N 1
ATOM 5020 C CA . LYS B 1 240 ? 9.270 21.417 38.111 1.00 19.83 240 LYS B CA 1
ATOM 5021 C C . LYS B 1 240 ? 9.475 19.916 37.944 1.00 18.41 240 LYS B C 1
ATOM 5022 O O . LYS B 1 240 ? 8.695 19.244 37.269 1.00 20.61 240 LYS B O 1
ATOM 5028 N N . VAL B 1 241 ? 10.528 19.392 38.562 1.00 18.69 241 VAL B N 1
ATOM 5029 C CA . VAL B 1 241 ? 10.844 17.972 38.467 1.00 18.10 241 VAL B CA 1
ATOM 5030 C C . VAL B 1 241 ? 10.947 17.350 39.856 1.00 19.37 241 VAL B C 1
ATOM 5031 O O . VAL B 1 241 ? 11.712 17.823 40.696 1.00 22.76 241 VAL B O 1
ATOM 5035 N N . LYS B 1 242 ? 10.173 16.295 40.080 1.00 19.57 242 LYS B N 1
ATOM 5036 C CA . LYS B 1 242 ? 10.203 15.570 41.343 1.00 19.87 242 LYS B CA 1
ATOM 5037 C C . LYS B 1 242 ? 10.823 14.189 41.160 1.00 17.66 242 LYS B C 1
ATOM 5038 O O . LYS B 1 242 ? 11.266 13.845 40.064 1.00 17.02 242 LYS B O 1
ATOM 5044 N N . ILE B 1 243 ? 10.849 13.409 42.235 1.00 15.12 243 ILE B N 1
ATOM 5045 C CA . ILE B 1 243 ? 11.576 12.145 42.241 1.00 16.02 243 ILE B CA 1
ATOM 5046 C C . ILE B 1 243 ? 10.680 10.989 42.667 1.00 14.21 243 ILE B C 1
ATOM 5047 O O . ILE B 1 243 ? 9.851 11.123 43.567 1.00 17.67 243 ILE B O 1
ATOM 5052 N N . GLY B 1 244 ? 10.850 9.844 42.014 1.00 14.19 244 GLY B N 1
ATOM 5053 C CA . GLY B 1 244 ? 10.280 8.596 42.488 1.00 16.14 244 GLY B CA 1
ATOM 5054 C C . GLY B 1 244 ? 11.339 7.542 42.756 1.00 16.61 244 GLY B C 1
ATOM 5055 O O . GLY B 1 244 ? 12.396 7.540 42.122 1.00 16.80 244 GLY B O 1
ATOM 5056 N N . LEU B 1 245 ? 11.056 6.647 43.695 1.00 13.03 245 LEU B N 1
ATOM 5057 C CA . LEU B 1 245 ? 11.931 5.524 43.998 1.00 12.92 245 LEU B CA 1
ATOM 5058 C C . LEU B 1 245 ? 11.248 4.192 43.710 1.00 11.93 245 LEU B C 1
ATOM 5059 O O . LEU B 1 245 ? 10.060 4.026 43.987 1.00 13.58 245 LEU B O 1
ATOM 5064 N N . ASP B 1 246 ? 11.994 3.242 43.156 1.00 12.60 246 ASP B N 1
ATOM 5065 C CA . ASP B 1 246 ? 11.691 1.830 43.369 1.00 10.51 246 ASP B CA 1
ATOM 5066 C C . ASP B 1 246 ? 12.768 1.188 44.236 1.00 10.41 246 ASP B C 1
ATOM 5067 O O . ASP B 1 246 ? 13.896 0.994 43.786 1.00 17.31 246 ASP B O 1
ATOM 5072 N N . CYS B 1 247 ? 12.416 0.862 45.474 1.00 13.43 247 CYS B N 1
ATOM 5073 C CA . CYS B 1 247 ? 13.374 0.280 46.406 1.00 14.55 247 CYS B CA 1
ATOM 5074 C C . CYS B 1 247 ? 13.672 -1.175 46.061 1.00 15.55 247 CYS B C 1
ATOM 5075 O O . CYS B 1 247 ? 14.760 -1.667 46.360 1.00 17.44 247 CYS B O 1
ATOM 5078 N N . ALA B 1 248 ? 12.701 -1.834 45.442 1.00 14.65 248 ALA B N 1
ATOM 5079 C CA . ALA B 1 248 ? 12.774 -3.259 45.148 1.00 13.89 248 ALA B CA 1
ATOM 5080 C C . ALA B 1 248 ? 13.290 -4.047 46.349 1.00 14.51 248 ALA B C 1
ATOM 5081 O O . ALA B 1 248 ? 14.195 -4.870 46.222 1.00 15.58 248 ALA B O 1
ATOM 5083 N N . SER B 1 249 ? 12.706 -3.788 47.515 1.00 13.69 249 SER B N 1
ATOM 5084 C CA . SER B 1 249 ? 13.327 -4.143 48.784 1.00 13.26 249 SER B CA 1
ATOM 5085 C C . SER B 1 249 ? 13.292 -5.647 49.025 1.00 14.12 249 SER B C 1
ATOM 5086 O O . SER B 1 249 ? 13.988 -6.161 49.903 1.00 16.14 249 SER B O 1
ATOM 5089 N N . SER B 1 250 ? 12.485 -6.369 48.250 1.00 13.89 250 SER B N 1
ATOM 5090 C CA . SER B 1 250 ? 12.505 -7.829 48.322 1.00 13.92 250 SER B CA 1
ATOM 5091 C C . SER B 1 250 ? 13.893 -8.371 47.995 1.00 16.55 250 SER B C 1
ATOM 5092 O O . SER B 1 250 ? 14.268 -9.454 48.443 1.00 19.46 250 SER B O 1
ATOM 5095 N N . GLU B 1 251 ? 14.649 -7.610 47.211 1.00 17.15 251 GLU B N 1
ATOM 5096 C CA . GLU B 1 251 ? 15.962 -8.038 46.747 1.00 19.27 251 GLU B CA 1
ATOM 5097 C C . GLU B 1 251 ? 17.006 -7.960 47.852 1.00 18.19 251 GLU B C 1
ATOM 5098 O O . GLU B 1 251 ? 18.076 -8.564 47.753 1.00 25.61 251 GLU B O 1
ATOM 5104 N N . PHE B 1 252 ? 16.723 -7.219 48.923 1.00 18.64 252 PHE B N 1
ATOM 5105 C CA . PHE B 1 252 ? 17.673 -7.205 50.039 1.00 22.04 252 PHE B CA 1
ATOM 5106 C C . PHE B 1 252 ? 16.966 -7.510 51.358 1.00 18.97 252 PHE B C 1
ATOM 5107 O O . PHE B 1 252 ? 17.417 -7.088 52.421 1.00 21.46 252 PHE B O 1
ATOM 5115 N N . PHE B 1 253 ? 15.864 -8.241 51.269 1.00 17.53 253 PHE B N 1
ATOM 5116 C CA . PHE B 1 253 ? 15.148 -8.741 52.437 1.00 19.85 253 PHE B CA 1
ATOM 5117 C C . PHE B 1 253 ? 15.665 -10.117 52.838 1.00 20.93 253 PHE B C 1
ATOM 5118 O O . PHE B 1 253 ? 15.514 -11.087 52.094 1.00 28.78 253 PHE B O 1
ATOM 5126 N N . LYS B 1 254 ? 16.275 -10.199 54.016 1.00 26.37 254 LYS B N 1
ATOM 5127 C CA . LYS B 1 254 ? 16.871 -11.442 54.489 1.00 24.82 254 LYS B CA 1
ATOM 5128 C C . LYS B 1 254 ? 16.619 -11.639 55.982 1.00 30.34 254 LYS B C 1
ATOM 5129 O O . LYS B 1 254 ? 16.795 -10.708 56.767 1.00 34.16 254 LYS B O 1
ATOM 5135 N N . ASP B 1 255 ? 16.212 -12.848 56.348 1.00 32.10 255 ASP B N 1
ATOM 5136 C CA . ASP B 1 255 ? 16.089 -13.250 57.742 1.00 35.60 255 ASP B CA 1
ATOM 5137 C C . ASP B 1 255 ? 15.269 -12.242 58.541 1.00 39.04 255 ASP B C 1
ATOM 5138 O O . ASP B 1 255 ? 15.505 -12.030 59.730 1.00 47.85 255 ASP B O 1
ATOM 5143 N N . GLY B 1 256 ? 14.301 -11.621 57.874 1.00 38.45 256 GLY B N 1
ATOM 5144 C CA . GLY B 1 256 ? 13.335 -10.761 58.528 1.00 37.07 256 GLY B CA 1
ATOM 5145 C C . GLY B 1 256 ? 13.774 -9.312 58.589 1.00 32.52 256 GLY B C 1
ATOM 5146 O O . GLY B 1 256 ? 13.027 -8.453 59.064 1.00 36.72 256 GLY B O 1
ATOM 5147 N N . LYS B 1 257 ? 14.982 -9.022 58.113 1.00 31.20 257 LYS B N 1
ATOM 5148 C CA . LYS B 1 257 ? 15.492 -7.655 58.140 1.00 29.12 257 LYS B CA 1
ATOM 5149 C C . LYS B 1 257 ? 15.923 -7.200 56.751 1.00 25.11 257 LYS B C 1
ATOM 5150 O O . LYS B 1 257 ? 15.849 -7.952 55.779 1.00 23.95 257 LYS B O 1
ATOM 5156 N N . TYR B 1 258 ? 16.379 -5.954 56.659 1.00 26.84 258 TYR B N 1
ATOM 5157 C CA . TYR B 1 258 ? 16.726 -5.380 55.362 1.00 26.56 258 TYR B CA 1
ATOM 5158 C C . TYR B 1 258 ? 18.200 -4.992 55.306 1.00 24.72 258 TYR B C 1
ATOM 5159 O O . TYR B 1 258 ? 18.667 -4.158 56.081 1.00 30.36 258 TYR B O 1
ATOM 5168 N N . ASP B 1 259 ? 18.924 -5.607 54.380 1.00 21.31 259 ASP B N 1
ATOM 5169 C CA . ASP B 1 259 ? 20.359 -5.403 54.224 1.00 22.45 259 ASP B CA 1
ATOM 5170 C C . ASP B 1 259 ? 20.656 -4.332 53.180 1.00 23.65 259 ASP B C 1
ATOM 5171 O O . ASP B 1 259 ? 20.613 -4.589 51.977 1.00 26.02 259 ASP B O 1
ATOM 5176 N N . LEU B 1 260 ? 20.961 -3.124 53.643 1.00 25.33 260 LEU B N 1
ATOM 5177 C CA . LEU B 1 260 ? 21.160 -1.990 52.748 1.00 25.15 260 LEU B CA 1
ATOM 5178 C C . LEU B 1 260 ? 22.534 -2.030 52.088 1.00 29.30 260 LEU B C 1
ATOM 5179 O O . LEU B 1 260 ? 22.853 -1.173 51.263 1.00 31.59 260 LEU B O 1
ATOM 5184 N N . ASP B 1 261 ? 23.339 -3.022 52.450 1.00 31.23 261 ASP B N 1
ATOM 5185 C CA . ASP B 1 261 ? 24.638 -3.236 51.821 1.00 33.28 261 ASP B CA 1
ATOM 5186 C C . ASP B 1 261 ? 24.738 -4.635 51.222 1.00 31.25 261 ASP B C 1
ATOM 5187 O O . ASP B 1 261 ? 25.781 -5.284 51.306 1.00 26.33 261 ASP B O 1
ATOM 5192 N N . PHE B 1 262 ? 23.648 -5.098 50.616 1.00 28.67 262 PHE B N 1
ATOM 5193 C CA . PHE B 1 262 ? 23.460 -6.524 50.371 1.00 29.21 262 PHE B CA 1
ATOM 5194 C C . PHE B 1 262 ? 24.341 -7.015 49.227 1.00 29.51 262 PHE B C 1
ATOM 5195 O O . PHE B 1 262 ? 24.413 -8.216 48.962 1.00 30.32 262 PHE B O 1
ATOM 5203 N N . LYS B 1 263 ? 25.012 -6.089 48.549 1.00 29.92 263 LYS B N 1
ATOM 5204 C CA . LYS B 1 263 ? 25.978 -6.452 47.518 1.00 32.58 263 LYS B CA 1
ATOM 5205 C C . LYS B 1 263 ? 27.357 -6.691 48.126 1.00 31.90 263 LYS B C 1
ATOM 5206 O O . LYS B 1 263 ? 28.274 -7.156 47.451 1.00 34.78 263 LYS B O 1
ATOM 5212 N N . ASN B 1 264 ? 27.484 -6.365 49.407 1.00 35.09 264 ASN B N 1
ATOM 5213 C CA . ASN B 1 264 ? 28.698 -6.641 50.164 1.00 38.04 264 ASN B CA 1
ATOM 5214 C C . ASN B 1 264 ? 28.657 -8.034 50.780 1.00 36.98 264 ASN B C 1
ATOM 5215 O O . ASN B 1 264 ? 27.800 -8.320 51.617 1.00 38.94 264 ASN B O 1
ATOM 5220 N N . PRO B 1 265 ? 29.581 -8.897 50.369 1.00 35.72 265 PRO B N 1
ATOM 5221 C CA . PRO B 1 265 ? 29.566 -10.294 50.815 1.00 33.05 265 PRO B CA 1
ATOM 5222 C C . PRO B 1 265 ? 29.799 -10.400 52.321 1.00 34.08 265 PRO B C 1
ATOM 5223 O O . PRO B 1 265 ? 29.452 -11.404 52.941 1.00 32.96 265 PRO B O 1
ATOM 5227 N N . ASN B 1 266 ? 30.387 -9.355 52.893 1.00 33.26 266 ASN B N 1
ATOM 5228 C CA . ASN B 1 266 ? 30.661 -9.305 54.323 1.00 37.14 266 ASN B CA 1
ATOM 5229 C C . ASN B 1 266 ? 29.856 -8.200 55.001 1.00 41.98 266 ASN B C 1
ATOM 5230 O O . ASN B 1 266 ? 30.298 -7.614 55.990 1.00 38.10 266 ASN B O 1
ATOM 5235 N N . SER B 1 267 ? 28.671 -7.919 54.466 1.00 45.99 267 SER B N 1
ATOM 5236 C CA . SER B 1 267 ? 27.809 -6.892 55.043 1.00 44.92 267 SER B CA 1
ATOM 5237 C C . SER B 1 267 ? 27.576 -7.149 56.527 1.00 46.52 267 SER B C 1
ATOM 5238 O O . SER B 1 267 ? 27.373 -8.291 56.941 1.00 48.22 267 SER B O 1
ATOM 5241 N N . ASP B 1 268 ? 27.607 -6.084 57.322 1.00 50.84 268 ASP B N 1
ATOM 5242 C CA . ASP B 1 268 ? 27.441 -6.206 58.766 1.00 51.44 268 ASP B CA 1
ATOM 5243 C C . ASP B 1 268 ? 25.993 -6.524 59.126 1.00 50.62 268 ASP B C 1
ATOM 5244 O O . ASP B 1 268 ? 25.111 -5.671 59.029 1.00 55.81 268 ASP B O 1
ATOM 5249 N N . LYS B 1 269 ? 25.755 -7.764 59.541 1.00 51.40 269 LYS B N 1
ATOM 5250 C CA . LYS B 1 269 ? 24.401 -8.199 59.867 1.00 52.50 269 LYS B CA 1
ATOM 5251 C C . LYS B 1 269 ? 23.812 -7.358 60.992 1.00 53.99 269 LYS B C 1
ATOM 5252 O O . LYS B 1 269 ? 22.594 -7.232 61.120 1.00 63.09 269 LYS B O 1
ATOM 5258 N N . SER B 1 270 ? 24.686 -6.779 61.811 1.00 53.05 270 SER B N 1
ATOM 5259 C CA . SER B 1 270 ? 24.249 -6.026 62.981 1.00 50.79 270 SER B CA 1
ATOM 5260 C C . SER B 1 270 ? 23.665 -4.676 62.580 1.00 47.12 270 SER B C 1
ATOM 5261 O O . SER B 1 270 ? 23.026 -4.001 63.389 1.00 52.07 270 SER B O 1
ATOM 5264 N N . LYS B 1 271 ? 23.887 -4.286 61.329 1.00 47.72 271 LYS B N 1
ATOM 5265 C CA . LYS B 1 271 ? 23.409 -3.002 60.830 1.00 45.93 271 LYS B CA 1
ATOM 5266 C C . LYS B 1 271 ? 22.201 -3.177 59.916 1.00 45.86 271 LYS B C 1
ATOM 5267 O O . LYS B 1 271 ? 21.617 -2.199 59.448 1.00 49.68 271 LYS B O 1
ATOM 5273 N N . TRP B 1 272 ? 21.825 -4.426 59.659 1.00 39.32 272 TRP B N 1
ATOM 5274 C CA . TRP B 1 272 ? 20.589 -4.700 58.934 1.00 33.62 272 TRP B CA 1
ATOM 5275 C C . TRP B 1 272 ? 19.386 -4.120 59.674 1.00 34.16 272 TRP B C 1
ATOM 5276 O O . TRP B 1 272 ? 19.288 -4.251 60.894 1.00 33.14 272 TRP B O 1
ATOM 5287 N N . LEU B 1 273 ? 18.489 -3.486 58.928 1.00 29.25 273 LEU B N 1
ATOM 5288 C CA . LEU B 1 273 ? 17.404 -2.708 59.509 1.00 24.68 273 LEU B CA 1
ATOM 5289 C C . LEU B 1 273 ? 16.141 -3.548 59.671 1.00 25.74 273 LEU B C 1
ATOM 5290 O O . LEU B 1 273 ? 15.855 -4.428 58.859 1.00 22.25 273 LEU B O 1
ATOM 5295 N N . THR B 1 274 ? 15.389 -3.266 60.729 1.00 24.49 274 THR B N 1
ATOM 5296 C CA . THR B 1 274 ? 14.015 -3.742 60.833 1.00 22.28 274 THR B CA 1
ATOM 5297 C C . THR B 1 274 ? 13.073 -2.881 59.998 1.00 19.67 274 THR B C 1
ATOM 5298 O O . THR B 1 274 ? 13.486 -1.871 59.429 1.00 26.51 274 THR B O 1
ATOM 5302 N N . GLY B 1 275 ? 11.810 -3.284 59.928 1.00 24.59 275 GLY B N 1
ATOM 5303 C CA . GLY B 1 275 ? 10.784 -2.523 59.243 1.00 23.03 275 GLY B CA 1
ATOM 5304 C C . GLY B 1 275 ? 10.716 -1.076 59.690 1.00 21.00 275 GLY B C 1
ATOM 5305 O O . GLY B 1 275 ? 10.903 -0.164 58.882 1.00 22.34 275 GLY B O 1
ATOM 5306 N N . PRO B 1 276 ? 10.449 -0.850 60.972 1.00 22.29 276 PRO B N 1
ATOM 5307 C CA . PRO B 1 276 ? 10.422 0.509 61.523 1.00 24.69 276 PRO B CA 1
ATOM 5308 C C . PRO B 1 276 ? 11.682 1.300 61.188 1.00 26.02 276 PRO B C 1
ATOM 5309 O O . PRO B 1 276 ? 11.605 2.460 60.778 1.00 25.00 276 PRO B O 1
ATOM 5313 N N . GLN B 1 277 ? 12.846 0.680 61.359 1.00 27.65 277 GLN B N 1
ATOM 5314 C CA . GLN B 1 277 ? 14.112 1.379 61.166 1.00 25.32 277 GLN B CA 1
ATOM 5315 C C . GLN B 1 277 ? 14.302 1.798 59.712 1.00 21.87 277 GLN B C 1
ATOM 5316 O O . GLN B 1 277 ? 14.725 2.919 59.425 1.00 27.65 277 GLN B O 1
ATOM 5322 N N . LEU B 1 278 ? 13.989 0.892 58.791 1.00 24.50 278 LEU B N 1
ATOM 5323 C CA . LEU B 1 278 ? 14.014 1.219 57.369 1.00 25.09 278 LEU B CA 1
ATOM 5324 C C . LEU B 1 278 ? 13.019 2.331 57.054 1.00 22.97 278 LEU B C 1
ATOM 5325 O O . LEU B 1 278 ? 13.311 3.236 56.273 1.00 25.66 278 LEU B O 1
ATOM 5330 N N . ALA B 1 279 ? 11.842 2.256 57.670 1.00 20.38 279 ALA B N 1
ATOM 5331 C CA . ALA B 1 279 ? 10.856 3.323 57.539 1.00 17.84 279 ALA B CA 1
ATOM 5332 C C . ALA B 1 279 ? 11.451 4.672 57.929 1.00 18.30 279 ALA B C 1
ATOM 5333 O O . ALA B 1 279 ? 11.290 5.656 57.207 1.00 20.67 279 ALA B O 1
ATOM 5335 N N . ASP B 1 280 ? 12.135 4.709 59.067 1.00 21.56 280 ASP B N 1
ATOM 5336 C CA . ASP B 1 280 ? 12.785 5.924 59.539 1.00 24.42 280 ASP B CA 1
ATOM 5337 C C . ASP B 1 280 ? 13.706 6.506 58.473 1.00 20.42 280 ASP B C 1
ATOM 5338 O O . ASP B 1 280 ? 13.720 7.711 58.225 1.00 25.11 280 ASP B O 1
ATOM 5343 N N . LEU B 1 281 ? 14.483 5.633 57.836 1.00 21.64 281 LEU B N 1
ATOM 5344 C CA . LEU B 1 281 ? 15.427 6.094 56.820 1.00 24.35 281 LEU B CA 1
ATOM 5345 C C . LEU B 1 281 ? 14.684 6.697 55.635 1.00 20.20 281 LEU B C 1
ATOM 5346 O O . LEU B 1 281 ? 15.019 7.788 55.170 1.00 22.57 281 LEU B O 1
ATOM 5351 N N . TYR B 1 282 ? 13.670 5.991 55.141 1.00 20.53 282 TYR B N 1
ATOM 5352 C CA . TYR B 1 282 ? 12.822 6.543 54.088 1.00 22.67 282 TYR B CA 1
ATOM 5353 C C . TYR B 1 282 ? 12.312 7.929 54.470 1.00 18.90 282 TYR B C 1
ATOM 5354 O O . TYR B 1 282 ? 12.323 8.856 53.659 1.00 20.84 282 TYR B O 1
ATOM 5363 N N . HIS B 1 283 ? 11.862 8.073 55.713 1.00 18.31 283 HIS B N 1
ATOM 5364 C CA . HIS B 1 283 ? 11.283 9.334 56.166 1.00 19.47 283 HIS B CA 1
ATOM 5365 C C . HIS B 1 283 ? 12.277 10.480 56.027 1.00 18.38 283 HIS B C 1
ATOM 5366 O O . HIS B 1 283 ? 11.924 11.586 55.617 1.00 18.63 283 HIS B O 1
ATOM 5373 N N . SER B 1 284 ? 13.534 10.213 56.374 1.00 22.97 284 SER B N 1
ATOM 5374 C CA . SER B 1 284 ? 14.560 11.248 56.317 1.00 23.95 284 SER B CA 1
ATOM 5375 C C . SER B 1 284 ? 14.850 11.635 54.872 1.00 24.40 284 SER B C 1
ATOM 5376 O O . SER B 1 284 ? 15.031 12.808 54.552 1.00 28.42 284 SER B O 1
ATOM 5379 N N . LEU B 1 285 ? 14.891 10.626 54.005 1.00 23.49 285 LEU B N 1
ATOM 5380 C CA . LEU B 1 285 ? 14.972 10.870 52.569 1.00 23.49 285 LEU B CA 1
ATOM 5381 C C . LEU B 1 285 ? 13.793 11.712 52.096 1.00 23.02 285 LEU B C 1
ATOM 5382 O O . LEU B 1 285 ? 13.963 12.698 51.379 1.00 24.40 285 LEU B O 1
ATOM 5387 N N . MET B 1 286 ? 12.589 11.318 52.502 1.00 21.65 286 MET B N 1
ATOM 5388 C CA . MET B 1 286 ? 11.382 11.994 52.037 1.00 20.67 286 MET B CA 1
ATOM 5389 C C . MET B 1 286 ? 11.373 13.458 52.455 1.00 21.33 286 MET B C 1
ATOM 5390 O O . MET B 1 286 ? 10.917 14.329 51.716 1.00 20.64 286 MET B O 1
ATOM 5395 N N . LYS B 1 287 ? 11.883 13.735 53.652 1.00 24.07 287 LYS B N 1
ATOM 5396 C CA . LYS B 1 287 ? 11.858 15.108 54.150 1.00 28.37 287 LYS B CA 1
ATOM 5397 C C . LYS B 1 287 ? 12.842 15.981 53.380 1.00 30.61 287 LYS B C 1
ATOM 5398 O O . LYS B 1 287 ? 12.633 17.184 53.222 1.00 28.01 287 LYS B O 1
ATOM 5404 N N . ARG B 1 288 ? 13.919 15.364 52.901 1.00 29.44 288 ARG B N 1
ATOM 5405 C CA . ARG B 1 288 ? 15.088 16.120 52.464 1.00 29.18 288 ARG B CA 1
ATOM 5406 C C . ARG B 1 288 ? 15.118 16.274 50.948 1.00 28.54 288 ARG B C 1
ATOM 5407 O O . ARG B 1 288 ? 15.817 17.140 50.417 1.00 36.60 288 ARG B O 1
ATOM 5415 N N . TYR B 1 289 ? 14.359 15.435 50.249 1.00 24.35 289 TYR B N 1
ATOM 5416 C CA . TYR B 1 289 ? 14.350 15.471 48.790 1.00 21.09 289 TYR B CA 1
ATOM 5417 C C . TYR B 1 289 ? 12.925 15.494 48.250 1.00 16.66 289 TYR B C 1
ATOM 5418 O O . TYR B 1 289 ? 12.006 15.020 48.917 1.00 24.39 289 TYR B O 1
ATOM 5427 N N . PRO B 1 290 ? 12.752 16.042 47.053 1.00 18.00 290 PRO B N 1
ATOM 5428 C CA . PRO B 1 290 ? 11.418 16.200 46.464 1.00 17.58 290 PRO B CA 1
ATOM 5429 C C . PRO B 1 290 ? 10.883 14.884 45.906 1.00 16.14 290 PRO B C 1
ATOM 5430 O O . PRO B 1 290 ? 10.548 14.776 44.726 1.00 19.83 290 PRO B O 1
ATOM 5434 N N . ILE B 1 291 ? 10.810 13.887 46.778 1.00 15.06 291 ILE B N 1
ATOM 5435 C CA . ILE B 1 291 ? 10.285 12.571 46.447 1.00 18.67 291 ILE B CA 1
ATOM 5436 C C . ILE B 1 291 ? 8.770 12.525 46.596 1.00 17.49 291 ILE B C 1
ATOM 5437 O O . ILE B 1 291 ? 8.231 12.898 47.640 1.00 20.93 291 ILE B O 1
ATOM 5442 N N . VAL B 1 292 ? 8.078 12.069 45.556 1.00 17.19 292 VAL B N 1
ATOM 5443 C CA . VAL B 1 292 ? 6.619 12.098 45.552 1.00 16.20 292 VAL B CA 1
ATOM 5444 C C . VAL B 1 292 ? 6.035 10.706 45.342 1.00 14.89 292 VAL B C 1
ATOM 5445 O O . VAL B 1 292 ? 4.816 10.531 45.312 1.00 16.26 292 VAL B O 1
ATOM 5449 N N . SER B 1 293 ? 6.905 9.714 45.198 1.00 11.80 293 SER B N 1
ATOM 5450 C CA . SER B 1 293 ? 6.466 8.330 45.048 1.00 13.31 293 SER B CA 1
ATOM 5451 C C . SER B 1 293 ? 7.557 7.365 45.494 1.00 13.72 293 SER B C 1
ATOM 5452 O O . SER B 1 293 ? 8.732 7.562 45.185 1.00 13.77 293 SER B O 1
ATOM 5455 N N . ILE B 1 294 ? 7.169 6.323 46.222 1.00 13.32 294 ILE B N 1
ATOM 5456 C CA . ILE B 1 294 ? 8.118 5.276 46.594 1.00 13.33 294 ILE B CA 1
ATOM 5457 C C . ILE B 1 294 ? 7.484 3.895 46.454 1.00 12.90 294 ILE B C 1
ATOM 5458 O O . ILE B 1 294 ? 6.416 3.624 47.001 1.00 14.68 294 ILE B O 1
ATOM 5463 N N . GLU B 1 295 ? 8.163 3.032 45.710 1.00 12.58 295 GLU B N 1
ATOM 5464 C CA . GLU B 1 295 ? 7.632 1.744 45.292 1.00 12.65 295 GLU B CA 1
ATOM 5465 C C . GLU B 1 295 ? 8.369 0.602 45.988 1.00 13.38 295 GLU B C 1
ATOM 5466 O O . GLU B 1 295 ? 9.583 0.673 46.177 1.00 14.45 295 GLU B O 1
ATOM 5472 N N . ASP B 1 296 ? 7.620 -0.426 46.353 1.00 13.13 296 ASP B N 1
ATOM 5473 C CA . ASP B 1 296 ? 8.111 -1.583 47.087 1.00 14.36 296 ASP B CA 1
ATOM 5474 C C . ASP B 1 296 ? 9.093 -1.209 48.189 1.00 13.70 296 ASP B C 1
ATOM 5475 O O . ASP B 1 296 ? 10.229 -1.696 48.216 1.00 16.08 296 ASP B O 1
ATOM 5480 N N . PRO B 1 297 ? 8.692 -0.347 49.115 1.00 14.11 297 PRO B N 1
ATOM 5481 C CA . PRO B 1 297 ? 9.619 0.053 50.182 1.00 14.82 297 PRO B CA 1
ATOM 5482 C C . PRO B 1 297 ? 9.917 -1.114 51.117 1.00 14.89 297 PRO B C 1
ATOM 5483 O O . PRO B 1 297 ? 10.942 -1.130 51.797 1.00 15.76 297 PRO B O 1
ATOM 5487 N N . PHE B 1 298 ? 9.015 -2.090 51.146 1.00 15.02 298 PHE B N 1
ATOM 5488 C CA . PHE B 1 298 ? 9.162 -3.291 51.958 1.00 15.14 298 PHE B CA 1
ATOM 5489 C C . PHE B 1 298 ? 8.821 -4.542 51.158 1.00 15.22 298 PHE B C 1
ATOM 5490 O O . PHE B 1 298 ? 8.290 -4.446 50.050 1.00 20.42 298 PHE B O 1
ATOM 5498 N N . ALA B 1 299 ? 9.124 -5.712 51.711 1.00 16.13 299 ALA B N 1
ATOM 5499 C CA . ALA B 1 299 ? 9.199 -6.934 50.917 1.00 16.92 299 ALA B CA 1
ATOM 5500 C C . ALA B 1 299 ? 7.814 -7.453 50.546 1.00 17.12 299 ALA B C 1
ATOM 5501 O O . ALA B 1 299 ? 6.801 -6.975 51.054 1.00 15.82 299 ALA B O 1
ATOM 5503 N N . GLU B 1 300 ? 7.778 -8.438 49.654 1.00 18.15 300 GLU B N 1
ATOM 5504 C CA . GLU B 1 300 ? 6.592 -8.747 48.867 1.00 14.45 300 GLU B CA 1
ATOM 5505 C C . GLU B 1 300 ? 5.543 -9.483 49.692 1.00 16.83 300 GLU B C 1
ATOM 5506 O O . GLU B 1 300 ? 4.399 -9.635 49.259 1.00 16.83 300 GLU B O 1
ATOM 5512 N N . ASP B 1 301 ? 5.915 -9.947 50.883 1.00 16.06 301 ASP B N 1
ATOM 5513 C CA . ASP B 1 301 ? 4.908 -10.494 51.793 1.00 16.44 301 ASP B CA 1
ATOM 5514 C C . ASP B 1 301 ? 5.064 -9.939 53.203 1.00 15.83 301 ASP B C 1
ATOM 5515 O O . ASP B 1 301 ? 4.521 -10.490 54.161 1.00 18.14 301 ASP B O 1
ATOM 5520 N N . ASP B 1 302 ? 5.807 -8.844 53.335 1.00 18.02 302 ASP B N 1
ATOM 5521 C CA . ASP B 1 302 ? 6.057 -8.248 54.643 1.00 17.99 302 ASP B CA 1
ATOM 5522 C C . ASP B 1 302 ? 4.969 -7.245 55.015 1.00 17.38 302 ASP B C 1
ATOM 5523 O O . ASP B 1 302 ? 5.253 -6.068 55.239 1.00 21.53 302 ASP B O 1
ATOM 5528 N N . TRP B 1 303 ? 3.731 -7.722 55.078 1.00 16.76 303 TRP B N 1
ATOM 5529 C CA . TRP B 1 303 ? 2.556 -6.864 55.147 1.00 17.88 303 TRP B CA 1
ATOM 5530 C C . TRP B 1 303 ? 2.663 -5.850 56.280 1.00 17.30 303 TRP B C 1
ATOM 5531 O O . TRP B 1 303 ? 2.413 -4.660 56.093 1.00 17.53 303 TRP B O 1
ATOM 5542 N N . GLU B 1 304 ? 3.037 -6.322 57.467 1.00 19.57 304 GLU B N 1
ATOM 5543 C CA . GLU B 1 304 ? 2.983 -5.474 58.655 1.00 19.32 304 GLU B CA 1
ATOM 5544 C C . GLU B 1 304 ? 3.907 -4.270 58.513 1.00 18.01 304 GLU B C 1
ATOM 5545 O O . GLU B 1 304 ? 3.606 -3.187 59.016 1.00 20.82 304 GLU B O 1
ATOM 5551 N N . ALA B 1 305 ? 5.028 -4.466 57.827 1.00 16.40 305 ALA B N 1
ATOM 5552 C CA . ALA B 1 305 ? 5.982 -3.385 57.601 1.00 18.35 305 ALA B CA 1
ATOM 5553 C C . ALA B 1 305 ? 5.403 -2.335 56.658 1.00 17.47 305 ALA B C 1
ATOM 5554 O O . ALA B 1 305 ? 5.596 -1.137 56.871 1.00 17.25 305 ALA B O 1
ATOM 5556 N N . TRP B 1 306 ? 4.698 -2.785 55.625 1.00 16.14 306 TRP B N 1
ATOM 5557 C CA . TRP B 1 306 ? 3.955 -1.876 54.760 1.00 16.31 306 TRP B CA 1
ATOM 5558 C C . TRP B 1 306 ? 2.930 -1.076 55.564 1.00 15.21 306 TRP B C 1
ATOM 5559 O O . TRP B 1 306 ? 2.916 0.154 55.526 1.00 18.66 306 TRP B O 1
ATOM 5570 N N . SER B 1 307 ? 2.073 -1.788 56.290 1.00 16.26 307 SER B N 1
ATOM 5571 C CA . SER B 1 307 ? 1.003 -1.156 57.053 1.00 18.97 307 SER B CA 1
ATOM 5572 C C . SER B 1 307 ? 1.551 -0.137 58.044 1.00 19.26 307 SER B C 1
ATOM 5573 O O . SER B 1 307 ? 0.992 0.946 58.221 1.00 21.63 307 SER B O 1
ATOM 5576 N N . HIS B 1 308 ? 2.656 -0.479 58.702 1.00 19.49 308 HIS B N 1
ATOM 5577 C CA . HIS B 1 308 ? 3.252 0.427 59.679 1.00 20.55 308 HIS B CA 1
ATOM 5578 C C . HIS B 1 308 ? 3.687 1.731 59.019 1.00 20.30 308 HIS B C 1
ATOM 5579 O O . HIS B 1 308 ? 3.352 2.821 59.481 1.00 19.27 308 HIS B O 1
ATOM 5586 N N . PHE B 1 309 ? 4.439 1.607 57.932 1.00 18.55 309 PHE B N 1
ATOM 5587 C CA . PHE B 1 309 ? 4.965 2.762 57.211 1.00 16.25 309 PHE B CA 1
ATOM 5588 C C . PHE B 1 309 ? 3.839 3.634 56.669 1.00 15.48 309 PHE B C 1
ATOM 5589 O O . PHE B 1 309 ? 3.931 4.862 56.666 1.00 19.20 309 PHE B O 1
ATOM 5597 N N . PHE B 1 310 ? 2.771 2.991 56.210 1.00 17.68 310 PHE B N 1
ATOM 5598 C CA . PHE B 1 310 ? 1.678 3.683 55.542 1.00 18.80 310 PHE B CA 1
ATOM 5599 C C . PHE B 1 310 ? 0.991 4.684 56.463 1.00 20.60 310 PHE B C 1
ATOM 5600 O O . PHE B 1 310 ? 0.435 5.686 56.009 1.00 20.09 310 PHE B O 1
ATOM 5608 N N . LYS B 1 311 ? 1.023 4.418 57.767 1.00 20.82 311 LYS B N 1
ATOM 5609 C CA . LYS B 1 311 ? 0.315 5.281 58.709 1.00 20.59 311 LYS B CA 1
ATOM 5610 C C . LYS B 1 311 ? 0.914 6.681 58.730 1.00 21.46 311 LYS B C 1
ATOM 5611 O O . LYS B 1 311 ? 0.210 7.667 58.946 1.00 27.18 311 LYS B O 1
ATOM 5617 N N . THR B 1 312 ? 2.224 6.782 58.504 1.00 21.95 312 THR B N 1
ATOM 5618 C CA . THR B 1 312 ? 2.898 8.061 58.717 1.00 24.04 312 THR B CA 1
ATOM 5619 C C . THR B 1 312 ? 3.455 8.623 57.415 1.00 23.07 312 THR B C 1
ATOM 5620 O O . THR B 1 312 ? 3.778 9.810 57.334 1.00 23.86 312 THR B O 1
ATOM 5624 N N . ALA B 1 313 ? 3.570 7.782 56.392 1.00 21.63 313 ALA B N 1
ATOM 5625 C CA . ALA B 1 313 ? 4.056 8.253 55.098 1.00 23.68 313 ALA B CA 1
ATOM 5626 C C . ALA B 1 313 ? 3.034 9.166 54.432 1.00 24.23 313 ALA B C 1
ATOM 5627 O O . ALA B 1 313 ? 1.827 8.936 54.515 1.00 28.87 313 ALA B O 1
ATOM 5629 N N . GLY B 1 314 ? 3.517 10.213 53.767 1.00 22.74 314 GLY B N 1
ATOM 5630 C CA . GLY B 1 314 ? 2.646 11.258 53.262 1.00 24.06 314 GLY B CA 1
ATOM 5631 C C . GLY B 1 314 ? 2.771 11.450 51.764 1.00 22.55 314 GLY B C 1
ATOM 5632 O O . GLY B 1 314 ? 2.452 12.521 51.245 1.00 29.60 314 GLY B O 1
ATOM 5633 N N . ILE B 1 315 ? 3.234 10.418 51.068 1.00 17.99 315 ILE B N 1
ATOM 5634 C CA . ILE B 1 315 ? 3.344 10.435 49.616 1.00 15.45 315 ILE B CA 1
ATOM 5635 C C . ILE B 1 315 ? 2.858 9.117 49.022 1.00 12.27 315 ILE B C 1
ATOM 5636 O O . ILE B 1 315 ? 2.627 8.149 49.748 1.00 14.28 315 ILE B O 1
ATOM 5641 N N . GLN B 1 316 ? 2.704 9.082 47.701 1.00 12.01 316 GLN B N 1
ATOM 5642 C CA . GLN B 1 316 ? 2.267 7.862 47.031 1.00 12.83 316 GLN B CA 1
ATOM 5643 C C . GLN B 1 316 ? 3.164 6.684 47.397 1.00 12.88 316 GLN B C 1
ATOM 5644 O O . GLN B 1 316 ? 4.387 6.766 47.289 1.00 14.27 316 GLN B O 1
ATOM 5650 N N . ILE B 1 317 ? 2.544 5.594 47.829 1.00 13.79 317 ILE B N 1
ATOM 5651 C CA . ILE B 1 317 ? 3.234 4.335 48.064 1.00 14.09 317 ILE B CA 1
ATOM 5652 C C . ILE B 1 317 ? 2.790 3.274 47.061 1.00 13.72 317 ILE B C 1
ATOM 5653 O O . ILE B 1 317 ? 1.637 2.843 47.089 1.00 13.97 317 ILE B O 1
ATOM 5658 N N . VAL B 1 318 ? 3.705 2.866 46.189 1.00 13.88 318 VAL B N 1
ATOM 5659 C CA . VAL B 1 318 ? 3.381 1.977 45.081 1.00 11.60 318 VAL B CA 1
ATOM 5660 C C . VAL B 1 318 ? 3.718 0.526 45.415 1.00 11.23 318 VAL B C 1
ATOM 5661 O O . VAL B 1 318 ? 4.838 0.229 45.829 1.00 14.20 318 VAL B O 1
ATOM 5665 N N . ALA B 1 319 ? 2.741 -0.355 45.231 1.00 12.26 319 ALA B N 1
ATOM 5666 C CA . ALA B 1 319 ? 2.928 -1.794 45.342 1.00 9.75 319 ALA B CA 1
ATOM 5667 C C . ALA B 1 319 ? 3.262 -2.415 43.990 1.00 12.06 319 ALA B C 1
ATOM 5668 O O . ALA B 1 319 ? 2.544 -2.218 43.010 1.00 13.41 319 ALA B O 1
ATOM 5670 N N . ASP B 1 320 ? 4.357 -3.166 43.951 1.00 13.78 320 ASP B N 1
ATOM 5671 C CA . ASP B 1 320 ? 4.766 -3.858 42.732 1.00 13.26 320 ASP B CA 1
ATOM 5672 C C . ASP B 1 320 ? 4.800 -5.364 42.965 1.00 12.20 320 ASP B C 1
ATOM 5673 O O . ASP B 1 320 ? 3.893 -6.088 42.555 1.00 12.57 320 ASP B O 1
ATOM 5678 N N . ASP B 1 321 ? 5.852 -5.836 43.628 1.00 13.46 321 ASP B N 1
ATOM 5679 C CA . ASP B 1 321 ? 5.969 -7.254 43.951 1.00 12.58 321 ASP B CA 1
ATOM 5680 C C . ASP B 1 321 ? 4.974 -7.661 45.031 1.00 13.03 321 ASP B C 1
ATOM 5681 O O . ASP B 1 321 ? 4.601 -8.830 45.138 1.00 16.06 321 ASP B O 1
ATOM 5686 N N . LEU B 1 322 ? 4.535 -6.700 45.838 1.00 13.08 322 LEU B N 1
ATOM 5687 C CA . LEU B 1 322 ? 3.494 -6.965 46.826 1.00 14.29 322 LEU B CA 1
ATOM 5688 C C . LEU B 1 322 ? 2.204 -7.449 46.173 1.00 13.78 322 LEU B C 1
ATOM 5689 O O . LEU B 1 322 ? 1.541 -8.354 46.683 1.00 16.84 322 LEU B O 1
ATOM 5694 N N . THR B 1 323 ? 1.840 -6.850 45.043 1.00 13.81 323 THR B N 1
ATOM 5695 C CA . THR B 1 323 ? 0.491 -7.009 44.509 1.00 13.87 323 THR B CA 1
ATOM 5696 C C . THR B 1 323 ? 0.486 -7.801 43.202 1.00 15.51 323 THR B C 1
ATOM 5697 O O . THR B 1 323 ? -0.552 -8.367 42.846 1.00 13.45 323 THR B O 1
ATOM 5701 N N . VAL B 1 324 ? 1.617 -7.832 42.526 1.00 13.84 324 VAL B N 1
ATOM 5702 C CA . VAL B 1 324 ? 1.863 -8.337 41.185 1.00 13.42 324 VAL B CA 1
ATOM 5703 C C . VAL B 1 324 ? 0.611 -8.286 40.305 1.00 10.76 324 VAL B C 1
ATOM 5704 O O . VAL B 1 324 ? 0.201 -9.286 39.718 1.00 14.34 324 VAL B O 1
ATOM 5708 N N . THR B 1 325 ? 0.017 -7.102 40.227 1.00 10.94 325 THR B N 1
ATOM 5709 C CA . THR B 1 325 ? -1.059 -6.802 39.289 1.00 10.46 325 THR B CA 1
ATOM 5710 C C . THR B 1 325 ? -2.177 -7.835 39.385 1.00 9.98 325 THR B C 1
ATOM 5711 O O . THR B 1 325 ? -2.833 -8.165 38.400 1.00 10.05 325 THR B O 1
ATOM 5715 N N . ASN B 1 326 ? -2.379 -8.335 40.596 1.00 12.11 326 ASN B N 1
ATOM 5716 C CA . ASN B 1 326 ? -3.309 -9.416 40.882 1.00 11.00 326 ASN B CA 1
ATOM 5717 C C . ASN B 1 326 ? -4.420 -8.951 41.818 1.00 11.91 326 ASN B C 1
ATOM 5718 O O . ASN B 1 326 ? -4.155 -8.657 42.985 1.00 12.65 326 ASN B O 1
ATOM 5723 N N . PRO B 1 327 ? -5.646 -8.884 41.311 1.00 13.94 327 PRO B N 1
ATOM 5724 C CA . PRO B 1 327 ? -6.783 -8.393 42.099 1.00 15.20 327 PRO B CA 1
ATOM 5725 C C . PRO B 1 327 ? -6.883 -9.049 43.471 1.00 14.71 327 PRO B C 1
ATOM 5726 O O . PRO B 1 327 ? -7.325 -8.422 44.437 1.00 14.47 327 PRO B O 1
ATOM 5730 N N . LYS B 1 328 ? -6.478 -10.311 43.577 1.00 15.06 328 LYS B N 1
ATOM 5731 C CA . LYS B 1 328 ? -6.565 -11.019 44.853 1.00 16.56 328 LYS B CA 1
ATOM 5732 C C . LYS B 1 328 ? -5.583 -10.448 45.868 1.00 16.47 328 LYS B C 1
ATOM 5733 O O . LYS B 1 328 ? -5.908 -10.290 47.045 1.00 20.33 328 LYS B O 1
ATOM 5739 N N . ARG B 1 329 ? -4.372 -10.135 45.417 1.00 15.27 329 ARG B N 1
ATOM 5740 C CA . ARG B 1 329 ? -3.369 -9.539 46.294 1.00 17.12 329 ARG B CA 1
ATOM 5741 C C . ARG B 1 329 ? -3.691 -8.080 46.597 1.00 15.26 329 ARG B C 1
ATOM 5742 O O . ARG B 1 329 ? -3.491 -7.600 47.713 1.00 18.70 329 ARG B O 1
ATOM 5750 N N . ILE B 1 330 ? -4.194 -7.373 45.590 1.00 13.65 330 ILE B N 1
ATOM 5751 C CA . ILE B 1 330 ? -4.611 -5.985 45.768 1.00 13.12 330 ILE B CA 1
ATOM 5752 C C . ILE B 1 330 ? -5.687 -5.869 46.839 1.00 14.27 330 ILE B C 1
ATOM 5753 O O . ILE B 1 330 ? -5.686 -4.939 47.649 1.00 14.81 330 ILE B O 1
ATOM 5758 N N . ALA B 1 331 ? -6.622 -6.818 46.857 1.00 12.06 331 ALA B N 1
ATOM 5759 C CA . ALA B 1 331 ? -7.680 -6.784 47.864 1.00 14.22 331 ALA B CA 1
ATOM 5760 C C . ALA B 1 331 ? -7.099 -6.882 49.271 1.00 14.11 331 ALA B C 1
ATOM 5761 O O . ALA B 1 331 ? -7.534 -6.177 50.182 1.00 15.69 331 ALA B O 1
ATOM 5763 N N . THR B 1 332 ? -6.115 -7.759 49.439 1.00 14.00 332 THR B N 1
ATOM 5764 C CA . THR B 1 332 ? -5.392 -7.886 50.697 1.00 14.41 332 THR B CA 1
ATOM 5765 C C . THR B 1 332 ? -4.716 -6.575 51.088 1.00 13.56 332 THR B C 1
ATOM 5766 O O . THR B 1 332 ? -4.809 -6.135 52.234 1.00 15.15 332 THR B O 1
ATOM 5770 N N . ALA B 1 333 ? -4.039 -5.968 50.120 1.00 13.81 333 ALA B N 1
ATOM 5771 C CA . ALA B 1 333 ? -3.285 -4.742 50.348 1.00 13.73 333 ALA B CA 1
ATOM 5772 C C . ALA B 1 333 ? -4.207 -3.597 50.755 1.00 11.87 333 ALA B C 1
ATOM 5773 O O . ALA B 1 333 ? -3.857 -2.774 51.600 1.00 16.38 333 ALA B O 1
ATOM 5775 N N . ILE B 1 334 ? -5.388 -3.554 50.145 1.00 14.77 334 ILE B N 1
ATOM 5776 C CA . ILE B 1 334 ? -6.391 -2.560 50.513 1.00 15.53 334 ILE B CA 1
ATOM 5777 C C . ILE B 1 334 ? -6.901 -2.803 51.928 1.00 15.76 334 ILE B C 1
ATOM 5778 O O . ILE B 1 334 ? -7.006 -1.879 52.735 1.00 16.91 334 ILE B O 1
ATOM 5783 N N . GLU B 1 335 ? -7.219 -4.060 52.228 1.00 16.43 335 GLU B N 1
ATOM 5784 C CA . GLU B 1 335 ? -7.708 -4.412 53.557 1.00 17.25 335 GLU B CA 1
ATOM 5785 C C . GLU B 1 335 ? -6.699 -4.018 54.630 1.00 18.59 335 GLU B C 1
ATOM 5786 O O . GLU B 1 335 ? -7.071 -3.496 55.683 1.00 23.52 335 GLU B O 1
ATOM 5792 N N . LYS B 1 336 ? -5.420 -4.266 54.367 1.00 17.13 336 LYS B N 1
ATOM 5793 C CA . LYS B 1 336 ? -4.387 -4.065 55.379 1.00 18.45 336 LYS B CA 1
ATOM 5794 C C . LYS B 1 336 ? -3.835 -2.643 55.337 1.00 16.02 336 LYS B C 1
ATOM 5795 O O . LYS B 1 336 ? -2.932 -2.293 56.098 1.00 16.89 336 LYS B O 1
ATOM 5801 N N . LYS B 1 337 ? -4.386 -1.831 54.443 1.00 14.20 337 LYS B N 1
ATOM 5802 C CA . LYS B 1 337 ? -3.937 -0.454 54.266 1.00 15.78 337 LYS B CA 1
ATOM 5803 C C . LYS B 1 337 ? -2.420 -0.394 54.107 1.00 14.96 337 LYS B C 1
ATOM 5804 O O . LYS B 1 337 ? -1.718 0.273 54.864 1.00 17.15 337 LYS B O 1
ATOM 5810 N N . ALA B 1 338 ? -1.926 -1.109 53.101 1.00 14.48 338 ALA B N 1
ATOM 5811 C CA . ALA B 1 338 ? -0.497 -1.321 52.922 1.00 13.63 338 ALA B CA 1
ATOM 5812 C C . ALA B 1 338 ? 0.101 -0.316 51.943 1.00 14.22 338 ALA B C 1
ATOM 5813 O O . ALA B 1 338 ? 1.266 0.067 52.062 1.00 15.85 338 ALA B O 1
ATOM 5815 N N . ALA B 1 339 ? -0.701 0.108 50.974 1.00 13.61 339 ALA B N 1
ATOM 5816 C CA . ALA B 1 339 ? -0.244 1.008 49.922 1.00 11.83 339 ALA B CA 1
ATOM 5817 C C . ALA B 1 339 ? -1.411 1.806 49.355 1.00 12.94 339 ALA B C 1
ATOM 5818 O O . ALA B 1 339 ? -2.562 1.566 49.722 1.00 13.39 339 ALA B O 1
ATOM 5820 N N . ASP B 1 340 ? -1.134 2.754 48.462 1.00 11.76 340 ASP B N 1
ATOM 5821 C CA . ASP B 1 340 ? -2.237 3.495 47.845 1.00 10.55 340 ASP B CA 1
ATOM 5822 C C . ASP B 1 340 ? -1.999 3.697 46.353 1.00 8.41 340 ASP B C 1
ATOM 5823 O O . ASP B 1 340 ? -2.569 4.598 45.737 1.00 13.16 340 ASP B O 1
ATOM 5828 N N . ALA B 1 341 ? -1.154 2.855 45.762 1.00 11.02 341 ALA B N 1
ATOM 5829 C CA . ALA B 1 341 ? -1.005 2.861 44.309 1.00 10.49 341 ALA B CA 1
ATOM 5830 C C . ALA B 1 341 ? -0.532 1.501 43.803 1.00 11.24 341 ALA B C 1
ATOM 5831 O O . ALA B 1 341 ? 0.279 0.835 44.445 1.00 13.23 341 ALA B O 1
ATOM 5833 N N . LEU B 1 342 ? -1.052 1.108 42.648 1.00 10.21 342 LEU B N 1
ATOM 5834 C CA . LEU B 1 342 ? -0.684 -0.140 41.996 1.00 9.58 342 LEU B CA 1
ATOM 5835 C C . LEU B 1 342 ? 0.311 0.103 40.870 1.00 9.13 342 LEU B C 1
ATOM 5836 O O . LEU B 1 342 ? 0.075 0.947 40.004 1.00 11.11 342 LEU B O 1
ATOM 5841 N N . LEU B 1 343 ? 1.423 -0.629 40.868 1.00 10.35 343 LEU B N 1
ATOM 5842 C CA . LEU B 1 343 ? 2.201 -0.753 39.636 1.00 9.92 343 LEU B CA 1
ATOM 5843 C C . LEU B 1 343 ? 1.590 -1.837 38.752 1.00 8.84 343 LEU B C 1
ATOM 5844 O O . LEU B 1 343 ? 1.583 -3.016 39.108 1.00 11.19 343 LEU B O 1
ATOM 5849 N N . LEU B 1 344 ? 1.080 -1.415 37.600 1.00 11.80 344 LEU B N 1
ATOM 5850 C CA . LEU B 1 344 ? 0.387 -2.309 36.682 1.00 12.37 344 LEU B CA 1
ATOM 5851 C C . LEU B 1 344 ? 1.356 -2.860 35.639 1.00 9.21 344 LEU B C 1
ATOM 5852 O O . LEU B 1 344 ? 1.782 -2.130 34.745 1.00 11.06 344 LEU B O 1
ATOM 5857 N N . LYS B 1 345 ? 1.685 -4.137 35.770 1.00 9.61 345 LYS B N 1
ATOM 5858 C CA . LYS B 1 345 ? 2.402 -4.886 34.751 1.00 10.17 345 LYS B CA 1
ATOM 5859 C C . LYS B 1 345 ? 1.525 -5.985 34.159 1.00 10.18 345 LYS B C 1
ATOM 5860 O O . LYS B 1 345 ? 1.223 -6.969 34.836 1.00 10.12 345 LYS B O 1
ATOM 5866 N N . VAL B 1 346 ? 1.116 -5.825 32.904 1.00 10.20 346 VAL B N 1
ATOM 5867 C CA . VAL B 1 346 ? 0.177 -6.772 32.306 1.00 8.78 346 VAL B CA 1
ATOM 5868 C C . VAL B 1 346 ? 0.708 -8.199 32.374 1.00 7.99 346 VAL B C 1
ATOM 5869 O O . VAL B 1 346 ? -0.074 -9.145 32.486 1.00 11.29 346 VAL B O 1
ATOM 5873 N N . ASN B 1 347 ? 2.026 -8.375 32.307 1.00 9.24 347 ASN B N 1
ATOM 5874 C CA . ASN B 1 347 ? 2.583 -9.728 32.251 1.00 11.25 347 ASN B CA 1
ATOM 5875 C C . ASN B 1 347 ? 2.809 -10.300 33.646 1.00 10.24 347 ASN B C 1
ATOM 5876 O O . ASN B 1 347 ? 3.272 -11.433 33.791 1.00 13.82 347 ASN B O 1
ATOM 5881 N N . GLN B 1 348 ? 2.486 -9.532 34.683 1.00 10.23 348 GLN B N 1
ATOM 5882 C CA . GLN B 1 348 ? 2.486 -10.078 36.038 1.00 10.65 348 GLN B CA 1
ATOM 5883 C C . GLN B 1 348 ? 1.261 -10.951 36.290 1.00 11.01 348 GLN B C 1
ATOM 5884 O O . GLN B 1 348 ? 1.277 -11.823 37.159 1.00 10.76 348 GLN B O 1
ATOM 5890 N N . ILE B 1 349 ? 0.199 -10.716 35.527 1.00 9.27 349 ILE B N 1
ATOM 5891 C CA . ILE B 1 349 ? -1.059 -11.427 35.750 1.00 8.73 349 ILE B CA 1
ATOM 5892 C C . ILE B 1 349 ? -1.504 -12.164 34.493 1.00 8.53 349 ILE B C 1
ATOM 5893 O O . ILE B 1 349 ? -2.075 -13.254 34.576 1.00 10.44 349 ILE B O 1
ATOM 5898 N N . GLY B 1 350 ? -1.253 -11.592 33.317 1.00 9.76 350 GLY B N 1
ATOM 5899 C CA . GLY B 1 350 ? -1.163 -12.375 32.099 1.00 8.98 350 GLY B CA 1
ATOM 5900 C C . GLY B 1 350 ? -2.325 -12.215 31.147 1.00 8.87 350 GLY B C 1
ATOM 5901 O O . GLY B 1 350 ? -2.307 -12.807 30.061 1.00 10.51 350 GLY B O 1
ATOM 5902 N N . THR B 1 351 ? -3.345 -11.437 31.502 1.00 10.01 351 THR B N 1
ATOM 5903 C CA . THR B 1 351 ? -4.338 -11.004 30.523 1.00 9.22 351 THR B CA 1
ATOM 5904 C C . THR B 1 351 ? -4.645 -9.514 30.656 1.00 9.50 351 THR B C 1
ATOM 5905 O O . THR B 1 351 ? -4.419 -8.904 31.701 1.00 11.72 351 THR B O 1
ATOM 5909 N N . LEU B 1 352 ? -5.166 -8.932 29.580 1.00 9.40 352 LEU B N 1
ATOM 5910 C CA . LEU B 1 352 ? -5.616 -7.545 29.610 1.00 8.44 352 LEU B CA 1
ATOM 5911 C C . LEU B 1 352 ? -6.789 -7.360 30.564 1.00 8.30 352 LEU B C 1
ATOM 5912 O O . LEU B 1 352 ? -6.838 -6.397 31.332 1.00 10.60 352 LEU B O 1
ATOM 5917 N N . SER B 1 353 ? -7.751 -8.278 30.528 1.00 11.16 353 SER B N 1
ATOM 5918 C CA . SER B 1 353 ? -8.959 -8.128 31.334 1.00 9.85 353 SER B CA 1
ATOM 5919 C C . SER B 1 353 ? -8.628 -8.081 32.821 1.00 10.05 353 SER B C 1
ATOM 5920 O O .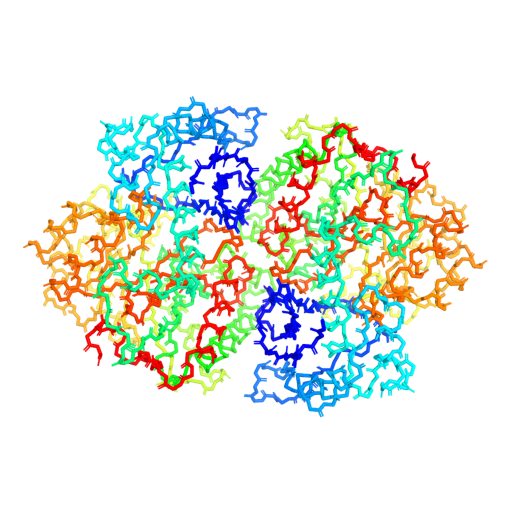 SER B 1 353 ? -9.164 -7.262 33.569 1.00 11.21 353 SER B O 1
ATOM 5923 N N . GLU B 1 354 ? -7.734 -8.970 33.250 1.00 8.99 354 GLU B N 1
ATOM 5924 C CA . GLU B 1 354 ? -7.362 -9.016 34.662 1.00 9.39 354 GLU B CA 1
ATOM 5925 C C . GLU B 1 354 ? -6.576 -7.770 35.056 1.00 11.93 354 GLU B C 1
ATOM 5926 O O . GLU B 1 354 ? -6.711 -7.274 36.174 1.00 13.09 354 GLU B O 1
ATOM 5932 N N . SER B 1 355 ? -5.760 -7.270 34.134 1.00 11.49 355 SER B N 1
ATOM 5933 C CA . SER B 1 355 ? -5.036 -6.022 34.346 1.00 9.70 355 SER B CA 1
ATOM 5934 C C . SER B 1 355 ? -5.996 -4.852 34.516 1.00 11.09 355 SER B C 1
ATOM 5935 O O . SER B 1 355 ? -5.816 -3.998 35.385 1.00 10.70 355 SER B O 1
ATOM 5938 N N . ILE B 1 356 ? -7.027 -4.816 33.673 1.00 9.93 356 ILE B N 1
ATOM 5939 C CA . ILE B 1 356 ? -8.016 -3.743 33.760 1.00 9.60 356 ILE B CA 1
ATOM 5940 C C . ILE B 1 356 ? -8.813 -3.842 35.055 1.00 10.85 356 ILE B C 1
ATOM 5941 O O . ILE B 1 356 ? -9.051 -2.831 35.716 1.00 11.69 356 ILE B O 1
ATOM 5946 N N . LYS B 1 357 ? -9.225 -5.051 35.422 1.00 10.51 357 LYS B N 1
ATOM 5947 C CA . LYS B 1 357 ? -9.872 -5.265 36.715 1.00 11.06 357 LYS B CA 1
ATOM 5948 C C . LYS B 1 357 ? -8.977 -4.806 37.860 1.00 9.32 357 LYS B C 1
ATOM 5949 O O . LYS B 1 357 ? -9.425 -4.146 38.800 1.00 12.46 357 LYS B O 1
ATOM 5955 N N . ALA B 1 358 ? -7.694 -5.153 37.792 1.00 11.59 358 ALA B N 1
ATOM 5956 C CA . ALA B 1 358 ? -6.748 -4.727 38.820 1.00 11.46 358 ALA B CA 1
ATOM 5957 C C . ALA B 1 358 ? -6.758 -3.209 38.967 1.00 9.93 358 ALA B C 1
ATOM 5958 O O . ALA B 1 358 ? -6.756 -2.679 40.078 1.00 13.37 358 ALA B O 1
ATOM 5960 N N . ALA B 1 359 ? -6.770 -2.519 37.832 1.00 10.14 359 ALA B N 1
ATOM 5961 C CA . ALA B 1 359 ? -6.775 -1.061 37.819 1.00 9.87 359 ALA B CA 1
ATOM 5962 C C . ALA B 1 359 ? -8.074 -0.510 38.396 1.00 11.06 359 ALA B C 1
ATOM 5963 O O . ALA B 1 359 ? -8.064 0.454 39.162 1.00 12.21 359 ALA B O 1
ATOM 5965 N N . GLN B 1 360 ? -9.192 -1.128 38.025 1.00 12.05 360 GLN B N 1
ATOM 5966 C CA . GLN B 1 360 ? -10.496 -0.648 38.476 1.00 9.92 360 GLN B CA 1
ATOM 5967 C C . GLN B 1 360 ? -10.680 -0.878 39.972 1.00 10.00 360 GLN B C 1
ATOM 5968 O O . GLN B 1 360 ? -11.220 -0.018 40.669 1.00 12.83 360 GLN B O 1
ATOM 5974 N N . ASP B 1 361 ? -10.236 -2.030 40.465 1.00 12.89 361 ASP B N 1
ATOM 5975 C CA . ASP B 1 361 ? -10.248 -2.300 41.899 1.00 11.39 361 ASP B CA 1
ATOM 5976 C C . ASP B 1 361 ? -9.411 -1.275 42.659 1.00 9.25 361 ASP B C 1
ATOM 5977 O O . ASP B 1 361 ? -9.818 -0.760 43.700 1.00 13.17 361 ASP B O 1
ATOM 5982 N N . SER B 1 362 ? -8.228 -0.979 42.127 1.00 10.87 362 SER B N 1
ATOM 5983 C CA . SER B 1 362 ? -7.363 0.035 42.722 1.00 11.78 362 SER B CA 1
ATOM 5984 C C . SER B 1 362 ? -8.071 1.385 42.782 1.00 10.89 362 SER B C 1
ATOM 5985 O O . SER B 1 362 ? -8.189 1.985 43.851 1.00 12.15 362 SER B O 1
ATOM 5988 N N . PHE B 1 363 ? -8.543 1.862 41.635 1.00 11.44 363 PHE B N 1
ATOM 5989 C CA . PHE B 1 363 ? -9.211 3.156 41.551 1.00 10.47 363 PHE B CA 1
ATOM 5990 C C . PHE B 1 363 ? -10.423 3.236 42.474 1.00 11.93 363 PHE B C 1
ATOM 5991 O O . PHE B 1 363 ? -10.682 4.279 43.078 1.00 13.06 363 PHE B O 1
ATOM 5999 N N . ALA B 1 364 ? -11.172 2.144 42.590 1.00 13.26 364 ALA B N 1
ATOM 6000 C CA . ALA B 1 364 ? -12.384 2.145 43.405 1.00 13.65 364 ALA B CA 1
ATOM 6001 C C . ALA B 1 364 ? -12.048 2.238 44.891 1.00 12.72 364 ALA B C 1
ATOM 6002 O O . ALA B 1 364 ? -12.899 2.589 45.708 1.00 15.00 364 ALA B O 1
ATOM 6004 N N . ALA B 1 365 ? -10.803 1.920 45.227 1.00 14.45 365 ALA B N 1
ATOM 6005 C CA . ALA B 1 365 ? -10.312 1.989 46.596 1.00 14.12 365 ALA B CA 1
ATOM 6006 C C . ALA B 1 365 ? -9.552 3.285 46.851 1.00 13.81 365 ALA B C 1
ATOM 6007 O O . ALA B 1 365 ? -8.959 3.472 47.914 1.00 15.72 365 ALA B O 1
ATOM 6009 N N . GLY B 1 366 ? -9.569 4.185 45.873 1.00 12.31 366 GLY B N 1
ATOM 6010 C CA . GLY B 1 366 ? -8.904 5.469 46.008 1.00 12.28 366 GLY B CA 1
ATOM 6011 C C . GLY B 1 366 ? -7.413 5.380 45.736 1.00 11.31 366 GLY B C 1
ATOM 6012 O O . GLY B 1 366 ? -6.675 6.336 45.974 1.00 15.26 366 GLY B O 1
ATOM 6013 N N . TRP B 1 367 ? -6.960 4.234 45.238 1.00 10.02 367 TRP B N 1
ATOM 6014 C CA . TRP B 1 367 ? -5.569 4.065 44.838 1.00 11.59 367 TRP B CA 1
ATOM 6015 C C . TRP B 1 367 ? -5.266 4.811 43.542 1.00 11.75 367 TRP B C 1
ATOM 6016 O O . TRP B 1 367 ? -6.162 5.083 42.743 1.00 14.30 367 TRP B O 1
ATOM 6027 N N . GLY B 1 368 ? -3.995 5.139 43.339 1.00 13.14 368 GLY B N 1
ATOM 6028 C CA . GLY B 1 368 ? -3.494 5.468 42.016 1.00 12.20 368 GLY B CA 1
ATOM 6029 C C . GLY B 1 368 ? -3.043 4.233 41.258 1.00 12.52 368 GLY B C 1
ATOM 6030 O O . GLY B 1 368 ? -2.996 3.136 41.817 1.00 12.98 368 GLY B O 1
ATOM 6031 N N . VAL B 1 369 ? -2.708 4.403 39.984 1.00 10.98 369 VAL B N 1
ATOM 6032 C CA . VAL B 1 369 ? -2.136 3.323 39.189 1.00 10.88 369 VAL B CA 1
ATOM 6033 C C . VAL B 1 369 ? -1.011 3.853 38.309 1.00 11.13 369 VAL B C 1
ATOM 6034 O O . VAL B 1 369 ? -1.239 4.706 37.451 1.00 12.81 369 VAL B O 1
ATOM 6038 N N . MET B 1 370 ? 0.202 3.351 38.522 1.00 12.11 370 MET B N 1
ATOM 6039 C CA . MET B 1 370 ? 1.293 3.620 37.591 1.00 11.49 370 MET B CA 1
ATOM 6040 C C . MET B 1 370 ? 1.487 2.432 36.655 1.00 10.39 370 MET B C 1
ATOM 6041 O O . MET B 1 370 ? 1.961 1.372 37.063 1.00 11.90 370 MET B O 1
ATOM 6046 N N . VAL B 1 371 ? 1.112 2.621 35.392 1.00 10.63 371 VAL B N 1
ATOM 6047 C CA . VAL B 1 371 ? 1.406 1.613 34.374 1.00 9.84 371 VAL B CA 1
ATOM 6048 C C . VAL B 1 371 ? 2.913 1.482 34.180 1.00 9.97 371 VAL B C 1
ATOM 6049 O O . VAL B 1 371 ? 3.640 2.479 34.197 1.00 10.64 371 VAL B O 1
ATOM 6053 N N . SER B 1 372 ? 3.389 0.250 33.997 1.00 9.66 372 SER B N 1
ATOM 6054 C CA . SER B 1 372 ? 4.824 -0.005 34.038 1.00 10.27 372 SER B CA 1
ATOM 6055 C C . SER B 1 372 ? 5.281 -0.934 32.916 1.00 10.20 372 SER B C 1
ATOM 6056 O O . SER B 1 372 ? 4.582 -1.881 32.556 1.00 11.26 372 SER B O 1
ATOM 6059 N N . HIS B 1 373 ? 6.459 -0.639 32.382 1.00 9.11 373 HIS B N 1
ATOM 6060 C CA . HIS B 1 373 ? 7.273 -1.573 31.621 1.00 9.58 373 HIS B CA 1
ATOM 6061 C C . HIS B 1 373 ? 7.772 -2.735 32.474 1.00 10.26 373 HIS B C 1
ATOM 6062 O O . HIS B 1 373 ? 7.525 -2.776 33.681 1.00 9.96 373 HIS B O 1
ATOM 6069 N N . ARG B 1 374 ? 8.474 -3.670 31.841 1.00 9.94 374 ARG B N 1
ATOM 6070 C CA . ARG B 1 374 ? 9.448 -4.508 32.529 1.00 9.33 374 ARG B CA 1
ATOM 6071 C C . ARG B 1 374 ? 10.873 -4.100 32.165 1.00 9.92 374 ARG B C 1
ATOM 6072 O O . ARG B 1 374 ? 11.101 -3.399 31.178 1.00 9.16 374 ARG B O 1
ATOM 6080 N N . SER B 1 375 ? 11.839 -4.543 32.966 1.00 10.21 375 SER B N 1
ATOM 6081 C CA . SER B 1 375 ? 13.238 -4.235 32.682 1.00 9.11 375 SER B CA 1
ATOM 6082 C C . SER B 1 375 ? 13.680 -4.854 31.360 1.00 10.63 375 SER B C 1
ATOM 6083 O O . SER B 1 375 ? 14.561 -4.325 30.680 1.00 11.88 375 SER B O 1
ATOM 6086 N N . GLY B 1 376 ? 13.071 -5.977 30.989 1.00 10.40 376 GLY B N 1
ATOM 6087 C CA . GLY B 1 376 ? 13.199 -6.500 29.636 1.00 9.34 376 GLY B CA 1
ATOM 6088 C C . GLY B 1 376 ? 12.021 -6.080 28.777 1.00 10.58 376 GLY B C 1
ATOM 6089 O O . GLY B 1 376 ? 10.919 -6.614 28.910 1.00 10.75 376 GLY B O 1
ATOM 6090 N N . GLU B 1 377 ? 12.245 -5.116 27.888 1.00 9.39 377 GLU B N 1
ATOM 6091 C CA . GLU B 1 377 ? 11.150 -4.599 27.074 1.00 7.93 377 GLU B CA 1
ATOM 6092 C C . GLU B 1 377 ? 11.344 -4.953 25.603 1.00 7.86 377 GLU B C 1
ATOM 6093 O O . GLU B 1 377 ? 12.321 -5.604 25.232 1.00 9.41 377 GLU B O 1
ATOM 6099 N N . THR B 1 378 ? 10.402 -4.519 24.775 1.00 8.79 378 THR B N 1
ATOM 6100 C CA . THR B 1 378 ? 10.451 -4.689 23.334 1.00 7.81 378 THR B CA 1
ATOM 6101 C C . THR B 1 378 ? 9.997 -3.414 22.623 1.00 8.01 378 THR B C 1
ATOM 6102 O O . THR B 1 378 ? 9.703 -2.406 23.264 1.00 8.79 378 THR B O 1
ATOM 6106 N N . GLU B 1 379 ? 9.947 -3.486 21.299 1.00 8.09 379 GLU B N 1
ATOM 6107 C CA . GLU B 1 379 ? 9.505 -2.368 20.476 1.00 8.49 379 GLU B CA 1
ATOM 6108 C C . GLU B 1 379 ? 7.989 -2.205 20.538 1.00 8.74 379 GLU B C 1
ATOM 6109 O O . GLU B 1 379 ? 7.436 -1.275 19.952 1.00 10.91 379 GLU B O 1
ATOM 6115 N N . ASP B 1 380 ? 7.323 -3.109 21.245 1.00 9.14 380 ASP B N 1
ATOM 6116 C CA . ASP B 1 380 ? 5.892 -3.021 21.522 1.00 9.18 380 ASP B CA 1
ATOM 6117 C C . ASP B 1 380 ? 5.530 -1.757 22.286 1.00 7.97 380 ASP B C 1
ATOM 6118 O O . ASP B 1 380 ? 6.250 -1.348 23.198 1.00 9.01 380 ASP B O 1
ATOM 6123 N N . THR B 1 381 ? 4.416 -1.108 21.941 1.00 9.13 381 THR B N 1
ATOM 6124 C CA . THR B 1 381 ? 4.092 0.151 22.612 1.00 9.12 381 THR B CA 1
ATOM 6125 C C . THR B 1 381 ? 2.750 0.093 23.333 1.00 7.81 381 THR B C 1
ATOM 6126 O O . THR B 1 381 ? 2.168 1.147 23.613 1.00 9.83 381 THR B O 1
ATOM 6130 N N . PHE B 1 382 ? 2.264 -1.106 23.632 1.00 8.32 382 PHE B N 1
ATOM 6131 C CA . PHE B 1 382 ? 0.934 -1.281 24.201 1.00 8.01 382 PHE B CA 1
ATOM 6132 C C . PHE B 1 382 ? 0.718 -0.406 25.431 1.00 8.06 382 PHE B C 1
ATOM 6133 O O . PHE B 1 382 ? -0.340 0.210 25.580 1.00 9.22 382 PHE B O 1
ATOM 6141 N N . ILE B 1 383 ? 1.704 -0.334 26.325 1.00 8.80 383 ILE B N 1
ATOM 6142 C CA . ILE B 1 383 ? 1.435 0.314 27.609 1.00 7.76 383 ILE B CA 1
ATOM 6143 C C . ILE B 1 383 ? 1.297 1.825 27.455 1.00 7.66 383 ILE B C 1
ATOM 6144 O O . ILE B 1 383 ? 0.738 2.482 28.337 1.00 9.91 383 ILE B O 1
ATOM 6149 N N . ALA B 1 384 ? 1.794 2.385 26.355 1.00 8.99 384 ALA B N 1
ATOM 6150 C CA . ALA B 1 384 ? 1.504 3.787 26.051 1.00 8.48 384 ALA B CA 1
ATOM 6151 C C . ALA B 1 384 ? 0.008 3.998 25.847 1.00 9.09 384 ALA B C 1
ATOM 6152 O O . ALA B 1 384 ? -0.606 4.876 26.458 1.00 10.96 384 ALA B O 1
ATOM 6154 N N . ASP B 1 385 ? -0.599 3.191 24.980 1.00 8.48 385 ASP B N 1
ATOM 6155 C CA . ASP B 1 385 ? -2.040 3.310 24.762 1.00 9.80 385 ASP B CA 1
ATOM 6156 C C . ASP B 1 385 ? -2.816 2.936 26.019 1.00 10.10 385 ASP B C 1
ATOM 6157 O O . ASP B 1 385 ? -3.864 3.521 26.304 1.00 12.57 385 ASP B O 1
ATOM 6162 N N . LEU B 1 386 ? -2.308 1.966 26.773 1.00 8.65 386 LEU B N 1
ATOM 6163 C CA . LEU B 1 386 ? -3.011 1.493 27.963 1.00 8.46 386 LEU B CA 1
ATOM 6164 C C . LEU B 1 386 ? -3.088 2.572 29.034 1.00 8.90 386 LEU B C 1
ATOM 6165 O O . LEU B 1 386 ? -4.140 2.800 29.635 1.00 10.67 386 LEU B O 1
ATOM 6170 N N . VAL B 1 387 ? -1.975 3.257 29.294 1.00 9.51 387 VAL B N 1
ATOM 6171 C CA . VAL B 1 387 ? -1.982 4.230 30.391 1.00 9.44 387 VAL B CA 1
ATOM 6172 C C . VAL B 1 387 ? -2.904 5.396 30.058 1.00 10.69 387 VAL B C 1
ATOM 6173 O O . VAL B 1 387 ? -3.522 5.994 30.940 1.00 11.56 387 VAL B O 1
ATOM 6177 N N . VAL B 1 388 ? -3.007 5.731 28.772 1.00 10.44 388 VAL B N 1
ATOM 6178 C CA . VAL B 1 388 ? -3.974 6.756 28.373 1.00 10.91 388 VAL B CA 1
ATOM 6179 C C . VAL B 1 388 ? -5.394 6.209 28.456 1.00 10.37 388 VAL B C 1
ATOM 6180 O O . VAL B 1 388 ? -6.301 6.889 28.935 1.00 12.18 388 VAL B O 1
ATOM 6184 N N . GLY B 1 389 ? -5.599 4.979 27.992 1.00 10.29 389 GLY B N 1
ATOM 6185 C CA . GLY B 1 389 ? -6.920 4.371 28.054 1.00 8.76 389 GLY B CA 1
ATOM 6186 C C . GLY B 1 389 ? -7.456 4.322 29.473 1.00 10.27 389 GLY B C 1
ATOM 6187 O O . GLY B 1 389 ? -8.634 4.588 29.715 1.00 13.57 389 GLY B O 1
ATOM 6188 N N . LEU B 1 390 ? -6.588 3.981 30.419 1.00 11.98 390 LEU B N 1
ATOM 6189 C CA . LEU B 1 390 ? -6.978 3.813 31.810 1.00 9.74 390 LEU B CA 1
ATOM 6190 C C . LEU B 1 390 ? -6.992 5.139 32.564 1.00 9.17 390 LEU B C 1
ATOM 6191 O O . LEU B 1 390 ? -7.418 5.179 33.719 1.00 11.00 390 LEU B O 1
ATOM 6196 N N . ARG B 1 391 ? -6.531 6.203 31.918 1.00 9.00 391 ARG B N 1
ATOM 6197 C CA . ARG B 1 391 ? -6.629 7.550 32.472 1.00 8.64 391 ARG B CA 1
ATOM 6198 C C . ARG B 1 391 ? -5.873 7.678 33.789 1.00 9.65 391 ARG B C 1
ATOM 6199 O O . ARG B 1 391 ? -6.291 8.417 34.684 1.00 12.04 391 ARG B O 1
ATOM 6207 N N . THR B 1 392 ? -4.754 6.969 33.938 1.00 11.93 392 THR B N 1
ATOM 6208 C CA . THR B 1 392 ? -4.155 6.832 35.265 1.00 11.40 392 THR B CA 1
ATOM 6209 C C . THR B 1 392 ? -3.331 8.060 35.644 1.00 11.14 392 THR B C 1
ATOM 6210 O O . THR B 1 392 ? -3.229 8.386 36.829 1.00 11.97 392 THR B O 1
ATOM 6214 N N . GLY B 1 393 ? -2.750 8.731 34.657 1.00 11.70 393 GLY B N 1
ATOM 6215 C CA . GLY B 1 393 ? -1.980 9.937 34.891 1.00 12.72 393 GLY B CA 1
ATOM 6216 C C . GLY B 1 393 ? -0.535 9.682 35.252 1.00 13.65 393 GLY B C 1
ATOM 6217 O O . GLY B 1 393 ? 0.210 10.610 35.583 1.00 13.24 393 GLY B O 1
ATOM 6218 N N . GLN B 1 394 ? -0.084 8.428 35.203 1.00 11.31 394 GLN B N 1
ATOM 6219 C CA . GLN B 1 394 ? 1.328 8.177 35.489 1.00 10.98 394 GLN B CA 1
ATOM 6220 C C . GLN B 1 394 ? 1.802 6.862 34.881 1.00 8.73 394 GLN B C 1
ATOM 6221 O O . GLN B 1 394 ? 1.119 5.843 34.967 1.00 10.23 394 GLN B O 1
ATOM 6227 N N . ILE B 1 395 ? 2.979 6.909 34.269 1.00 10.17 395 ILE B N 1
ATOM 6228 C CA . ILE B 1 395 ? 3.624 5.736 33.697 1.00 9.35 395 ILE B CA 1
ATOM 6229 C C . ILE B 1 395 ? 5.111 5.719 34.026 1.00 10.05 395 ILE B C 1
ATOM 6230 O O . ILE B 1 395 ? 5.754 6.766 34.113 1.00 10.85 395 ILE B O 1
ATOM 6235 N N . LYS B 1 396 ? 5.671 4.525 34.210 1.00 11.30 396 LYS B N 1
ATOM 6236 C CA . LYS B 1 396 ? 7.127 4.400 34.114 1.00 10.86 396 LYS B CA 1
ATOM 6237 C C . LYS B 1 396 ? 7.486 3.387 33.030 1.00 11.09 396 LYS B C 1
ATOM 6238 O O . LYS B 1 396 ? 6.963 2.275 32.986 1.00 10.66 396 LYS B O 1
ATOM 6244 N N . THR B 1 397 ? 8.393 3.800 32.147 1.00 10.76 397 THR B N 1
ATOM 6245 C CA . THR B 1 397 ? 8.711 2.992 30.974 1.00 10.65 397 THR B CA 1
ATOM 6246 C C . THR B 1 397 ? 10.136 3.256 30.504 1.00 10.03 397 THR B C 1
ATOM 6247 O O . THR B 1 397 ? 10.475 3.053 29.340 1.00 11.58 397 THR B O 1
ATOM 6251 N N . GLY B 1 398 ? 10.977 3.714 31.429 1.00 12.82 398 GLY B N 1
ATOM 6252 C CA . GLY B 1 398 ? 12.408 3.781 31.209 1.00 14.23 398 GLY B CA 1
ATOM 6253 C C . GLY B 1 398 ? 12.970 5.179 31.383 1.00 11.97 398 GLY B C 1
ATOM 6254 O O . GLY B 1 398 ? 12.226 6.153 31.499 1.00 12.20 398 GLY B O 1
ATOM 6255 N N . ALA B 1 399 ? 14.294 5.278 31.400 1.00 12.09 399 ALA B N 1
ATOM 6256 C CA . ALA B 1 399 ? 14.998 6.495 31.024 1.00 10.28 399 ALA B CA 1
ATOM 6257 C C . ALA B 1 399 ? 14.667 6.897 29.592 1.00 9.68 399 ALA B C 1
ATOM 6258 O O . ALA B 1 399 ? 14.184 6.076 28.810 1.00 11.00 399 ALA B O 1
ATOM 6260 N N . PRO B 1 400 ? 14.923 8.151 29.238 1.00 12.45 400 PRO B N 1
ATOM 6261 C CA . PRO B 1 400 ? 14.806 8.568 27.836 1.00 12.57 400 PRO B CA 1
ATOM 6262 C C . PRO B 1 400 ? 16.032 8.151 27.029 1.00 13.47 400 PRO B C 1
ATOM 6263 O O . PRO B 1 400 ? 16.649 8.965 26.344 1.00 13.32 400 PRO B O 1
ATOM 6267 N N . ALA B 1 401 ? 16.368 6.870 27.123 1.00 11.84 401 ALA B N 1
ATOM 6268 C CA . ALA B 1 401 ? 17.400 6.251 26.305 1.00 10.87 401 ALA B CA 1
ATOM 6269 C C . ALA B 1 401 ? 17.111 4.763 26.104 1.00 8.91 401 ALA B C 1
ATOM 6270 O O . ALA B 1 401 ? 16.552 4.138 27.004 1.00 12.19 401 ALA B O 1
ATOM 6272 N N . ARG B 1 402 ? 17.492 4.240 24.947 1.00 8.77 402 ARG B N 1
ATOM 6273 C CA . ARG B 1 402 ? 17.127 2.912 24.479 1.00 8.98 402 ARG B CA 1
ATOM 6274 C C . ARG B 1 402 ? 15.681 2.886 23.990 1.00 9.02 402 ARG B C 1
ATOM 6275 O O . ARG B 1 402 ? 14.763 3.239 24.729 1.00 11.45 402 ARG B O 1
ATOM 6283 N N . SER B 1 403 ? 15.474 2.467 22.743 1.00 9.96 403 SER B N 1
ATOM 6284 C CA . SER B 1 403 ? 14.209 2.767 22.073 1.00 8.65 403 SER B CA 1
ATOM 6285 C C . SER B 1 403 ? 13.098 1.819 22.497 1.00 9.18 403 SER B C 1
ATOM 6286 O O . SER B 1 403 ? 11.932 2.027 22.152 1.00 11.35 403 SER B O 1
ATOM 6289 N N . GLU B 1 404 ? 13.419 0.765 23.247 1.00 8.95 404 GLU B N 1
ATOM 6290 C CA . GLU B 1 404 ? 12.338 0.023 23.906 1.00 8.41 404 GLU B CA 1
ATOM 6291 C C . GLU B 1 404 ? 11.666 0.892 24.966 1.00 8.78 404 GLU B C 1
ATOM 6292 O O . GLU B 1 404 ? 10.541 0.616 25.388 1.00 9.49 404 GLU B O 1
ATOM 6298 N N . ARG B 1 405 ? 12.356 1.944 25.398 1.00 9.09 405 ARG B N 1
ATOM 6299 C CA . ARG B 1 405 ? 11.738 2.957 26.249 1.00 8.59 405 ARG B CA 1
ATOM 6300 C C . ARG B 1 405 ? 11.160 4.093 25.410 1.00 7.89 405 ARG B C 1
ATOM 6301 O O . ARG B 1 405 ? 9.989 4.446 25.564 1.00 10.61 405 ARG B O 1
ATOM 6309 N N . LEU B 1 406 ? 11.961 4.676 24.522 1.00 10.15 406 LEU B N 1
ATOM 6310 C CA . LEU B 1 406 ? 11.500 5.800 23.712 1.00 10.17 406 LEU B CA 1
ATOM 6311 C C . LEU B 1 406 ? 10.284 5.428 22.870 1.00 9.75 406 LEU B C 1
ATOM 6312 O O . LEU B 1 406 ? 9.452 6.283 22.558 1.00 10.88 406 LEU B O 1
ATOM 6317 N N . ALA B 1 407 ? 10.159 4.159 22.489 1.00 9.34 407 ALA B N 1
ATOM 6318 C CA . ALA B 1 407 ? 9.020 3.766 21.659 1.00 9.96 407 ALA B CA 1
ATOM 6319 C C . ALA B 1 407 ? 7.705 4.106 22.352 1.00 9.18 407 ALA B C 1
ATOM 6320 O O . ALA B 1 407 ? 6.760 4.585 21.722 1.00 10.42 407 ALA B O 1
ATOM 6322 N N . LYS B 1 408 ? 7.643 3.856 23.658 1.00 9.19 408 LYS B N 1
ATOM 6323 C CA . LYS B 1 408 ? 6.445 4.189 24.424 1.00 10.02 408 LYS B CA 1
ATOM 6324 C C . LYS B 1 408 ? 6.270 5.700 24.519 1.00 8.77 408 LYS B C 1
ATOM 6325 O O . LYS B 1 408 ? 5.179 6.238 24.337 1.00 9.44 408 LYS B O 1
ATOM 6331 N N . LEU B 1 409 ? 7.374 6.386 24.811 1.00 9.55 409 LEU B N 1
ATOM 6332 C CA . LEU B 1 409 ? 7.312 7.823 25.064 1.00 9.51 409 LEU B CA 1
ATOM 6333 C C . LEU B 1 409 ? 6.958 8.577 23.789 1.00 9.42 409 LEU B C 1
ATOM 6334 O O . LEU B 1 409 ? 6.183 9.536 23.820 1.00 10.40 409 LEU B O 1
ATOM 6339 N N . ASN B 1 410 ? 7.526 8.140 22.668 1.00 9.86 410 ASN B N 1
ATOM 6340 C CA . ASN B 1 410 ? 7.157 8.684 21.365 1.00 9.44 410 ASN B CA 1
ATOM 6341 C C . ASN B 1 410 ? 5.682 8.440 21.065 1.00 8.93 410 ASN B C 1
ATOM 6342 O O . ASN B 1 410 ? 4.981 9.331 20.586 1.00 10.78 410 ASN B O 1
ATOM 6347 N N . GLN B 1 411 ? 5.198 7.231 21.342 1.00 8.78 411 GLN B N 1
ATOM 6348 C CA . GLN B 1 411 ? 3.782 6.949 21.098 1.00 9.12 411 GLN B CA 1
ATOM 6349 C C . GLN B 1 411 ? 2.898 7.896 21.899 1.00 9.06 411 GLN B C 1
ATOM 6350 O O . GLN B 1 411 ? 1.842 8.331 21.437 1.00 11.53 411 GLN B O 1
ATOM 6356 N N . LEU B 1 412 ? 3.329 8.224 23.116 1.00 8.95 412 LEU B N 1
ATOM 6357 C CA . LEU B 1 412 ? 2.550 9.156 23.933 1.00 9.36 412 LEU B CA 1
ATOM 6358 C C . LEU B 1 412 ? 2.568 10.556 23.333 1.00 8.94 412 LEU B C 1
ATOM 6359 O O . LEU B 1 412 ? 1.565 11.269 23.395 1.00 12.87 412 LEU B O 1
ATOM 6364 N N . LEU B 1 413 ? 3.690 10.968 22.751 1.00 10.65 413 LEU B N 1
ATOM 6365 C CA . LEU B 1 413 ? 3.721 12.190 21.954 1.00 10.02 413 LEU B CA 1
ATOM 6366 C C . LEU B 1 413 ? 2.646 12.174 20.871 1.00 9.85 413 LEU B C 1
ATOM 6367 O O . LEU B 1 413 ? 1.924 13.154 20.680 1.00 12.59 413 LEU B O 1
ATOM 6372 N N . ARG B 1 414 ? 2.543 11.054 20.160 1.00 10.63 414 ARG B N 1
ATOM 6373 C CA . ARG B 1 414 ? 1.603 10.954 19.048 1.00 10.71 414 ARG B CA 1
ATOM 6374 C C . ARG B 1 414 ? 0.161 11.022 19.536 1.00 10.89 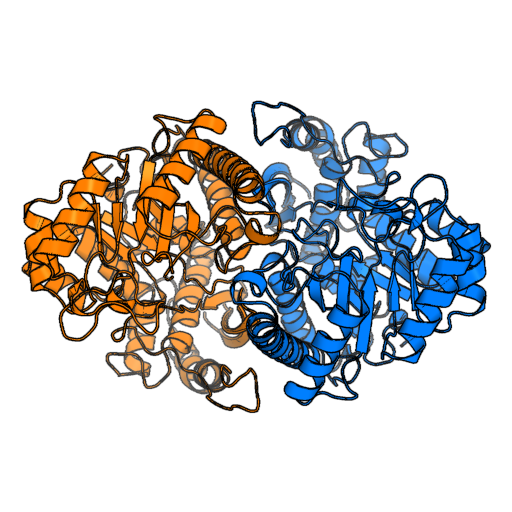414 ARG B C 1
ATOM 6375 O O . ARG B 1 414 ? -0.677 11.700 18.940 1.00 12.67 414 ARG B O 1
ATOM 6383 N N . ILE B 1 415 ? -0.120 10.314 20.627 1.00 10.51 415 ILE B N 1
ATOM 6384 C CA . ILE B 1 415 ? -1.474 10.302 21.181 1.00 10.63 415 ILE B CA 1
ATOM 6385 C C . ILE B 1 415 ? -1.868 11.695 21.653 1.00 10.18 415 ILE B C 1
ATOM 6386 O O . ILE B 1 415 ? -2.968 12.176 21.376 1.00 12.21 415 ILE B O 1
ATOM 6391 N N . GLU B 1 416 ? -0.963 12.357 22.373 1.00 10.52 416 GLU B N 1
ATOM 6392 C CA . GLU B 1 416 ? -1.225 13.721 22.818 1.00 12.73 416 GLU B CA 1
ATOM 6393 C C . GLU B 1 416 ? -1.542 14.634 21.638 1.00 13.94 416 GLU B C 1
ATOM 6394 O O . GLU B 1 416 ? -2.487 15.420 21.684 1.00 12.46 416 GLU B O 1
ATOM 6400 N N . GLU B 1 417 ? -0.745 14.528 20.578 1.00 13.99 417 GLU B N 1
ATOM 6401 C CA . GLU B 1 417 ? -0.958 15.366 19.401 1.00 14.84 417 GLU B CA 1
ATOM 6402 C C . GLU B 1 417 ? -2.324 15.096 18.785 1.00 14.04 417 GLU B C 1
ATOM 6403 O O . GLU B 1 417 ? -3.032 16.024 18.391 1.00 17.18 417 GLU B O 1
ATOM 6409 N N . GLU B 1 418 ? -2.686 13.822 18.707 1.00 14.61 418 GLU B N 1
ATOM 6410 C CA . GLU B 1 418 ? -3.919 13.383 18.068 1.00 14.59 418 GLU B CA 1
ATOM 6411 C C . GLU B 1 418 ? -5.148 13.843 18.842 1.00 12.37 418 GLU B C 1
ATOM 6412 O O . GLU B 1 418 ? -6.179 14.167 18.251 1.00 18.95 418 GLU B O 1
ATOM 6418 N N . LEU B 1 419 ? -5.036 13.872 20.166 1.00 14.35 419 LEU B N 1
ATOM 6419 C CA . LEU B 1 419 ? -6.163 14.216 21.025 1.00 14.26 419 LEU B CA 1
ATOM 6420 C C . LEU B 1 419 ? -6.352 15.725 21.133 1.00 15.54 419 LEU B C 1
ATOM 6421 O O . LEU B 1 419 ? -7.470 16.201 21.336 1.00 16.46 419 LEU B O 1
ATOM 6426 N N . GLY B 1 420 ? -5.261 16.473 20.998 1.00 16.70 420 GLY B N 1
ATOM 6427 C CA . GLY B 1 420 ? -5.316 17.924 21.046 1.00 20.50 420 GLY B CA 1
ATOM 6428 C C . GLY B 1 420 ? -6.006 18.429 22.297 1.00 18.77 420 GLY B C 1
ATOM 6429 O O . GLY B 1 420 ? -5.586 18.126 23.414 1.00 21.33 420 GLY B O 1
ATOM 6430 N N . ASP B 1 421 ? -7.074 19.206 22.124 1.00 22.10 421 ASP B N 1
ATOM 6431 C CA . ASP B 1 421 ? -7.683 19.889 23.262 1.00 24.05 421 ASP B CA 1
ATOM 6432 C C . ASP B 1 421 ? -8.683 18.995 23.986 1.00 21.30 421 ASP B C 1
ATOM 6433 O O . ASP B 1 421 ? -9.400 19.458 24.874 1.00 28.07 421 ASP B O 1
ATOM 6438 N N . ASN B 1 422 ? -8.747 17.714 23.626 1.00 17.85 422 ASN B N 1
ATOM 6439 C CA . ASN B 1 422 ? -9.541 16.778 24.418 1.00 18.32 422 ASN B CA 1
ATOM 6440 C C . ASN B 1 422 ? -8.655 15.933 25.326 1.00 16.30 422 ASN B C 1
ATOM 6441 O O . ASN B 1 422 ? -9.057 14.857 25.772 1.00 18.44 422 ASN B O 1
ATOM 6446 N N . ALA B 1 423 ? -7.448 16.418 25.602 1.00 18.69 423 ALA B N 1
ATOM 6447 C CA . ALA B 1 423 ? -6.618 15.799 26.631 1.00 19.52 423 ALA B CA 1
ATOM 6448 C C . ALA B 1 423 ? -6.046 16.849 27.578 1.00 18.48 423 ALA B C 1
ATOM 6449 O O . ALA B 1 423 ? -5.794 17.985 27.179 1.00 21.66 423 ALA B O 1
ATOM 6451 N N . VAL B 1 424 ? -5.846 16.454 28.831 1.00 18.49 424 VAL B N 1
ATOM 6452 C CA . VAL B 1 424 ? -5.077 17.246 29.782 1.00 17.07 424 VAL B CA 1
ATOM 6453 C C . VAL B 1 424 ? -3.897 16.451 30.332 1.00 16.99 424 VAL B C 1
ATOM 6454 O O . VAL B 1 424 ? -3.935 15.222 30.400 1.00 20.42 424 VAL B O 1
ATOM 6458 N N . PHE B 1 425 ? -2.850 17.168 30.723 1.00 16.43 425 PHE B N 1
ATOM 6459 C CA . PHE B 1 425 ? -1.675 16.568 31.344 1.00 13.96 425 PHE B CA 1
ATOM 6460 C C . PHE B 1 425 ? -1.834 16.475 32.857 1.00 15.22 425 PHE B C 1
ATOM 6461 O O . PHE B 1 425 ? -2.170 17.456 33.522 1.00 14.49 425 PHE B O 1
ATOM 6469 N N . ALA B 1 426 ? -1.593 15.289 33.413 1.00 13.31 426 ALA B N 1
ATOM 6470 C CA . ALA B 1 426 ? -1.934 15.047 34.812 1.00 11.83 426 ALA B CA 1
ATOM 6471 C C . ALA B 1 426 ? -1.117 15.944 35.736 1.00 13.73 426 ALA B C 1
ATOM 6472 O O . ALA B 1 426 ? -1.624 16.443 36.741 1.00 13.74 426 ALA B O 1
ATOM 6474 N N . GLY B 1 427 ? 0.152 16.152 35.397 1.00 15.53 427 GLY B N 1
ATOM 6475 C CA . GLY B 1 427 ? 1.006 17.047 36.161 1.00 14.55 427 GLY B CA 1
ATOM 6476 C C . GLY B 1 427 ? 1.069 16.669 37.628 1.00 17.40 427 GLY B C 1
ATOM 6477 O O . GLY B 1 427 ? 1.310 15.508 37.962 1.00 16.66 427 GLY B O 1
ATOM 6478 N N . GLU B 1 428 ? 0.853 17.643 38.508 1.00 16.63 428 GLU B N 1
ATOM 6479 C CA . GLU B 1 428 ? 0.961 17.418 39.944 1.00 18.87 428 GLU B CA 1
ATOM 6480 C C . GLU B 1 428 ? -0.154 16.510 40.453 1.00 15.43 428 GLU B C 1
ATOM 6481 O O . GLU B 1 428 ? -0.115 16.044 41.593 1.00 17.99 428 GLU B O 1
ATOM 6487 N N . ASN B 1 429 ? -1.148 16.260 39.608 1.00 14.99 429 ASN B N 1
ATOM 6488 C CA . ASN B 1 429 ? -2.341 15.528 40.013 1.00 15.09 429 ASN B CA 1
ATOM 6489 C C . ASN B 1 429 ? -2.270 14.064 39.596 1.00 14.27 429 ASN B C 1
ATOM 6490 O O . ASN B 1 429 ? -3.299 13.409 39.424 1.00 14.46 429 ASN B O 1
ATOM 6495 N N . PHE B 1 430 ? -1.058 13.543 39.432 1.00 14.25 430 PHE B N 1
ATOM 6496 C CA . PHE B 1 430 ? -0.881 12.225 38.832 1.00 13.11 430 PHE B CA 1
ATOM 6497 C C . PHE B 1 430 ? -1.512 11.133 39.688 1.00 12.53 430 PHE B C 1
ATOM 6498 O O . PHE B 1 430 ? -1.997 10.130 39.163 1.00 13.12 430 PHE B O 1
ATOM 6506 N N . HIS B 1 431 ? -1.508 11.320 41.006 1.00 13.31 431 HIS B N 1
ATOM 6507 C CA . HIS B 1 431 ? -1.863 10.221 41.899 1.00 12.60 431 HIS B CA 1
ATOM 6508 C C . HIS B 1 431 ? -3.313 9.797 41.690 1.00 13.28 431 HIS B C 1
ATOM 6509 O O . HIS B 1 431 ? -3.617 8.606 41.632 1.00 13.90 431 HIS B O 1
ATOM 6516 N N . HIS B 1 432 ? -4.200 10.781 41.577 1.00 12.73 432 HIS B N 1
ATOM 6517 C CA . HIS B 1 432 ? -5.596 10.526 41.250 1.00 12.66 432 HIS B CA 1
ATOM 6518 C C . HIS B 1 432 ? -5.913 10.976 39.827 1.00 11.82 432 HIS B C 1
ATOM 6519 O O . HIS B 1 432 ? -6.953 11.588 39.581 1.00 15.31 432 HIS B O 1
ATOM 6526 N N . GLY B 1 433 ? -5.014 10.671 38.896 1.00 12.82 433 GLY B N 1
ATOM 6527 C CA . GLY B 1 433 ? -5.189 11.053 37.507 1.00 11.98 433 GLY B CA 1
ATOM 6528 C C . GLY B 1 433 ? -6.547 10.648 36.966 1.00 10.95 433 GLY B C 1
ATOM 6529 O O . GLY B 1 433 ? -7.140 11.362 36.157 1.00 14.12 433 GLY B O 1
ATOM 6530 N N . ASP B 1 434 ? -7.046 9.500 37.412 1.00 13.02 434 ASP B N 1
ATOM 6531 C CA . ASP B 1 434 ? -8.289 8.943 36.894 1.00 11.62 434 ASP B CA 1
ATOM 6532 C C . ASP B 1 434 ? -9.498 9.779 37.300 1.00 12.97 434 ASP B C 1
ATOM 6533 O O . ASP B 1 434 ? -10.549 9.714 36.660 1.00 14.05 434 ASP B O 1
ATOM 6538 N N . LYS B 1 435 ? -9.348 10.563 38.363 1.00 11.60 435 LYS B N 1
ATOM 6539 C CA . LYS B 1 435 ? -10.469 11.315 38.917 1.00 12.06 435 LYS B CA 1
ATOM 6540 C C . LYS B 1 435 ? -10.464 12.761 38.436 1.00 13.67 435 LYS B C 1
ATOM 6541 O O . LYS B 1 435 ? -11.295 13.571 38.850 1.00 16.44 435 LYS B O 1
ATOM 6547 N N . LEU B 1 436 ? -9.523 13.097 37.555 1.00 13.19 436 LEU B N 1
ATOM 6548 C CA . LEU B 1 436 ? -9.448 14.467 37.051 1.00 15.36 436 LEU B CA 1
ATOM 6549 C C . LEU B 1 436 ? -10.676 14.815 36.214 1.00 19.54 436 LEU B C 1
ATOM 6550 O O . LEU B 1 436 ? -11.120 15.966 36.219 1.00 21.79 436 LEU B O 1
#

Radius of gyration: 26.3 Å; Cα contacts (8 Å, |Δi|>4): 2179; chains: 2; bounding box: 70×53×74 Å

B-factor: mean 18.88, std 10.7, range [6.15, 93.72]

GO terms:
  GO:0000324 fungal-type vacuole (C, IDA)
  GO:0005739 mitochondrion (C, IDA)
  GO:0000015 phosphopyruvate hydratase complex (C, IDA)
  GO:0032889 regulation of vacuole fusion, non-autophagic (P, IDA)
  GO:1904408 melatonin binding (F, IDA)
  GO:0004634 phosphopyruvate hydratase activity (F, IMP)
  GO:0005737 cytoplasm (C, HDA)
  GO:0005739 mitochondrion (C, HDA)
  GO:0005829 cytosol (C, HDA)
  GO:0005886 plasma membrane (C, HDA)
  GO:0032889 regulation of vacuole fusion, non-autophagic (P, IMP)
  GO:0006096 glycolytic process (P, IMP)

Organism: Saccharomyces cerevisiae (strain ATCC 204508 / S288c) (NCBI:txid559292)

Sequence (867 aa):
AVSKVYARSVYDSRGNPTVEVELTTEKGVFRSIVPSGASTGVHEALEMRDGDKSKWMGKGVLHAVKNVNDVIAPAFVKANIDVKDQKAVDDFLISLDGTANKSKLGANAILGVSLAASRAAAAEKNVPLYKHLADLSKSKTSPYVLPVPFLNVLNGGSHAGGALALQEFMIAPTGAKTFAEALRIGSEVYHNLKSLTKKRYGASAGNVGDEGGVAPNIQTAEEALDLIVDAIKAAGHDGKVKIGLDCASSEFFKDGKYDLDFKNPNSDKSKWLTGPQLADLYHSLMKRYPIVSIEDPFAEDDWEAWSHFFKTAGIQIVADDLTVTNPKRIATAIEKKAADALLLKVNQIGTLSESIKAAQDSFAAGWGVMVSHRSGETEDTFIADLVVGLRTGQIKTGAPARSERLAKLNQLLRIEEELGDNAVFAGENFHHGDKLAVSKVYARSVYDSRGNPTVEVELTTEKGVFRSIVPSGASTGVHEALEMRDGDKSKWMGKGVLHAVKNVNDVIAPAFVKANIDVKDQKAVDDFLISLDGTANKSKLGANAILGVSLAASRAAAAEKNVPLYKHLADLSKSKTSPYVLPVPFLNVLNGGALALQEFMIAPTGAKTFAEALRIGSEVYHNLKSLTKKRYGASAGNVGDEGGVAPNIQTAEEALDLIVDAIKAAGHDGKVKIGLDCASSEFFKDGKYDLDFKNPNSDKSKWLTGPQLADLYHSLMKRYPIVSIEDPFAEDDWEAWSHFFKTAGIQIVADDLTVTNPKRIATAIEKKAADALLLKVNQIGTLSESIKAAQDSFAAGWGVMVSHRSGETEDTFIADLVVGLRTGQIKTGAPARSERLAKLNQLLRIEEELGDNAVFAGENFHHGDKL

Nearest PDB structures (foldseek):
  2al2-assembly1_A  TM=1.002E+00  e=2.311E-84  Saccharomyces cerevisiae
  2xh7-assembly1_B  TM=1.001E+00  e=3.843E-83  Saccharomyces cerevisiae
  1p48-assembly1_B  TM=9.994E-01  e=1.425E-83  Saccharomyces cerevisiae
  2xh4-assembly2_A  TM=1.001E+00  e=8.900E-82  Saccharomyces cerevisiae
  1p43-assembly1_B  TM=9.950E-01  e=5.799E-81  Saccharomyces cerevisiae

InterPro domains:
  IPR000941 Enolase [MF_00318] (1-420)
  IPR000941 Enolase [PIRSF001400] (2-432)
  IPR000941 Enolase [PR00148] (35-49)
  IPR000941 Enolase [PR00148] (107-123)
  IPR000941 Enolase [PR00148] (166-179)
  IPR000941 Enolase [PR00148] (320-331)
  IPR000941 Enolase [PR00148] (343-357)
  IPR000941 Enolase [PR00148] (372-389)
  IPR000941 Enolase [PTHR11902] (1-432)
  IPR000941 Enolase [SFLDF00002] (4-420)
  IPR000941 Enolase [TIGR01060] (4-431)
  IPR000941 Enolase [cd03313] (5-419)
  IPR020809 Enolase, conserved site [PS00164] (343-356)
  IPR020810 Enolase, C-terminal TIM barrel domain [PF00113] (145-432)
  IPR020810 Enolase, C-terminal TIM barrel domain [SM01192] (144-434)
  IPR020811 Enolase, N-terminal [PF03952] (3-134)
  IPR020811 Enolase, N-terminal [SM01193] (3-134)
  IPR029017 Enolase-like, N-terminal [G3DSA:3.30.390.10] (1-127)
  IPR029017 Enolase-like, N-terminal [SSF54826] (3-137)
  IPR036849 Enolase-like, C-terminal domain superfamily [G3DSA:3.20.20.120] (128-437)

Secondary structure (DSSP, 8-state):
---EEEEEEEE-TTS-EEEEEEEEETTEEEEEE--B-SS--TTSPP------TTSGGGT--HHHHHIIIIIIHHHHHHHT--TT-HHHHHHHHHHHH-STTSTTT-HHHHHHHHHHHHHHHHHHTTS-HHHHHHHHHT---TTEEEPEEEEEEEE-GGGSSSS--S-EEEEE-TT-SSHHHHHHHHHHHHHHHHHHHHHHH-GGGGSB-TTS-B----S-HHHHHHHHHHHHHHHT-TTT-EEEEE--GGGGEETTEE-TTTT-TT--GGG-B-HHHHHHHHHHHHHHS-EEEEE--S-TT-HHHHHHHHTT--SEEEESTTTTT-HHHHHHHHHTT--SEEEE-HHHH--HHHHHHHHHHHHHTT-EEEEE--SB--S--HHHHHHHHTT-SEEE---S-SHHHHHHHHHHHHHHHHHGGGEEE-GGG-TTGGG-/---EEEEEEEE-TTS-EEEEEEEEETTEEEEEE--B-SS--TTSPP------TTSGGGT--HHHHHIIIIIIHHHHHHT---TT-HHHHHHHHHHHH-STT-TTT-HHHHHHHHHHHHHHHHHHHTS-HHHHHHHHTT---TTEEEPEEEEEEEE-------EEEEE-TT-SSHHHHHHHHHHHHHHHHHHHHHHH-GGGGSB-TTS-B------HHHHHHHHHHHHHHHT-TTT-EEEEE--GGGGEETTEE-TTTT-TT--GGG-B-HHHHHHHHHHHHHHS-EEEEE--S-TT-HHHHHHHHHH--SEEEESTTTTT-HHHHHHHHHTT--SEEEE-HHHH--HHHHHHHHHHHHHTT-EEEEE--SB--S--HHHHHHHHTT-SEEE---S-SHHHHHHHHHHHHHHHHHGGGEEE-GGG-TTGGG-